Protein 8OJA (pdb70)

InterPro domains:
  IPR006133 DNA-directed DNA polymerase, family B, exonuclease domain [PF03104] (291-543)
  IPR006134 DNA-directed DNA polymerase, family B, multifunctional domain [PF00136] (607-1175)
  IPR006172 DNA-directed DNA polymerase, family B [PR00106] (713-726)
  IPR006172 DNA-directed DNA polymerase, family B [PR00106] (807-819)
  IPR006172 DNA-directed DNA polymerase, family B [PR00106] (882-890)
  IPR006172 DNA-directed DNA polymerase, family B [SM00486] (360-896)
  IPR012337 Ribonuclease H-like superfamily [SSF53098] (170-614)
  IPR017964 DNA-directed DNA polymerase, family B, conserved site [PS00116] (884-892)
  IPR021639 DNA polymerase catalytic subunit Pol, C-terminal [PF11590] (1200-1235)
  IPR023211 DNA polymerase, palm domain superfamily [G3DSA:3.90.1600.10] (701-956)
  IPR036397 Ribonuclease H superfamily [G3DSA:3.30.420.10] (363-593)
  IPR042087 DNA polymerase family B, thumb domain [G3DSA:1.10.132.60] (957-1197)
  IPR043502 DNA/RNA polymerase superfamily [SSF56672] (689-1190)
  IPR050240 DNA polymerase type-B [PTHR10322] (172-990)

Structure (mmCIF, N/CA/C/O backbone):
data_8OJA
#
_entry.id   8OJA
#
_cell.length_a   1.00
_cell.length_b   1.00
_cell.length_c   1.00
_cell.angle_alpha   90.00
_cell.angle_beta   90.00
_cell.angle_gamma   90.00
#
_symmetry.space_group_name_H-M   'P 1'
#
loop_
_entity.id
_entity.type
_entity.pdbx_description
1 polymer 'DNA polymerase catalytic subunit'
2 polymer 'DNA polymerase processivity factor'
3 polymer 'DNA (47-MER)'
4 polymer 'DNA (68-MER)'
5 non-polymer 'CALCIUM ION'
6 water water
#
loop_
_atom_site.group_PDB
_atom_site.id
_atom_site.type_symbol
_atom_site.label_atom_id
_atom_site.label_alt_id
_atom_site.label_comp_id
_atom_site.label_asym_id
_atom_site.label_entity_id
_atom_site.label_seq_id
_atom_site.pdbx_PDB_ins_code
_atom_site.Cartn_x
_atom_site.Cartn_y
_atom_site.Cartn_z
_atom_site.occupancy
_atom_site.B_iso_or_equiv
_atom_site.auth_seq_id
_atom_site.auth_comp_id
_atom_site.auth_asym_id
_atom_site.auth_atom_id
_atom_site.pdbx_PDB_model_num
ATOM 1 N N . THR A 1 59 ? 181.483 157.103 124.288 1 167.09 59 THR A N 1
ATOM 2 C CA . THR A 1 59 ? 181.89 158.479 124.693 1 163.97 59 THR A CA 1
ATOM 3 C C . THR A 1 59 ? 181.905 158.586 126.219 1 142.2 59 THR A C 1
ATOM 4 O O . THR A 1 59 ? 182.972 158.69 126.821 1 142.85 59 THR A O 1
ATOM 8 N N . GLY A 1 60 ? 180.715 158.566 126.834 1 114.52 60 GLY A N 1
ATOM 9 C CA . GLY A 1 60 ? 180.592 158.641 128.281 1 98.26 60 GLY A CA 1
ATOM 10 C C . GLY A 1 60 ? 180.762 160.068 128.799 1 83.55 60 GLY A C 1
ATOM 11 O O . GLY A 1 60 ? 180.989 160.996 128.022 1 76.82 60 GLY A O 1
ATOM 12 N N . PRO A 1 61 ? 180.623 160.29 130.128 1 69.44 61 PRO A N 1
ATOM 13 C CA . PRO A 1 61 ? 180.696 161.641 130.696 1 64.96 61 PRO A CA 1
ATOM 14 C C . PRO A 1 61 ? 181.984 162.408 130.384 1 58.92 61 PRO A C 1
ATOM 15 O O . PRO A 1 61 ? 183.078 161.84 130.392 1 59.6 61 PRO A O 1
ATOM 19 N N . THR A 1 62 ? 181.824 163.709 130.108 1 49.64 62 THR A N 1
ATOM 20 C CA . THR A 1 62 ? 182.927 164.63 129.887 1 48.21 62 THR A CA 1
ATOM 21 C C . THR A 1 62 ? 183.838 164.637 131.115 1 47.04 62 THR A C 1
ATOM 22 O O . THR A 1 62 ? 185.06 164.566 130.977 1 47.38 62 THR A O 1
ATOM 26 N N . GLN A 1 63 ? 183.219 164.748 132.303 1 39.43 63 GLN A N 1
ATOM 27 C CA . GLN A 1 63 ? 183.925 164.683 133.573 1 45.06 63 GLN A CA 1
ATOM 28 C C . GLN A 1 63 ? 183.497 163.407 134.295 1 43.7 63 GLN A C 1
ATOM 29 O O . GLN A 1 63 ? 182.304 163.16 134.436 1 45.04 63 GLN A O 1
ATOM 35 N N . ARG A 1 64 ? 184.474 162.601 134.732 1 38.21 64 ARG A N 1
ATOM 36 C CA . ARG A 1 64 ? 184.207 161.273 135.265 1 35.5 64 ARG A CA 1
ATOM 37 C C . ARG A 1 64 ? 183.404 161.36 136.565 1 24.26 64 ARG A C 1
ATOM 38 O O . ARG A 1 64 ? 183.702 162.162 137.445 1 27.65 64 ARG A O 1
ATOM 46 N N . HIS A 1 65 ? 182.375 160.528 136.657 1 20.64 65 HIS A N 1
ATOM 47 C CA . HIS A 1 65 ? 181.597 160.318 137.87 1 20.51 65 HIS A CA 1
ATOM 48 C C . HIS A 1 65 ? 182.413 159.458 138.846 1 17.81 65 HIS A C 1
ATOM 49 O O . HIS A 1 65 ? 182.781 158.341 138.476 1 19.54 65 HIS A O 1
ATOM 56 N N . THR A 1 66 ? 182.659 159.928 140.075 1 14.2 66 THR A N 1
ATOM 57 C CA . THR A 1 66 ? 183.54 159.242 141.02 1 14.77 66 THR A CA 1
ATOM 58 C C . THR A 1 66 ? 182.782 158.479 142.124 1 15.66 66 THR A C 1
ATOM 59 O O . THR A 1 66 ? 183.386 157.724 142.885 1 18.1 66 THR A O 1
ATOM 63 N N . TYR A 1 67 ? 181.485 158.69 142.271 1 12.74 67 TYR A N 1
ATOM 64 C CA . TYR A 1 67 ? 180.67 157.814 143.107 1 14.13 67 TYR A CA 1
ATOM 65 C C . TYR A 1 67 ? 180.619 156.405 142.502 1 12.13 67 TYR A C 1
ATOM 66 O O . TYR A 1 67 ? 180.855 156.238 141.333 1 12.23 67 TYR A O 1
ATOM 75 N N . TYR A 1 68 ? 180.279 155.384 143.295 1 15.53 68 TYR A N 1
ATOM 76 C CA . TYR A 1 68 ? 180.2 154.022 142.756 1 15.91 68 TYR A CA 1
ATOM 77 C C . TYR A 1 68 ? 178.904 153.805 141.976 1 14.89 68 TYR A C 1
ATOM 78 O O . TYR A 1 68 ? 177.815 153.964 142.495 1 17.66 68 TYR A O 1
ATOM 87 N N . SER A 1 69 ? 179.025 153.42 140.704 1 19.01 69 SER A N 1
ATOM 88 C CA . SER A 1 69 ? 177.898 152.973 139.889 1 21.4 69 SER A CA 1
ATOM 89 C C . SER A 1 69 ? 177.995 151.463 139.613 1 23.06 69 SER A C 1
ATOM 90 O O . SER A 1 69 ? 177.019 150.863 139.164 1 24 69 SER A O 1
ATOM 93 N N . GLU A 1 70 ? 179.175 150.884 139.839 1 25.2 70 GLU A N 1
ATOM 94 C CA . GLU A 1 70 ? 179.372 149.439 139.852 1 30.76 70 GLU A CA 1
ATOM 95 C C . GLU A 1 70 ? 180.422 149.07 140.899 1 26.79 70 GLU A C 1
ATOM 96 O O . GLU A 1 70 ? 181.233 149.89 141.306 1 27.52 70 GLU A O 1
ATOM 102 N N . CYS A 1 71 ? 180.347 147.829 141.381 1 28.18 71 CYS A N 1
ATOM 103 C CA . CYS A 1 71 ? 181.166 147.32 142.467 1 29.04 71 CYS A CA 1
ATOM 104 C C . CYS A 1 71 ? 180.998 145.798 142.482 1 30.29 71 CYS A C 1
ATOM 105 O O . CYS A 1 71 ? 179.88 145.307 142.388 1 26.96 71 CYS A O 1
ATOM 108 N N . ASP A 1 72 ? 182.11 145.051 142.518 1 37.73 72 ASP A N 1
ATOM 109 C CA . ASP A 1 72 ? 182.027 143.599 142.401 1 39.98 72 ASP A CA 1
ATOM 110 C C . ASP A 1 72 ? 182.907 142.886 143.428 1 38.78 72 ASP A C 1
ATOM 111 O O . ASP A 1 72 ? 182.966 141.656 143.424 1 40.51 72 ASP A O 1
ATOM 116 N N . GLU A 1 73 ? 183.563 143.652 144.307 1 34.33 73 GLU A N 1
ATOM 117 C CA . GLU A 1 73 ? 184.243 143.11 145.469 1 35.78 73 GLU A CA 1
ATOM 118 C C . GLU A 1 73 ? 184.271 144.17 146.562 1 27.88 73 GLU A C 1
ATOM 119 O O . GLU A 1 73 ? 184.325 145.365 146.275 1 31.59 73 GLU A O 1
ATOM 125 N N . PHE A 1 74 ? 184.274 143.715 147.812 1 24.05 74 PHE A N 1
ATOM 126 C CA . PHE A 1 74 ? 184.257 144.614 148.947 1 24.54 74 PHE A CA 1
ATOM 127 C C . PHE A 1 74 ? 184.605 143.888 150.245 1 21.37 74 PHE A C 1
ATOM 128 O O . PHE A 1 74 ? 184.508 142.667 150.35 1 24.06 74 PHE A O 1
ATOM 136 N N . ARG A 1 75 ? 185.008 144.681 151.226 1 19.47 75 ARG A N 1
ATOM 137 C CA . ARG A 1 75 ? 185.277 144.196 152.559 1 20.93 75 ARG A CA 1
ATOM 138 C C . ARG A 1 75 ? 183.947 143.862 153.242 1 24.65 75 ARG A C 1
ATOM 139 O O . ARG A 1 75 ? 183.171 144.759 153.592 1 27.47 75 ARG A O 1
ATOM 147 N N . PHE A 1 76 ? 183.716 142.564 153.451 1 22.6 76 PHE A N 1
ATOM 148 C CA . PHE A 1 76 ? 182.536 142.05 154.107 1 24.22 76 PHE A CA 1
ATOM 149 C C . PHE A 1 76 ? 182.771 142.002 155.615 1 24.97 76 PHE A C 1
ATOM 150 O O . PHE A 1 76 ? 183.581 141.206 156.073 1 30.14 76 PHE A O 1
ATOM 158 N N . ILE A 1 77 ? 182.067 142.856 156.378 1 21.81 77 ILE A N 1
ATOM 159 C CA . ILE A 1 77 ? 182.082 142.837 157.822 1 18.68 77 ILE A CA 1
ATOM 160 C C . ILE A 1 77 ? 180.65 142.686 158.359 1 20.66 77 ILE A C 1
ATOM 161 O O . ILE A 1 77 ? 179.786 143.53 158.119 1 20.25 77 ILE A O 1
ATOM 166 N N . ALA A 1 78 ? 180.401 141.617 159.125 1 18.31 78 ALA A N 1
ATOM 167 C CA . ALA A 1 78 ? 179.106 141.37 159.736 1 21.53 78 ALA A CA 1
ATOM 168 C C . ALA A 1 78 ? 179.247 140.677 161.098 1 25.42 78 ALA A C 1
ATOM 169 O O . ALA A 1 78 ? 180.143 139.852 161.273 1 22.52 78 ALA A O 1
ATOM 171 N N . PRO A 1 79 ? 178.344 140.931 162.079 1 25.15 79 PRO A N 1
ATOM 172 C CA . PRO A 1 79 ? 178.335 140.161 163.325 1 27.55 79 PRO A CA 1
ATOM 173 C C . PRO A 1 79 ? 178.019 138.69 163.053 1 28.7 79 PRO A C 1
ATOM 174 O O . PRO A 1 79 ? 177.106 138.357 162.305 1 25.58 79 PRO A O 1
ATOM 178 N N . ARG A 1 80 ? 178.82 137.809 163.662 1 32.7 80 ARG A N 1
ATOM 179 C CA . ARG A 1 80 ? 178.658 136.372 163.501 1 33.08 80 ARG A CA 1
ATOM 180 C C . ARG A 1 80 ? 177.315 135.9 164.057 1 29.21 80 ARG A C 1
ATOM 181 O O . ARG A 1 80 ? 176.829 134.858 163.642 1 31.8 80 ARG A O 1
ATOM 189 N N . VAL A 1 81 ? 176.73 136.63 165.011 1 31.17 81 VAL A N 1
ATOM 190 C CA . VAL A 1 81 ? 175.45 136.246 165.598 1 34.23 81 VAL A CA 1
ATOM 191 C C . VAL A 1 81 ? 174.33 136.143 164.547 1 36.72 81 VAL A C 1
ATOM 192 O O . VAL A 1 81 ? 173.342 135.445 164.781 1 36.61 81 VAL A O 1
ATOM 196 N N . LEU A 1 82 ? 174.487 136.798 163.384 1 33.6 82 LEU A N 1
ATOM 197 C CA . LEU A 1 82 ? 173.502 136.746 162.313 1 35.1 82 LEU A CA 1
ATOM 198 C C . LEU A 1 82 ? 173.468 135.365 161.664 1 41.45 82 LEU A C 1
ATOM 199 O O . LEU A 1 82 ? 172.515 135.051 160.958 1 46.29 82 LEU A O 1
ATOM 204 N N . ASP A 1 83 ? 174.544 134.585 161.832 1 54.57 83 ASP A N 1
ATOM 205 C CA . ASP A 1 83 ? 174.573 133.188 161.422 1 64.73 83 ASP A CA 1
ATOM 206 C C . ASP A 1 83 ? 173.819 132.39 162.485 1 71.24 83 ASP A C 1
ATOM 207 O O . ASP A 1 83 ? 174.42 131.633 163.243 1 72.35 83 ASP A O 1
ATOM 212 N N . GLU A 1 84 ? 172.492 132.579 162.529 1 90.73 84 GLU A N 1
ATOM 213 C CA . GLU A 1 84 ? 171.652 132.094 163.616 1 111.53 84 GLU A CA 1
ATOM 214 C C . GLU A 1 84 ? 171.483 130.574 163.522 1 119.61 84 GLU A C 1
ATOM 215 O O . GLU A 1 84 ? 170.829 129.976 164.376 1 124.8 84 GLU A O 1
ATOM 221 N N . ASP A 1 85 ? 172.088 129.968 162.486 1 125.64 85 ASP A N 1
ATOM 222 C CA . ASP A 1 85 ? 172.14 128.522 162.298 1 135.98 85 ASP A CA 1
ATOM 223 C C . ASP A 1 85 ? 173.444 127.924 162.842 1 138.12 85 ASP A C 1
ATOM 224 O O . ASP A 1 85 ? 173.526 126.711 163.034 1 145.36 85 ASP A O 1
ATOM 229 N N . ALA A 1 86 ? 174.455 128.771 163.091 1 132.39 86 ALA A N 1
ATOM 230 C CA . ALA A 1 86 ? 175.792 128.329 163.469 1 128.59 86 ALA A CA 1
ATOM 231 C C . ALA A 1 86 ? 175.839 127.929 164.945 1 127.33 86 ALA A C 1
ATOM 232 O O . ALA A 1 86 ? 175.023 128.388 165.744 1 125.48 86 ALA A O 1
ATOM 234 N N . PRO A 1 87 ? 176.799 127.064 165.363 1 127.27 87 PRO A N 1
ATOM 235 C CA . PRO A 1 87 ? 176.916 126.659 166.767 1 125.77 87 PRO A CA 1
ATOM 236 C C . PRO A 1 87 ? 177.389 127.799 167.668 1 124.29 87 PRO A C 1
ATOM 237 O O . PRO A 1 87 ? 178.089 128.697 167.203 1 122.44 87 PRO A O 1
ATOM 241 N N . PRO A 1 88 ? 177.02 127.796 168.974 1 127.37 88 PRO A N 1
ATOM 242 C CA . PRO A 1 88 ? 177.312 128.913 169.882 1 129.37 88 PRO A CA 1
ATOM 243 C C . PRO A 1 88 ? 178.77 129.361 169.983 1 134.73 88 PRO A C 1
ATOM 244 O O . PRO A 1 88 ? 179.031 130.53 170.255 1 135.78 88 PRO A O 1
ATOM 248 N N . GLU A 1 89 ? 179.707 128.433 169.748 1 138.81 89 GLU A N 1
ATOM 249 C CA . GLU A 1 89 ? 181.136 128.713 169.797 1 141.22 89 GLU A CA 1
ATOM 250 C C . GLU A 1 89 ? 181.559 129.744 168.744 1 125.69 89 GLU A C 1
ATOM 251 O O . GLU A 1 89 ? 182.625 130.348 168.881 1 124.9 89 GLU A O 1
ATOM 257 N N . LYS A 1 90 ? 180.74 129.938 167.696 1 111.4 90 LYS A N 1
ATOM 258 C CA . LYS A 1 90 ? 181.087 130.822 166.589 1 107.56 90 LYS A CA 1
ATOM 259 C C . LYS A 1 90 ? 180.037 131.921 166.388 1 92.33 90 LYS A C 1
ATOM 260 O O . LYS A 1 90 ? 179.819 132.358 165.257 1 85.1 90 LYS A O 1
ATOM 266 N N . ARG A 1 91 ? 179.436 132.406 167.489 1 79.08 91 ARG A N 1
ATOM 267 C CA . ARG A 1 91 ? 178.408 133.438 167.426 1 74.84 91 ARG A CA 1
ATOM 268 C C . ARG A 1 91 ? 178.922 134.801 167.896 1 58.75 91 ARG A C 1
ATOM 269 O O . ARG A 1 91 ? 178.248 135.803 167.672 1 65.12 91 ARG A O 1
ATOM 277 N N . ALA A 1 92 ? 180.111 134.859 168.504 1 51.37 92 ALA A N 1
ATOM 278 C CA . ALA A 1 92 ? 180.686 136.126 168.943 1 51.53 92 ALA A CA 1
ATOM 279 C C . ALA A 1 92 ? 181.55 136.749 167.837 1 42.26 92 ALA A C 1
ATOM 280 O O . ALA A 1 92 ? 181.947 136.078 166.895 1 36.89 92 ALA A O 1
ATOM 282 N N . GLY A 1 93 ? 181.833 138.05 167.964 1 37.29 93 GLY A N 1
ATOM 283 C CA . GLY A 1 93 ? 182.765 138.735 167.081 1 40.93 93 GLY A CA 1
ATOM 284 C C . GLY A 1 93 ? 182.169 139.053 165.707 1 34.48 93 GLY A C 1
ATOM 285 O O . GLY A 1 93 ? 181.004 138.767 165.454 1 36.37 93 GLY A O 1
ATOM 286 N N . VAL A 1 94 ? 182.984 139.661 164.83 1 34.3 94 VAL A N 1
ATOM 287 C CA . VAL A 1 94 ? 182.569 139.963 163.466 1 31.51 94 VAL A CA 1
ATOM 288 C C . VAL A 1 94 ? 183.36 139.127 162.479 1 28.7 94 VAL A C 1
ATOM 289 O O . VAL A 1 94 ? 184.542 138.887 162.698 1 36.23 94 VAL A O 1
ATOM 293 N N . HIS A 1 95 ? 182.723 138.693 161.387 1 28.96 95 HIS A N 1
ATOM 294 C CA . HIS A 1 95 ? 183.471 138.287 160.203 1 29.24 95 HIS A CA 1
ATOM 295 C C . HIS A 1 95 ? 184.103 139.547 159.634 1 30.62 95 HIS A C 1
ATOM 296 O O . HIS A 1 95 ? 183.45 140.591 159.64 1 30.02 95 HIS A O 1
ATOM 303 N N . ASP A 1 96 ? 185.346 139.447 159.142 1 31.19 96 ASP A N 1
ATOM 304 C CA . ASP A 1 96 ? 186.001 140.54 158.44 1 28.86 96 ASP A CA 1
ATOM 305 C C . ASP A 1 96 ? 186.933 139.996 157.362 1 32.66 96 ASP A C 1
ATOM 306 O O . ASP A 1 96 ? 188.057 139.6 157.656 1 39.93 96 ASP A O 1
ATOM 311 N N . GLY A 1 97 ? 186.466 139.998 156.113 1 32.74 97 GLY A N 1
ATOM 312 C CA . GLY A 1 97 ? 187.249 139.536 154.976 1 33.92 97 GLY A CA 1
ATOM 313 C C . GLY A 1 97 ? 186.723 140.113 153.666 1 34.57 97 GLY A C 1
ATOM 314 O O . GLY A 1 97 ? 185.616 140.617 153.616 1 33.76 97 GLY A O 1
ATOM 315 N N . HIS A 1 98 ? 187.512 140.037 152.59 1 42.21 98 HIS A N 1
ATOM 316 C CA . HIS A 1 98 ? 187.034 140.493 151.295 1 42.09 98 HIS A CA 1
ATOM 317 C C . HIS A 1 98 ? 186.078 139.466 150.7 1 38.85 98 HIS A C 1
ATOM 318 O O . HIS A 1 98 ? 186.217 138.266 150.932 1 41.43 98 HIS A O 1
ATOM 325 N N . LEU A 1 99 ? 185.114 139.967 149.916 1 38.2 99 LEU A N 1
ATOM 326 C CA . LEU A 1 99 ? 184.113 139.135 149.267 1 38.49 99 LEU A CA 1
ATOM 327 C C . LEU A 1 99 ? 183.938 139.555 147.815 1 38.7 99 LEU A C 1
ATOM 328 O O . LEU A 1 99 ? 183.841 140.736 147.516 1 42 99 LEU A O 1
ATOM 333 N N . LYS A 1 100 ? 183.878 138.562 146.917 1 46.09 100 LYS A N 1
ATOM 334 C CA . LYS A 1 100 ? 183.811 138.782 145.483 1 47.97 100 LYS A CA 1
ATOM 335 C C . LYS A 1 100 ? 182.377 138.595 144.993 1 45.16 100 LYS A C 1
ATOM 336 O O . LYS A 1 100 ? 182.047 137.56 144.407 1 47.47 100 LYS A O 1
ATOM 342 N N . ARG A 1 101 ? 181.532 139.612 145.228 1 38.36 101 ARG A N 1
ATOM 343 C CA . ARG A 1 101 ? 180.245 139.717 144.558 1 32.73 101 ARG A CA 1
ATOM 344 C C . ARG A 1 101 ? 179.741 141.158 144.606 1 28.89 101 ARG A C 1
ATOM 345 O O . ARG A 1 101 ? 180.253 141.979 145.357 1 32.1 101 ARG A O 1
ATOM 353 N N . ALA A 1 102 ? 178.722 141.444 143.803 1 24.62 102 ALA A N 1
ATOM 354 C CA . ALA A 1 102 ? 178.105 142.76 143.783 1 25.72 102 ALA A CA 1
ATOM 355 C C . ALA A 1 102 ? 177.394 143.01 145.113 1 20.91 102 ALA A C 1
ATOM 356 O O . ALA A 1 102 ? 176.749 142.12 145.649 1 19.51 102 ALA A O 1
ATOM 358 N N . PRO A 1 103 ? 177.512 144.213 145.725 1 23.28 103 PRO A N 1
ATOM 359 C CA . PRO A 1 103 ? 176.731 144.529 146.924 1 18.43 103 PRO A CA 1
ATOM 360 C C . PRO A 1 103 ? 175.237 144.326 146.69 1 16.57 103 PRO A C 1
ATOM 361 O O . PRO A 1 103 ? 174.69 144.76 145.692 1 16.44 103 PRO A O 1
ATOM 365 N N . LYS A 1 104 ? 174.581 143.714 147.671 1 19.48 104 LYS A N 1
ATOM 366 C CA . LYS A 1 104 ? 173.197 143.299 147.58 1 22.76 104 LYS A CA 1
ATOM 367 C C . LYS A 1 104 ? 172.329 143.958 148.657 1 14.77 104 LYS A C 1
ATOM 368 O O . LYS A 1 104 ? 172.801 144.24 149.75 1 16.86 104 LYS A O 1
ATOM 374 N N . VAL A 1 105 ? 171.052 144.141 148.339 1 14.6 105 VAL A N 1
ATOM 375 C CA . VAL A 1 105 ? 170.047 144.597 149.28 1 14.37 105 VAL A CA 1
ATOM 376 C C . VAL A 1 105 ? 168.827 143.684 149.175 1 13.94 105 VAL A C 1
ATOM 377 O O . VAL A 1 105 ? 168.461 143.259 148.091 1 19.1 105 VAL A O 1
ATOM 381 N N . TYR A 1 106 ? 168.237 143.354 150.309 1 15.92 106 TYR A N 1
ATOM 382 C CA . TYR A 1 106 ? 167.04 142.536 150.351 1 18.5 106 TYR A CA 1
ATOM 383 C C . TYR A 1 106 ? 165.889 143.38 150.91 1 18.99 106 TYR A C 1
ATOM 384 O O . TYR A 1 106 ? 166.057 144.117 151.881 1 15.48 106 TYR A O 1
ATOM 393 N N . CYS A 1 107 ? 164.716 143.211 150.326 1 17.47 107 CYS A N 1
ATOM 394 C CA . CYS A 1 107 ? 163.566 143.942 150.782 1 21.62 107 CYS A CA 1
ATOM 395 C C . CYS A 1 107 ? 162.277 143.167 150.49 1 22.85 107 CYS A C 1
ATOM 396 O O . CYS A 1 107 ? 161.99 142.863 149.34 1 22.46 107 CYS A O 1
ATOM 399 N N . GLY A 1 108 ? 161.563 142.817 151.555 1 29.96 108 GLY A N 1
ATOM 400 C CA . GLY A 1 108 ? 160.277 142.13 151.473 1 37.99 108 GLY A CA 1
ATOM 401 C C . GLY A 1 108 ? 160.334 140.775 150.77 1 34.27 108 GLY A C 1
ATOM 402 O O . GLY A 1 108 ? 159.372 140.38 150.115 1 41.34 108 GLY A O 1
ATOM 403 N N . GLY A 1 109 ? 161.446 140.06 150.914 1 35.51 109 GLY A N 1
ATOM 404 C CA . GLY A 1 109 ? 161.607 138.789 150.225 1 41.22 109 GLY A CA 1
ATOM 405 C C . GLY A 1 109 ? 162.239 138.899 148.831 1 39.44 109 GLY A C 1
ATOM 406 O O . GLY A 1 109 ? 162.643 137.881 148.275 1 45.31 109 GLY A O 1
ATOM 407 N N . ASP A 1 110 ? 162.331 140.116 148.268 1 37.54 110 ASP A N 1
ATOM 408 C CA . ASP A 1 110 ? 163.024 140.328 147.009 1 33.99 110 ASP A CA 1
ATOM 409 C C . ASP A 1 110 ? 164.473 140.745 147.264 1 33.43 110 ASP A C 1
ATOM 410 O O . ASP A 1 110 ? 164.806 141.207 148.341 1 31.95 110 ASP A O 1
ATOM 415 N N . GLU A 1 111 ? 165.31 140.593 146.23 1 31.17 111 GLU A N 1
ATOM 416 C CA . GLU A 1 111 ? 166.738 140.86 146.276 1 34.76 111 GLU A CA 1
ATOM 417 C C . GLU A 1 111 ? 167.151 141.652 145.033 1 27.86 111 GLU A C 1
ATOM 418 O O . GLU A 1 111 ? 166.664 141.389 143.944 1 34.16 111 GLU A O 1
ATOM 424 N N . ARG A 1 112 ? 168.081 142.601 145.207 1 25.98 112 ARG A N 1
ATOM 425 C CA . ARG A 1 112 ? 168.571 143.47 144.149 1 21.24 112 ARG A CA 1
ATOM 426 C C . ARG A 1 112 ? 170.023 143.862 144.418 1 20.46 112 ARG A C 1
ATOM 427 O O . ARG A 1 112 ? 170.44 143.933 145.564 1 23.59 112 ARG A O 1
ATOM 435 N N . ASP A 1 113 ? 170.787 144.145 143.36 1 20.9 113 ASP A N 1
ATOM 436 C CA . ASP A 1 113 ? 172.075 144.796 143.514 1 24.04 113 ASP A CA 1
ATOM 437 C C . ASP A 1 113 ? 171.849 146.229 144.014 1 19.29 113 ASP A C 1
ATOM 438 O O . ASP A 1 113 ? 171.032 146.949 143.454 1 18.01 113 ASP A O 1
ATOM 443 N N . VAL A 1 114 ? 172.592 146.635 145.04 1 18.49 114 VAL A N 1
ATOM 444 C CA . VAL A 1 114 ? 172.509 147.994 145.576 1 16.58 114 VAL A CA 1
ATOM 445 C C . VAL A 1 114 ? 172.632 149.042 144.443 1 14.2 114 VAL A C 1
ATOM 446 O O . VAL A 1 114 ? 171.898 150 144.426 1 15.41 114 VAL A O 1
ATOM 450 N N . LEU A 1 115 ? 173.575 148.842 143.518 1 14.84 115 LEU A N 1
ATOM 451 C CA . LEU A 1 115 ? 173.99 149.836 142.537 1 14.51 115 LEU A CA 1
ATOM 452 C C . LEU A 1 115 ? 173.233 149.728 141.209 1 17.53 115 LEU A C 1
ATOM 453 O O . LEU A 1 115 ? 173.534 150.476 140.274 1 19.41 115 LEU A O 1
ATOM 458 N N . ARG A 1 116 ? 172.232 148.848 141.13 1 17.79 116 ARG A N 1
ATOM 459 C CA . ARG A 1 116 ? 171.432 148.719 139.921 1 26.19 116 ARG A CA 1
ATOM 460 C C . ARG A 1 116 ? 170.352 149.801 139.902 1 23.45 116 ARG A C 1
ATOM 461 O O . ARG A 1 116 ? 169.641 149.97 140.895 1 23.33 116 ARG A O 1
ATOM 469 N N . VAL A 1 117 ? 170.232 150.507 138.769 1 23.49 117 VAL A N 1
ATOM 470 C CA . VAL A 1 117 ? 169.179 151.482 138.562 1 29.96 117 VAL A CA 1
ATOM 471 C C . VAL A 1 117 ? 168.242 151.002 137.449 1 35.5 117 VAL A C 1
ATOM 472 O O . VAL A 1 117 ? 168.676 150.649 136.359 1 36.49 117 VAL A O 1
ATOM 476 N N . GLY A 1 118 ? 166.945 151.041 137.77 1 45.55 118 GLY A N 1
ATOM 477 C CA . GLY A 1 118 ? 165.868 150.554 136.926 1 52.21 118 GLY A CA 1
ATOM 478 C C . GLY A 1 118 ? 164.551 150.537 137.702 1 57.1 118 GLY A C 1
ATOM 479 O O . GLY A 1 118 ? 164.471 151.067 138.814 1 59.23 118 GLY A O 1
ATOM 480 N N . SER A 1 119 ? 163.543 149.857 137.139 1 60.85 119 SER A N 1
ATOM 481 C CA . SER A 1 119 ? 162.153 150.066 137.518 1 63.45 119 SER A CA 1
ATOM 482 C C . SER A 1 119 ? 161.86 149.614 138.951 1 60.05 119 SER A C 1
ATOM 483 O O . SER A 1 119 ? 161.053 150.242 139.643 1 68.38 119 SER A O 1
ATOM 486 N N . GLY A 1 120 ? 162.479 148.523 139.404 1 49.27 120 GLY A N 1
ATOM 487 C CA . GLY A 1 120 ? 162.005 147.889 140.63 1 49.81 120 GLY A CA 1
ATOM 488 C C . GLY A 1 120 ? 162.782 148.264 141.9 1 42.91 120 GLY A C 1
ATOM 489 O O . GLY A 1 120 ? 162.841 147.453 142.83 1 41.99 120 GLY A O 1
ATOM 490 N N . GLY A 1 121 ? 163.335 149.488 141.967 1 31.38 121 GLY A N 1
ATOM 491 C CA . GLY A 1 121 ? 164.152 149.916 143.103 1 22.75 121 GLY A CA 1
ATOM 492 C C . GLY A 1 121 ? 163.419 149.902 144.449 1 21.45 121 GLY A C 1
ATOM 493 O O . GLY A 1 121 ? 162.198 150.072 144.51 1 22.4 121 GLY A O 1
ATOM 494 N N . PHE A 1 122 ? 164.169 149.72 145.549 1 16.04 122 PHE A N 1
ATOM 495 C CA . PHE A 1 122 ? 163.557 149.647 146.871 1 16.87 122 PHE A CA 1
ATOM 496 C C . PHE A 1 122 ? 163.447 151.013 147.533 1 14.94 122 PHE A C 1
ATOM 497 O O . PHE A 1 122 ? 162.795 151.113 148.562 1 18.2 122 PHE A O 1
ATOM 505 N N . TRP A 1 123 ? 164.113 152.038 146.99 1 13.47 123 TRP A N 1
ATOM 506 C CA . TRP A 1 123 ? 164.091 153.382 147.556 1 14.48 123 TRP A CA 1
ATOM 507 C C . TRP A 1 123 ? 163.831 154.404 146.442 1 12.31 123 TRP A C 1
ATOM 508 O O . TRP A 1 123 ? 164.142 154.159 145.31 1 13.19 123 TRP A O 1
ATOM 519 N N . PRO A 1 124 ? 163.291 155.597 146.725 1 15.09 124 PRO A N 1
ATOM 520 C CA . PRO A 1 124 ? 162.995 156.56 145.648 1 15.84 124 PRO A CA 1
ATOM 521 C C . PRO A 1 124 ? 164.29 157.13 145.05 1 13.75 124 PRO A C 1
ATOM 522 O O . PRO A 1 124 ? 165.317 157.165 145.716 1 13.44 124 PRO A O 1
ATOM 526 N N . ARG A 1 125 ? 164.202 157.584 143.806 1 13.82 125 ARG A N 1
ATOM 527 C CA . ARG A 1 125 ? 165.268 158.246 143.093 1 15.11 125 ARG A CA 1
ATOM 528 C C . ARG A 1 125 ? 164.762 159.528 142.418 1 14.97 125 ARG A C 1
ATOM 529 O O . ARG A 1 125 ? 163.613 159.627 142.03 1 15.68 125 ARG A O 1
ATOM 537 N N . ARG A 1 126 ? 165.635 160.534 142.406 1 17.25 126 ARG A N 1
ATOM 538 C CA . ARG A 1 126 ? 165.452 161.809 141.722 1 17.8 126 ARG A CA 1
ATOM 539 C C . ARG A 1 126 ? 166.705 162.029 140.891 1 18.24 126 ARG A C 1
ATOM 540 O O . ARG A 1 126 ? 167.388 163.031 141.01 1 26.35 126 ARG A O 1
ATOM 548 N N . SER A 1 127 ? 167.015 161.028 140.097 1 19.88 127 SER A N 1
ATOM 549 C CA . SER A 1 127 ? 168.289 160.851 139.44 1 23.37 127 SER A CA 1
ATOM 550 C C . SER A 1 127 ? 167.987 160.788 137.95 1 23.65 127 SER A C 1
ATOM 551 O O . SER A 1 127 ? 167.047 160.094 137.537 1 28.98 127 SER A O 1
ATOM 554 N N . ARG A 1 128 ? 168.761 161.503 137.149 1 18.85 128 ARG A N 1
ATOM 555 C CA . ARG A 1 128 ? 168.653 161.335 135.725 1 20.26 128 ARG A CA 1
ATOM 556 C C . ARG A 1 128 ? 169.771 160.423 135.234 1 21.79 128 ARG A C 1
ATOM 557 O O . ARG A 1 128 ? 169.508 159.389 134.624 1 24.84 128 ARG A O 1
ATOM 565 N N . LEU A 1 129 ? 171.021 160.847 135.409 1 21.21 129 LEU A N 1
ATOM 566 C CA . LEU A 1 129 ? 172.159 160.011 135.064 1 23.29 129 LEU A CA 1
ATOM 567 C C . LEU A 1 129 ? 172.458 159.058 136.222 1 24.12 129 LEU A C 1
ATOM 568 O O . LEU A 1 129 ? 172.252 159.386 137.397 1 22.46 129 LEU A O 1
ATOM 573 N N . TRP A 1 130 ? 172.914 157.863 135.867 1 26.01 130 TRP A N 1
ATOM 574 C CA . TRP A 1 130 ? 173.552 156.964 136.804 1 23.89 130 TRP A CA 1
ATOM 575 C C . TRP A 1 130 ? 174.738 156.314 136.118 1 26.33 130 TRP A C 1
ATOM 576 O O . TRP A 1 130 ? 174.558 155.605 135.127 1 32.83 130 TRP A O 1
ATOM 587 N N . GLY A 1 131 ? 175.949 156.606 136.613 1 34.32 131 GLY A N 1
ATOM 588 C CA . GLY A 1 131 ? 177.18 156.108 136.018 1 39.1 131 GLY A CA 1
ATOM 589 C C . GLY A 1 131 ? 177.399 156.598 134.58 1 42.81 131 GLY A C 1
ATOM 590 O O . GLY A 1 131 ? 178.171 155.989 133.841 1 48.51 131 GLY A O 1
ATOM 591 N N . GLY A 1 132 ? 176.756 157.708 134.195 1 43.22 132 GLY A N 1
ATOM 592 C CA . GLY A 1 132 ? 176.833 158.201 132.825 1 50.95 132 GLY A CA 1
ATOM 593 C C . GLY A 1 132 ? 175.854 157.522 131.853 1 47.86 132 GLY A C 1
ATOM 594 O O . GLY A 1 132 ? 176.03 157.629 130.639 1 57.68 132 GLY A O 1
ATOM 595 N N . VAL A 1 133 ? 174.819 156.845 132.374 1 41.34 133 VAL A N 1
ATOM 596 C CA . VAL A 1 133 ? 173.691 156.388 131.574 1 37.01 133 VAL A CA 1
ATOM 597 C C . VAL A 1 133 ? 172.501 157.301 131.865 1 32.05 133 VAL A C 1
ATOM 598 O O . VAL A 1 133 ? 172.169 157.52 133.027 1 28.39 133 VAL A O 1
ATOM 602 N N . ASP A 1 134 ? 171.853 157.795 130.802 1 30.62 134 ASP A N 1
ATOM 603 C CA . ASP A 1 134 ? 170.709 158.688 130.914 1 30.1 134 ASP A CA 1
ATOM 604 C C . ASP A 1 134 ? 169.42 157.891 131.059 1 28.86 134 ASP A C 1
ATOM 605 O O . ASP A 1 134 ? 168.941 157.33 130.08 1 37.01 134 ASP A O 1
ATOM 610 N N . HIS A 1 135 ? 168.817 157.914 132.257 1 29.22 135 HIS A N 1
ATOM 611 C CA . HIS A 1 135 ? 167.584 157.194 132.521 1 30.75 135 HIS A CA 1
ATOM 612 C C . HIS A 1 135 ? 166.355 158.097 132.416 1 33.69 135 HIS A C 1
ATOM 613 O O . HIS A 1 135 ? 165.295 157.743 132.929 1 38.03 135 HIS A O 1
ATOM 620 N N . ALA A 1 136 ? 166.468 159.255 131.762 1 32.07 136 ALA A N 1
ATOM 621 C CA . ALA A 1 136 ? 165.321 160.14 131.612 1 33.89 136 ALA A CA 1
ATOM 622 C C . ALA A 1 136 ? 164.308 159.49 130.675 1 42.72 136 ALA A C 1
ATOM 623 O O . ALA A 1 136 ? 164.697 158.737 129.782 1 38.88 136 ALA A O 1
ATOM 625 N N . PRO A 1 137 ? 162.993 159.788 130.819 1 49.66 137 PRO A N 1
ATOM 626 C CA . PRO A 1 137 ? 161.994 159.324 129.853 1 52.87 137 PRO A CA 1
ATOM 627 C C . PRO A 1 137 ? 162.311 159.762 128.422 1 57.76 137 PRO A C 1
ATOM 628 O O . PRO A 1 137 ? 163.044 160.725 128.189 1 62.2 137 PRO A O 1
ATOM 632 N N . ALA A 1 138 ? 161.708 159.058 127.458 1 69.73 138 ALA A N 1
ATOM 633 C CA . ALA A 1 138 ? 161.895 159.342 126.043 1 76.29 138 ALA A CA 1
ATOM 634 C C . ALA A 1 138 ? 161.502 160.787 125.724 1 67.31 138 ALA A C 1
ATOM 635 O O . ALA A 1 138 ? 160.376 161.209 125.991 1 66.47 138 ALA A O 1
ATOM 637 N N . GLY A 1 139 ? 162.453 161.543 125.16 1 60.31 139 GLY A N 1
ATOM 638 C CA . GLY A 1 139 ? 162.196 162.902 124.711 1 63.02 139 GLY A CA 1
ATOM 639 C C . GLY A 1 139 ? 162.064 163.916 125.852 1 60.5 139 GLY A C 1
ATOM 640 O O . GLY A 1 139 ? 161.567 165.021 125.634 1 62.08 139 GLY A O 1
ATOM 641 N N . PHE A 1 140 ? 162.528 163.551 127.057 1 52.85 140 PHE A N 1
ATOM 642 C CA . PHE A 1 140 ? 162.507 164.445 128.207 1 44.74 140 PHE A CA 1
ATOM 643 C C . PHE A 1 140 ? 163.264 165.731 127.865 1 44.88 140 PHE A C 1
ATOM 644 O O . PHE A 1 140 ? 164.468 165.697 127.618 1 44.65 140 PHE A O 1
ATOM 652 N N . ASN A 1 141 ? 162.549 166.866 127.857 1 45.24 141 ASN A N 1
ATOM 653 C CA . ASN A 1 141 ? 163.127 168.128 127.424 1 48.37 141 ASN A CA 1
ATOM 654 C C . ASN A 1 141 ? 162.303 169.281 127.998 1 47.3 141 ASN A C 1
ATOM 655 O O . ASN A 1 141 ? 161.663 170.021 127.252 1 47.15 141 ASN A O 1
ATOM 660 N N . PRO A 1 142 ? 162.288 169.472 129.339 1 34.89 142 PRO A N 1
ATOM 661 C CA . PRO A 1 142 ? 161.47 170.511 129.947 1 35.33 142 PRO A CA 1
ATOM 662 C C . PRO A 1 142 ? 162.037 171.894 129.637 1 34.77 142 PRO A C 1
ATOM 663 O O . PRO A 1 142 ? 163.245 172.101 129.675 1 33.22 142 PRO A O 1
ATOM 667 N N . THR A 1 143 ? 161.142 172.836 129.334 1 34.11 143 THR A N 1
ATOM 668 C CA . THR A 1 143 ? 161.547 174.217 129.136 1 36.28 143 THR A CA 1
ATOM 669 C C . THR A 1 143 ? 161.746 174.861 130.508 1 29.36 143 THR A C 1
ATOM 670 O O . THR A 1 143 ? 160.871 174.771 131.367 1 32.45 143 THR A O 1
ATOM 674 N N . VAL A 1 144 ? 162.899 175.506 130.721 1 24.23 144 VAL A N 1
ATOM 675 C CA . VAL A 1 144 ? 163.15 176.209 131.969 1 21.33 144 VAL A CA 1
ATOM 676 C C . VAL A 1 144 ? 163.105 177.718 131.733 1 20.81 144 VAL A C 1
ATOM 677 O O . VAL A 1 144 ? 163.817 178.237 130.898 1 23.18 144 VAL A O 1
ATOM 681 N N . THR A 1 145 ? 162.282 178.399 132.532 1 18.15 145 THR A N 1
ATOM 682 C CA . THR A 1 145 ? 162.193 179.841 132.523 1 21.52 145 THR A CA 1
ATOM 683 C C . THR A 1 145 ? 162.603 180.341 133.914 1 16.84 145 THR A C 1
ATOM 684 O O . THR A 1 145 ? 163.646 180.965 134.046 1 22 145 THR A O 1
ATOM 688 N N . VAL A 1 146 ? 161.822 179.994 134.921 1 16.8 146 VAL A N 1
ATOM 689 C CA . VAL A 1 146 ? 162.077 180.371 136.297 1 16.2 146 VAL A CA 1
ATOM 690 C C . VAL A 1 146 ? 162.613 179.156 137.07 1 14.64 146 VAL A C 1
ATOM 691 O O . VAL A 1 146 ? 162.282 178.01 136.793 1 13.01 146 VAL A O 1
ATOM 695 N N . PHE A 1 147 ? 163.489 179.449 138.035 1 12.4 147 PHE A N 1
ATOM 696 C CA . PHE A 1 147 ? 164.07 178.417 138.87 1 12.38 147 PHE A CA 1
ATOM 697 C C . PHE A 1 147 ? 164.499 179.048 140.181 1 10.9 147 PHE A C 1
ATOM 698 O O . PHE A 1 147 ? 164.86 180.217 140.222 1 11.14 147 PHE A O 1
ATOM 706 N N . HIS A 1 148 ? 164.421 178.26 141.242 1 11.33 148 HIS A N 1
ATOM 707 C CA . HIS A 1 148 ? 164.812 178.674 142.566 1 11.11 148 HIS A CA 1
ATOM 708 C C . HIS A 1 148 ? 166.25 178.219 142.839 1 11.24 148 HIS A C 1
ATOM 709 O O . HIS A 1 148 ? 166.59 177.1 142.535 1 10.6 148 HIS A O 1
ATOM 716 N N . VAL A 1 149 ? 167.042 179.07 143.493 1 11.29 149 VAL A N 1
ATOM 717 C CA . VAL A 1 149 ? 168.408 178.755 143.872 1 11.14 149 VAL A CA 1
ATOM 718 C C . VAL A 1 149 ? 168.445 178.595 145.371 1 10.74 149 VAL A C 1
ATOM 719 O O . VAL A 1 149 ? 167.988 179.492 146.078 1 11 149 VAL A O 1
ATOM 723 N N . TYR A 1 150 ? 168.984 177.474 145.861 1 9.83 150 TYR A N 1
ATOM 724 C CA . TYR A 1 150 ? 169.185 177.313 147.293 1 10.56 150 TYR A CA 1
ATOM 725 C C . TYR A 1 150 ? 170.659 177.268 147.697 1 11.19 150 TYR A C 1
ATOM 726 O O . TYR A 1 150 ? 170.964 177.413 148.875 1 12.41 150 TYR A O 1
ATOM 735 N N . ASP A 1 151 ? 171.545 176.989 146.742 1 12.5 151 ASP A N 1
ATOM 736 C CA . ASP A 1 151 ? 172.973 176.84 146.995 1 14.98 151 ASP A CA 1
ATOM 737 C C . ASP A 1 151 ? 173.743 177.266 145.757 1 13.09 151 ASP A C 1
ATOM 738 O O . ASP A 1 151 ? 173.216 177.219 144.657 1 13.09 151 ASP A O 1
ATOM 743 N N . ILE A 1 152 ? 175.007 177.651 145.96 1 12.82 152 ILE A N 1
ATOM 744 C CA . ILE A 1 152 ? 175.868 178.083 144.874 1 13.45 152 ILE A CA 1
ATOM 745 C C . ILE A 1 152 ? 177.254 177.477 145.066 1 12.24 152 ILE A C 1
ATOM 746 O O . ILE A 1 152 ? 177.842 177.653 146.114 1 13.44 152 ILE A O 1
ATOM 751 N N . LEU A 1 153 ? 177.739 176.768 144.064 1 13.56 153 LEU A N 1
ATOM 752 C CA . LEU A 1 153 ? 179.074 176.197 144.1 1 15.75 153 LEU A CA 1
ATOM 753 C C . LEU A 1 153 ? 180.005 177.086 143.269 1 14.72 153 LEU A C 1
ATOM 754 O O . LEU A 1 153 ? 179.589 177.767 142.355 1 14.53 153 LEU A O 1
ATOM 759 N N . GLU A 1 154 ? 181.29 176.975 143.554 1 17.14 154 GLU A N 1
ATOM 760 C CA . GLU A 1 154 ? 182.335 177.71 142.861 1 19.73 154 GLU A CA 1
ATOM 761 C C . GLU A 1 154 ? 183.37 176.676 142.416 1 17.8 154 GLU A C 1
ATOM 762 O O . GLU A 1 154 ? 183.948 176.011 143.255 1 21.16 154 GLU A O 1
ATOM 768 N N . ASN A 1 155 ? 183.603 176.543 141.121 1 17.66 155 ASN A N 1
ATOM 769 C CA . ASN A 1 155 ? 184.53 175.548 140.599 1 22.09 155 ASN A CA 1
ATOM 770 C C . ASN A 1 155 ? 185.368 176.142 139.474 1 18.75 155 ASN A C 1
ATOM 771 O O . ASN A 1 155 ? 184.963 177.098 138.851 1 21.14 155 ASN A O 1
ATOM 776 N N . VAL A 1 156 ? 186.51 175.536 139.192 1 19.3 156 VAL A N 1
ATOM 777 C CA . VAL A 1 156 ? 187.299 175.919 138.041 1 21.45 156 VAL A CA 1
ATOM 778 C C . VAL A 1 156 ? 187.041 174.926 136.906 1 20.97 156 VAL A C 1
ATOM 779 O O . VAL A 1 156 ? 187.05 173.718 137.125 1 23.54 156 VAL A O 1
ATOM 783 N N . GLU A 1 157 ? 186.785 175.438 135.705 1 17.5 157 GLU A N 1
ATOM 784 C CA . GLU A 1 157 ? 186.747 174.604 134.523 1 20.08 157 GLU A CA 1
ATOM 785 C C . GLU A 1 157 ? 187.91 175.036 133.609 1 20.55 157 GLU A C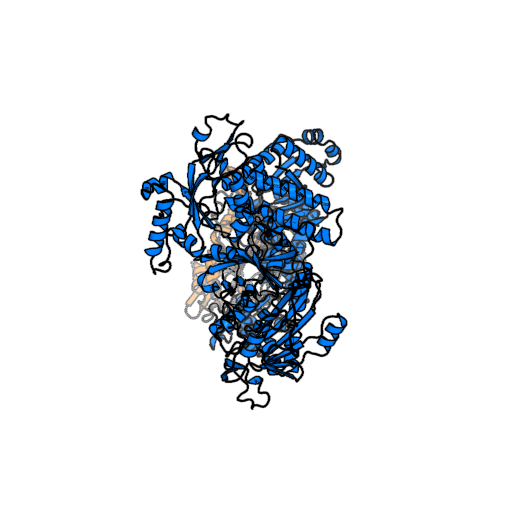 1
ATOM 786 O O . GLU A 1 157 ? 188.359 176.183 133.648 1 21.99 157 GLU A O 1
ATOM 792 N N . HIS A 1 158 ? 188.316 174.128 132.733 1 21.49 158 HIS A N 1
ATOM 793 C CA . HIS A 1 158 ? 189.409 174.367 131.801 1 24.24 158 HIS A CA 1
ATOM 794 C C . HIS A 1 158 ? 188.918 174.077 130.387 1 25.39 158 HIS A C 1
ATOM 795 O O . HIS A 1 158 ? 188.312 173.022 130.148 1 24.63 158 HIS A O 1
ATOM 802 N N . ALA A 1 159 ? 189.15 175.031 129.482 1 26.41 159 ALA A N 1
ATOM 803 C CA . ALA A 1 159 ? 188.711 174.906 128.109 1 28.86 159 ALA A CA 1
ATOM 804 C C . ALA A 1 159 ? 189.143 173.552 127.532 1 31.55 159 ALA A C 1
ATOM 805 O O . ALA A 1 159 ? 188.366 172.919 126.826 1 31.21 159 ALA A O 1
ATOM 807 N N . TYR A 1 160 ? 190.371 173.102 127.839 1 38.13 160 TYR A N 1
ATOM 808 C CA . TYR A 1 160 ? 190.892 171.859 127.286 1 40.58 160 TYR A CA 1
ATOM 809 C C . TYR A 1 160 ? 190.04 170.682 127.756 1 35.01 160 TYR A C 1
ATOM 810 O O . TYR A 1 160 ? 189.626 169.853 126.949 1 39.34 160 TYR A O 1
ATOM 819 N N . GLY A 1 161 ? 189.787 170.618 129.061 1 34.45 161 GLY A N 1
ATOM 820 C CA . GLY A 1 161 ? 188.936 169.598 129.649 1 35 161 GLY A CA 1
ATOM 821 C C . GLY A 1 161 ? 187.538 169.547 129.032 1 33.61 161 GLY A C 1
ATOM 822 O O . GLY A 1 161 ? 186.95 168.475 128.955 1 39.33 161 GLY A O 1
ATOM 823 N N . MET A 1 162 ? 187.018 170.705 128.6 1 33.22 162 MET A N 1
ATOM 824 C CA . MET A 1 162 ? 185.648 170.838 128.119 1 33.05 162 MET A CA 1
ATOM 825 C C . MET A 1 162 ? 185.587 170.836 126.593 1 36.81 162 MET A C 1
ATOM 826 O O . MET A 1 162 ? 184.499 171 126.045 1 37.43 162 MET A O 1
ATOM 831 N N . ARG A 1 163 ? 186.718 170.607 125.9 1 36.27 163 ARG A N 1
ATOM 832 C CA . ARG A 1 163 ? 186.758 170.666 124.44 1 45.24 163 ARG A CA 1
ATOM 833 C C . ARG A 1 163 ? 185.761 169.694 123.794 1 42.25 163 ARG A C 1
ATOM 834 O O . ARG A 1 163 ? 185.253 169.983 122.717 1 44.21 163 ARG A O 1
ATOM 842 N N . ALA A 1 164 ? 185.5 168.542 124.435 1 48.67 164 ALA A N 1
ATOM 843 C CA . ALA A 1 164 ? 184.627 167.522 123.864 1 52.75 164 ALA A CA 1
ATOM 844 C C . ALA A 1 164 ? 183.172 167.726 124.297 1 54.79 164 ALA A C 1
ATOM 845 O O . ALA A 1 164 ? 182.291 167.019 123.812 1 55.37 164 ALA A O 1
ATOM 847 N N . ALA A 1 165 ? 182.917 168.643 125.242 1 49.73 165 ALA A N 1
ATOM 848 C CA . ALA A 1 165 ? 181.571 169.146 125.49 1 46.03 165 ALA A CA 1
ATOM 849 C C . ALA A 1 165 ? 181.251 170.202 124.429 1 48.29 165 ALA A C 1
ATOM 850 O O . ALA A 1 165 ? 182.138 170.898 123.934 1 58.77 165 ALA A O 1
ATOM 852 N N . GLN A 1 166 ? 179.979 170.359 124.087 1 45.33 166 GLN A N 1
ATOM 853 C CA . GLN A 1 166 ? 179.632 171.178 122.939 1 43.36 166 GLN A CA 1
ATOM 854 C C . GLN A 1 166 ? 179.249 172.59 123.387 1 32.74 166 GLN A C 1
ATOM 855 O O . GLN A 1 166 ? 178.279 173.141 122.879 1 36.09 166 GLN A O 1
ATOM 861 N N . PHE A 1 167 ? 180.024 173.204 124.292 1 27.24 167 PHE A N 1
ATOM 862 C CA . PHE A 1 167 ? 179.657 174.505 124.84 1 28.8 167 PHE A CA 1
ATOM 863 C C . PHE A 1 167 ? 179.845 175.604 123.787 1 28.38 167 PHE A C 1
ATOM 864 O O . PHE A 1 167 ? 180.814 175.594 123.048 1 29.38 167 PHE A O 1
ATOM 872 N N . HIS A 1 168 ? 178.932 176.582 123.755 1 28.58 168 HIS A N 1
ATOM 873 C CA . HIS A 1 168 ? 179.083 177.735 122.88 1 28.2 168 HIS A CA 1
ATOM 874 C C . HIS A 1 168 ? 180.397 178.451 123.184 1 27.21 168 HIS A C 1
ATOM 875 O O . HIS A 1 168 ? 180.869 178.472 124.337 1 24.49 168 HIS A O 1
ATOM 882 N N . ALA A 1 169 ? 180.944 179.09 122.142 1 25.02 169 ALA A N 1
ATOM 883 C CA . ALA A 1 169 ? 182.241 179.74 122.184 1 26.09 169 ALA A CA 1
ATOM 884 C C . ALA A 1 169 ? 182.343 180.711 123.353 1 26.53 169 ALA A C 1
ATOM 885 O O . ALA A 1 169 ? 183.424 180.837 123.94 1 32.79 169 ALA A O 1
ATOM 887 N N . ARG A 1 170 ? 181.247 181.42 123.672 1 21.35 170 ARG A N 1
ATOM 888 C CA . ARG A 1 170 ? 181.323 182.474 124.67 1 22.94 170 ARG A CA 1
ATOM 889 C C . ARG A 1 170 ? 181.66 181.895 126.049 1 23.19 170 ARG A C 1
ATOM 890 O O . ARG A 1 170 ? 182.257 182.584 126.876 1 26.33 170 ARG A O 1
ATOM 898 N N . PHE A 1 171 ? 181.263 180.646 126.31 1 21.04 171 PHE A N 1
ATOM 899 C CA . PHE A 1 171 ? 181.547 179.994 127.577 1 21.47 171 PHE A CA 1
ATOM 900 C C . PHE A 1 171 ? 182.989 179.481 127.567 1 19.24 171 PHE A C 1
ATOM 901 O O . PHE A 1 171 ? 183.728 179.713 128.515 1 21.74 171 PHE A O 1
ATOM 909 N N . MET A 1 172 ? 183.398 178.831 126.482 1 20.8 172 MET A N 1
ATOM 910 C CA . MET A 1 172 ? 184.766 178.356 126.301 1 24.18 172 MET A CA 1
ATOM 911 C C . MET A 1 172 ? 185.795 179.481 126.465 1 22.83 172 MET A C 1
ATOM 912 O O . MET A 1 172 ? 186.791 179.297 127.168 1 25.96 172 MET A O 1
ATOM 917 N N . ASP A 1 173 ? 185.55 180.638 125.847 1 24.55 173 ASP A N 1
ATOM 918 C CA . ASP A 1 173 ? 186.419 181.803 125.983 1 28.99 173 ASP A CA 1
ATOM 919 C C . ASP A 1 173 ? 186.625 182.179 127.47 1 26.38 173 ASP A C 1
ATOM 920 O O . ASP A 1 173 ? 187.748 182.414 127.912 1 28.64 173 ASP A O 1
ATOM 925 N N . ALA A 1 174 ? 185.542 182.142 128.262 1 23.94 174 ALA A N 1
ATOM 926 C CA . ALA A 1 174 ? 185.582 182.459 129.682 1 21.64 174 ALA A CA 1
ATOM 927 C C . ALA A 1 174 ? 186.414 181.465 130.492 1 20.88 174 ALA A C 1
ATOM 928 O O . ALA A 1 174 ? 186.829 181.807 131.605 1 24.91 174 ALA A O 1
ATOM 930 N N . ILE A 1 175 ? 186.632 180.247 129.979 1 17.87 175 ILE A N 1
ATOM 931 C CA . ILE A 1 175 ? 187.436 179.269 130.684 1 19.38 175 ILE A CA 1
ATOM 932 C C . ILE A 1 175 ? 188.72 178.961 129.906 1 21.11 175 ILE A C 1
ATOM 933 O O . ILE A 1 175 ? 189.295 177.891 130.081 1 23.24 175 ILE A O 1
ATOM 938 N N . THR A 1 176 ? 189.173 179.896 129.061 1 25.12 176 THR A N 1
ATOM 939 C CA . THR A 1 176 ? 190.373 179.694 128.262 1 29.81 176 THR A CA 1
ATOM 940 C C . THR A 1 176 ? 191.538 180.445 128.889 1 30.32 176 THR A C 1
ATOM 941 O O . THR A 1 176 ? 191.458 181.666 128.997 1 30.87 176 THR A O 1
ATOM 945 N N . PRO A 1 177 ? 192.64 179.79 129.342 1 33.34 177 PRO A N 1
ATOM 946 C CA . PRO A 1 177 ? 192.748 178.335 129.512 1 35.03 177 PRO A CA 1
ATOM 947 C C . PRO A 1 177 ? 192.081 177.781 130.777 1 28 177 PRO A C 1
ATOM 948 O O . PRO A 1 177 ? 191.944 176.567 130.946 1 25.64 177 PRO A O 1
ATOM 952 N N . THR A 1 178 ? 191.684 178.703 131.665 1 27.08 178 THR A N 1
ATOM 953 C CA . THR A 1 178 ? 191.049 178.353 132.92 1 27.05 178 THR A CA 1
ATOM 954 C C . THR A 1 178 ? 190.081 179.473 133.284 1 22.47 178 THR A C 1
ATOM 955 O O . THR A 1 178 ? 190.251 180.619 132.888 1 22.51 178 THR A O 1
ATOM 959 N N . GLY A 1 179 ? 189.046 179.123 134.045 1 19.55 179 GLY A N 1
ATOM 960 C CA . GLY A 1 179 ? 188.135 180.134 134.537 1 17.79 179 GLY A CA 1
ATOM 961 C C . GLY A 1 179 ? 187.271 179.598 135.657 1 15.83 179 GLY A C 1
ATOM 962 O O . GLY A 1 179 ? 187.04 178.403 135.737 1 14.08 179 GLY A O 1
ATOM 963 N N . THR A 1 180 ? 186.785 180.521 136.496 1 14.23 180 THR A N 1
ATOM 964 C CA . THR A 1 180 ? 185.902 180.172 137.574 1 14.18 180 THR A CA 1
ATOM 965 C C . THR A 1 180 ? 184.484 180.091 137.026 1 13.73 180 THR A C 1
ATOM 966 O O . THR A 1 180 ? 183.994 181.031 136.377 1 13.55 180 THR A O 1
ATOM 970 N N . VAL A 1 181 ? 183.795 179.004 137.362 1 12.29 181 VAL A N 1
ATOM 971 C CA . VAL A 1 181 ? 182.4 178.83 136.99 1 12.27 181 VAL A CA 1
ATOM 972 C C . VAL A 1 181 ? 181.538 178.808 138.262 1 10.53 181 VAL A C 1
ATOM 973 O O . VAL A 1 181 ? 181.841 178.076 139.196 1 11.75 181 VAL A O 1
ATOM 977 N N . ILE A 1 182 ? 180.549 179.672 138.333 1 9.64 182 ILE A N 1
ATOM 978 C CA . ILE A 1 182 ? 179.628 179.734 139.445 1 10.88 182 ILE A CA 1
ATOM 979 C C . ILE A 1 182 ? 178.422 178.84 139.113 1 10.4 182 ILE A C 1
ATOM 980 O O . ILE A 1 182 ? 177.713 179.132 138.178 1 10.59 182 ILE A O 1
ATOM 985 N N . THR A 1 183 ? 178.163 177.804 139.903 1 11.43 183 THR A N 1
ATOM 986 C CA . THR A 1 183 ? 177.048 176.895 139.618 1 12.08 183 THR A CA 1
ATOM 987 C C . THR A 1 183 ? 175.895 177.141 140.585 1 9.47 183 THR A C 1
ATOM 988 O O . THR A 1 183 ? 176.018 176.914 141.788 1 9.99 183 THR A O 1
ATOM 992 N N . LEU A 1 184 ? 174.784 177.621 140.061 1 8.81 184 LEU A N 1
ATOM 993 C CA . LEU A 1 184 ? 173.583 177.834 140.846 1 9.37 184 LEU A CA 1
ATOM 994 C C . LEU A 1 184 ? 172.8 176.498 140.88 1 8.94 184 LEU A C 1
ATOM 995 O O . LEU A 1 184 ? 172.465 175.978 139.821 1 9.46 184 LEU A O 1
ATOM 1000 N N . LEU A 1 185 ? 172.459 176.027 142.051 1 9.1 185 LEU A N 1
ATOM 1001 C CA . LEU A 1 185 ? 171.725 174.764 142.212 1 9.16 185 LEU A CA 1
ATOM 1002 C C . LEU A 1 185 ? 170.314 175.059 142.707 1 9.26 185 LEU A C 1
ATOM 1003 O O . LEU A 1 185 ? 170.138 175.783 143.697 1 7.46 185 LEU A O 1
ATOM 1008 N N . GLY A 1 186 ? 169.314 174.439 142.065 1 9.02 186 GLY A N 1
ATOM 1009 C CA . GLY A 1 186 ? 168.003 174.402 142.688 1 10.75 186 GLY A CA 1
ATOM 1010 C C . GLY A 1 186 ? 166.96 173.601 141.904 1 10.9 186 GLY A C 1
ATOM 1011 O O . GLY A 1 186 ? 167.257 172.532 141.401 1 9.26 186 GLY A O 1
ATOM 1012 N N . LEU A 1 187 ? 165.742 174.163 141.847 1 11.64 187 LEU A N 1
ATOM 1013 C CA . LEU A 1 187 ? 164.549 173.46 141.382 1 13.19 187 LEU A CA 1
ATOM 1014 C C . LEU A 1 187 ? 163.676 174.369 140.514 1 11.96 187 LEU A C 1
ATOM 1015 O O . LEU A 1 187 ? 163.523 175.561 140.825 1 10.93 187 LEU A O 1
ATOM 1020 N N . THR A 1 188 ? 163.063 173.778 139.483 1 10.79 188 THR A N 1
ATOM 1021 C CA . THR A 1 188 ? 162.007 174.444 138.749 1 11.83 188 THR A CA 1
ATOM 1022 C C . THR A 1 188 ? 160.701 174.33 139.517 1 13.04 188 THR A C 1
ATOM 1023 O O . THR A 1 188 ? 160.572 173.558 140.472 1 12.92 188 THR A O 1
ATOM 1027 N N . PRO A 1 189 ? 159.673 175.119 139.145 1 17.1 189 PRO A N 1
ATOM 1028 C CA . PRO A 1 189 ? 158.341 174.924 139.705 1 19.3 189 PRO A CA 1
ATOM 1029 C C . PRO A 1 189 ? 157.796 173.505 139.54 1 18.74 189 PRO A C 1
ATOM 1030 O O . PRO A 1 189 ? 157.03 173.059 140.365 1 21.23 189 PRO A O 1
ATOM 1034 N N . GLU A 1 190 ? 158.195 172.795 138.472 1 20.78 190 GLU A N 1
ATOM 1035 C CA . GLU A 1 190 ? 157.744 171.424 138.238 1 22.09 190 GLU A CA 1
ATOM 1036 C C . GLU A 1 190 ? 158.551 170.407 139.062 1 21.36 190 GLU A C 1
ATOM 1037 O O . GLU A 1 190 ? 158.282 169.21 138.989 1 18.56 190 GLU A O 1
ATOM 1043 N N . GLY A 1 191 ? 159.506 170.895 139.864 1 17.02 191 GLY A N 1
ATOM 1044 C CA . GLY A 1 191 ? 160.316 170.05 140.715 1 16.81 191 GLY A CA 1
ATOM 1045 C C . GLY A 1 191 ? 161.476 169.38 139.992 1 14.4 191 GLY A C 1
ATOM 1046 O O . GLY A 1 191 ? 162.037 168.454 140.551 1 16.37 191 GLY A O 1
ATOM 1047 N N . HIS A 1 192 ? 161.85 169.856 138.794 1 13.67 192 HIS A N 1
ATOM 1048 C CA . HIS A 1 192 ? 163.052 169.406 138.122 1 14 192 HIS A CA 1
ATOM 1049 C C . HIS A 1 192 ? 164.264 170.002 138.85 1 13.22 192 HIS A C 1
ATOM 1050 O O . HIS A 1 192 ? 164.311 171.198 139.087 1 11.27 192 HIS A O 1
ATOM 1057 N N . ARG A 1 193 ? 165.247 169.161 139.159 1 11.58 193 ARG A N 1
ATOM 1058 C CA . ARG A 1 193 ? 166.506 169.632 139.706 1 12.43 193 ARG A CA 1
ATOM 1059 C C . ARG A 1 193 ? 167.335 170.287 138.595 1 10.37 193 ARG A C 1
ATOM 1060 O O . ARG A 1 193 ? 167.604 169.669 137.592 1 10.93 193 ARG A O 1
ATOM 1068 N N . VAL A 1 194 ? 167.81 171.496 138.835 1 12.08 194 VAL A N 1
ATOM 1069 C CA . VAL A 1 194 ? 168.55 172.262 137.839 1 13.16 194 VAL A CA 1
ATOM 1070 C C . VAL A 1 194 ? 169.931 172.652 138.387 1 11.31 194 VAL A C 1
ATOM 1071 O O . VAL A 1 194 ? 170.089 172.839 139.589 1 11.14 194 VAL A O 1
ATOM 1075 N N . ALA A 1 195 ? 170.901 172.753 137.481 1 9.45 195 ALA A N 1
ATOM 1076 C CA . ALA A 1 195 ? 172.155 173.438 137.726 1 10.01 195 ALA A CA 1
ATOM 1077 C C . ALA A 1 195 ? 172.411 174.456 136.602 1 9.34 195 ALA A C 1
ATOM 1078 O O . ALA A 1 195 ? 172.385 174.139 135.428 1 10.32 195 ALA A O 1
ATOM 1080 N N . VAL A 1 196 ? 172.619 175.712 136.964 1 9.4 196 VAL A N 1
ATOM 1081 C CA . VAL A 1 196 ? 172.902 176.756 136.007 1 9.68 196 VAL A CA 1
ATOM 1082 C C . VAL A 1 196 ? 174.343 177.238 136.23 1 8.74 196 VAL A C 1
ATOM 1083 O O . VAL A 1 196 ? 174.674 177.748 137.285 1 7.96 196 VAL A O 1
ATOM 1087 N N . HIS A 1 197 ? 175.175 177.008 135.237 1 9.57 197 HIS A N 1
ATOM 1088 C CA . HIS A 1 197 ? 176.598 177.31 135.273 1 11.38 197 HIS A CA 1
ATOM 1089 C C . HIS A 1 197 ? 176.821 178.722 134.695 1 10.67 197 HIS A C 1
ATOM 1090 O O . HIS A 1 197 ? 176.62 178.942 133.51 1 9.67 197 HIS A O 1
ATOM 1097 N N . VAL A 1 198 ? 177.208 179.664 135.565 1 10.58 198 VAL A N 1
ATOM 1098 C CA . VAL A 1 198 ? 177.472 181.049 135.172 1 10.7 198 VAL A CA 1
ATOM 1099 C C . VAL A 1 198 ? 178.981 181.239 134.891 1 9.81 198 VAL A C 1
ATOM 1100 O O . VAL A 1 198 ? 179.822 180.982 135.755 1 10.35 198 VAL A O 1
ATOM 1104 N N . TYR A 1 199 ? 179.287 181.703 133.703 1 10.86 199 TYR A N 1
ATOM 1105 C CA . TYR A 1 199 ? 180.624 181.928 133.157 1 12.24 199 TYR A CA 1
ATOM 1106 C C . TYR A 1 199 ? 180.963 183.428 133.217 1 12.71 199 TYR A C 1
ATOM 1107 O O . TYR A 1 199 ? 180.089 184.26 133.164 1 12.41 199 TYR A O 1
ATOM 1116 N N . GLY A 1 200 ? 182.243 183.778 133.318 1 13.57 200 GLY A N 1
ATOM 1117 C CA . GLY A 1 200 ? 182.658 185.155 133.133 1 14.54 200 GLY A CA 1
ATOM 1118 C C . GLY A 1 200 ? 182.897 185.924 134.439 1 16.02 200 GLY A C 1
ATOM 1119 O O . GLY A 1 200 ? 183.45 187.012 134.381 1 19.2 200 GLY A O 1
ATOM 1120 N N . THR A 1 201 ? 182.521 185.385 135.602 1 16.04 201 THR A N 1
ATOM 1121 C CA . THR A 1 201 ? 182.898 185.976 136.882 1 18.36 201 THR A CA 1
ATOM 1122 C C . THR A 1 201 ? 184.414 185.798 137.101 1 18.98 201 THR A C 1
ATOM 1123 O O . THR A 1 201 ? 184.927 184.676 137.016 1 19.03 201 THR A O 1
ATOM 1127 N N . ARG A 1 202 ? 185.099 186.888 137.468 1 17.73 202 ARG A N 1
ATOM 1128 C CA . ARG A 1 202 ? 186.504 186.847 137.866 1 19.64 202 ARG A CA 1
ATOM 1129 C C . ARG A 1 202 ? 186.703 187.497 139.238 1 15.43 202 ARG A C 1
ATOM 1130 O O . ARG A 1 202 ? 186.164 188.553 139.497 1 17.55 202 ARG A O 1
ATOM 1138 N N . GLN A 1 203 ? 187.455 186.852 140.119 1 16.64 203 GLN A N 1
ATOM 1139 C CA . GLN A 1 203 ? 187.909 187.487 141.34 1 17.01 203 GLN A CA 1
ATOM 1140 C C . GLN A 1 203 ? 188.896 188.606 140.977 1 14.4 203 GLN A C 1
ATOM 1141 O O . GLN A 1 203 ? 189.526 188.561 139.947 1 14.21 203 GLN A O 1
ATOM 1147 N N . TYR A 1 204 ? 189.031 189.574 141.874 1 15.83 204 TYR A N 1
ATOM 1148 C CA . TYR A 1 204 ? 189.989 190.663 141.721 1 16.44 204 TYR A CA 1
ATOM 1149 C C . TYR A 1 204 ? 190.379 191.226 143.098 1 15.1 204 TYR A C 1
ATOM 1150 O O . TYR A 1 204 ? 189.617 191.175 144.078 1 13.43 204 TYR A O 1
ATOM 1159 N N . PHE A 1 205 ? 191.595 191.77 143.11 1 14.53 205 PHE A N 1
ATOM 1160 C CA . PHE A 1 205 ? 192.169 192.442 144.269 1 17.14 205 PHE A CA 1
ATOM 1161 C C . PHE A 1 205 ? 192.864 193.719 143.794 1 13.32 205 PHE A C 1
ATOM 1162 O O . PHE A 1 205 ? 193.05 193.918 142.614 1 15.64 205 PHE A O 1
ATOM 1170 N N . TYR A 1 206 ? 193.242 194.588 144.73 1 16.47 206 TYR A N 1
ATOM 1171 C CA . TYR A 1 206 ? 193.891 195.851 144.397 1 14.36 206 TYR A CA 1
ATOM 1172 C C . TYR A 1 206 ? 195.249 195.956 145.111 1 16.18 206 TYR A C 1
ATOM 1173 O O . TYR A 1 206 ? 195.435 195.382 146.186 1 12.77 206 TYR A O 1
ATOM 1182 N N . MET A 1 207 ? 196.149 196.734 144.504 1 16.17 207 MET A N 1
ATOM 1183 C CA . MET A 1 207 ? 197.439 197.078 145.104 1 20.84 207 MET A CA 1
ATOM 1184 C C . MET A 1 207 ? 197.766 198.527 144.753 1 16.05 207 MET A C 1
ATOM 1185 O O . MET A 1 207 ? 197.373 199.017 143.723 1 17.5 207 MET A O 1
ATOM 1190 N N . ASN A 1 208 ? 198.432 199.239 145.67 1 22.66 208 ASN A N 1
ATOM 1191 C CA . ASN A 1 208 ? 198.7 200.654 145.494 1 21.92 208 ASN A CA 1
ATOM 1192 C C . ASN A 1 208 ? 199.643 200.802 144.3 1 25.05 208 ASN A C 1
ATOM 1193 O O . ASN A 1 208 ? 200.696 200.172 144.276 1 28.7 208 ASN A O 1
ATOM 1198 N N . LYS A 1 209 ? 199.275 201.647 143.338 1 24.71 209 LYS A N 1
ATOM 1199 C CA . LYS A 1 209 ? 200.039 201.787 142.105 1 34.12 209 LYS A CA 1
ATOM 1200 C C . LYS A 1 209 ? 201.457 202.289 142.394 1 35.16 209 LYS A C 1
ATOM 1201 O O . LYS A 1 209 ? 202.414 201.795 141.807 1 39.88 209 LYS A O 1
ATOM 1207 N N . GLU A 1 210 ? 201.576 203.299 143.258 1 41.73 210 GLU A N 1
ATOM 1208 C CA . GLU A 1 210 ? 202.855 203.924 143.577 1 46.74 210 GLU A CA 1
ATOM 1209 C C . GLU A 1 210 ? 203.785 202.894 144.218 1 40.35 210 GLU A C 1
ATOM 1210 O O . GLU A 1 210 ? 204.925 202.755 143.796 1 44.36 210 GLU A O 1
ATOM 1216 N N . GLU A 1 211 ? 203.272 202.13 145.188 1 40.14 211 GLU A N 1
ATOM 1217 C CA . GLU A 1 211 ? 204.044 201.105 145.877 1 44.27 211 GLU A CA 1
ATOM 1218 C C . GLU A 1 211 ? 204.516 200.015 144.909 1 46.93 211 GLU A C 1
ATOM 1219 O O . GLU A 1 211 ? 205.668 199.595 144.988 1 56.43 211 GLU A O 1
ATOM 1225 N N . VAL A 1 212 ? 203.644 199.58 143.986 1 39.09 212 VAL A N 1
ATOM 1226 C CA . VAL A 1 212 ? 203.96 198.537 143.021 1 40.96 212 VAL A CA 1
ATOM 1227 C C . VAL A 1 212 ? 205.001 199.044 142.019 1 45.03 212 VAL A C 1
ATOM 1228 O O . VAL A 1 212 ? 205.987 198.354 141.772 1 49.14 212 VAL A O 1
ATOM 1232 N N . ASP A 1 213 ? 204.77 200.222 141.426 1 43.99 213 ASP A N 1
ATOM 1233 C CA . ASP A 1 213 ? 205.695 200.808 140.462 1 51.12 213 ASP A CA 1
ATOM 1234 C C . ASP A 1 213 ? 207.079 201.023 141.082 1 55.47 213 ASP A C 1
ATOM 1235 O O . ASP A 1 213 ? 208.088 200.726 140.457 1 59.93 213 ASP A O 1
ATOM 1240 N N . ARG A 1 214 ? 207.122 201.53 142.319 1 64.73 214 ARG A N 1
ATOM 1241 C CA . ARG A 1 214 ? 208.368 201.83 143.01 1 69.76 214 ARG A CA 1
ATOM 1242 C C . ARG A 1 214 ? 209.15 200.552 143.322 1 64.59 214 ARG A C 1
ATOM 1243 O O . ARG A 1 214 ? 210.379 200.568 143.311 1 71.04 214 ARG A O 1
ATOM 1251 N N . HIS A 1 215 ? 208.438 199.453 143.596 1 64.06 215 HIS A N 1
ATOM 1252 C CA . HIS A 1 215 ? 209.046 198.171 143.926 1 68.46 215 HIS A CA 1
ATOM 1253 C C . HIS A 1 215 ? 209.509 197.449 142.656 1 71.93 215 HIS A C 1
ATOM 1254 O O . HIS A 1 215 ? 210.702 197.207 142.479 1 79.97 215 HIS A O 1
ATOM 1261 N N . LEU A 1 216 ? 208.56 197.126 141.767 1 68.14 216 LEU A N 1
ATOM 1262 C CA . LEU A 1 216 ? 208.789 196.208 140.661 1 69.08 216 LEU A CA 1
ATOM 1263 C C . LEU A 1 216 ? 209.239 196.925 139.386 1 73.82 216 LEU A C 1
ATOM 1264 O O . LEU A 1 216 ? 209.435 196.254 138.372 1 81.54 216 LEU A O 1
ATOM 1269 N N . GLN A 1 217 ? 209.38 198.262 139.426 1 76.53 217 GLN A N 1
ATOM 1270 C CA . GLN A 1 217 ? 209.83 199.083 138.302 1 86.17 217 GLN A CA 1
ATOM 1271 C C . GLN A 1 217 ? 208.846 199.019 137.126 1 87.43 217 GLN A C 1
ATOM 1272 O O . GLN A 1 217 ? 209.203 199.345 135.993 1 95.29 217 GLN A O 1
ATOM 1278 N N . CYS A 1 218 ? 207.587 198.675 137.428 1 86.02 218 CYS A N 1
ATOM 1279 C CA . CYS A 1 218 ? 206.501 198.564 136.464 1 86.41 218 CYS A CA 1
ATOM 1280 C C . CYS A 1 218 ? 206.176 199.928 135.852 1 80.51 218 CYS A C 1
ATOM 1281 O O . CYS A 1 218 ? 206.106 200.924 136.569 1 79.66 218 CYS A O 1
ATOM 1284 N N . ARG A 1 219 ? 205.978 199.961 134.523 1 88.17 219 ARG A N 1
ATOM 1285 C CA . ARG A 1 219 ? 205.636 201.184 133.805 1 98.24 219 ARG A CA 1
ATOM 1286 C C . ARG A 1 219 ? 204.21 201.126 133.249 1 92.83 219 ARG A C 1
ATOM 1287 O O . ARG A 1 219 ? 203.604 202.175 133.026 1 92.21 219 ARG A O 1
ATOM 1295 N N . ALA A 1 220 ? 203.686 199.91 133.013 1 85.74 220 ALA A N 1
ATOM 1296 C CA . ALA A 1 220 ? 202.353 199.723 132.452 1 77.91 220 ALA A CA 1
ATOM 1297 C C . ALA A 1 220 ? 201.7 198.461 133.025 1 71.25 220 ALA A C 1
ATOM 1298 O O . ALA A 1 220 ? 202.403 197.533 133.417 1 68.1 220 ALA A O 1
ATOM 1300 N N . PRO A 1 221 ? 200.344 198.368 133.055 1 62.78 221 PRO A N 1
ATOM 1301 C CA . PRO A 1 221 ? 199.642 197.173 133.551 1 58.09 221 PRO A CA 1
ATOM 1302 C C . PRO A 1 221 ? 200.104 195.847 132.937 1 55.67 221 PRO A C 1
ATOM 1303 O O . PRO A 1 221 ? 200.083 194.815 133.603 1 45.21 221 PRO A O 1
ATOM 1307 N N . ARG A 1 222 ? 200.552 195.889 131.673 1 68.36 222 ARG A N 1
ATOM 1308 C CA . ARG A 1 222 ? 201.157 194.742 131.011 1 76.29 222 ARG A CA 1
ATOM 1309 C C . ARG A 1 222 ? 202.3 194.182 131.858 1 72.18 222 ARG A C 1
ATOM 1310 O O . ARG A 1 222 ? 202.328 192.984 132.136 1 66.54 222 ARG A O 1
ATOM 1318 N N . ASP A 1 223 ? 203.218 195.061 132.29 1 65.23 223 ASP A N 1
ATOM 1319 C CA . ASP A 1 223 ? 204.406 194.673 133.042 1 67.66 223 ASP A CA 1
ATOM 1320 C C . ASP A 1 223 ? 204.039 193.97 134.351 1 56.65 223 ASP A C 1
ATOM 1321 O O . ASP A 1 223 ? 204.643 192.957 134.701 1 52.08 223 ASP A O 1
ATOM 1326 N N . LEU A 1 224 ? 203.069 194.516 135.095 1 48.01 224 LEU A N 1
ATOM 1327 C CA . LEU A 1 224 ? 202.674 193.921 136.362 1 42.4 224 LEU A CA 1
ATOM 1328 C C . LEU A 1 224 ? 202.172 192.488 136.143 1 37.75 224 LEU A C 1
ATOM 1329 O O . LEU A 1 224 ? 202.495 191.594 136.922 1 33.34 224 LEU A O 1
ATOM 1334 N N . CYS A 1 225 ? 201.385 192.268 135.084 1 35.35 225 CYS A N 1
ATOM 1335 C CA . CYS A 1 225 ? 200.89 190.932 134.767 1 39.63 225 CYS A CA 1
ATOM 1336 C C . CYS A 1 225 ? 202.041 189.957 134.507 1 38.21 225 CYS A C 1
ATOM 1337 O O . CYS A 1 225 ? 201.974 188.804 134.942 1 39.17 225 CYS A O 1
ATOM 1340 N N . GLU A 1 226 ? 203.121 190.432 133.863 1 41.99 226 GLU A N 1
ATOM 1341 C CA . GLU A 1 226 ? 204.323 189.63 133.663 1 45.23 226 GLU A CA 1
ATOM 1342 C C . GLU A 1 226 ? 204.962 189.26 135.003 1 45.39 226 GLU A C 1
ATOM 1343 O O . GLU A 1 226 ? 205.358 188.109 135.18 1 43.42 226 GLU A O 1
ATOM 1349 N N . ARG A 1 227 ? 205.068 190.23 135.931 1 44.42 227 ARG A N 1
ATOM 1350 C CA . ARG A 1 227 ? 205.692 190.005 137.229 1 47.37 227 ARG A CA 1
ATOM 1351 C C . ARG A 1 227 ? 204.956 188.917 138.006 1 45.36 227 ARG A C 1
ATOM 1352 O O . ARG A 1 227 ? 205.592 188.045 138.59 1 43.4 227 ARG A O 1
ATOM 1360 N N . MET A 1 228 ? 203.615 188.994 138.034 1 43.3 228 MET A N 1
ATOM 1361 C CA . MET A 1 228 ? 202.781 188.032 138.745 1 41.19 228 MET A CA 1
ATOM 1362 C C . MET A 1 228 ? 202.885 186.645 138.104 1 37.65 228 MET A C 1
ATOM 1363 O O . MET A 1 228 ? 203.042 185.648 138.803 1 34.54 228 MET A O 1
ATOM 1368 N N . ALA A 1 229 ? 202.805 186.589 136.767 1 40.46 229 ALA A N 1
ATOM 1369 C CA . ALA A 1 229 ? 202.944 185.339 136.03 1 43.79 229 ALA A CA 1
ATOM 1370 C C . ALA A 1 229 ? 204.307 184.694 136.309 1 45.8 229 ALA A C 1
ATOM 1371 O O . ALA A 1 229 ? 204.378 183.496 136.58 1 47.65 229 ALA A O 1
ATOM 1373 N N . ALA A 1 230 ? 205.376 185.504 136.297 1 49.68 230 ALA A N 1
ATOM 1374 C CA . ALA A 1 230 ? 206.72 185.036 136.61 1 52.96 230 ALA A CA 1
ATOM 1375 C C . ALA A 1 230 ? 206.793 184.473 138.03 1 57.02 230 ALA A C 1
ATOM 1376 O O . ALA A 1 230 ? 207.369 183.407 138.237 1 61.12 230 ALA A O 1
ATOM 1378 N N . ALA A 1 231 ? 206.18 185.165 139.002 1 54.97 231 ALA A N 1
ATOM 1379 C CA . ALA A 1 231 ? 206.204 184.746 140.398 1 54.76 231 ALA A CA 1
ATOM 1380 C C . ALA A 1 231 ? 205.463 183.425 140.608 1 56.41 231 ALA A C 1
ATOM 1381 O O . ALA A 1 231 ? 205.714 182.72 141.595 1 62.42 231 ALA A O 1
ATOM 1383 N N . LEU A 1 232 ? 204.516 183.112 139.711 1 52.71 232 LEU A N 1
ATOM 1384 C CA . LEU A 1 232 ? 203.807 181.844 139.754 1 55.26 232 LEU A CA 1
ATOM 1385 C C . LEU A 1 232 ? 204.623 180.755 139.048 1 55.27 232 LEU A C 1
ATOM 1386 O O . LEU A 1 232 ? 204.7 179.643 139.558 1 48.53 232 LEU A O 1
ATOM 1391 N N . ARG A 1 233 ? 205.242 181.068 137.897 1 64.2 233 ARG A N 1
ATOM 1392 C CA . ARG A 1 233 ? 206.145 180.137 137.224 1 74.35 233 ARG A CA 1
ATOM 1393 C C . ARG A 1 233 ? 207.267 179.697 138.167 1 78.58 233 ARG A C 1
ATOM 1394 O O . ARG A 1 233 ? 207.622 178.519 138.219 1 82.78 233 ARG A O 1
ATOM 1402 N N . GLU A 1 234 ? 207.817 180.669 138.904 1 87.49 234 GLU A N 1
ATOM 1403 C CA . GLU A 1 234 ? 208.933 180.462 139.815 1 91.63 234 GLU A CA 1
ATOM 1404 C C . GLU A 1 234 ? 208.474 179.964 141.189 1 92.8 234 GLU A C 1
ATOM 1405 O O . GLU A 1 234 ? 209.302 179.846 142.089 1 95.83 234 GLU A O 1
ATOM 1411 N N . SER A 1 235 ? 207.176 179.666 141.361 1 100.26 235 SER A N 1
ATOM 1412 C CA . SER A 1 235 ? 206.635 179.25 142.652 1 104.17 235 SER A CA 1
ATOM 1413 C C . SER A 1 235 ? 207.225 177.914 143.104 1 112.28 235 SER A C 1
ATOM 1414 O O . SER A 1 235 ? 207.511 177.042 142.283 1 110.93 235 SER A O 1
ATOM 1417 N N . PRO A 1 236 ? 207.382 177.694 144.433 1 128.28 236 PRO A N 1
ATOM 1418 C CA . PRO A 1 236 ? 207.747 176.376 144.956 1 134.36 236 PRO A CA 1
ATOM 1419 C C . PRO A 1 236 ? 206.725 175.307 144.567 1 137.94 236 PRO A C 1
ATOM 1420 O O . PRO A 1 236 ? 205.518 175.544 144.611 1 141.28 236 PRO A O 1
ATOM 1424 N N . GLY A 1 237 ? 207.218 174.134 144.153 1 145.35 237 GLY A N 1
ATOM 1425 C CA . GLY A 1 237 ? 206.35 173.037 143.751 1 151.21 237 GLY A CA 1
ATOM 1426 C C . GLY A 1 237 ? 205.884 173.133 142.295 1 149.6 237 GLY A C 1
ATOM 1427 O O . GLY A 1 237 ? 205.307 172.172 141.786 1 150.54 237 GLY A O 1
ATOM 1428 N N . ALA A 1 238 ? 206.104 174.299 141.66 1 141.77 238 ALA A N 1
ATOM 1429 C CA . ALA A 1 238 ? 205.921 174.514 140.227 1 136.89 238 ALA A CA 1
ATOM 1430 C C . ALA A 1 238 ? 204.468 174.318 139.774 1 125.88 238 ALA A C 1
ATOM 1431 O O . ALA A 1 238 ? 204.213 174.177 138.574 1 126.63 238 ALA A O 1
ATOM 1433 N N . SER A 1 239 ? 203.509 174.422 140.71 1 111.4 239 SER A N 1
ATOM 1434 C CA . SER A 1 239 ? 202.123 174.039 140.458 1 98.41 239 SER A CA 1
ATOM 1435 C C . SER A 1 239 ? 201.35 175.119 139.695 1 82.49 239 SER A C 1
ATOM 1436 O O . SER A 1 239 ? 200.122 175.093 139.675 1 80.12 239 SER A O 1
ATOM 1439 N N . PHE A 1 240 ? 202.065 176.043 139.04 1 81.2 240 PHE A N 1
ATOM 1440 C CA . PHE A 1 240 ? 201.447 177.011 138.147 1 80.12 240 PHE A CA 1
ATOM 1441 C C . PHE A 1 240 ? 202.231 177.168 136.842 1 94.76 240 PHE A C 1
ATOM 1442 O O . PHE A 1 240 ? 201.953 178.089 136.079 1 96.08 240 PHE A O 1
ATOM 1450 N N . ARG A 1 241 ? 203.206 176.292 136.562 1 108.79 241 ARG A N 1
ATOM 1451 C CA . ARG A 1 241 ? 203.955 176.419 135.319 1 118.43 241 ARG A CA 1
ATOM 1452 C C . ARG A 1 241 ? 203 176.149 134.158 1 107.26 241 ARG A C 1
ATOM 1453 O O . ARG A 1 241 ? 202.211 175.208 134.199 1 103.56 241 ARG A O 1
ATOM 1461 N N . GLY A 1 242 ? 203.053 177.027 133.151 1 98.83 242 GLY A N 1
ATOM 1462 C CA . GLY A 1 242 ? 201.998 177.126 132.157 1 93.46 242 GLY A CA 1
ATOM 1463 C C . GLY A 1 242 ? 201.257 178.461 132.231 1 87.18 242 GLY A C 1
ATOM 1464 O O . GLY A 1 242 ? 200.65 178.873 131.241 1 82.71 242 GLY A O 1
ATOM 1465 N N . ILE A 1 243 ? 201.303 179.132 133.397 1 76.1 243 ILE A N 1
ATOM 1466 C CA . ILE A 1 243 ? 200.673 180.438 133.555 1 70.59 243 ILE A CA 1
ATOM 1467 C C . ILE A 1 243 ? 201.516 181.505 132.853 1 60.19 243 ILE A C 1
ATOM 1468 O O . ILE A 1 243 ? 202.746 181.427 132.827 1 68.97 243 ILE A O 1
ATOM 1473 N N . SER A 1 244 ? 200.818 182.488 132.262 1 57 244 SER A N 1
ATOM 1474 C CA . SER A 1 244 ? 201.424 183.594 131.538 1 59.34 244 SER A CA 1
ATOM 1475 C C . SER A 1 244 ? 200.714 184.899 131.896 1 56.45 244 SER A C 1
ATOM 1476 O O . SER A 1 244 ? 199.686 184.88 132.564 1 59.65 244 SER A O 1
ATOM 1479 N N . ALA A 1 245 ? 201.256 186.03 131.425 1 58.89 245 ALA A N 1
ATOM 1480 C CA . ALA A 1 245 ? 200.685 187.342 131.698 1 65.44 245 ALA A CA 1
ATOM 1481 C C . ALA A 1 245 ? 199.278 187.48 131.107 1 69.01 245 ALA A C 1
ATOM 1482 O O . ALA A 1 245 ? 198.545 188.395 131.476 1 74.2 245 ALA A O 1
ATOM 1484 N N . ASP A 1 246 ? 198.893 186.564 130.21 1 71.26 246 ASP A N 1
ATOM 1485 C CA . ASP A 1 246 ? 197.577 186.568 129.583 1 73.86 246 ASP A CA 1
ATOM 1486 C C . ASP A 1 246 ? 196.487 186.13 130.567 1 57.98 246 ASP A C 1
ATOM 1487 O O . ASP A 1 246 ? 195.327 186.493 130.385 1 58.95 246 ASP A O 1
ATOM 1492 N N . HIS A 1 247 ? 196.858 185.339 131.585 1 46.51 247 HIS A N 1
ATOM 1493 C CA . HIS A 1 247 ? 195.939 184.86 132.61 1 47.85 247 HIS A CA 1
ATOM 1494 C C . HIS A 1 247 ? 195.525 185.97 133.593 1 45.09 247 HIS A C 1
ATOM 1495 O O . HIS A 1 247 ? 194.735 185.708 134.502 1 42.69 247 HIS A O 1
ATOM 1502 N N . PHE A 1 248 ? 196.068 187.185 133.416 1 38.25 248 PHE A N 1
ATOM 1503 C CA . PHE A 1 248 ? 195.802 188.337 134.271 1 38.58 248 PHE A CA 1
ATOM 1504 C C . PHE A 1 248 ? 195.285 189.504 133.445 1 37.59 248 PHE A C 1
ATOM 1505 O O . PHE A 1 248 ? 195.542 189.599 132.25 1 46.57 248 PHE A O 1
ATOM 1513 N N . GLU A 1 249 ? 194.526 190.379 134.1 1 36.05 249 GLU A N 1
ATOM 1514 C CA . GLU A 1 249 ? 194.222 191.683 133.551 1 36.04 249 GLU A CA 1
ATOM 1515 C C . GLU A 1 249 ? 194.393 192.691 134.687 1 35.08 249 GLU A C 1
ATOM 1516 O O . GLU A 1 249 ? 193.794 192.532 135.75 1 33.4 249 GLU A O 1
ATOM 1522 N N . ALA A 1 250 ? 195.249 193.693 134.459 1 30.51 250 ALA A N 1
ATOM 1523 C CA . ALA A 1 250 ? 195.448 194.767 135.413 1 32.71 250 ALA A CA 1
ATOM 1524 C C . ALA A 1 250 ? 194.895 196.063 134.829 1 33.71 250 ALA A C 1
ATOM 1525 O O . ALA A 1 250 ? 195.044 196.316 133.639 1 34.52 250 ALA A O 1
ATOM 1527 N N . GLU A 1 251 ? 194.22 196.858 135.668 1 34.6 251 GLU A N 1
ATOM 1528 C CA . GLU A 1 251 ? 193.746 198.17 135.255 1 40.22 251 GLU A CA 1
ATOM 1529 C C . GLU A 1 251 ? 193.974 199.181 136.377 1 37.14 251 GLU A C 1
ATOM 1530 O O . GLU A 1 251 ? 193.988 198.832 137.554 1 40.01 251 GLU A O 1
ATOM 1536 N N . VAL A 1 252 ? 194.156 200.445 136.004 1 34.54 252 VAL A N 1
ATOM 1537 C CA . VAL A 1 252 ? 194.385 201.489 136.985 1 34.44 252 VAL A CA 1
ATOM 1538 C C . VAL A 1 252 ? 193.038 202.113 137.331 1 30.07 252 VAL A C 1
ATOM 1539 O O . VAL A 1 252 ? 192.277 202.495 136.444 1 37.01 252 VAL A O 1
ATOM 1543 N N . VAL A 1 253 ? 192.747 202.191 138.629 1 27.28 253 VAL A N 1
ATOM 1544 C CA . VAL A 1 253 ? 191.525 202.793 139.122 1 25.84 253 VAL A CA 1
ATOM 1545 C C . VAL A 1 253 ? 191.865 203.725 140.282 1 26.4 253 VAL A C 1
ATOM 1546 O O . VAL A 1 253 ? 192.881 203.556 140.938 1 28.24 253 VAL A O 1
ATOM 1550 N N . GLU A 1 254 ? 191.018 204.722 140.518 1 26.45 254 GLU A N 1
ATOM 1551 C CA . GLU A 1 254 ? 191.135 205.547 141.707 1 32.47 254 GLU A CA 1
ATOM 1552 C C . GLU A 1 254 ? 190.188 204.996 142.782 1 25.98 254 GLU A C 1
ATOM 1553 O O . GLU A 1 254 ? 189.008 204.82 142.527 1 26.36 254 GLU A O 1
ATOM 1559 N N . ARG A 1 255 ? 190.736 204.748 143.973 1 23 255 ARG A N 1
ATOM 1560 C CA . ARG A 1 255 ? 189.985 204.27 145.123 1 21.38 255 ARG A CA 1
ATOM 1561 C C . ARG A 1 255 ? 190.555 204.896 146.39 1 22.39 255 ARG A C 1
ATOM 1562 O O . ARG A 1 255 ? 191.63 205.5 146.365 1 22.43 255 ARG A O 1
ATOM 1570 N N . THR A 1 256 ? 189.851 204.715 147.504 1 18.08 256 THR A N 1
ATOM 1571 C CA . THR A 1 256 ? 190.352 205.139 148.791 1 18.99 256 THR A CA 1
ATOM 1572 C C . THR A 1 256 ? 190.368 203.967 149.763 1 16.93 256 THR A C 1
ATOM 1573 O O . THR A 1 256 ? 189.347 203.308 149.917 1 17.44 256 THR A O 1
ATOM 1577 N N . ASP A 1 257 ? 191.488 203.734 150.445 1 17.71 257 ASP A N 1
ATOM 1578 C CA . ASP A 1 257 ? 191.552 202.859 151.615 1 18.64 257 ASP A CA 1
ATOM 1579 C C . ASP A 1 257 ? 190.421 203.211 152.569 1 15.73 257 ASP A C 1
ATOM 1580 O O . ASP A 1 257 ? 190.196 204.393 152.796 1 17.36 257 ASP A O 1
ATOM 1585 N N . VAL A 1 258 ? 189.721 202.208 153.131 1 15.56 258 VAL A N 1
ATOM 1586 C CA . VAL A 1 258 ? 188.554 202.457 153.969 1 13.77 258 VAL A CA 1
ATOM 1587 C C . VAL A 1 258 ? 188.956 203.037 155.333 1 15.13 258 VAL A C 1
ATOM 1588 O O . VAL A 1 258 ? 188.115 203.607 156.026 1 15.37 258 VAL A O 1
ATOM 1592 N N . TYR A 1 259 ? 190.204 202.818 155.76 1 14.94 259 TYR A N 1
ATOM 1593 C CA . TYR A 1 259 ? 190.649 203.275 157.062 1 18.08 259 TYR A CA 1
ATOM 1594 C C . TYR A 1 259 ? 191.008 204.771 157.071 1 15.09 259 TYR A C 1
ATOM 1595 O O . TYR A 1 259 ? 191.877 205.178 156.338 1 15.71 259 TYR A O 1
ATOM 1604 N N . TYR A 1 260 ? 190.359 205.531 157.971 1 16.9 260 TYR A N 1
ATOM 1605 C CA . TYR A 1 260 ? 190.68 206.891 158.431 1 18.4 260 TYR A CA 1
ATOM 1606 C C . TYR A 1 260 ? 190.182 208.003 157.512 1 14.82 260 TYR A C 1
ATOM 1607 O O . TYR A 1 260 ? 190.234 207.941 156.293 1 20.47 260 TYR A O 1
ATOM 1616 N N . TYR A 1 261 ? 189.791 209.089 158.16 1 18.56 261 TYR A N 1
ATOM 1617 C CA . TYR A 1 261 ? 189.177 210.241 157.529 1 19.35 261 TYR A CA 1
ATOM 1618 C C . TYR A 1 261 ? 190.156 210.988 156.63 1 19.91 261 TYR A C 1
ATOM 1619 O O . TYR A 1 261 ? 189.769 211.431 155.556 1 24.6 261 TYR A O 1
ATOM 1628 N N . GLU A 1 262 ? 191.404 211.143 157.08 1 21.51 262 GLU A N 1
ATOM 1629 C CA . GLU A 1 262 ? 192.382 211.947 156.353 1 27.87 262 GLU A CA 1
ATOM 1630 C C . GLU A 1 262 ? 192.862 211.25 155.074 1 24.84 262 GLU A C 1
ATOM 1631 O O . GLU A 1 262 ? 193.432 211.902 154.205 1 31.19 262 GLU A O 1
ATOM 1637 N N . THR A 1 263 ? 192.614 209.934 154.942 1 27.09 263 THR A N 1
ATOM 1638 C CA . THR A 1 263 ? 193.13 209.144 153.83 1 21.99 263 THR A CA 1
ATOM 1639 C C . THR A 1 263 ? 192.67 209.74 152.502 1 22.61 263 THR A C 1
ATOM 1640 O O . THR A 1 263 ? 191.487 209.909 152.264 1 23.69 263 THR A O 1
ATOM 1644 N N . ARG A 1 264 ? 193.618 210.02 151.605 1 27.34 264 ARG A N 1
ATOM 1645 C CA . ARG A 1 264 ? 193.315 210.58 150.291 1 32.74 264 ARG A CA 1
ATOM 1646 C C . ARG A 1 264 ? 193.044 209.481 149.25 1 25 264 ARG A C 1
ATOM 1647 O O . ARG A 1 264 ? 193.645 208.425 149.292 1 24.2 264 ARG A O 1
ATOM 1655 N N . PRO A 1 265 ? 192.197 209.736 148.236 1 26.1 265 PRO A N 1
ATOM 1656 C CA . PRO A 1 265 ? 192.078 208.835 147.094 1 25.56 265 PRO A CA 1
ATOM 1657 C C . PRO A 1 265 ? 193.427 208.655 146.394 1 26.36 265 PRO A C 1
ATOM 1658 O O . PRO A 1 265 ? 194.199 209.605 146.265 1 32.01 265 PRO A O 1
ATOM 1662 N N . ALA A 1 266 ? 193.741 207.415 146.017 1 25.51 266 ALA A N 1
ATOM 1663 C CA . ALA A 1 266 ? 194.987 207.119 145.329 1 25.65 266 ALA A CA 1
ATOM 1664 C C . ALA A 1 266 ? 194.738 206.172 144.162 1 24.42 266 ALA A C 1
ATOM 1665 O O . ALA A 1 266 ? 193.661 205.611 143.993 1 26.91 266 ALA A O 1
ATOM 1667 N N . LEU A 1 267 ? 195.773 206.001 143.351 1 26.51 267 LEU A N 1
ATOM 1668 C CA . LEU A 1 267 ? 195.685 205.155 142.181 1 25.85 267 LEU A CA 1
ATOM 1669 C C . LEU A 1 267 ? 196.066 203.744 142.579 1 21.83 267 LEU A C 1
ATOM 1670 O O . LEU A 1 267 ? 197.082 203.521 143.219 1 23.01 267 LEU A O 1
ATOM 1675 N N . PHE A 1 268 ? 195.219 202.803 142.186 1 21.32 268 PHE A N 1
ATOM 1676 C CA . PHE A 1 268 ? 195.444 201.398 142.458 1 19.85 268 PHE A CA 1
ATOM 1677 C C . PHE A 1 268 ? 195.401 200.614 141.157 1 21.84 268 PHE A C 1
ATOM 1678 O O . PHE A 1 268 ? 194.697 200.978 140.226 1 18.27 268 PHE A O 1
ATOM 1686 N N . TYR A 1 269 ? 196.149 199.522 141.143 1 20.3 269 TYR A N 1
ATOM 1687 C CA . TYR A 1 269 ? 195.95 198.518 140.13 1 20.8 269 TYR A CA 1
ATOM 1688 C C . TYR A 1 269 ? 194.835 197.595 140.623 1 20.85 269 TYR A C 1
ATOM 1689 O O . TYR A 1 269 ? 194.949 197.048 141.717 1 15.43 269 TYR A O 1
ATOM 1698 N N . ARG A 1 270 ? 193.784 197.433 139.843 1 19.06 270 ARG A N 1
ATOM 1699 C CA . ARG A 1 270 ? 192.851 196.346 140.109 1 22.63 270 ARG A CA 1
ATOM 1700 C C . ARG A 1 270 ? 193.268 195.183 139.224 1 19.02 270 ARG A C 1
ATOM 1701 O O . ARG A 1 270 ? 193.361 195.367 138.023 1 20.36 270 ARG A O 1
ATOM 1709 N N . VAL A 1 271 ? 193.542 194.041 139.83 1 20.17 271 VAL A N 1
ATOM 1710 C CA . VAL A 1 271 ? 194.002 192.865 139.126 1 20.88 271 VAL A CA 1
ATOM 1711 C C . VAL A 1 271 ? 192.896 191.803 139.127 1 20.85 271 VAL A C 1
ATOM 1712 O O . VAL A 1 271 ? 192.496 191.356 140.192 1 17.96 271 VAL A O 1
ATOM 1716 N N . TYR A 1 272 ? 192.472 191.382 137.929 1 21.99 272 TYR A N 1
ATOM 1717 C CA . TYR A 1 272 ? 191.571 190.245 137.739 1 23.29 272 TYR A CA 1
ATOM 1718 C C . TYR A 1 272 ? 192.377 188.958 137.621 1 22.31 272 TYR A C 1
ATOM 1719 O O . TYR A 1 272 ? 193.403 188.936 136.956 1 23.14 272 TYR A O 1
ATOM 1728 N N . VAL A 1 273 ? 191.892 187.894 138.265 1 21.04 273 VAL A N 1
ATOM 1729 C CA . VAL A 1 273 ? 192.475 186.566 138.138 1 23.13 273 VAL A CA 1
ATOM 1730 C C . VAL A 1 273 ? 191.368 185.544 137.827 1 25.3 273 VAL A C 1
ATOM 1731 O O . VAL A 1 273 ? 190.219 185.701 138.265 1 26.29 273 VAL A O 1
ATOM 1735 N N . ARG A 1 274 ? 191.737 184.465 137.121 1 25.3 274 ARG A N 1
ATOM 1736 C CA . ARG A 1 274 ? 190.8 183.455 136.64 1 24.58 274 ARG A CA 1
ATOM 1737 C C . ARG A 1 274 ? 190.542 182.351 137.671 1 25.7 274 ARG A C 1
ATOM 1738 O O . ARG A 1 274 ? 189.569 181.601 137.535 1 30.74 274 ARG A O 1
ATOM 1746 N N . SER A 1 275 ? 191.364 182.26 138.722 1 25.25 275 SER A N 1
ATOM 1747 C CA . SER A 1 275 ? 191.293 181.15 139.666 1 27.71 275 SER A CA 1
ATOM 1748 C C . SER A 1 275 ? 191.484 181.601 141.119 1 26.61 275 SER A C 1
ATOM 1749 O O . SER A 1 275 ? 192.344 182.43 141.423 1 26.99 275 SER A O 1
ATOM 1752 N N . GLY A 1 276 ? 190.691 181.018 142.026 1 28.14 276 GLY A N 1
ATOM 1753 C CA . GLY A 1 276 ? 190.837 181.248 143.453 1 31.32 276 GLY A CA 1
ATOM 1754 C C . GLY A 1 276 ? 192.176 180.725 143.991 1 35.55 276 GLY A C 1
ATOM 1755 O O . GLY A 1 276 ? 192.783 181.335 144.873 1 32.64 276 GLY A O 1
ATOM 1756 N N . ARG A 1 277 ? 192.636 179.594 143.435 1 37.84 277 ARG A N 1
ATOM 1757 C CA . ARG A 1 277 ? 193.922 179.002 143.785 1 41.82 277 ARG A CA 1
ATOM 1758 C C . ARG A 1 277 ? 195.043 180.003 143.499 1 33.2 277 ARG A C 1
ATOM 1759 O O . ARG A 1 277 ? 195.86 180.278 144.372 1 39.4 277 ARG A O 1
ATOM 1767 N N . VAL A 1 278 ? 195.059 180.557 142.285 1 29.92 278 VAL A N 1
ATOM 1768 C CA . VAL A 1 278 ? 196.03 181.551 141.864 1 29.1 278 VAL A CA 1
ATOM 1769 C C . VAL A 1 278 ? 195.978 182.772 142.781 1 32.64 278 VAL A C 1
ATOM 1770 O O . VAL A 1 278 ? 197.02 183.27 143.214 1 34.01 278 VAL A O 1
ATOM 1774 N N . LEU A 1 279 ? 194.767 183.263 143.063 1 31 279 LEU A N 1
ATOM 1775 C CA . LEU A 1 279 ? 194.587 184.449 143.887 1 31.9 279 LEU A CA 1
ATOM 1776 C C . LEU A 1 279 ? 195.226 184.219 145.254 1 31.38 279 LEU A C 1
ATOM 1777 O O . LEU A 1 279 ? 196.001 185.047 145.723 1 34.3 279 LEU A O 1
ATOM 1782 N N . SER A 1 280 ? 194.905 183.07 145.858 1 32.31 280 SER A N 1
ATOM 1783 C CA . SER A 1 280 ? 195.33 182.741 147.209 1 38.03 280 SER A CA 1
ATOM 1784 C C . SER A 1 280 ? 196.858 182.689 147.328 1 37.94 280 SER A C 1
ATOM 1785 O O . SER A 1 280 ? 197.405 183.157 148.327 1 44.14 280 SER A O 1
ATOM 1788 N N . TYR A 1 281 ? 197.541 182.186 146.295 1 40.12 281 TYR A N 1
ATOM 1789 C CA . TYR A 1 281 ? 198.996 182.196 146.258 1 45.21 281 TYR A CA 1
ATOM 1790 C C . TYR A 1 281 ? 199.534 183.621 146.154 1 38.11 281 TYR A C 1
ATOM 1791 O O . TYR A 1 281 ? 200.424 183.994 146.92 1 35.78 281 TYR A O 1
ATOM 1800 N N . LEU A 1 282 ? 199.067 184.391 145.16 1 33.43 282 LEU A N 1
ATOM 1801 C CA . LEU A 1 282 ? 199.635 185.717 144.973 1 34.84 282 LEU A CA 1
ATOM 1802 C C . LEU A 1 282 ? 199.479 186.479 146.289 1 37.71 282 LEU A C 1
ATOM 1803 O O . LEU A 1 282 ? 200.453 187.005 146.814 1 44.24 282 LEU A O 1
ATOM 1808 N N . CYS A 1 283 ? 198.269 186.5 146.85 1 38.07 283 CYS A N 1
ATOM 1809 C CA . CYS A 1 283 ? 198.031 187.297 148.042 1 45.02 283 CYS A CA 1
ATOM 1810 C C . CYS A 1 283 ? 198.947 186.857 149.186 1 50.09 283 CYS A C 1
ATOM 1811 O O . CYS A 1 283 ? 199.334 187.686 150.008 1 57.8 283 CYS A O 1
ATOM 1814 N N . ASP A 1 284 ? 199.337 185.578 149.217 1 50.5 284 ASP A N 1
ATOM 1815 C CA . ASP A 1 284 ? 200.12 185.076 150.339 1 55.14 284 ASP A CA 1
ATOM 1816 C C . ASP A 1 284 ? 201.601 184.912 149.974 1 51.46 284 ASP A C 1
ATOM 1817 O O . ASP A 1 284 ? 202.334 184.31 150.753 1 58.84 284 ASP A O 1
ATOM 1822 N N . ASN A 1 285 ? 202.056 185.467 148.837 1 49.08 285 ASN A N 1
ATOM 1823 C CA . ASN A 1 285 ? 203.434 185.264 148.389 1 50.38 285 ASN A CA 1
ATOM 1824 C C . ASN A 1 285 ? 203.953 186.393 147.487 1 50.31 285 ASN A C 1
ATOM 1825 O O . ASN A 1 285 ? 205.157 186.657 147.507 1 53.29 285 ASN A O 1
ATOM 1830 N N . PHE A 1 286 ? 203.1 187.043 146.671 1 43.95 286 PHE A N 1
ATOM 1831 C CA . PHE A 1 286 ? 203.593 188.071 145.756 1 43.9 286 PHE A CA 1
ATOM 1832 C C . PHE A 1 286 ? 203.779 189.406 146.488 1 50.94 286 PHE A C 1
ATOM 1833 O O . PHE A 1 286 ? 202.879 189.832 147.216 1 47.19 286 PHE A O 1
ATOM 1841 N N . CYS A 1 287 ? 204.937 190.063 146.283 1 47.7 287 CYS A N 1
ATOM 1842 C CA . CYS A 1 287 ? 205.265 191.354 146.881 1 51.08 287 CYS A CA 1
ATOM 1843 C C . CYS A 1 287 ? 204.668 191.516 148.287 1 49.41 287 CYS A C 1
ATOM 1844 O O . CYS A 1 287 ? 203.846 192.409 148.516 1 50.33 287 CYS A O 1
ATOM 1847 N N . PRO A 1 288 ? 205.092 190.691 149.277 1 52.76 288 PRO A N 1
ATOM 1848 C CA . PRO A 1 288 ? 204.595 190.761 150.661 1 51.27 288 PRO A CA 1
ATOM 1849 C C . PRO A 1 288 ? 204.64 192.092 151.422 1 55.31 288 PRO A C 1
ATOM 1850 O O . PRO A 1 288 ? 203.911 192.254 152.4 1 44.38 288 PRO A O 1
ATOM 1854 N N . ALA A 1 289 ? 205.505 193.023 150.996 1 50.53 289 ALA A N 1
ATOM 1855 C CA . ALA A 1 289 ? 205.559 194.356 151.587 1 55.52 289 ALA A CA 1
ATOM 1856 C C . ALA A 1 289 ? 204.406 195.24 151.101 1 49.96 289 ALA A C 1
ATOM 1857 O O . ALA A 1 289 ? 204.083 196.236 151.752 1 58.39 289 ALA A O 1
ATOM 1859 N N . ILE A 1 290 ? 203.792 194.888 149.961 1 41.37 290 ILE A N 1
ATOM 1860 C CA . ILE A 1 290 ? 202.725 195.687 149.365 1 36.54 290 ILE A CA 1
ATOM 1861 C C . ILE A 1 290 ? 201.362 195.141 149.803 1 33.01 290 ILE A C 1
ATOM 1862 O O . ILE A 1 290 ? 201.02 193.998 149.52 1 39.49 290 ILE A O 1
ATOM 1867 N N . LYS A 1 291 ? 200.587 195.971 150.497 1 30.53 291 LYS A N 1
ATOM 1868 C CA . LYS A 1 291 ? 199.295 195.6 151.054 1 29.69 291 LYS A CA 1
ATOM 1869 C C . LYS A 1 291 ? 198.282 195.272 149.944 1 22.75 291 LYS A C 1
ATOM 1870 O O . LYS A 1 291 ? 198.116 196.033 149.01 1 24.84 291 LYS A O 1
ATOM 1876 N N . LYS A 1 292 ? 197.598 194.139 150.078 1 24.25 292 LYS A N 1
ATOM 1877 C CA . LYS A 1 292 ? 196.558 193.714 149.156 1 24.98 292 LYS A CA 1
ATOM 1878 C C . LYS A 1 292 ? 195.177 194.118 149.685 1 21.07 292 LYS A C 1
ATOM 1879 O O . LYS A 1 292 ? 194.969 194.217 150.886 1 22.45 292 LYS A O 1
ATOM 1885 N N . TYR A 1 293 ? 194.258 194.389 148.761 1 16.74 293 TYR A N 1
ATOM 1886 C CA . TYR A 1 293 ? 192.901 194.717 149.132 1 17.16 293 TYR A CA 1
ATOM 1887 C C . TYR A 1 293 ? 191.918 193.729 148.48 1 15.07 293 TYR A C 1
ATOM 1888 O O . TYR A 1 293 ? 191.947 193.603 147.261 1 14.5 293 TYR A O 1
ATOM 1897 N N . GLU A 1 294 ? 191.041 193.15 149.297 1 15.88 294 GLU A N 1
ATOM 1898 C CA . GLU A 1 294 ? 189.906 192.339 148.853 1 19.05 294 GLU A CA 1
ATOM 1899 C C . GLU A 1 294 ? 190.348 191.048 148.145 1 19.07 294 GLU A C 1
ATOM 1900 O O . GLU A 1 294 ? 189.539 190.411 147.463 1 18.65 294 GLU A O 1
ATOM 1906 N N . GLY A 1 295 ? 191.592 190.626 148.364 1 18.08 295 GLY A N 1
ATOM 1907 C CA . GLY A 1 295 ? 192.023 189.299 147.961 1 21.49 295 GLY A CA 1
ATOM 1908 C C . GLY A 1 295 ? 191.266 188.184 148.687 1 20.65 295 GLY A C 1
ATOM 1909 O O . GLY A 1 295 ? 191.247 187.048 148.257 1 28.03 295 GLY A O 1
ATOM 1910 N N . GLY A 1 296 ? 190.642 188.467 149.802 1 20.4 296 GLY A N 1
ATOM 1911 C CA . GLY A 1 296 ? 189.897 187.412 150.451 1 21.53 296 GLY A CA 1
ATOM 1912 C C . GLY A 1 296 ? 188.533 187.158 149.793 1 19.55 296 GLY A C 1
ATOM 1913 O O . GLY A 1 296 ? 187.848 186.248 150.225 1 23.19 296 GLY A O 1
ATOM 1914 N N . VAL A 1 297 ? 188.112 187.993 148.833 1 16.08 297 VAL A N 1
ATOM 1915 C CA . VAL A 1 297 ? 186.727 188 148.377 1 17.56 297 VAL A CA 1
ATOM 1916 C C . VAL A 1 297 ? 186.523 186.907 147.314 1 15.5 297 VAL A C 1
ATOM 1917 O O . VAL A 1 297 ? 187.171 186.928 146.278 1 17.8 297 VAL A O 1
ATOM 1921 N N . ASP A 1 298 ? 185.623 185.953 147.572 1 18.03 298 ASP A N 1
ATOM 1922 C CA . ASP A 1 298 ? 185.438 184.8 146.691 1 18.93 298 ASP A CA 1
ATOM 1923 C C . ASP A 1 298 ? 184.627 185.164 145.446 1 15.65 298 ASP A C 1
ATOM 1924 O O . ASP A 1 298 ? 183.975 186.205 145.406 1 15.77 298 ASP A O 1
ATOM 1929 N N . ALA A 1 299 ? 184.668 184.283 144.428 1 14.52 299 ALA A N 1
ATOM 1930 C CA . ALA A 1 299 ? 183.995 184.564 143.171 1 15.69 299 ALA A CA 1
ATOM 1931 C C . ALA A 1 299 ? 182.478 184.671 143.382 1 13.46 299 ALA A C 1
ATOM 1932 O O . ALA A 1 299 ? 181.828 185.465 142.705 1 12.48 299 ALA A O 1
ATOM 1934 N N . THR A 1 300 ? 181.931 183.879 144.303 1 12.34 300 THR A N 1
ATOM 1935 C CA . THR A 1 300 ? 180.495 183.907 144.519 1 14.34 300 THR A CA 1
ATOM 1936 C C . THR A 1 300 ? 180.095 185.302 145.011 1 13.03 300 THR A C 1
ATOM 1937 O O . THR A 1 300 ? 179.122 185.86 144.537 1 11.71 300 THR A O 1
ATOM 1941 N N . THR A 1 301 ? 180.861 185.854 145.967 1 12.19 301 THR A N 1
ATOM 1942 C CA . THR A 1 301 ? 180.633 187.212 146.435 1 13.87 301 THR A CA 1
ATOM 1943 C C . THR A 1 301 ? 180.708 188.203 145.275 1 12.3 301 THR A C 1
ATOM 1944 O O . THR A 1 301 ? 179.831 189.028 145.156 1 16.11 301 THR A O 1
ATOM 1948 N N . ARG A 1 302 ? 181.715 188.119 144.423 1 11.37 302 ARG A N 1
ATOM 1949 C CA . ARG A 1 302 ? 181.814 189.048 143.304 1 12.66 302 ARG A CA 1
ATOM 1950 C C . ARG A 1 302 ? 180.606 188.887 142.343 1 12.73 302 ARG A C 1
ATOM 1951 O O . ARG A 1 302 ? 180.03 189.865 141.908 1 11.67 302 ARG A O 1
ATOM 1959 N N . PHE A 1 303 ? 180.178 187.653 142.1 1 11.65 303 PHE A N 1
ATOM 1960 C CA . PHE A 1 303 ? 178.979 187.423 141.307 1 14.65 303 PHE A CA 1
ATOM 1961 C C . PHE A 1 303 ? 177.743 188.097 141.95 1 11.25 303 PHE A C 1
ATOM 1962 O O . PHE A 1 303 ? 176.989 188.766 141.28 1 12.24 303 PHE A O 1
ATOM 1970 N N . ILE A 1 304 ? 177.538 187.898 143.228 1 11.14 304 ILE A N 1
ATOM 1971 C CA . ILE A 1 304 ? 176.399 188.486 143.91 1 13.45 304 ILE A CA 1
ATOM 1972 C C . ILE A 1 304 ? 176.511 190.023 143.905 1 14.62 304 ILE A C 1
ATOM 1973 O O . ILE A 1 304 ? 175.597 190.709 143.467 1 14.34 304 ILE A O 1
ATOM 1978 N N . LEU A 1 305 ? 177.642 190.576 144.345 1 15.94 305 LEU A N 1
ATOM 1979 C CA . LEU A 1 305 ? 177.71 192.026 144.545 1 18.41 305 LEU A CA 1
ATOM 1980 C C . LEU A 1 305 ? 177.761 192.8 143.229 1 16.31 305 LEU A C 1
ATOM 1981 O O . LEU A 1 305 ? 177.284 193.916 143.188 1 20.25 305 LEU A O 1
ATOM 1986 N N . ASP A 1 306 ? 178.358 192.241 142.178 1 16.12 306 ASP A N 1
ATOM 1987 C CA . ASP A 1 306 ? 178.545 192.952 140.919 1 18.63 306 ASP A CA 1
ATOM 1988 C C . ASP A 1 306 ? 177.29 192.869 140.027 1 19.01 306 ASP A C 1
ATOM 1989 O O . ASP A 1 306 ? 177.242 193.47 138.973 1 18.92 306 ASP A O 1
ATOM 1994 N N . ASN A 1 307 ? 176.246 192.157 140.477 1 19.91 307 ASN A N 1
ATOM 1995 C CA . ASN A 1 307 ? 174.986 192.06 139.751 1 19.72 307 ASN A CA 1
ATOM 1996 C C . ASN A 1 307 ? 173.867 192.541 140.667 1 20.74 307 ASN A C 1
ATOM 1997 O O . ASN A 1 307 ? 173.341 191.769 141.463 1 19.5 307 ASN A O 1
ATOM 2002 N N . PRO A 1 308 ? 173.495 193.838 140.609 1 31.38 308 PRO A N 1
ATOM 2003 C CA . PRO A 1 308 ? 172.55 194.407 141.575 1 30.98 308 PRO A CA 1
ATOM 2004 C C . PRO A 1 308 ? 171.276 193.573 141.756 1 24.21 308 PRO A C 1
ATOM 2005 O O . PRO A 1 308 ? 170.655 193.138 140.783 1 22.6 308 PRO A O 1
ATOM 2009 N N . GLY A 1 309 ? 170.922 193.324 142.998 1 20.59 309 GLY A N 1
ATOM 2010 C CA . GLY A 1 309 ? 169.695 192.606 143.296 1 25.78 309 GLY A CA 1
ATOM 2011 C C . GLY A 1 309 ? 169.882 191.083 143.39 1 21.54 309 GLY A C 1
ATOM 2012 O O . GLY A 1 309 ? 169.066 190.424 144.019 1 22.62 309 GLY A O 1
ATOM 2013 N N . PHE A 1 310 ? 170.979 190.533 142.853 1 17.06 310 PHE A N 1
ATOM 2014 C CA . PHE A 1 310 ? 171.175 189.08 142.924 1 15.83 310 PHE A CA 1
ATOM 2015 C C . PHE A 1 310 ? 171.262 188.621 144.377 1 14.83 310 PHE A C 1
ATOM 2016 O O . PHE A 1 310 ? 171.731 189.358 145.237 1 14.76 310 PHE A O 1
ATOM 2024 N N . VAL A 1 311 ? 170.779 187.399 144.623 1 14.21 311 VAL A N 1
ATOM 2025 C CA . VAL A 1 311 ? 170.711 186.781 145.935 1 15.68 311 VAL A CA 1
ATOM 2026 C C . VAL A 1 311 ? 171.258 185.354 145.87 1 13.42 311 VAL A C 1
ATOM 2027 O O . VAL A 1 311 ? 171.268 184.717 144.821 1 15.04 311 VAL A O 1
ATOM 2031 N N . THR A 1 312 ? 171.687 184.864 147.01 1 13.37 312 THR A N 1
ATOM 2032 C CA . THR A 1 312 ? 172.234 183.522 147.145 1 15.67 312 THR A CA 1
ATOM 2033 C C . THR A 1 312 ? 171.137 182.478 147.399 1 15.54 312 THR A C 1
ATOM 2034 O O . THR A 1 312 ? 171.439 181.287 147.46 1 16.4 312 THR A O 1
ATOM 2038 N N . PHE A 1 313 ? 169.891 182.924 147.607 1 14.39 313 PHE A N 1
ATOM 2039 C CA . PHE A 1 313 ? 168.75 182.043 147.87 1 13.54 313 PHE A CA 1
ATOM 2040 C C . PHE A 1 313 ? 167.477 182.75 147.408 1 13.04 313 PHE A C 1
ATOM 2041 O O . PHE A 1 313 ? 167.084 183.739 148.012 1 15.01 313 PHE A O 1
ATOM 2049 N N . GLY A 1 314 ? 166.836 182.246 146.367 1 11.49 314 GLY A N 1
ATOM 2050 C CA . GLY A 1 314 ? 165.629 182.864 145.846 1 11.34 314 GLY A CA 1
ATOM 2051 C C . GLY A 1 314 ? 165.361 182.513 144.401 1 11.14 314 GLY A C 1
ATOM 2052 O O . GLY A 1 314 ? 166.094 181.739 143.796 1 11.89 314 GLY A O 1
ATOM 2053 N N . TRP A 1 315 ? 164.309 183.125 143.837 1 11 315 TRP A N 1
ATOM 2054 C CA . TRP A 1 315 ? 163.882 182.846 142.483 1 12.18 315 TRP A CA 1
ATOM 2055 C C . TRP A 1 315 ? 164.632 183.702 141.463 1 12.24 315 TRP A C 1
ATOM 2056 O O . TRP A 1 315 ? 164.793 184.899 141.647 1 15.75 315 TRP A O 1
ATOM 2067 N N . TYR A 1 316 ? 164.98 183.066 140.355 1 11.73 316 TYR A N 1
ATOM 2068 C CA . TYR A 1 316 ? 165.571 183.683 139.187 1 13.53 316 TYR A CA 1
ATOM 2069 C C . TYR A 1 316 ? 164.789 183.305 137.931 1 14.29 316 TYR A C 1
ATOM 2070 O O . TYR A 1 316 ? 164.061 182.319 137.918 1 15.91 316 TYR A O 1
ATOM 2079 N N . ARG A 1 317 ? 165.07 184.038 136.865 1 14.79 317 ARG A N 1
ATOM 2080 C CA . ARG A 1 317 ? 164.566 183.791 135.536 1 18.45 317 ARG A CA 1
ATOM 2081 C C . ARG A 1 317 ? 165.738 183.799 134.561 1 16.33 317 ARG A C 1
ATOM 2082 O O . ARG A 1 317 ? 166.602 184.667 134.637 1 18.41 317 ARG A O 1
ATOM 2090 N N . LEU A 1 318 ? 165.78 182.833 133.658 1 16.57 318 LEU A N 1
ATOM 2091 C CA . LEU A 1 318 ? 166.625 182.916 132.496 1 17.79 318 LEU A CA 1
ATOM 2092 C C . LEU A 1 318 ? 166.049 183.982 131.54 1 20.1 318 LEU A C 1
ATOM 2093 O O . LEU A 1 318 ? 164.852 184.006 131.273 1 22.74 318 LEU A O 1
ATOM 2098 N N . LYS A 1 319 ? 166.909 184.844 131.007 1 19.98 319 LYS A N 1
ATOM 2099 C CA . LYS A 1 319 ? 166.476 185.85 130.04 1 22.34 319 LYS A CA 1
ATOM 2100 C C . LYS A 1 319 ? 167.521 186.047 128.953 1 22.41 319 LYS A C 1
ATOM 2101 O O . LYS A 1 319 ? 168.659 185.603 129.071 1 22.4 319 LYS A O 1
ATOM 2107 N N . PRO A 1 320 ? 167.163 186.709 127.826 1 29.43 320 PRO A N 1
ATOM 2108 C CA . PRO A 1 320 ? 168.169 187.162 126.865 1 26.83 320 PRO A CA 1
ATOM 2109 C C . PRO A 1 320 ? 169.228 188.064 127.48 1 24.65 320 PRO A C 1
ATOM 2110 O O . PRO A 1 320 ? 168.925 188.897 128.327 1 26.79 320 PRO A O 1
ATOM 2114 N N . GLY A 1 321 ? 170.477 187.865 127.055 1 23.42 321 GLY A N 1
ATOM 2115 C CA . GLY A 1 321 ? 171.589 188.719 127.444 1 26.11 321 GLY A CA 1
ATOM 2116 C C . GLY A 1 321 ? 171.866 189.79 126.384 1 30.07 321 GLY A C 1
ATOM 2117 O O . GLY A 1 321 ? 171.068 189.964 125.471 1 26.66 321 GLY A O 1
ATOM 2118 N N . ARG A 1 322 ? 173.02 190.46 126.481 1 37.26 322 ARG A N 1
ATOM 2119 C CA . ARG A 1 322 ? 173.291 191.672 125.721 1 50 322 ARG A CA 1
ATOM 2120 C C . ARG A 1 322 ? 173.097 191.486 124.212 1 49.09 322 ARG A C 1
ATOM 2121 O O . ARG A 1 322 ? 172.286 192.194 123.61 1 57.55 322 ARG A O 1
ATOM 2129 N N . ASN A 1 323 ? 173.876 190.605 123.579 1 52.5 323 ASN A N 1
ATOM 2130 C CA . ASN A 1 323 ? 173.82 190.449 122.124 1 53.39 323 ASN A CA 1
ATOM 2131 C C . ASN A 1 323 ? 172.696 189.481 121.743 1 43.38 323 ASN A C 1
ATOM 2132 O O . ASN A 1 323 ? 172.857 188.666 120.834 1 48.5 323 ASN A O 1
ATOM 2137 N N . ASN A 1 324 ? 171.565 189.597 122.443 1 34.55 324 ASN A N 1
ATOM 2138 C CA . ASN A 1 324 ? 170.478 188.624 122.439 1 42.02 324 ASN A CA 1
ATOM 2139 C C . ASN A 1 324 ? 170.976 187.202 122.727 1 31.7 324 ASN A C 1
ATOM 2140 O O . ASN A 1 324 ? 170.446 186.241 122.183 1 34.01 324 ASN A O 1
ATOM 2145 N N . THR A 1 325 ? 171.98 187.059 123.603 1 30.17 325 THR A N 1
ATOM 2146 C CA . THR A 1 325 ? 172.512 185.745 123.947 1 26.97 325 THR A CA 1
ATOM 2147 C C . THR A 1 325 ? 171.475 184.984 124.772 1 22.85 325 THR A C 1
ATOM 2148 O O . THR A 1 325 ? 170.683 185.596 125.483 1 24.36 325 THR A O 1
ATOM 2152 N N . LEU A 1 326 ? 171.489 183.652 124.702 1 23.25 326 LEU A N 1
ATOM 2153 C CA . LEU A 1 326 ? 170.61 182.842 125.547 1 24.14 326 LEU A CA 1
ATOM 2154 C C . LEU A 1 326 ? 171.435 181.839 126.357 1 18 326 LEU A C 1
ATOM 2155 O O . LEU A 1 326 ? 172.504 181.446 125.928 1 17.89 326 LEU A O 1
ATOM 2160 N N . ALA A 1 327 ? 170.898 181.401 127.496 1 17.54 327 ALA A N 1
ATOM 2161 C CA . ALA A 1 327 ? 171.427 180.237 128.199 1 17.03 327 ALA A CA 1
ATOM 2162 C C . ALA A 1 327 ? 171.401 179.018 127.265 1 19.04 327 ALA A C 1
ATOM 2163 O O . ALA A 1 327 ? 170.46 178.84 126.485 1 21.15 327 ALA A O 1
ATOM 2165 N N . GLN A 1 328 ? 172.476 178.238 127.291 1 16.4 328 GLN A N 1
ATOM 2166 C CA . GLN A 1 328 ? 172.615 177.034 126.497 1 16.46 328 GLN A CA 1
ATOM 2167 C C . GLN A 1 328 ? 172.352 175.813 127.371 1 16.73 328 GLN A C 1
ATOM 2168 O O . GLN A 1 328 ? 173.078 175.588 128.332 1 14.59 328 GLN A O 1
ATOM 2174 N N . PRO A 1 329 ? 171.384 174.927 127.03 1 19.14 329 PRO A N 1
ATOM 2175 C CA . PRO A 1 329 ? 171.235 173.671 127.77 1 18.29 329 PRO A CA 1
ATOM 2176 C C . PRO A 1 329 ? 172.471 172.805 127.515 1 16.07 329 PRO A C 1
ATOM 2177 O O . PRO A 1 329 ? 172.85 172.605 126.379 1 19.47 329 PRO A O 1
ATOM 2181 N N . ARG A 1 330 ? 173.072 172.234 128.557 1 14.67 330 ARG A N 1
ATOM 2182 C CA . ARG A 1 330 ? 174.106 171.222 128.368 1 16.25 330 ARG A CA 1
ATOM 2183 C C . ARG A 1 330 ? 173.494 169.898 127.886 1 14.87 330 ARG A C 1
ATOM 2184 O O . ARG A 1 330 ? 172.386 169.569 128.249 1 15.4 330 ARG A O 1
ATOM 2192 N N . ALA A 1 331 ? 174.259 169.111 127.142 1 17.68 331 ALA A N 1
ATOM 2193 C CA . ALA A 1 331 ? 173.928 167.719 126.855 1 19.83 331 ALA A CA 1
ATOM 2194 C C . ALA A 1 331 ? 174.135 166.885 128.122 1 23.14 331 ALA A C 1
ATOM 2195 O O . ALA A 1 331 ? 174.977 167.225 128.954 1 22.4 331 ALA A O 1
ATOM 2197 N N . PRO A 1 332 ? 173.364 165.791 128.344 1 24.86 332 PRO A N 1
ATOM 2198 C CA . PRO A 1 332 ? 173.543 164.945 129.525 1 26.1 332 PRO A CA 1
ATOM 2199 C C . PRO A 1 332 ? 174.965 164.478 129.815 1 24.05 332 PRO A C 1
ATOM 2200 O O . PRO A 1 332 ? 175.37 164.526 130.959 1 24.1 332 PRO A O 1
ATOM 2204 N N . MET A 1 333 ? 175.755 164.132 128.789 1 26.65 333 MET A N 1
ATOM 2205 C CA . MET A 1 333 ? 177.12 163.666 129.017 1 28.33 333 MET A CA 1
ATOM 2206 C C . MET A 1 333 ? 178.055 164.804 129.442 1 26.32 333 MET A C 1
ATOM 2207 O O . MET A 1 333 ? 179.156 164.536 129.936 1 26.99 333 MET A O 1
ATOM 2212 N N . ALA A 1 334 ? 177.622 166.068 129.317 1 22.3 334 ALA A N 1
ATOM 2213 C CA . ALA A 1 334 ? 178.375 167.188 129.897 1 23.23 334 ALA A CA 1
ATOM 2214 C C . ALA A 1 334 ? 177.815 167.683 131.239 1 14.87 334 ALA A C 1
ATOM 2215 O O . ALA A 1 334 ? 178.283 168.696 131.742 1 17.95 334 ALA A O 1
ATOM 2217 N N . PHE A 1 335 ? 176.823 167.015 131.841 1 16.3 335 PHE A N 1
ATOM 2218 C CA . PHE A 1 335 ? 176.299 167.423 133.149 1 13.84 335 PHE A CA 1
ATOM 2219 C C . PHE A 1 335 ? 177.396 167.323 134.211 1 13.38 335 PHE A C 1
ATOM 2220 O O . PHE A 1 335 ? 178.14 166.36 134.255 1 13.05 335 PHE A O 1
ATOM 2228 N N . GLY A 1 336 ? 177.512 168.341 135.071 1 13.58 336 GLY A N 1
ATOM 2229 C CA . GLY A 1 336 ? 178.507 168.332 136.131 1 13.31 336 GLY A CA 1
ATOM 2230 C C . GLY A 1 336 ? 177.953 167.78 137.445 1 12.77 336 GLY A C 1
ATOM 2231 O O . GLY A 1 336 ? 178.722 167.45 138.337 1 13.17 336 GLY A O 1
ATOM 2232 N N . THR A 1 337 ? 176.622 167.681 137.525 1 12.48 337 THR A N 1
ATOM 2233 C CA . THR A 1 337 ? 175.913 167.385 138.753 1 13.96 337 THR A CA 1
ATOM 2234 C C . THR A 1 337 ? 174.823 166.326 138.538 1 11.4 337 THR A C 1
ATOM 2235 O O . THR A 1 337 ? 174.418 166.036 137.422 1 11.16 337 THR A O 1
ATOM 2239 N N . SER A 1 338 ? 174.325 165.793 139.647 1 12.01 338 SER A N 1
ATOM 2240 C CA . SER A 1 338 ? 173.12 164.967 139.666 1 13.08 338 SER A CA 1
ATOM 2241 C C . SER A 1 338 ? 171.872 165.867 139.581 1 13.15 338 SER A C 1
ATOM 2242 O O . SER A 1 338 ? 171.096 165.967 140.538 1 14.28 338 SER A O 1
ATOM 2245 N N . SER A 1 339 ? 171.659 166.498 138.43 1 12.79 339 SER A N 1
ATOM 2246 C CA . SER A 1 339 ? 170.487 167.325 138.172 1 13.64 339 SER A CA 1
ATOM 2247 C C . SER A 1 339 ? 169.683 166.733 137.006 1 12.48 339 SER A C 1
ATOM 2248 O O . SER A 1 339 ? 170.224 165.97 136.227 1 12.68 339 SER A O 1
ATOM 2251 N N . ASP A 1 340 ? 168.447 167.191 136.815 1 13.28 340 ASP A N 1
ATOM 2252 C CA . ASP A 1 340 ? 167.627 166.796 135.673 1 14.1 340 ASP A CA 1
ATOM 2253 C C . ASP A 1 340 ? 168.01 167.587 134.409 1 13.13 340 ASP A C 1
ATOM 2254 O O . ASP A 1 340 ? 168.015 167.03 133.331 1 14.96 340 ASP A O 1
ATOM 2259 N N . VAL A 1 341 ? 168.294 168.886 134.555 1 13.24 341 VAL A N 1
ATOM 2260 C CA . VAL A 1 341 ? 168.717 169.755 133.469 1 14.7 341 VAL A CA 1
ATOM 2261 C C . VAL A 1 341 ? 169.844 170.699 133.913 1 13.97 341 VAL A C 1
ATOM 2262 O O . VAL A 1 341 ? 169.894 171.111 135.06 1 12.49 341 VAL A O 1
ATOM 2266 N N . GLU A 1 342 ? 170.724 171.021 132.969 1 13.94 342 GLU A N 1
ATOM 2267 C CA . GLU A 1 342 ? 171.837 171.932 133.221 1 16.63 342 GLU A CA 1
ATOM 2268 C C . GLU A 1 342 ? 171.93 172.946 132.082 1 12.29 342 GLU A C 1
ATOM 2269 O O . GLU A 1 342 ? 171.588 172.631 130.961 1 12.56 342 GLU A O 1
ATOM 2275 N N . PHE A 1 343 ? 172.447 174.122 132.404 1 12.05 343 PHE A N 1
ATOM 2276 C CA . PHE A 1 343 ? 172.552 175.248 131.493 1 12.76 343 PHE A CA 1
ATOM 2277 C C . PHE A 1 343 ? 173.896 175.942 131.669 1 12.37 343 PHE A C 1
ATOM 2278 O O . PHE A 1 343 ? 174.451 175.957 132.774 1 12.82 343 PHE A O 1
ATOM 2286 N N . ASN A 1 344 ? 174.385 176.534 130.579 1 11.39 344 ASN A N 1
ATOM 2287 C CA . ASN A 1 344 ? 175.481 177.486 130.589 1 11.92 344 ASN A CA 1
ATOM 2288 C C . ASN A 1 344 ? 174.925 178.872 130.323 1 12.19 344 ASN A C 1
ATOM 2289 O O . ASN A 1 344 ? 174.15 179.047 129.399 1 11.7 344 ASN A O 1
ATOM 2294 N N . CYS A 1 345 ? 175.377 179.862 131.089 1 11.9 345 CYS A N 1
ATOM 2295 C CA . CYS A 1 345 ? 174.979 181.237 130.829 1 13.75 345 CYS A CA 1
ATOM 2296 C C . CYS A 1 345 ? 176.026 182.2 131.385 1 12.8 345 CYS A C 1
ATOM 2297 O O . CYS A 1 345 ? 176.988 181.777 132.013 1 13.54 345 CYS A O 1
ATOM 2300 N N . THR A 1 346 ? 175.841 183.479 131.099 1 13.21 346 THR A N 1
ATOM 2301 C CA . THR A 1 346 ? 176.575 184.548 131.768 1 16.28 346 THR A CA 1
ATOM 2302 C C . THR A 1 346 ? 175.575 185.3 132.632 1 13.39 346 THR A C 1
ATOM 2303 O O . THR A 1 346 ? 174.39 185.075 132.499 1 14.46 346 THR A O 1
ATOM 2307 N N . ALA A 1 347 ? 176.056 186.152 133.525 1 14.08 347 ALA A N 1
ATOM 2308 C CA . ALA A 1 347 ? 175.226 186.878 134.476 1 16.1 347 ALA A CA 1
ATOM 2309 C C . ALA A 1 347 ? 174.123 187.717 133.801 1 15.89 347 ALA A C 1
ATOM 2310 O O . ALA A 1 347 ? 173.043 187.864 134.374 1 16.19 347 ALA A O 1
ATOM 2312 N N . ASP A 1 348 ? 174.374 188.233 132.594 1 17.83 348 ASP A N 1
ATOM 2313 C CA . ASP A 1 348 ? 173.369 189.007 131.869 1 25.09 348 ASP A CA 1
ATOM 2314 C C . ASP A 1 348 ? 172.196 188.15 131.358 1 23.19 348 ASP A C 1
ATOM 2315 O O . ASP A 1 348 ? 171.149 188.692 131.015 1 26.53 348 ASP A O 1
ATOM 2320 N N . ASN A 1 349 ? 172.33 186.821 131.367 1 19.15 349 ASN A N 1
ATOM 2321 C CA . ASN A 1 349 ? 171.194 185.932 131.115 1 17.45 349 ASN A CA 1
ATOM 2322 C C . ASN A 1 349 ? 170.315 185.68 132.347 1 14.08 349 ASN A C 1
ATOM 2323 O O . ASN A 1 349 ? 169.407 184.865 132.262 1 15.18 349 ASN A O 1
ATOM 2328 N N . LEU A 1 350 ? 170.544 186.354 133.476 1 13.19 350 LEU A N 1
ATOM 2329 C CA . LEU A 1 350 ? 169.792 186.096 134.692 1 13.73 350 LEU A CA 1
ATOM 2330 C C . LEU A 1 350 ? 169.132 187.368 135.218 1 14.48 350 LEU A C 1
ATOM 2331 O O . LEU A 1 350 ? 169.739 188.44 135.226 1 14.71 350 LEU A O 1
ATOM 2336 N N . ALA A 1 351 ? 167.918 187.216 135.731 1 13.16 351 ALA A N 1
ATOM 2337 C CA . ALA A 1 351 ? 167.253 188.266 136.483 1 17.91 351 ALA A CA 1
ATOM 2338 C C . ALA A 1 351 ? 166.59 187.652 137.702 1 15.59 351 ALA A C 1
ATOM 2339 O O . ALA A 1 351 ? 166.129 186.517 137.643 1 17.67 351 ALA A O 1
ATOM 2341 N N . ILE A 1 352 ? 166.542 188.395 138.787 1 19.2 352 ILE A N 1
ATOM 2342 C CA . ILE A 1 352 ? 165.72 188.032 139.928 1 22.66 352 ILE A CA 1
ATOM 2343 C C . ILE A 1 352 ? 164.254 188.046 139.512 1 22.66 352 ILE A C 1
ATOM 2344 O O . ILE A 1 352 ? 163.795 188.977 138.873 1 27.54 352 ILE A O 1
ATOM 2349 N N . GLU A 1 353 ? 163.524 186.994 139.871 1 26.62 353 GLU A N 1
ATOM 2350 C CA . GLU A 1 353 ? 162.089 186.929 139.621 1 28.68 353 GLU A CA 1
ATOM 2351 C C . GLU A 1 353 ? 161.383 187.528 140.833 1 31.42 353 GLU A C 1
ATOM 2352 O O . GLU A 1 353 ? 161.35 186.941 141.903 1 27.53 353 GLU A O 1
ATOM 2358 N N . GLY A 1 354 ? 160.834 188.735 140.664 1 42.86 354 GLY A N 1
ATOM 2359 C CA . GLY A 1 354 ? 160.021 189.354 141.7 1 47.12 354 GLY A CA 1
ATOM 2360 C C . GLY A 1 354 ? 158.649 188.693 141.794 1 50.47 354 GLY A C 1
ATOM 2361 O O . GLY A 1 354 ? 158.145 188.135 140.818 1 52.32 354 GLY A O 1
ATOM 2362 N N . GLY A 1 355 ? 158.055 188.745 142.984 1 59.36 355 GLY A N 1
ATOM 2363 C CA . GLY A 1 355 ? 156.715 188.217 143.17 1 68.34 355 GLY A CA 1
ATOM 2364 C C . GLY A 1 355 ? 156.723 186.751 143.596 1 70 355 GLY A C 1
ATOM 2365 O O . GLY A 1 355 ? 155.909 186.368 144.438 1 74.28 355 GLY A O 1
ATOM 2366 N N . MET A 1 356 ? 157.627 185.942 143.008 1 58.23 356 MET A N 1
ATOM 2367 C CA . MET A 1 356 ? 157.787 184.556 143.425 1 48.65 356 MET A CA 1
ATOM 2368 C C . MET A 1 356 ? 158.547 184.519 144.749 1 45.43 356 MET A C 1
ATOM 2369 O O . MET A 1 356 ? 159.622 185.101 144.867 1 48.44 356 MET A O 1
ATOM 2374 N N . SER A 1 357 ? 157.988 183.798 145.726 1 47.24 357 SER A N 1
ATOM 2375 C CA . SER A 1 357 ? 158.567 183.728 147.057 1 54.85 357 SER A CA 1
ATOM 2376 C C . SER A 1 357 ? 158.409 182.339 147.687 1 48.99 357 SER A C 1
ATOM 2377 O O . SER A 1 357 ? 159.198 181.995 148.563 1 54.24 357 SER A O 1
ATOM 2380 N N . ASP A 1 358 ? 157.402 181.554 147.27 1 43.38 358 ASP A N 1
ATOM 2381 C CA . ASP A 1 358 ? 157.196 180.222 147.831 1 46.98 358 ASP A CA 1
ATOM 2382 C C . ASP A 1 358 ? 158.38 179.31 147.5 1 31.03 358 ASP A C 1
ATOM 2383 O O . ASP A 1 358 ? 158.834 179.275 146.372 1 32.49 358 ASP A O 1
ATOM 2388 N N . LEU A 1 359 ? 158.819 178.531 148.487 1 29.36 359 LEU A N 1
ATOM 2389 C CA . LEU A 1 359 ? 159.88 177.545 148.306 1 28.72 359 LEU A CA 1
ATOM 2390 C C . LEU A 1 359 ? 159.414 176.456 147.332 1 21.03 359 LEU A C 1
ATOM 2391 O O . LEU A 1 359 ? 158.279 176.023 147.389 1 21.5 359 LEU A O 1
ATOM 2396 N N . PRO A 1 360 ? 160.245 175.964 146.387 1 20.64 360 PRO A N 1
ATOM 2397 C CA . PRO A 1 360 ? 159.845 174.845 145.543 1 18.86 360 PRO A CA 1
ATOM 2398 C C . PRO A 1 360 ? 159.868 173.555 146.37 1 14.8 360 PRO A C 1
ATOM 2399 O O . PRO A 1 360 ? 160.17 173.583 147.548 1 14.49 360 PRO A O 1
ATOM 2403 N N . ALA A 1 361 ? 159.608 172.436 145.699 1 14.87 361 ALA A N 1
ATOM 2404 C CA . ALA A 1 361 ? 159.476 171.136 146.331 1 16.09 361 ALA A CA 1
ATOM 2405 C C . ALA A 1 361 ? 160.851 170.496 146.608 1 11.53 361 ALA A C 1
ATOM 2406 O O . ALA A 1 361 ? 161.101 169.374 146.225 1 10.94 361 ALA A O 1
ATOM 2408 N N . TYR A 1 362 ? 161.675 171.182 147.403 1 11.78 362 TYR A N 1
ATOM 2409 C CA . TYR A 1 362 ? 162.932 170.624 147.88 1 11.63 362 TYR A CA 1
ATOM 2410 C C . TYR A 1 362 ? 162.623 169.425 148.797 1 11.17 362 TYR A C 1
ATOM 2411 O O . TYR A 1 362 ? 161.597 169.407 149.452 1 9.69 362 TYR A O 1
ATOM 2420 N N . LYS A 1 363 ? 163.548 168.472 148.888 1 11.22 363 LYS A N 1
ATOM 2421 C CA . LYS A 1 363 ? 163.375 167.351 149.815 1 11.26 363 LYS A CA 1
ATOM 2422 C C . LYS A 1 363 ? 164.293 167.506 151.023 1 10.78 363 LYS A C 1
ATOM 2423 O O . LYS A 1 363 ? 165.459 167.901 150.917 1 10.98 363 LYS A O 1
ATOM 2429 N N . LEU A 1 364 ? 163.779 167.061 152.158 1 10.64 364 LEU A N 1
ATOM 2430 C CA . LEU A 1 364 ? 164.521 166.951 153.394 1 10.6 364 LEU A CA 1
ATOM 2431 C C . LEU A 1 364 ? 164.728 165.468 153.752 1 10.12 364 LEU A C 1
ATOM 2432 O O . LEU A 1 364 ? 163.762 164.723 153.826 1 10.87 364 LEU A O 1
ATOM 2437 N N . MET A 1 365 ? 165.949 165.075 154.042 1 9.93 365 MET A N 1
ATOM 2438 C CA . MET A 1 365 ? 166.23 163.775 154.625 1 10.99 365 MET A CA 1
ATOM 2439 C C . MET A 1 365 ? 166.533 163.963 156.109 1 10.26 365 MET A C 1
ATOM 2440 O O . MET A 1 365 ? 167.456 164.662 156.489 1 10.77 365 MET A O 1
ATOM 2445 N N . CYS A 1 366 ? 165.774 163.306 156.96 1 11.99 366 CYS A N 1
ATOM 2446 C CA . CYS A 1 366 ? 166.065 163.284 158.378 1 12.84 366 CYS A CA 1
ATOM 2447 C C . CYS A 1 366 ? 166.574 161.885 158.755 1 11.76 366 CYS A C 1
ATOM 2448 O O . CYS A 1 366 ? 165.868 160.907 158.526 1 13.5 366 CYS A O 1
ATOM 2451 N N . PHE A 1 367 ? 167.794 161.773 159.247 1 11.18 367 PHE A N 1
ATOM 2452 C CA . PHE A 1 367 ? 168.395 160.454 159.435 1 13.24 367 PHE A CA 1
ATOM 2453 C C . PHE A 1 367 ? 169.09 160.305 160.785 1 12.89 367 PHE A C 1
ATOM 2454 O O . PHE A 1 367 ? 169.523 161.279 161.377 1 14.9 367 PHE A O 1
ATOM 2462 N N . ASP A 1 368 ? 169.168 159.07 161.256 1 15.15 368 ASP A N 1
ATOM 2463 C CA . ASP A 1 368 ? 169.801 158.743 162.535 1 15.93 368 ASP A CA 1
ATOM 2464 C C . ASP A 1 368 ? 170.441 157.361 162.409 1 14.45 368 ASP A C 1
ATOM 2465 O O . ASP A 1 368 ? 169.818 156.463 161.878 1 14.05 368 ASP A O 1
ATOM 2470 N N . ILE A 1 369 ? 171.641 157.179 162.941 1 14.36 369 ILE A N 1
ATOM 2471 C CA . ILE A 1 369 ? 172.274 155.882 162.872 1 14.67 369 ILE A CA 1
ATOM 2472 C C . ILE A 1 369 ? 172.262 155.246 164.254 1 15.41 369 ILE A C 1
ATOM 2473 O O . ILE A 1 369 ? 172.288 155.943 165.277 1 14.61 369 ILE A O 1
ATOM 2478 N N . GLU A 1 370 ? 172.274 153.915 164.241 1 16.02 370 GLU A N 1
ATOM 2479 C CA . GLU A 1 370 ? 172.559 153.127 165.433 1 19.55 370 GLU A CA 1
ATOM 2480 C C . GLU A 1 370 ? 173.803 152.265 165.194 1 17.57 370 GLU A C 1
ATOM 2481 O O . GLU A 1 370 ? 173.938 151.65 164.142 1 16.36 370 GLU A O 1
ATOM 2487 N N . CYS A 1 371 ? 174.702 152.234 166.169 1 19.08 371 CYS A N 1
ATOM 2488 C CA . CYS A 1 371 ? 175.952 151.493 166.078 1 20.51 371 CYS A CA 1
ATOM 2489 C C . CYS A 1 371 ? 176.016 150.431 167.185 1 22.7 371 CYS A C 1
ATOM 2490 O O . CYS A 1 371 ? 175.33 150.555 168.184 1 25.85 371 CYS A O 1
ATOM 2493 N N . LYS A 1 372 ? 176.833 149.397 166.992 1 25.16 372 LYS A N 1
ATOM 2494 C CA . LYS A 1 372 ? 177.011 148.336 167.97 1 29.93 372 LYS A CA 1
ATOM 2495 C C . LYS A 1 372 ? 178.506 148.164 168.234 1 28.33 372 LYS A C 1
ATOM 2496 O O . LYS A 1 372 ? 179.244 147.821 167.327 1 23.96 372 LYS A O 1
ATOM 2502 N N . ALA A 1 373 ? 178.953 148.404 169.475 1 31.94 373 ALA A N 1
ATOM 2503 C CA . ALA A 1 373 ? 180.347 148.133 169.821 1 35.48 373 ALA A CA 1
ATOM 2504 C C . ALA A 1 373 ? 180.596 146.629 169.787 1 30.48 373 ALA A C 1
ATOM 2505 O O . ALA A 1 373 ? 179.806 145.861 170.327 1 39.96 373 ALA A O 1
ATOM 2507 N N . GLY A 1 374 ? 181.683 146.215 169.12 1 30.91 374 GLY A N 1
ATOM 2508 C CA . GLY A 1 374 ? 181.938 144.816 168.819 1 33.98 374 GLY A CA 1
ATOM 2509 C C . GLY A 1 374 ? 183.217 144.252 169.45 1 36.62 374 GLY A C 1
ATOM 2510 O O . GLY A 1 374 ? 183.566 143.107 169.181 1 36.38 374 GLY A O 1
ATOM 2511 N N . GLY A 1 375 ? 183.904 145.049 170.282 1 45.46 375 GLY A N 1
ATOM 2512 C CA . GLY A 1 375 ? 185.102 144.602 170.979 1 54.86 375 GLY A CA 1
ATOM 2513 C C . GLY A 1 375 ? 184.79 143.662 172.145 1 64.07 375 GLY A C 1
ATOM 2514 O O . GLY A 1 375 ? 183.781 142.955 172.137 1 59.81 375 GLY A O 1
ATOM 2515 N N . GLU A 1 376 ? 185.674 143.661 173.153 1 77.66 376 GLU A N 1
ATOM 2516 C CA . GLU A 1 376 ? 185.535 142.781 174.305 1 93.44 376 GLU A CA 1
ATOM 2517 C C . GLU A 1 376 ? 184.414 143.267 175.227 1 92.14 376 GLU A C 1
ATOM 2518 O O . GLU A 1 376 ? 183.841 142.469 175.967 1 91.54 376 GLU A O 1
ATOM 2524 N N . ASP A 1 377 ? 184.123 144.576 175.186 1 93.8 377 ASP A N 1
ATOM 2525 C CA . ASP A 1 377 ? 183.041 145.177 175.955 1 96.61 377 ASP A CA 1
ATOM 2526 C C . ASP A 1 377 ? 182 145.757 174.996 1 91.98 377 ASP A C 1
ATOM 2527 O O . ASP A 1 377 ? 182.266 146.759 174.334 1 90.87 377 ASP A O 1
ATOM 2532 N N . GLU A 1 378 ? 180.799 145.158 174.973 1 91.12 378 GLU A N 1
ATOM 2533 C CA . GLU A 1 378 ? 179.734 145.585 174.078 1 94.92 378 GLU A CA 1
ATOM 2534 C C . GLU A 1 378 ? 179.085 146.883 174.568 1 89.58 378 GLU A C 1
ATOM 2535 O O . GLU A 1 378 ? 178.274 147.46 173.844 1 93.9 378 GLU A O 1
ATOM 2541 N N . LEU A 1 379 ? 179.429 147.334 175.788 1 82.29 379 LEU A N 1
ATOM 2542 C CA . LEU A 1 379 ? 178.872 148.553 176.364 1 80.54 379 LEU A CA 1
ATOM 2543 C C . LEU A 1 379 ? 179.81 149.749 176.171 1 73.35 379 LEU A C 1
ATOM 2544 O O . LEU A 1 379 ? 179.454 150.859 176.562 1 76.73 379 LEU A O 1
ATOM 2549 N N . ALA A 1 380 ? 180.994 149.538 175.572 1 60.47 380 ALA A N 1
ATOM 2550 C CA . ALA A 1 380 ? 181.919 150.624 175.263 1 58.51 380 ALA A CA 1
ATOM 2551 C C . ALA A 1 380 ? 181.366 151.507 174.141 1 49.24 380 ALA A C 1
ATOM 2552 O O . ALA A 1 380 ? 180.618 151.031 173.295 1 49.09 380 ALA A O 1
ATOM 2554 N N . PHE A 1 381 ? 181.741 152.795 174.133 1 45.44 381 PHE A N 1
ATOM 2555 C CA . PHE A 1 381 ? 181.306 153.712 173.088 1 40.37 381 PHE A CA 1
ATOM 2556 C C . PHE A 1 381 ? 181.967 153.313 171.772 1 36.57 381 PHE A C 1
ATOM 2557 O O . PHE A 1 381 ? 183.173 153.083 171.725 1 32.98 381 PHE A O 1
ATOM 2565 N N . PRO A 1 382 ? 181.2 153.17 170.662 1 36.98 382 PRO A N 1
ATOM 2566 C CA . PRO A 1 382 ? 181.759 152.633 169.421 1 29.82 382 PRO A CA 1
ATOM 2567 C C . PRO A 1 382 ? 182.706 153.617 168.752 1 24.21 382 PRO A C 1
ATOM 2568 O O . PRO A 1 382 ? 182.454 154.809 168.726 1 25.74 382 PRO A O 1
ATOM 2572 N N . VAL A 1 383 ? 183.784 153.077 168.188 1 23.87 383 VAL A N 1
ATOM 2573 C CA . VAL A 1 383 ? 184.82 153.867 167.557 1 26.2 383 VAL A CA 1
ATOM 2574 C C . VAL A 1 383 ? 184.894 153.476 166.091 1 24.52 383 VAL A C 1
ATOM 2575 O O . VAL A 1 383 ? 185.114 152.308 165.778 1 25.56 383 VAL A O 1
ATOM 2579 N N . ALA A 1 384 ? 184.774 154.464 165.198 1 23.01 384 ALA A N 1
ATOM 2580 C CA . ALA A 1 384 ? 184.593 154.172 163.789 1 25.46 384 ALA A CA 1
ATOM 2581 C C . ALA A 1 384 ? 185.83 153.474 163.2 1 24.22 384 ALA A C 1
ATOM 2582 O O . ALA A 1 384 ? 185.71 152.594 162.35 1 24.5 384 ALA A O 1
ATOM 2584 N N . GLY A 1 385 ? 187.015 153.847 163.69 1 28.16 385 GLY A N 1
ATOM 2585 C CA . GLY A 1 385 ? 188.262 153.203 163.293 1 27.87 385 GLY A CA 1
ATOM 2586 C C . GLY A 1 385 ? 188.383 151.741 163.704 1 24.04 385 GLY A C 1
ATOM 2587 O O . GLY A 1 385 ? 189.241 151.054 163.165 1 32.06 385 GLY A O 1
ATOM 2588 N N . HIS A 1 386 ? 187.582 151.272 164.683 1 28.11 386 HIS A N 1
ATOM 2589 C CA . HIS A 1 386 ? 187.538 149.853 165.029 1 28.71 386 HIS A CA 1
ATOM 2590 C C . HIS A 1 386 ? 186.668 149.109 164.02 1 28.32 386 HIS A C 1
ATOM 2591 O O . HIS A 1 386 ? 185.466 149.362 163.971 1 31.66 386 HIS A O 1
ATOM 2598 N N . PRO A 1 387 ? 187.211 148.19 163.187 1 29.56 387 PRO A N 1
ATOM 2599 C CA . PRO A 1 387 ? 186.411 147.476 162.201 1 30.05 387 PRO A CA 1
ATOM 2600 C C . PRO A 1 387 ? 185.24 146.7 162.791 1 27.24 387 PRO A C 1
ATOM 2601 O O . PRO A 1 387 ? 184.215 146.573 162.138 1 29.11 387 PRO A O 1
ATOM 2605 N N . GLU A 1 388 ? 185.381 146.229 164.037 1 29.02 388 GLU A N 1
ATOM 2606 C CA . GLU A 1 388 ? 184.345 145.458 164.711 1 30.47 388 GLU A CA 1
ATOM 2607 C C . GLU A 1 388 ? 183.245 146.349 165.3 1 26.36 388 GLU A C 1
ATOM 2608 O O . GLU A 1 388 ? 182.278 145.822 165.824 1 25.29 388 GLU A O 1
ATOM 2614 N N . ASP A 1 389 ? 183.428 147.67 165.337 1 24.35 389 ASP A N 1
ATOM 2615 C CA . ASP A 1 389 ? 182.365 148.528 165.84 1 27.12 389 ASP A CA 1
ATOM 2616 C C . ASP A 1 389 ? 181.506 148.976 164.656 1 25.34 389 ASP A C 1
ATOM 2617 O O . ASP A 1 389 ? 181.919 149.837 163.9 1 22.35 389 ASP A O 1
ATOM 2622 N N . LEU A 1 390 ? 180.291 148.435 164.566 1 23.83 390 LEU A N 1
ATOM 2623 C CA . LEU A 1 390 ? 179.524 148.486 163.321 1 22.94 390 LEU A CA 1
ATOM 2624 C C . LEU A 1 390 ? 178.413 149.527 163.377 1 16.68 390 LEU A C 1
ATOM 2625 O O . LEU A 1 390 ? 177.772 149.66 164.39 1 19.21 390 LEU A O 1
ATOM 2630 N N . VAL A 1 391 ? 178.114 150.174 162.247 1 16.5 391 VAL A N 1
ATOM 2631 C CA . VAL A 1 391 ? 176.809 150.777 162.061 1 16.31 391 VAL A CA 1
ATOM 2632 C C . VAL A 1 391 ? 175.834 149.626 161.839 1 12.65 391 VAL A C 1
ATOM 2633 O O . VAL A 1 391 ? 176.082 148.838 160.962 1 13.79 391 VAL A O 1
ATOM 2637 N N . ILE A 1 392 ? 174.791 149.488 162.642 1 12.46 392 ILE A N 1
ATOM 2638 C CA . ILE A 1 392 ? 173.891 148.349 162.456 1 12.56 392 ILE A CA 1
ATOM 2639 C C . ILE A 1 392 ? 172.516 148.759 161.913 1 11.54 392 ILE A C 1
ATOM 2640 O O . ILE A 1 392 ? 171.805 147.913 161.383 1 10.19 392 ILE A O 1
ATOM 2645 N N . GLN A 1 393 ? 172.106 150.022 162.082 1 10.91 393 GLN A N 1
ATOM 2646 C CA . GLN A 1 393 ? 170.91 150.501 161.391 1 11.3 393 GLN A CA 1
ATOM 2647 C C . GLN A 1 393 ? 171.008 151.981 161.053 1 10.57 393 GLN A C 1
ATOM 2648 O O . GLN A 1 393 ? 171.77 152.713 161.679 1 11.08 393 GLN A O 1
ATOM 2654 N N . ILE A 1 394 ? 170.208 152.394 160.072 1 9.76 394 ILE A N 1
ATOM 2655 C CA . ILE A 1 394 ? 170.08 153.778 159.669 1 10.4 394 ILE A CA 1
ATOM 2656 C C . ILE A 1 394 ? 168.598 154.03 159.392 1 9.95 394 ILE A C 1
ATOM 2657 O O . ILE A 1 394 ? 168.056 153.397 158.508 1 9.9 394 ILE A O 1
ATOM 2662 N N . SER A 1 395 ? 167.984 154.934 160.137 1 10.8 395 SER A N 1
ATOM 2663 C CA . SER A 1 395 ? 166.635 155.37 159.794 1 13.13 395 SER A CA 1
ATOM 2664 C C . SER A 1 395 ? 166.8 156.567 158.862 1 13.36 395 SER A C 1
ATOM 2665 O O . SER A 1 395 ? 167.647 157.43 159.096 1 14.01 395 SER A O 1
ATOM 2668 N N . CYS A 1 396 ? 165.955 156.647 157.847 1 13.87 396 CYS A N 1
ATOM 2669 C CA . CYS A 1 396 ? 166.04 157.702 156.851 1 13.12 396 CYS A CA 1
ATOM 2670 C C . CYS A 1 396 ? 164.601 158.093 156.482 1 12.49 396 CYS A C 1
ATOM 2671 O O . CYS A 1 396 ? 163.947 157.328 155.79 1 11.94 396 CYS A O 1
ATOM 2674 N N . LEU A 1 397 ? 164.152 159.255 156.968 1 10.71 397 LEU A N 1
ATOM 2675 C CA . LEU A 1 397 ? 162.832 159.772 156.655 1 11.89 397 LEU A CA 1
ATOM 2676 C C . LEU A 1 397 ? 162.959 160.877 155.594 1 10.64 397 LEU A C 1
ATOM 2677 O O . LEU A 1 397 ? 163.718 161.809 155.802 1 11.2 397 LEU A O 1
ATOM 2682 N N . LEU A 1 398 ? 162.191 160.809 154.521 1 10.87 398 LEU A N 1
ATOM 2683 C CA . LEU A 1 398 ? 162.262 161.806 153.456 1 10.32 398 LEU A CA 1
ATOM 2684 C C . LEU A 1 398 ? 160.949 162.589 153.426 1 10.64 398 LEU A C 1
ATOM 2685 O O . LEU A 1 398 ? 159.886 161.99 153.24 1 9.26 398 LEU A O 1
ATOM 2690 N N . TYR A 1 399 ? 161.068 163.905 153.56 1 10.46 399 TYR A N 1
ATOM 2691 C CA . TYR A 1 399 ? 159.952 164.842 153.595 1 11.27 399 TYR A CA 1
ATOM 2692 C C . TYR A 1 399 ? 160.007 165.791 152.389 1 12.51 399 TYR A C 1
ATOM 2693 O O . TYR A 1 399 ? 161.075 166.141 151.907 1 10.38 399 TYR A O 1
ATOM 2702 N N . ASP A 1 400 ? 158.841 166.239 151.947 1 14.49 400 ASP A N 1
ATOM 2703 C CA . ASP A 1 400 ? 158.763 167.393 151.069 1 17.1 400 ASP A CA 1
ATOM 2704 C C . ASP A 1 400 ? 158.847 168.652 151.932 1 17.9 400 ASP A C 1
ATOM 2705 O O . ASP A 1 400 ? 158.018 168.873 152.813 1 15.72 400 ASP A O 1
ATOM 2710 N N . LEU A 1 401 ? 159.837 169.486 151.665 1 19.43 401 LEU A N 1
ATOM 2711 C CA . LEU A 1 401 ? 160.102 170.642 152.513 1 22.77 401 LEU A CA 1
ATOM 2712 C C . LEU A 1 401 ? 159.058 171.743 152.283 1 22.26 401 LEU A C 1
ATOM 2713 O O . LEU A 1 401 ? 158.857 172.562 153.163 1 28.06 401 LEU A O 1
ATOM 2718 N N . SER A 1 402 ? 158.393 171.764 151.116 1 24.32 402 SER A N 1
ATOM 2719 C CA . SER A 1 402 ? 157.375 172.78 150.827 1 26.5 402 SER A CA 1
ATOM 2720 C C . SER A 1 402 ? 156.04 172.473 151.527 1 29.41 402 SER A C 1
ATOM 2721 O O . SER A 1 402 ? 155.432 173.383 152.091 1 35.68 402 SER A O 1
ATOM 2724 N N . THR A 1 403 ? 155.589 171.211 151.503 1 28.16 403 THR A N 1
ATOM 2725 C CA . THR A 1 403 ? 154.311 170.809 152.099 1 26 403 THR A CA 1
ATOM 2726 C C . THR A 1 403 ? 154.459 170.257 153.51 1 24.38 403 THR A C 1
ATOM 2727 O O . THR A 1 403 ? 153.454 170.071 154.187 1 30.02 403 THR A O 1
ATOM 2731 N N . THR A 1 404 ? 155.702 169.974 153.921 1 21.86 404 THR A N 1
ATOM 2732 C CA . THR A 1 404 ? 156.086 169.299 155.158 1 20.83 404 THR A CA 1
ATOM 2733 C C . THR A 1 404 ? 155.688 167.817 155.176 1 17.67 404 THR A C 1
ATOM 2734 O O . THR A 1 404 ? 155.946 167.162 156.167 1 22.87 404 THR A O 1
ATOM 2738 N N . ALA A 1 405 ? 155.112 167.266 154.113 1 16.77 405 ALA A N 1
ATOM 2739 C CA . ALA A 1 405 ? 154.643 165.889 154.143 1 18.52 405 ALA A CA 1
ATOM 2740 C C . ALA A 1 405 ? 155.822 164.913 154.263 1 18.04 405 ALA A C 1
ATOM 2741 O O . ALA A 1 405 ? 156.767 164.999 153.484 1 15.02 405 ALA A O 1
ATOM 2743 N N . LEU A 1 406 ? 155.692 163.936 155.165 1 17.18 406 LEU A N 1
ATOM 2744 C CA . LEU A 1 406 ? 156.545 162.767 155.156 1 15.57 406 LEU A CA 1
ATOM 2745 C C . LEU A 1 406 ? 156.171 161.856 153.99 1 15.62 406 LEU A C 1
ATOM 2746 O O . LEU A 1 406 ? 155.02 161.423 153.862 1 18.15 406 LEU A O 1
ATOM 2751 N N . GLU A 1 407 ? 157.138 161.54 153.141 1 13.64 407 GLU A N 1
ATOM 2752 C CA . GLU A 1 407 ? 156.872 160.814 151.92 1 15.97 407 GLU A CA 1
ATOM 2753 C C . GLU A 1 407 ? 157.417 159.388 151.97 1 13.41 407 GLU A C 1
ATOM 2754 O O . GLU A 1 407 ? 156.846 158.496 151.383 1 14.22 407 GLU A O 1
ATOM 2760 N N . HIS A 1 408 ? 158.551 159.177 152.637 1 12.8 408 HIS A N 1
ATOM 2761 C CA . HIS A 1 408 ? 159.145 157.853 152.729 1 12.01 408 HIS A CA 1
ATOM 2762 C C . HIS A 1 408 ? 159.736 157.627 154.127 1 10.65 408 HIS A C 1
ATOM 2763 O O . HIS A 1 408 ? 160.284 158.548 154.717 1 9.78 408 HIS A O 1
ATOM 2770 N N . VAL A 1 409 ? 159.569 156.409 154.635 1 10.41 409 VAL A N 1
ATOM 2771 C CA . VAL A 1 409 ? 160.184 155.981 155.88 1 11.26 409 VAL A CA 1
ATOM 2772 C C . VAL A 1 409 ? 161.02 154.749 155.523 1 11.82 409 VAL A C 1
ATOM 2773 O O . VAL A 1 409 ? 160.484 153.706 155.196 1 11.53 409 VAL A O 1
ATOM 2777 N N . LEU A 1 410 ? 162.337 154.902 155.522 1 11.81 410 LEU A N 1
ATOM 2778 C CA . LEU A 1 410 ? 163.247 153.83 155.176 1 13.44 410 LEU A CA 1
ATOM 2779 C C . LEU A 1 410 ? 164.032 153.415 156.431 1 12.35 410 LEU A C 1
ATOM 2780 O O . LEU A 1 410 ? 164.432 154.289 157.217 1 12.58 410 LEU A O 1
ATOM 2785 N N . LEU A 1 411 ? 164.215 152.114 156.603 1 11.31 411 LEU A N 1
ATOM 2786 C CA . LEU A 1 411 ? 165.099 151.569 157.618 1 12.15 411 LEU A CA 1
ATOM 2787 C C . LEU A 1 411 ? 166.132 150.662 156.968 1 11.52 411 LEU A C 1
ATOM 2788 O O . LEU A 1 411 ? 165.796 149.626 156.411 1 11.22 411 LEU A O 1
ATOM 2793 N N . PHE A 1 412 ? 167.399 151.058 157.069 1 10.68 412 PHE A N 1
ATOM 2794 C CA . PHE A 1 412 ? 168.518 150.246 156.622 1 10.19 412 PHE A CA 1
ATOM 2795 C C . PHE A 1 412 ? 168.944 149.392 157.824 1 10.9 412 PHE A C 1
ATOM 2796 O O . PHE A 1 412 ? 169.098 149.945 158.929 1 10.12 412 PHE A O 1
ATOM 2804 N N . SER A 1 413 ? 169.045 148.092 157.619 1 10.06 413 SER A N 1
ATOM 2805 C CA . SER A 1 413 ? 169.291 147.153 158.692 1 12.68 413 SER A CA 1
ATOM 2806 C C . SER A 1 413 ? 170.409 146.189 158.339 1 12.16 413 SER A C 1
ATOM 2807 O O . SER A 1 413 ? 170.342 145.478 157.339 1 14.06 413 SER A O 1
ATOM 2810 N N . LEU A 1 414 ? 171.434 146.146 159.186 1 15.4 414 LEU A N 1
ATOM 2811 C CA . LEU A 1 414 ? 172.444 145.099 159.075 1 16.89 414 LEU A CA 1
ATOM 2812 C C . LEU A 1 414 ? 171.865 143.859 159.751 1 16.66 414 LEU A C 1
ATOM 2813 O O . LEU A 1 414 ? 171.745 143.818 160.972 1 18.33 414 LEU A O 1
ATOM 2818 N N . GLY A 1 415 ? 171.489 142.883 158.941 1 18.14 415 GLY A N 1
ATOM 2819 C CA . GLY A 1 415 ? 170.799 141.7 159.429 1 20.77 415 GLY A CA 1
ATOM 2820 C C . GLY A 1 415 ? 169.297 141.804 159.211 1 20.98 415 GLY A C 1
ATOM 2821 O O . GLY A 1 415 ? 168.752 142.902 159.068 1 23.42 415 GLY A O 1
ATOM 2822 N N . SER A 1 416 ? 168.621 140.664 159.225 1 23.28 416 SER A N 1
ATOM 2823 C CA . SER A 1 416 ? 167.174 140.629 159.066 1 26.54 416 SER A CA 1
ATOM 2824 C C . SER A 1 416 ? 166.477 141.398 160.194 1 21.09 416 SER A C 1
ATOM 2825 O O . SER A 1 416 ? 166.908 141.398 161.338 1 23.13 416 SER A O 1
ATOM 2828 N N . CYS A 1 417 ? 165.356 142.027 159.872 1 22.52 417 CYS A N 1
ATOM 2829 C CA . CYS A 1 417 ? 164.716 142.977 160.762 1 20.86 417 CYS A CA 1
ATOM 2830 C C . CYS A 1 417 ? 163.216 142.982 160.49 1 22.64 417 CYS A C 1
ATOM 2831 O O . CYS A 1 417 ? 162.804 143.314 159.382 1 26.18 417 CYS A O 1
ATOM 2834 N N . ASP A 1 418 ? 162.408 142.592 161.478 1 24.13 418 ASP A N 1
ATOM 2835 C CA . ASP A 1 418 ? 160.956 142.598 161.344 1 29.02 418 ASP A CA 1
ATOM 2836 C C . ASP A 1 418 ? 160.346 143.632 162.295 1 22.23 418 ASP A C 1
ATOM 2837 O O . ASP A 1 418 ? 160.22 143.365 163.482 1 23.97 418 ASP A O 1
ATOM 2842 N N . LEU A 1 419 ? 159.907 144.776 161.763 1 20.71 419 LEU A N 1
ATOM 2843 C CA . LEU A 1 419 ? 159.353 145.844 162.58 1 21.66 419 LEU A CA 1
ATOM 2844 C C . LEU A 1 419 ? 158.127 145.337 163.368 1 23.02 419 LEU A C 1
ATOM 2845 O O . LEU A 1 419 ? 157.346 144.553 162.862 1 21.55 419 LEU A O 1
ATOM 2850 N N . PRO A 1 420 ? 157.922 145.754 164.636 1 25.81 420 PRO A N 1
ATOM 2851 C CA . PRO A 1 420 ? 156.769 145.282 165.41 1 33.62 420 PRO A CA 1
ATOM 2852 C C . PRO A 1 420 ? 155.441 145.73 164.79 1 36.11 420 PRO A C 1
ATOM 2853 O O . PRO A 1 420 ? 155.298 146.871 164.341 1 37.55 420 PRO A O 1
ATOM 2857 N N . GLU A 1 421 ? 154.476 144.806 164.766 1 39.19 421 GLU A N 1
ATOM 2858 C CA . GLU A 1 421 ? 153.141 145.052 164.238 1 45.23 421 GLU A CA 1
ATOM 2859 C C . GLU A 1 421 ? 152.499 146.284 164.889 1 39.01 421 GLU A C 1
ATOM 2860 O O . GLU A 1 421 ? 151.794 147.043 164.22 1 41.59 421 GLU A O 1
ATOM 2866 N N . SER A 1 422 ? 152.744 146.489 166.186 1 32.87 422 SER A N 1
ATOM 2867 C CA . SER A 1 422 ? 152.241 147.652 166.891 1 32.99 422 SER A CA 1
ATOM 2868 C C . SER A 1 422 ? 152.763 148.945 166.269 1 33.09 422 SER A C 1
ATOM 2869 O O . SER A 1 422 ? 152.016 149.915 166.134 1 33.71 422 SER A O 1
ATOM 2872 N N . HIS A 1 423 ? 154.062 148.961 165.913 1 35.79 423 HIS A N 1
ATOM 2873 C CA . HIS A 1 423 ? 154.68 150.126 165.291 1 30.82 423 HIS A CA 1
ATOM 2874 C C . HIS A 1 423 ? 154.001 150.4 163.963 1 25.99 423 HIS A C 1
ATOM 2875 O O . HIS A 1 423 ? 153.662 151.542 163.673 1 32.1 423 HIS A O 1
ATOM 2882 N N . LEU A 1 424 ? 153.829 149.351 163.154 1 28.97 424 LEU A N 1
ATOM 2883 C CA . LEU A 1 424 ? 153.261 149.466 161.822 1 30.84 424 LEU A CA 1
ATOM 2884 C C . LEU A 1 424 ? 151.823 149.995 161.9 1 34.15 424 LEU A C 1
ATOM 2885 O O . LEU A 1 424 ? 151.454 150.915 161.179 1 29.83 424 LEU A O 1
ATOM 2890 N N . ASN A 1 425 ? 151.032 149.451 162.836 1 37.45 425 ASN A N 1
ATOM 2891 C CA . ASN A 1 425 ? 149.67 149.92 163.106 1 34.14 425 ASN A CA 1
ATOM 2892 C C . ASN A 1 425 ? 149.651 151.387 163.531 1 28.52 425 ASN A C 1
ATOM 2893 O O . ASN A 1 425 ? 148.827 152.159 163.053 1 29.67 425 ASN A O 1
ATOM 2898 N N . GLU A 1 426 ? 150.546 151.776 164.443 1 32.72 426 GLU A N 1
ATOM 2899 C CA . GLU A 1 426 ? 150.601 153.149 164.915 1 37.47 426 GLU A CA 1
ATOM 2900 C C . GLU A 1 426 ? 150.891 154.108 163.747 1 36.45 426 GLU A C 1
ATOM 2901 O O . GLU A 1 426 ? 150.241 155.155 163.613 1 34.61 426 GLU A O 1
ATOM 2907 N N . LEU A 1 427 ? 151.865 153.758 162.892 1 31.47 427 LEU A N 1
ATOM 2908 C CA . LEU A 1 427 ? 152.235 154.642 161.792 1 31.4 427 LEU A CA 1
ATOM 2909 C C . LEU A 1 427 ? 151.067 154.77 160.814 1 29.92 427 LEU A C 1
ATOM 2910 O O . LEU A 1 427 ? 150.81 155.861 160.303 1 28.83 427 LEU A O 1
ATOM 2915 N N . ALA A 1 428 ? 150.369 153.652 160.566 1 29.43 428 ALA A N 1
ATOM 2916 C CA . ALA A 1 428 ? 149.211 153.635 159.683 1 33.36 428 ALA A CA 1
ATOM 2917 C C . ALA A 1 428 ? 148.115 154.545 160.243 1 33.98 428 ALA A C 1
ATOM 2918 O O . ALA A 1 428 ? 147.519 155.313 159.493 1 40.26 428 ALA A O 1
ATOM 2920 N N . ALA A 1 429 ? 147.891 154.49 161.562 1 37.22 429 ALA A N 1
ATOM 2921 C CA . ALA A 1 429 ? 146.864 155.28 162.223 1 39.77 429 ALA A CA 1
ATOM 2922 C C . ALA A 1 429 ? 147.187 156.774 162.156 1 40.65 429 ALA A C 1
ATOM 2923 O O . ALA A 1 429 ? 146.285 157.601 162.029 1 45.14 429 ALA A O 1
ATOM 2925 N N . ARG A 1 430 ? 148.476 157.115 162.247 1 39.53 430 ARG A N 1
ATOM 2926 C CA . ARG A 1 430 ? 148.95 158.486 162.087 1 38.09 430 ARG A CA 1
ATOM 2927 C C . ARG A 1 430 ? 148.914 158.95 160.622 1 30.36 430 ARG A C 1
ATOM 2928 O O . ARG A 1 430 ? 149.172 160.114 160.352 1 39.44 430 ARG A O 1
ATOM 2936 N N . GLY A 1 431 ? 148.612 158.07 159.674 1 30.58 431 GLY A N 1
ATOM 2937 C CA . GLY A 1 431 ? 148.563 158.432 158.262 1 32.12 431 GLY A CA 1
ATOM 2938 C C . GLY A 1 431 ? 149.948 158.558 157.603 1 34.47 431 GLY A C 1
ATOM 2939 O O . GLY A 1 431 ? 150.076 159.153 156.529 1 30.26 431 GLY A O 1
ATOM 2940 N N . LEU A 1 432 ? 150.986 157.983 158.237 1 28.61 432 LEU A N 1
ATOM 2941 C CA . LEU A 1 432 ? 152.355 158.128 157.756 1 24.93 432 LEU A CA 1
ATOM 2942 C C . LEU A 1 432 ? 152.681 156.983 156.805 1 25.46 432 LEU A C 1
ATOM 2943 O O . LEU A 1 432 ? 152.013 155.952 156.829 1 26.13 432 LEU A O 1
ATOM 2948 N N . PRO A 1 433 ? 153.718 157.107 155.936 1 23.35 433 PRO A N 1
ATOM 2949 C CA . PRO A 1 433 ? 154.035 156.044 154.989 1 23.4 433 PRO A CA 1
ATOM 2950 C C . PRO A 1 433 ? 154.404 154.746 155.727 1 21.93 433 PRO A C 1
ATOM 2951 O O . PRO A 1 433 ? 154.964 154.763 156.819 1 20.47 433 PRO A O 1
ATOM 2955 N N . THR A 1 434 ? 154.084 153.623 155.11 1 20.3 434 THR A N 1
ATOM 2956 C CA . THR A 1 434 ? 154.512 152.345 155.645 1 23.1 434 THR A CA 1
ATOM 2957 C C . THR A 1 434 ? 156.041 152.227 155.518 1 18.39 434 THR A C 1
ATOM 2958 O O . THR A 1 434 ? 156.571 152.41 154.431 1 15.21 434 THR A O 1
ATOM 2962 N N . PRO A 1 435 ? 156.78 151.916 156.607 1 18.32 435 PRO A N 1
ATOM 2963 C CA . PRO A 1 435 ? 158.233 151.726 156.534 1 16.61 435 PRO A CA 1
ATOM 2964 C C . PRO A 1 435 ? 158.646 150.685 155.505 1 17.79 435 PRO A C 1
ATOM 2965 O O . PRO A 1 435 ? 158.019 149.63 155.391 1 17.6 435 PRO A O 1
ATOM 2969 N N . VAL A 1 436 ? 159.676 151.03 154.733 1 15.56 436 VAL A N 1
ATOM 2970 C CA . VAL A 1 436 ? 160.385 150.081 153.912 1 16.11 436 VAL A CA 1
ATOM 2971 C C . VAL A 1 436 ? 161.639 149.616 154.657 1 16.06 436 VAL A C 1
ATOM 2972 O O . VAL A 1 436 ? 162.478 150.445 155.023 1 16.96 436 VAL A O 1
ATOM 2976 N N . VAL A 1 437 ? 161.773 148.308 154.866 1 13.13 437 VAL A N 1
ATOM 2977 C CA . VAL A 1 437 ? 162.917 147.782 155.574 1 13.82 437 VAL A CA 1
ATOM 2978 C C . VAL A 1 437 ? 163.899 147.197 154.564 1 11.72 437 VAL A C 1
ATOM 2979 O O . VAL A 1 437 ? 163.574 146.253 153.861 1 12.74 437 VAL A O 1
ATOM 2983 N N . LEU A 1 438 ? 165.074 147.812 154.468 1 11.62 438 LEU A N 1
ATOM 2984 C CA . LEU A 1 438 ? 166.149 147.372 153.595 1 11.97 438 LEU A CA 1
ATOM 2985 C C . LEU A 1 438 ? 167.126 146.566 154.457 1 12.33 438 LEU A C 1
ATOM 2986 O O . LEU A 1 438 ? 167.711 147.113 155.401 1 12.25 438 LEU A O 1
ATOM 2991 N N . GLU A 1 439 ? 167.264 145.286 154.147 1 12.35 439 GLU A N 1
ATOM 2992 C CA . GLU A 1 439 ? 168.151 144.388 154.875 1 14.04 439 GLU A CA 1
ATOM 2993 C C . GLU A 1 439 ? 169.444 144.168 154.103 1 12.56 439 GLU A C 1
ATOM 2994 O O . GLU A 1 439 ? 169.422 144.053 152.882 1 15.3 439 GLU A O 1
ATOM 3000 N N . PHE A 1 440 ? 170.539 144.016 154.843 1 12.25 440 PHE A N 1
ATOM 3001 C CA . PHE A 1 440 ? 171.866 143.815 154.314 1 12.15 440 PHE A CA 1
ATOM 3002 C C . PHE A 1 440 ? 172.614 142.725 155.103 1 12.07 440 PHE A C 1
ATOM 3003 O O . PHE A 1 440 ? 172.452 142.593 156.275 1 12.4 440 PHE A O 1
ATOM 3011 N N . ASP A 1 441 ? 173.533 142.013 154.44 1 17.25 441 ASP A N 1
ATOM 3012 C CA . ASP A 1 441 ? 174.37 140.989 155.063 1 16.57 441 ASP A CA 1
ATOM 3013 C C . ASP A 1 441 ? 175.619 141.586 155.701 1 17.72 441 ASP A C 1
ATOM 3014 O O . ASP A 1 441 ? 176.217 140.937 156.547 1 19.79 441 ASP A O 1
ATOM 3019 N N . SER A 1 442 ? 176.019 142.822 155.343 1 16.44 442 SER A N 1
ATOM 3020 C CA . SER A 1 442 ? 177.246 143.41 155.846 1 15.53 442 SER A CA 1
ATOM 3021 C C . SER A 1 442 ? 177.131 144.923 156.009 1 15.41 442 SER A C 1
ATOM 3022 O O . SER A 1 442 ? 176.312 145.584 155.357 1 12.99 442 SER A O 1
ATOM 3025 N N . GLU A 1 443 ? 178.033 145.458 156.815 1 12.98 443 GLU A N 1
ATOM 3026 C CA . GLU A 1 443 ? 178.079 146.887 157.045 1 15.65 443 GLU A CA 1
ATOM 3027 C C . GLU A 1 443 ? 178.313 147.644 155.717 1 12.45 443 GLU A C 1
ATOM 3028 O O . GLU A 1 443 ? 177.602 148.579 155.434 1 11.09 443 GLU A O 1
ATOM 3034 N N . PHE A 1 444 ? 179.302 147.232 154.926 1 12.64 444 PHE A N 1
ATOM 3035 C CA . PHE A 1 444 ? 179.632 147.919 153.68 1 13.27 444 PHE A CA 1
ATOM 3036 C C . PHE A 1 444 ? 178.399 148.013 152.759 1 13.32 444 PHE A C 1
ATOM 3037 O O . PHE A 1 444 ? 178.11 149.085 152.234 1 13.59 444 PHE A O 1
ATOM 3045 N N . GLU A 1 445 ? 177.687 146.901 152.562 1 12.01 445 GLU A N 1
ATOM 3046 C CA . GLU A 1 445 ? 176.542 146.89 151.659 1 13.64 445 GLU A CA 1
ATOM 3047 C C . GLU A 1 445 ? 175.495 147.924 152.133 1 11.29 445 GLU A C 1
ATOM 3048 O O . GLU A 1 445 ? 174.926 148.64 151.346 1 11.92 445 GLU A O 1
ATOM 3054 N N . MET A 1 446 ? 175.255 147.963 153.429 1 10.94 446 MET A N 1
ATOM 3055 C CA . MET A 1 446 ? 174.304 148.887 153.992 1 11.95 446 MET A CA 1
ATOM 3056 C C . MET A 1 446 ? 174.806 150.333 153.779 1 11.2 446 MET A C 1
ATOM 3057 O O . MET A 1 446 ? 174.059 151.164 153.288 1 10.27 446 MET A O 1
ATOM 3062 N N . LEU A 1 447 ? 176.046 150.637 154.179 1 10.92 447 LEU A N 1
ATOM 3063 C CA . LEU A 1 447 ? 176.573 151.997 154.024 1 13.27 447 LEU A CA 1
ATOM 3064 C C . LEU A 1 447 ? 176.583 152.456 152.565 1 11.38 447 LEU A C 1
ATOM 3065 O O . LEU A 1 447 ? 176.21 153.578 152.292 1 13.25 447 LEU A O 1
ATOM 3070 N N . LEU A 1 448 ? 177.011 151.599 151.642 1 11.07 448 LEU A N 1
ATOM 3071 C CA . LEU A 1 448 ? 176.963 151.873 150.215 1 12.13 448 LEU A CA 1
ATOM 3072 C C . LEU A 1 448 ? 175.53 152.176 149.726 1 9.62 448 LEU A C 1
ATOM 3073 O O . LEU A 1 448 ? 175.365 153.123 149.011 1 9.39 448 LEU A O 1
ATOM 3078 N N . ALA A 1 449 ? 174.543 151.383 150.139 1 9.38 449 ALA A N 1
ATOM 3079 C CA . ALA A 1 449 ? 173.137 151.643 149.828 1 9.91 449 ALA A CA 1
ATOM 3080 C C . ALA A 1 449 ? 172.701 153.033 150.351 1 9.66 449 ALA A C 1
ATOM 3081 O O . ALA A 1 449 ? 172.089 153.817 149.614 1 9.38 449 ALA A O 1
ATOM 3083 N N . PHE A 1 450 ? 173.02 153.338 151.597 1 8.4 450 PHE A N 1
ATOM 3084 C CA . PHE A 1 450 ? 172.676 154.624 152.155 1 8.7 450 PHE A CA 1
ATOM 3085 C C . PHE A 1 450 ? 173.288 155.768 151.307 1 8.07 450 PHE A C 1
ATOM 3086 O O . PHE A 1 450 ? 172.599 156.691 150.926 1 8.41 450 PHE A O 1
ATOM 3094 N N . MET A 1 451 ? 174.578 155.704 151.015 1 8.62 451 MET A N 1
ATOM 3095 C CA . MET A 1 451 ? 175.216 156.756 150.201 1 9.66 451 MET A CA 1
ATOM 3096 C C . MET A 1 451 ? 174.659 156.765 148.769 1 8.84 451 MET A C 1
ATOM 3097 O O . MET A 1 451 ? 174.606 157.818 148.117 1 7.97 451 MET A O 1
ATOM 3102 N N . THR A 1 452 ? 174.241 155.593 148.294 1 8.3 452 THR A N 1
ATOM 3103 C CA . THR A 1 452 ? 173.586 155.498 146.994 1 9.61 452 THR A CA 1
ATOM 3104 C C . THR A 1 452 ? 172.286 156.299 147.03 1 8.46 452 THR A C 1
ATOM 3105 O O . THR A 1 452 ? 172.027 157.053 146.124 1 8.33 452 THR A O 1
ATOM 3109 N N . LEU A 1 453 ? 171.477 156.113 148.082 1 9.34 453 LEU A N 1
ATOM 3110 C CA . LEU A 1 453 ? 170.26 156.867 148.291 1 10.08 453 LEU A CA 1
ATOM 3111 C C . LEU A 1 453 ? 170.587 158.37 148.32 1 9.05 453 LEU A C 1
ATOM 3112 O O . LEU A 1 453 ? 170.008 159.133 147.584 1 8.19 453 LEU A O 1
ATOM 3117 N N . VAL A 1 454 ? 171.537 158.768 149.167 1 8.7 454 VAL A N 1
ATOM 3118 C CA . VAL A 1 454 ? 171.972 160.164 149.219 1 9.97 454 VAL A CA 1
ATOM 3119 C C . VAL A 1 454 ? 172.294 160.736 147.825 1 8.79 454 VAL A C 1
ATOM 3120 O O . VAL A 1 454 ? 171.854 161.818 147.521 1 10.04 454 VAL A O 1
ATOM 3124 N N . LYS A 1 455 ? 173.009 160.02 146.982 1 8.45 455 LYS A N 1
ATOM 3125 C CA . LYS A 1 455 ? 173.37 160.506 145.661 1 9.28 455 LYS A CA 1
ATOM 3126 C C . LYS A 1 455 ? 172.152 160.509 144.707 1 9.01 455 LYS A C 1
ATOM 3127 O O . LYS A 1 455 ? 171.911 161.502 144.042 1 9.39 455 LYS A O 1
ATOM 3133 N N . GLN A 1 456 ? 171.388 159.416 144.687 1 7.84 456 GLN A N 1
ATOM 3134 C CA . GLN A 1 456 ? 170.267 159.273 143.762 1 9.6 456 GLN A CA 1
ATOM 3135 C C . GLN A 1 456 ? 169.045 160.137 144.133 1 8.49 456 GLN A C 1
ATOM 3136 O O . GLN A 1 456 ? 168.315 160.557 143.236 1 11.61 456 GLN A O 1
ATOM 3142 N N . TYR A 1 457 ? 168.742 160.276 145.394 1 8.67 457 TYR A N 1
ATOM 3143 C CA . TYR A 1 457 ? 167.603 161.052 145.846 1 9.51 457 TYR A CA 1
ATOM 3144 C C . TYR A 1 457 ? 168.033 162.505 146.038 1 10.1 457 TYR A C 1
ATOM 3145 O O . TYR A 1 457 ? 167.218 163.408 145.947 1 10.89 457 TYR A O 1
ATOM 3154 N N . GLY A 1 458 ? 169.318 162.71 146.377 1 10.37 458 GLY A N 1
ATOM 3155 C CA . GLY A 1 458 ? 169.901 164.041 146.432 1 11.66 458 GLY A CA 1
ATOM 3156 C C . GLY A 1 458 ? 169.086 164.991 147.311 1 10.62 458 GLY A C 1
ATOM 3157 O O . GLY A 1 458 ? 168.673 166.033 146.831 1 12.6 458 GLY A O 1
ATOM 3158 N N . PRO A 1 459 ? 168.832 164.686 148.598 1 11.08 459 PRO A N 1
ATOM 3159 C CA . PRO A 1 459 ? 168.049 165.582 149.447 1 11.41 459 PRO A CA 1
ATOM 3160 C C . PRO A 1 459 ? 168.806 166.9 149.544 1 11.67 459 PRO A C 1
ATOM 3161 O O . PRO A 1 459 ? 169.932 166.905 150.043 1 10.65 459 PRO A O 1
ATOM 3165 N N . GLU A 1 460 ? 168.162 167.989 149.116 1 9.61 460 GLU A N 1
ATOM 3166 C CA . GLU A 1 460 ? 168.791 169.293 149.207 1 11.45 460 GLU A CA 1
ATOM 3167 C C . GLU A 1 460 ? 169.066 169.711 150.659 1 10.13 460 GLU A C 1
ATOM 3168 O O . GLU A 1 460 ? 169.982 170.48 150.888 1 12.23 460 GLU A O 1
ATOM 3174 N N . PHE A 1 461 ? 168.227 169.284 151.594 1 9.37 461 PHE A N 1
ATOM 3175 C CA . PHE A 1 461 ? 168.397 169.598 152.998 1 10.75 461 PHE A CA 1
ATOM 3176 C C . PHE A 1 461 ? 168.454 168.283 153.802 1 9.29 461 PHE A C 1
ATOM 3177 O O . PHE A 1 461 ? 167.745 167.348 153.486 1 9.09 461 PHE A O 1
ATOM 3185 N N . VAL A 1 462 ? 169.312 168.243 154.797 1 9.38 462 VAL A N 1
ATOM 3186 C CA . VAL A 1 462 ? 169.495 167.067 155.626 1 10.12 462 VAL A CA 1
ATOM 3187 C C . VAL A 1 462 ? 169.453 167.522 157.073 1 10.39 462 VAL A C 1
ATOM 3188 O O . VAL A 1 462 ? 170.02 168.558 157.433 1 12.96 462 VAL A O 1
ATOM 3192 N N . THR A 1 463 ? 168.754 166.753 157.884 1 10.3 463 THR A N 1
ATOM 3193 C CA . THR A 1 463 ? 168.69 167.034 159.3 1 12.1 463 THR A CA 1
ATOM 3194 C C . THR A 1 463 ? 168.815 165.716 160.072 1 11.73 463 THR A C 1
ATOM 3195 O O . THR A 1 463 ? 168.858 164.605 159.532 1 13.81 463 THR A O 1
ATOM 3199 N N . GLY A 1 464 ? 168.895 165.9 161.355 1 11.93 464 GLY A N 1
ATOM 3200 C CA . GLY A 1 464 ? 169 164.849 162.332 1 14.68 464 GLY A CA 1
ATOM 3201 C C . GLY A 1 464 ? 169.375 165.499 163.656 1 13.82 464 GLY A C 1
ATOM 3202 O O . GLY A 1 464 ? 169.373 166.707 163.75 1 16.83 464 GLY A O 1
ATOM 3203 N N . TYR A 1 465 ? 169.722 164.684 164.633 1 16.37 465 TYR A N 1
ATOM 3204 C CA . TYR A 1 465 ? 170.087 165.144 165.961 1 17.97 465 TYR A CA 1
ATOM 3205 C C . TYR A 1 465 ? 171.499 164.661 166.259 1 18.18 465 TYR A C 1
ATOM 3206 O O . TYR A 1 465 ? 171.78 163.453 166.263 1 22.18 465 TYR A O 1
ATOM 3215 N N . ASN A 1 466 ? 172.379 165.653 166.413 1 18.33 466 ASN A N 1
ATOM 3216 C CA . ASN A 1 466 ? 173.818 165.466 166.58 1 19.82 466 ASN A CA 1
ATOM 3217 C C . ASN A 1 466 ? 174.443 164.781 165.36 1 17.08 466 ASN A C 1
ATOM 3218 O O . ASN A 1 466 ? 175.444 164.067 165.477 1 16.77 466 ASN A O 1
ATOM 3223 N N . ILE A 1 467 ? 173.866 164.987 164.178 1 15.02 467 ILE A N 1
ATOM 3224 C CA . ILE A 1 467 ? 174.436 164.375 162.98 1 16.12 467 ILE A CA 1
ATOM 3225 C C . ILE A 1 467 ? 175.8 164.986 162.626 1 16.39 467 ILE A C 1
ATOM 3226 O O . ILE A 1 467 ? 176.6 164.298 162.007 1 15.53 467 ILE A O 1
ATOM 3231 N N . ILE A 1 468 ? 176.08 166.253 162.966 1 17.22 468 ILE A N 1
ATOM 3232 C CA . ILE A 1 468 ? 177.375 166.831 162.579 1 22.23 468 ILE A CA 1
ATOM 3233 C C . ILE A 1 468 ? 178.458 166.246 163.478 1 21.38 468 ILE A C 1
ATOM 3234 O O . ILE A 1 468 ? 179.521 165.908 162.983 1 27.22 468 ILE A O 1
ATOM 3239 N N . ASN A 1 469 ? 178.191 166.138 164.78 1 22.91 469 ASN A N 1
ATOM 3240 C CA . ASN A 1 469 ? 179.2 165.718 165.74 1 25.71 469 ASN A CA 1
ATOM 3241 C C . ASN A 1 469 ? 179.3 164.195 165.861 1 23.83 469 ASN A C 1
ATOM 3242 O O . ASN A 1 469 ? 180.337 163.713 166.301 1 26.96 469 ASN A O 1
ATOM 3247 N N . PHE A 1 470 ? 178.258 163.422 165.492 1 19.76 470 PHE A N 1
ATOM 3248 C CA . PHE A 1 470 ? 178.352 161.977 165.592 1 18.95 470 PHE A CA 1
ATOM 3249 C C . PHE A 1 470 ? 178.08 161.24 164.267 1 17.59 470 PHE A C 1
ATOM 3250 O O . PHE A 1 470 ? 178.996 160.636 163.722 1 17.62 470 PHE A O 1
ATOM 3258 N N . ASP A 1 471 ? 176.822 161.256 163.787 1 14.65 471 ASP A N 1
ATOM 3259 C CA . ASP A 1 471 ? 176.37 160.359 162.725 1 14.05 471 ASP A CA 1
ATOM 3260 C C . ASP A 1 471 ? 177.218 160.521 161.451 1 12.39 471 ASP A C 1
ATOM 3261 O O . ASP A 1 471 ? 177.782 159.549 160.952 1 12.1 471 ASP A O 1
ATOM 3266 N N . TRP A 1 472 ? 177.294 161.742 160.897 1 11.3 472 TRP A N 1
ATOM 3267 C CA . TRP A 1 472 ? 178.084 161.954 159.7 1 11.66 472 TRP A CA 1
ATOM 3268 C C . TRP A 1 472 ? 179.545 161.525 159.919 1 12.29 472 TRP A C 1
ATOM 3269 O O . TRP A 1 472 ? 180.071 160.718 159.171 1 11.88 472 TRP A O 1
ATOM 3280 N N . PRO A 1 473 ? 180.273 162.065 160.911 1 14.28 473 PRO A N 1
ATOM 3281 C CA . PRO A 1 473 ? 181.682 161.684 161.095 1 15.56 473 PRO A CA 1
ATOM 3282 C C . PRO A 1 473 ? 181.863 160.177 161.247 1 13.97 473 PRO A C 1
ATOM 3283 O O . PRO A 1 473 ? 182.789 159.637 160.68 1 18.13 473 PRO A O 1
ATOM 3287 N N . PHE A 1 474 ? 180.975 159.49 161.969 1 13.79 474 PHE A N 1
ATOM 3288 C CA . PHE A 1 474 ? 181.066 158.051 162.121 1 14.96 474 PHE A CA 1
ATOM 3289 C C . PHE A 1 474 ? 180.898 157.329 160.78 1 15.22 474 PHE A C 1
ATOM 3290 O O . PHE A 1 474 ? 181.745 156.512 160.414 1 15.79 474 PHE A O 1
ATOM 3298 N N . LEU A 1 475 ? 179.845 157.681 160.017 1 14.76 475 LEU A N 1
ATOM 3299 C CA . LEU A 1 475 ? 179.618 157.123 158.686 1 16.17 475 LEU A CA 1
ATOM 3300 C C . LEU A 1 475 ? 180.821 157.374 157.785 1 13.02 475 LEU A C 1
ATOM 3301 O O . LEU A 1 475 ? 181.27 156.478 157.088 1 15.28 475 LEU A O 1
ATOM 3306 N N . LEU A 1 476 ? 181.278 158.617 157.731 1 14.96 476 LEU A N 1
ATOM 3307 C CA . LEU A 1 476 ? 182.307 158.987 156.77 1 17.47 476 LEU A CA 1
ATOM 3308 C C . LEU A 1 476 ? 183.67 158.415 157.182 1 16.26 476 LEU A C 1
ATOM 3309 O O . LEU A 1 476 ? 184.462 158.089 156.299 1 21.26 476 LEU A O 1
ATOM 3314 N N . ALA A 1 477 ? 183.917 158.235 158.482 1 16.35 477 ALA A N 1
ATOM 3315 C CA . ALA A 1 477 ? 185.112 157.521 158.957 1 18.54 477 ALA A CA 1
ATOM 3316 C C . ALA A 1 477 ? 185.082 156.073 158.493 1 16.97 477 ALA A C 1
ATOM 3317 O O . ALA A 1 477 ? 186.071 155.58 157.94 1 19.77 477 ALA A O 1
ATOM 3319 N N . LYS A 1 478 ? 183.947 155.381 158.678 1 16.19 478 LYS A N 1
ATOM 3320 C CA . LYS A 1 478 ? 183.79 154.042 158.14 1 14.94 478 LYS A CA 1
ATOM 3321 C C . LYS A 1 478 ? 184.063 154.019 156.64 1 15.09 478 LYS A C 1
ATOM 3322 O O . LYS A 1 478 ? 184.814 153.184 156.143 1 16.95 478 LYS A O 1
ATOM 3328 N N . LEU A 1 479 ? 183.4 154.908 155.889 1 15.25 479 LEU A N 1
ATOM 3329 C CA . LEU A 1 479 ? 183.501 154.869 154.438 1 17.31 479 LEU A CA 1
ATOM 3330 C C . LEU A 1 479 ? 184.906 155.187 153.936 1 16.29 479 LEU A C 1
ATOM 3331 O O . LEU A 1 479 ? 185.311 154.639 152.906 1 19.45 479 LEU A O 1
ATOM 3336 N N . THR A 1 480 ? 185.573 156.141 154.579 1 19.89 480 THR A N 1
ATOM 3337 C CA . THR A 1 480 ? 186.883 156.617 154.131 1 23.95 480 THR A CA 1
ATOM 3338 C C . THR A 1 480 ? 188.002 155.679 154.614 1 23.98 480 THR A C 1
ATOM 3339 O O . THR A 1 480 ? 188.914 155.394 153.85 1 28.86 480 THR A O 1
ATOM 3343 N N . ASP A 1 481 ? 187.957 155.245 155.876 1 23.63 481 ASP A N 1
ATOM 3344 C CA . ASP A 1 481 ? 189.067 154.548 156.518 1 27.18 481 ASP A CA 1
ATOM 3345 C C . ASP A 1 481 ? 188.938 153.024 156.461 1 23.53 481 ASP A C 1
ATOM 3346 O O . ASP A 1 481 ? 189.94 152.345 156.273 1 29.2 481 ASP A O 1
ATOM 3351 N N . ILE A 1 482 ? 187.747 152.467 156.705 1 23.51 482 ILE A N 1
ATOM 3352 C CA . ILE A 1 482 ? 187.578 151.024 156.694 1 21.31 482 ILE A CA 1
ATOM 3353 C C . ILE A 1 482 ? 187.43 150.561 155.256 1 20.45 482 ILE A C 1
ATOM 3354 O O . ILE A 1 482 ? 188.1 149.636 154.816 1 23.05 482 ILE A O 1
ATOM 3359 N N . TYR A 1 483 ? 186.438 151.142 154.592 1 18.59 483 TYR A N 1
ATOM 3360 C CA . TYR A 1 483 ? 186.178 150.913 153.188 1 19.83 483 TYR A CA 1
ATOM 3361 C C . TYR A 1 483 ? 186.991 151.995 152.503 1 22.03 483 TYR A C 1
ATOM 3362 O O . TYR A 1 483 ? 187.425 152.956 153.16 1 24.3 483 TYR A O 1
ATOM 3371 N N . LYS A 1 484 ? 187.262 151.873 151.229 1 26.01 484 LYS A N 1
ATOM 3372 C CA . LYS A 1 484 ? 188.169 152.896 150.682 1 31.27 484 LYS A CA 1
ATOM 3373 C C . LYS A 1 484 ? 187.384 153.765 149.694 1 26.81 484 LYS A C 1
ATOM 3374 O O . LYS A 1 484 ? 187.82 153.975 148.563 1 27.2 484 LYS A O 1
ATOM 3380 N N . VAL A 1 485 ? 186.188 154.199 150.121 1 20.48 485 VAL A N 1
ATOM 3381 C CA . VAL A 1 485 ? 185.243 154.823 149.214 1 20.37 485 VAL A CA 1
ATOM 3382 C C . VAL A 1 485 ? 185.569 156.316 149.117 1 18.63 485 VAL A C 1
ATOM 3383 O O . VAL A 1 485 ? 185.496 157.019 150.123 1 19.62 485 VAL A O 1
ATOM 3387 N N . PRO A 1 486 ? 185.818 156.873 147.918 1 19.58 486 PRO A N 1
ATOM 3388 C CA . PRO A 1 486 ? 185.916 158.328 147.762 1 20.24 486 PRO A CA 1
ATOM 3389 C C . PRO A 1 486 ? 184.533 158.987 147.87 1 18.18 486 PRO A C 1
ATOM 3390 O O . PRO A 1 486 ? 183.539 158.444 147.396 1 19.18 486 PRO A O 1
ATOM 3394 N N . LEU A 1 487 ? 184.479 160.119 148.563 1 15.49 487 LEU A N 1
ATOM 3395 C CA . LEU A 1 487 ? 183.218 160.792 148.867 1 17.13 487 LEU A CA 1
ATOM 3396 C C . LEU A 1 487 ? 182.904 161.95 147.901 1 15.64 487 LEU A C 1
ATOM 3397 O O . LEU A 1 487 ? 181.814 162.539 147.958 1 13.84 487 LEU A O 1
ATOM 3402 N N . ASP A 1 488 ? 183.847 162.276 147.024 1 15.93 488 ASP A N 1
ATOM 3403 C CA . ASP A 1 488 ? 183.852 163.559 146.335 1 16.06 488 ASP A CA 1
ATOM 3404 C C . ASP A 1 488 ? 182.785 163.613 145.222 1 14.34 488 ASP A C 1
ATOM 3405 O O . ASP A 1 488 ? 182.571 164.695 144.671 1 16.04 488 ASP A O 1
ATOM 3410 N N . GLY A 1 489 ? 182.17 162.475 144.874 1 11.57 489 GLY A N 1
ATOM 3411 C CA . GLY A 1 489 ? 181.079 162.405 143.909 1 11.39 489 GLY A CA 1
ATOM 3412 C C . GLY A 1 489 ? 179.688 162.188 144.548 1 11.01 489 GLY A C 1
ATOM 3413 O O . GLY A 1 489 ? 178.701 162.033 143.807 1 9.92 489 GLY A O 1
ATOM 3414 N N . TYR A 1 490 ? 179.617 162.153 145.882 1 8.57 490 TYR A N 1
ATOM 3415 C CA . TYR A 1 490 ? 178.395 161.794 146.568 1 11.2 490 TYR A CA 1
ATOM 3416 C C . TYR A 1 490 ? 177.554 163.027 146.904 1 9.84 490 TYR A C 1
ATOM 3417 O O . TYR A 1 490 ? 176.408 162.882 147.268 1 10.64 490 TYR A O 1
ATOM 3426 N N . GLY A 1 491 ? 178.121 164.224 146.826 1 9.18 491 GLY A N 1
ATOM 3427 C CA . GLY A 1 491 ? 177.297 165.424 146.855 1 9.57 491 GLY A CA 1
ATOM 3428 C C . GLY A 1 491 ? 176.609 165.647 145.51 1 9.45 491 GLY A C 1
ATOM 3429 O O . GLY A 1 491 ? 176.473 164.744 144.689 1 8.83 491 GLY A O 1
ATOM 3430 N N . ARG A 1 492 ? 176.21 166.889 145.266 1 11.15 492 ARG A N 1
ATOM 3431 C CA . ARG A 1 492 ? 175.542 167.242 144.028 1 10.89 492 ARG A CA 1
ATOM 3432 C C . ARG A 1 492 ? 176.47 167.046 142.835 1 10.48 492 ARG A C 1
ATOM 3433 O O . ARG A 1 492 ? 176.049 166.466 141.832 1 10.02 492 ARG A O 1
ATOM 3441 N N . MET A 1 493 ? 177.738 167.481 142.965 1 10.54 493 MET A N 1
ATOM 3442 C CA . MET A 1 493 ? 178.718 167.333 141.883 1 14.15 493 MET A CA 1
ATOM 3443 C C . MET A 1 493 ? 178.986 165.837 141.658 1 10.47 493 MET A C 1
ATOM 3444 O O . MET A 1 493 ? 178.978 165.078 142.602 1 10.04 493 MET A O 1
ATOM 3449 N N . ASN A 1 494 ? 179.198 165.412 140.417 1 12.24 494 ASN A N 1
ATOM 3450 C CA . ASN A 1 494 ? 179.425 164.006 140.103 1 12.22 494 ASN A CA 1
ATOM 3451 C C . ASN A 1 494 ? 180.869 163.55 140.401 1 13.67 494 ASN A C 1
ATOM 3452 O O . ASN A 1 494 ? 181.144 162.358 140.47 1 12.2 494 ASN A O 1
ATOM 3457 N N . GLY A 1 495 ? 181.803 164.481 140.582 1 15.06 495 GLY A N 1
ATOM 3458 C CA . GLY A 1 495 ? 183.113 164.19 141.147 1 16.79 495 GLY A CA 1
ATOM 3459 C C . GLY A 1 495 ? 183.809 165.481 141.566 1 17.61 495 GLY A C 1
ATOM 3460 O O . GLY A 1 495 ? 183.362 166.569 141.183 1 18.83 495 GLY A O 1
ATOM 3461 N N . ARG A 1 496 ? 184.858 165.359 142.374 1 18.82 496 ARG A N 1
ATOM 3462 C CA . ARG A 1 496 ? 185.74 166.467 142.729 1 23.33 496 ARG A CA 1
ATOM 3463 C C . ARG A 1 496 ? 185.031 167.544 143.552 1 19.44 496 ARG A C 1
ATOM 3464 O O . ARG A 1 496 ? 185.557 168.63 143.706 1 25.87 496 ARG A O 1
ATOM 3472 N N . GLY A 1 497 ? 183.89 167.219 144.159 1 17.76 497 GLY A N 1
ATOM 3473 C CA . GLY A 1 497 ? 183.146 168.13 145.007 1 16.72 497 GLY A CA 1
ATOM 3474 C C . GLY A 1 497 ? 183.537 167.982 146.471 1 15.87 497 GLY A C 1
ATOM 3475 O O . GLY A 1 497 ? 184.147 166.992 146.854 1 16.3 497 GLY A O 1
ATOM 3476 N N . VAL A 1 498 ? 183.199 168.985 147.282 1 15.73 498 VAL A N 1
ATOM 3477 C CA . VAL A 1 498 ? 183.513 168.989 148.699 1 17.33 498 VAL A CA 1
ATOM 3478 C C . VAL A 1 498 ? 182.541 168.059 149.425 1 17.9 498 VAL A C 1
ATOM 3479 O O . VAL A 1 498 ? 181.324 168.119 149.208 1 14.62 498 VAL A O 1
ATOM 3483 N N . PHE A 1 499 ? 183.105 167.174 150.251 1 17.4 499 PHE A N 1
ATOM 3484 C CA . PHE A 1 499 ? 182.337 166.246 151.071 1 18.16 499 PHE A CA 1
ATOM 3485 C C . PHE A 1 499 ? 183.196 165.919 152.294 1 19.44 499 PHE A C 1
ATOM 3486 O O . PHE A 1 499 ? 183.921 164.932 152.281 1 19.32 499 PHE A O 1
ATOM 3494 N N . ARG A 1 500 ? 183.101 166.748 153.337 1 20.29 500 ARG A N 1
ATOM 3495 C CA . ARG A 1 500 ? 184.1 166.72 154.398 1 25.28 500 ARG A CA 1
ATOM 3496 C C . ARG A 1 500 ? 183.493 167.187 155.711 1 23.19 500 ARG A C 1
ATOM 3497 O O . ARG A 1 500 ? 182.621 168.057 155.738 1 21.54 500 ARG A O 1
ATOM 3505 N N . VAL A 1 501 ? 183.926 166.521 156.78 1 25.08 501 VAL A N 1
ATOM 3506 C CA . VAL A 1 501 ? 183.645 166.89 158.154 1 28 501 VAL A CA 1
ATOM 3507 C C . VAL A 1 501 ? 184.978 167.291 158.789 1 28.09 501 VAL A C 1
ATOM 3508 O O . VAL A 1 501 ? 186.011 166.684 158.512 1 24.41 501 VAL A O 1
ATOM 3512 N N . TRP A 1 502 ? 184.953 168.316 159.643 1 33.39 502 TRP A N 1
ATOM 3513 C CA . TRP A 1 502 ? 186.128 168.651 160.436 1 40.28 502 TRP A CA 1
ATOM 3514 C C . TRP A 1 502 ? 185.716 169.18 161.809 1 44.5 502 TRP A C 1
ATOM 3515 O O . TRP A 1 502 ? 184.739 169.911 161.94 1 39.12 502 TRP A O 1
ATOM 3526 N N . ASP A 1 503 ? 186.498 168.825 162.834 1 61.09 503 ASP A N 1
ATOM 3527 C CA . ASP A 1 503 ? 186.192 169.208 164.204 1 69.92 503 ASP A CA 1
ATOM 3528 C C . ASP A 1 503 ? 186.632 170.647 164.458 1 72.21 503 ASP A C 1
ATOM 3529 O O . ASP A 1 503 ? 187.602 171.132 163.878 1 71.23 503 ASP A O 1
ATOM 3534 N N . ILE A 1 504 ? 185.895 171.318 165.353 1 90.27 504 ILE A N 1
ATOM 3535 C CA . ILE A 1 504 ? 186.17 172.697 165.729 1 104.47 504 ILE A CA 1
ATOM 3536 C C . ILE A 1 504 ? 187.231 172.7 166.841 1 102.79 504 ILE A C 1
ATOM 3537 O O . ILE A 1 504 ? 186.842 172.794 168.03 1 106.21 504 ILE A O 1
ATOM 3542 N N . ARG A 1 512 ? 182.784 170.091 169.378 1 132.82 512 ARG A N 1
ATOM 3543 C CA . ARG A 1 512 ? 181.854 170.33 168.238 1 126.86 512 ARG A CA 1
ATOM 3544 C C . ARG A 1 512 ? 182.589 170.167 166.902 1 109 512 ARG A C 1
ATOM 3545 O O . ARG A 1 512 ? 183.809 169.983 166.861 1 108.36 512 ARG A O 1
ATOM 3553 N N . SER A 1 513 ? 181.814 170.238 165.806 1 84.44 513 SER A N 1
ATOM 3554 C CA . SER A 1 513 ? 182.26 169.805 164.49 1 65.3 513 SER A CA 1
ATOM 3555 C C . SER A 1 513 ? 181.491 170.557 163.395 1 50.64 513 SER A C 1
ATOM 3556 O O . SER A 1 513 ? 180.442 171.134 163.664 1 53.5 513 SER A O 1
ATOM 3559 N N . LYS A 1 514 ? 182.036 170.58 162.167 1 43.16 514 LYS A N 1
ATOM 3560 C CA . LYS A 1 514 ? 181.401 171.207 161.007 1 38.12 514 LYS A CA 1
ATOM 3561 C C . LYS A 1 514 ? 181.365 170.22 159.833 1 28.24 514 LYS A C 1
ATOM 3562 O O . LYS A 1 514 ? 182.219 169.353 159.729 1 25.36 514 LYS A O 1
ATOM 3568 N N . ILE A 1 515 ? 180.38 170.373 158.937 1 25.35 515 ILE A N 1
ATOM 3569 C CA . ILE A 1 515 ? 180.296 169.546 157.737 1 24.49 515 ILE A CA 1
ATOM 3570 C C . ILE A 1 515 ? 180.069 170.444 156.526 1 20.09 515 ILE A C 1
ATOM 3571 O O . ILE A 1 515 ? 179.366 171.452 156.609 1 22.15 515 ILE A O 1
ATOM 3576 N N . LYS A 1 516 ? 180.703 170.104 155.405 1 19.21 516 LYS A N 1
ATOM 3577 C CA . LYS A 1 516 ? 180.356 170.726 154.137 1 19.73 516 LYS A CA 1
ATOM 3578 C C . LYS A 1 516 ? 180.263 169.632 153.072 1 16.31 516 LYS A C 1
ATOM 3579 O O . LYS A 1 516 ? 181.181 168.85 152.884 1 15.09 516 LYS A O 1
ATOM 3585 N N . VAL A 1 517 ? 179.078 169.546 152.475 1 14.31 517 VAL A N 1
ATOM 3586 C CA . VAL A 1 517 ? 178.739 168.61 151.435 1 12.73 517 VAL A CA 1
ATOM 3587 C C . VAL A 1 517 ? 178.11 169.451 150.332 1 12.31 517 VAL A C 1
ATOM 3588 O O . VAL A 1 517 ? 177.031 170.022 150.527 1 12.02 517 VAL A O 1
ATOM 3592 N N . ASN A 1 518 ? 178.777 169.505 149.193 1 10.52 518 ASN A N 1
ATOM 3593 C CA . ASN A 1 518 ? 178.339 170.357 148.117 1 11.24 518 ASN A CA 1
ATOM 3594 C C . ASN A 1 518 ? 176.884 170.02 147.714 1 10.49 518 ASN A C 1
ATOM 3595 O O . ASN A 1 518 ? 176.553 168.875 147.433 1 9.3 518 ASN A O 1
ATOM 3600 N N . GLY A 1 519 ? 176.045 171.056 147.658 1 11.74 519 GLY A N 1
ATOM 3601 C CA . GLY A 1 519 ? 174.671 170.929 147.206 1 11.94 519 GLY A CA 1
ATOM 3602 C C . GLY A 1 519 ? 173.734 170.423 148.31 1 13.31 519 GLY A C 1
ATOM 3603 O O . GLY A 1 519 ? 172.554 170.216 148.053 1 12.64 519 GLY A O 1
ATOM 3604 N N . MET A 1 520 ? 174.258 170.198 149.524 1 12.17 520 MET A N 1
ATOM 3605 C CA . MET A 1 520 ? 173.463 169.608 150.585 1 13.89 520 MET A CA 1
ATOM 3606 C C . MET A 1 520 ? 173.552 170.506 151.815 1 12.43 520 MET A C 1
ATOM 3607 O O . MET A 1 520 ? 174.631 170.78 152.316 1 16 520 MET A O 1
ATOM 3612 N N . VAL A 1 521 ? 172.42 170.964 152.287 1 11.15 521 VAL A N 1
ATOM 3613 C CA . VAL A 1 521 ? 172.375 171.873 153.406 1 11.95 521 VAL A CA 1
ATOM 3614 C C . VAL A 1 521 ? 172.124 171.059 154.675 1 11.28 521 VAL A C 1
ATOM 3615 O O . VAL A 1 521 ? 171.008 170.629 154.934 1 11.14 521 VAL A O 1
ATOM 3619 N N . ASN A 1 522 ? 173.189 170.822 155.437 1 11.69 522 ASN A N 1
ATOM 3620 C CA . ASN A 1 522 ? 173.081 170.093 156.693 1 12.58 522 ASN A CA 1
ATOM 3621 C C . ASN A 1 522 ? 172.67 171.038 157.819 1 13.57 522 ASN A C 1
ATOM 3622 O O . ASN A 1 522 ? 173.384 171.992 158.127 1 16 522 ASN A O 1
ATOM 3627 N N . ILE A 1 523 ? 171.519 170.769 158.415 1 14.51 523 ILE A N 1
ATOM 3628 C CA . ILE A 1 523 ? 171.018 171.512 159.553 1 17.78 523 ILE A CA 1
ATOM 3629 C C . ILE A 1 523 ? 170.825 170.544 160.711 1 16.9 523 ILE A C 1
ATOM 3630 O O . ILE A 1 523 ? 169.893 169.762 160.698 1 17.81 523 ILE A O 1
ATOM 3635 N N . ASP A 1 524 ? 171.696 170.611 161.715 1 18.32 524 ASP A N 1
ATOM 3636 C CA . ASP A 1 524 ? 171.605 169.723 162.856 1 19.66 524 ASP A CA 1
ATOM 3637 C C . ASP A 1 524 ? 170.664 170.325 163.9 1 21.06 524 ASP A C 1
ATOM 3638 O O . ASP A 1 524 ? 170.933 171.406 164.445 1 22.61 524 ASP A O 1
ATOM 3643 N N . MET A 1 525 ? 169.58 169.61 164.216 1 19.13 525 MET A N 1
ATOM 3644 C CA . MET A 1 525 ? 168.578 170.146 165.131 1 20.43 525 MET A CA 1
ATOM 3645 C C . MET A 1 525 ? 169.126 170.338 166.554 1 19.78 525 MET A C 1
ATOM 3646 O O . MET A 1 525 ? 168.577 171.147 167.293 1 20.4 525 MET A O 1
ATOM 3651 N N . TYR A 1 526 ? 170.193 169.638 166.927 1 21.77 526 TYR A N 1
ATOM 3652 C CA . TYR A 1 526 ? 170.831 169.817 168.223 1 26.64 526 TYR A CA 1
ATOM 3653 C C . TYR A 1 526 ? 171.335 171.258 168.357 1 27.28 526 TYR A C 1
ATOM 3654 O O . TYR A 1 526 ? 171.055 171.919 169.349 1 26.06 526 TYR A O 1
ATOM 3663 N N . GLY A 1 527 ? 172.041 171.745 167.33 1 26.35 527 GLY A N 1
ATOM 3664 C CA . GLY A 1 527 ? 172.484 173.12 167.266 1 26.86 527 GLY A CA 1
ATOM 3665 C C . GLY A 1 527 ? 171.324 174.1 167.331 1 27.77 527 GLY A C 1
ATOM 3666 O O . GLY A 1 527 ? 171.378 175.048 168.108 1 32.85 527 GLY A O 1
ATOM 3667 N N . ILE A 1 528 ? 170.272 173.846 166.537 1 27 528 ILE A N 1
ATOM 3668 C CA . ILE A 1 528 ? 169.117 174.727 166.456 1 26.83 528 ILE A CA 1
ATOM 3669 C C . ILE A 1 528 ? 168.47 174.852 167.841 1 30.71 528 ILE A C 1
ATOM 3670 O O . ILE A 1 528 ? 168.119 175.949 168.263 1 36.85 528 ILE A O 1
ATOM 3675 N N . ILE A 1 529 ? 168.328 173.734 168.552 1 30.23 529 ILE A N 1
ATOM 3676 C CA . ILE A 1 529 ? 167.56 173.709 169.784 1 34.01 529 ILE A CA 1
ATOM 3677 C C . ILE A 1 529 ? 168.368 174.289 170.948 1 34.59 529 ILE A C 1
ATOM 3678 O O . ILE A 1 529 ? 167.812 175.041 171.744 1 34.66 529 ILE A O 1
ATOM 3683 N N . THR A 1 530 ? 169.664 173.975 171.023 1 34.47 530 THR A N 1
ATOM 3684 C CA . THR A 1 530 ? 170.534 174.524 172.053 1 41.32 530 THR A CA 1
ATOM 3685 C C . THR A 1 530 ? 170.677 176.035 171.889 1 49.87 530 THR A C 1
ATOM 3686 O O . THR A 1 530 ? 170.834 176.742 172.881 1 56.71 530 THR A O 1
ATOM 3690 N N . ASP A 1 531 ? 170.619 176.532 170.646 1 57.84 531 ASP A N 1
ATOM 3691 C CA . ASP A 1 531 ? 170.721 177.958 170.378 1 62.71 531 ASP A CA 1
ATOM 3692 C C . ASP A 1 531 ? 169.398 178.686 170.63 1 62.35 531 ASP A C 1
ATOM 3693 O O . ASP A 1 531 ? 169.369 179.911 170.522 1 70.82 531 ASP A O 1
ATOM 3698 N N . LYS A 1 532 ? 168.315 177.971 170.972 1 61.65 532 LYS A N 1
ATOM 3699 C CA . LYS A 1 532 ? 166.978 178.555 170.91 1 62.84 532 LYS A CA 1
ATOM 3700 C C . LYS A 1 532 ? 166.157 178.334 172.186 1 66.02 532 LYS A C 1
ATOM 3701 O O . LYS A 1 532 ? 165.354 179.202 172.529 1 74.88 532 LYS A O 1
ATOM 3707 N N . ILE A 1 533 ? 166.343 177.196 172.879 1 66.44 533 ILE A N 1
ATOM 3708 C CA . ILE A 1 533 ? 165.574 176.841 174.068 1 65.09 533 ILE A CA 1
ATOM 3709 C C . ILE A 1 533 ? 166.537 176.509 175.214 1 68.98 533 ILE A C 1
ATOM 3710 O O . ILE A 1 533 ? 167.533 175.824 174.998 1 64.84 533 ILE A O 1
ATOM 3715 N N . LYS A 1 534 ? 166.217 176.956 176.441 1 74.74 534 LYS A N 1
ATOM 3716 C CA . LYS A 1 534 ? 167.001 176.628 177.628 1 79.08 534 LYS A CA 1
ATOM 3717 C C . LYS A 1 534 ? 166.422 175.393 178.324 1 68.92 534 LYS A C 1
ATOM 3718 O O . LYS A 1 534 ? 165.241 175.381 178.667 1 66.66 534 LYS A O 1
ATOM 3724 N N . LEU A 1 535 ? 167.274 174.377 178.558 1 64.76 535 LEU A N 1
ATOM 3725 C CA . LEU A 1 535 ? 166.857 173.09 179.104 1 66.35 535 LEU A CA 1
ATOM 3726 C C . LEU A 1 535 ? 167.916 172.531 180.06 1 66.39 535 LEU A C 1
ATOM 3727 O O . LEU A 1 535 ? 169.101 172.833 179.948 1 69.63 535 LEU A O 1
ATOM 3732 N N . SER A 1 536 ? 167.47 171.675 180.989 1 70.93 536 SER A N 1
ATOM 3733 C CA . SER A 1 536 ? 168.347 170.99 181.931 1 78.29 536 SER A CA 1
ATOM 3734 C C . SER A 1 536 ? 169.18 169.918 181.219 1 74.8 536 SER A C 1
ATOM 3735 O O . SER A 1 536 ? 170.317 169.644 181.612 1 74.17 536 SER A O 1
ATOM 3738 N N . SER A 1 537 ? 168.574 169.295 180.198 1 68.41 537 SER A N 1
ATOM 3739 C CA . SER A 1 537 ? 169.218 168.3 179.352 1 63.68 537 SER A CA 1
ATOM 3740 C C . SER A 1 537 ? 168.745 168.478 177.91 1 55.26 537 SER A C 1
ATOM 3741 O O . SER A 1 537 ? 167.566 168.729 177.665 1 49.89 537 SER A O 1
ATOM 3744 N N . TYR A 1 538 ? 169.68 168.31 176.972 1 46.02 538 TYR A N 1
ATOM 3745 C CA . TYR A 1 538 ? 169.37 168.345 175.553 1 43.91 538 TYR A CA 1
ATOM 3746 C C . TYR A 1 538 ? 169.417 166.952 174.924 1 41.55 538 TYR A C 1
ATOM 3747 O O . TYR A 1 538 ? 169.548 166.843 173.702 1 40.34 538 TYR A O 1
ATOM 3756 N N . LYS A 1 539 ? 169.291 165.892 175.733 1 34.97 539 LYS A N 1
ATOM 3757 C CA . LYS A 1 539 ? 169.035 164.568 175.192 1 35.21 539 LYS A CA 1
ATOM 3758 C C . LYS A 1 539 ? 167.728 164.63 174.417 1 32.45 539 LYS A C 1
ATOM 3759 O O . LYS A 1 539 ? 166.796 165.283 174.866 1 32.2 539 LYS A O 1
ATOM 3765 N N . LEU A 1 540 ? 167.636 163.917 173.288 1 29.51 540 LEU A N 1
ATOM 3766 C CA . LEU A 1 540 ? 166.492 164.042 172.399 1 27.8 540 LEU A CA 1
ATOM 3767 C C . LEU A 1 540 ? 165.179 163.741 173.129 1 30.58 540 LEU A C 1
ATOM 3768 O O . LEU A 1 540 ? 164.189 164.421 172.868 1 29.47 540 LEU A O 1
ATOM 3773 N N . ASN A 1 541 ? 165.169 162.751 174.035 1 32.27 541 ASN A N 1
ATOM 3774 C CA . ASN A 1 541 ? 163.951 162.4 174.756 1 42.76 541 ASN A CA 1
ATOM 3775 C C . ASN A 1 541 ? 163.521 163.553 175.672 1 42.24 541 ASN A C 1
ATOM 3776 O O . ASN A 1 541 ? 162.34 163.903 175.71 1 47.68 541 ASN A O 1
ATOM 3781 N N . ALA A 1 542 ? 164.475 164.166 176.392 1 38.74 542 ALA A N 1
ATOM 3782 C CA . ALA A 1 542 ? 164.182 165.3 177.258 1 38.14 542 ALA A CA 1
ATOM 3783 C C . ALA A 1 542 ? 163.64 166.473 176.442 1 42.3 542 ALA A C 1
ATOM 3784 O O . ALA A 1 542 ? 162.718 167.164 176.879 1 41.37 542 ALA A O 1
ATOM 3786 N N . VAL A 1 543 ? 164.219 166.687 175.25 1 34.65 543 VAL A N 1
ATOM 3787 C CA . VAL A 1 543 ? 163.786 167.732 174.339 1 32.79 543 VAL A CA 1
ATOM 3788 C C . VAL A 1 543 ? 162.371 167.442 173.852 1 31.76 543 VAL A C 1
ATOM 3789 O O . VAL A 1 543 ? 161.563 168.358 173.77 1 36.11 543 VAL A O 1
ATOM 3793 N N . ALA A 1 544 ? 162.083 166.187 173.511 1 37.58 544 ALA A N 1
ATOM 3794 C CA . ALA A 1 544 ? 160.777 165.81 172.989 1 41.66 544 ALA A CA 1
ATOM 3795 C C . ALA A 1 544 ? 159.701 165.993 174.058 1 45.29 544 ALA A C 1
ATOM 3796 O O . ALA A 1 544 ? 158.599 166.416 173.739 1 51.12 544 ALA A O 1
ATOM 3798 N N . GLU A 1 545 ? 160.016 165.685 175.322 1 49.42 545 GLU A N 1
ATOM 3799 C CA . GLU A 1 545 ? 159.139 165.976 176.455 1 58.31 545 GLU A CA 1
ATOM 3800 C C . GLU A 1 545 ? 158.907 167.486 176.605 1 53.07 545 GLU A C 1
ATOM 3801 O O . GLU A 1 545 ? 157.77 167.923 176.749 1 57.89 545 GLU A O 1
ATOM 3807 N N . ALA A 1 546 ? 159.985 168.279 176.56 1 52.04 546 ALA A N 1
ATOM 3808 C CA . ALA A 1 546 ? 159.93 169.715 176.807 1 53.46 546 ALA A CA 1
ATOM 3809 C C . ALA A 1 546 ? 159.245 170.488 175.675 1 55.29 546 ALA A C 1
ATOM 3810 O O . ALA A 1 546 ? 158.575 171.483 175.949 1 61.18 546 ALA A O 1
ATOM 3812 N N . VAL A 1 547 ? 159.4 170.038 174.416 1 51.48 547 VAL A N 1
ATOM 3813 C CA . VAL A 1 547 ? 159.048 170.836 173.246 1 48.08 547 VAL A CA 1
ATOM 3814 C C . VAL A 1 547 ? 157.77 170.312 172.58 1 43.93 547 VAL A C 1
ATOM 3815 O O . VAL A 1 547 ? 156.871 171.099 172.306 1 50.35 547 VAL A O 1
ATOM 3819 N N . LEU A 1 548 ? 157.69 169.004 172.303 1 47.03 548 LEU A N 1
ATOM 3820 C CA . LEU A 1 548 ? 156.561 168.414 171.59 1 59.49 548 LEU A CA 1
ATOM 3821 C C . LEU A 1 548 ? 155.479 167.958 172.577 1 70.14 548 LEU A C 1
ATOM 3822 O O . LEU A 1 548 ? 154.386 167.589 172.148 1 75.52 548 LEU A O 1
ATOM 3827 N N . LYS A 1 549 ? 155.8 167.994 173.883 1 80.83 549 LYS A N 1
ATOM 3828 C CA . LYS A 1 549 ? 155.036 167.374 174.964 1 96.2 549 LYS A CA 1
ATOM 3829 C C . LYS A 1 549 ? 154.865 165.871 174.713 1 98.93 549 LYS A C 1
ATOM 3830 O O . LYS A 1 549 ? 153.918 165.264 175.214 1 104.33 549 LYS A O 1
ATOM 3836 N N . ASP A 1 550 ? 155.822 165.262 173.996 1 103.97 550 ASP A N 1
ATOM 3837 C CA . ASP A 1 550 ? 155.71 163.878 173.55 1 111.85 550 ASP A CA 1
ATOM 3838 C C . ASP A 1 550 ? 156.605 162.979 174.403 1 117.1 550 ASP A C 1
ATOM 3839 O O . ASP A 1 550 ? 157.703 162.611 173.99 1 116.61 550 ASP A O 1
ATOM 3844 N N . LYS A 1 551 ? 156.107 162.608 175.59 1 126.7 551 LYS A N 1
ATOM 3845 C CA . LYS A 1 551 ? 156.786 161.669 176.475 1 133.04 551 LYS A CA 1
ATOM 3846 C C . LYS A 1 551 ? 156.784 160.274 175.845 1 126.61 551 LYS A C 1
ATOM 3847 O O . LYS A 1 551 ? 155.727 159.778 175.457 1 124.44 551 LYS A O 1
ATOM 3853 N N . LYS A 1 552 ? 157.969 159.641 175.754 1 122.44 552 LYS A N 1
ATOM 3854 C CA . LYS A 1 552 ? 158.086 158.303 175.184 1 124.26 552 LYS A CA 1
ATOM 3855 C C . LYS A 1 552 ? 159.265 157.526 175.784 1 129.44 552 LYS A C 1
ATOM 3856 O O . LYS A 1 552 ? 160.09 158.074 176.517 1 129.42 552 LYS A O 1
ATOM 3862 N N . LYS A 1 553 ? 159.321 156.226 175.454 1 133.15 553 LYS A N 1
ATOM 3863 C CA . LYS A 1 553 ? 160.321 155.312 175.987 1 139.15 553 LYS A CA 1
ATOM 3864 C C . LYS A 1 553 ? 161.586 155.329 175.131 1 125.86 553 LYS A C 1
ATOM 3865 O O . LYS A 1 553 ? 161.524 155.56 173.925 1 112.27 553 LYS A O 1
ATOM 3871 N N . ASP A 1 554 ? 162.725 155.056 175.784 1 120.39 554 ASP A N 1
ATOM 3872 C CA . ASP A 1 554 ? 164.02 154.94 175.134 1 117.11 554 ASP A CA 1
ATOM 3873 C C . ASP A 1 554 ? 164.503 153.502 175.264 1 109.54 554 ASP A C 1
ATOM 3874 O O . ASP A 1 554 ? 164.275 152.885 176.299 1 106.08 554 ASP A O 1
ATOM 3879 N N . LEU A 1 555 ? 165.177 152.99 174.222 1 96.51 555 LEU A N 1
ATOM 3880 C CA . LEU A 1 555 ? 165.887 151.723 174.311 1 91.59 555 LEU A CA 1
ATOM 3881 C C . LEU A 1 555 ? 167.336 152.054 174.629 1 88.42 555 LEU A C 1
ATOM 3882 O O . LEU A 1 555 ? 168.001 152.721 173.843 1 89.36 555 LEU A O 1
ATOM 3887 N N . SER A 1 556 ? 167.817 151.585 175.78 1 84.48 556 SER A N 1
ATOM 3888 C CA . SER A 1 556 ? 169.18 151.87 176.189 1 83.74 556 SER A CA 1
ATOM 3889 C C . SER A 1 556 ? 170.161 151.268 175.19 1 79.6 556 SER A C 1
ATOM 3890 O O . SER A 1 556 ? 169.942 150.166 174.687 1 75.36 556 SER A O 1
ATOM 3893 N N . TYR A 1 557 ? 171.284 151.957 174.98 1 78.31 557 TYR A N 1
ATOM 3894 C CA . TYR A 1 557 ? 172.41 151.357 174.286 1 81.07 557 TYR A CA 1
ATOM 3895 C C . TYR A 1 557 ? 172.808 150.061 174.992 1 76.4 557 TYR A C 1
ATOM 3896 O O . TYR A 1 557 ? 173.307 149.143 174.349 1 77.69 557 TYR A O 1
ATOM 3905 N N . ARG A 1 558 ? 172.572 149.972 176.308 1 77.42 558 ARG A N 1
ATOM 3906 C CA . ARG A 1 558 ? 172.89 148.755 177.042 1 85.23 558 ARG A CA 1
ATOM 3907 C C . ARG A 1 558 ? 172.02 147.601 176.543 1 71.24 558 ARG A C 1
ATOM 3908 O O . ARG A 1 558 ? 172.44 146.449 176.618 1 68.53 558 ARG A O 1
ATOM 3916 N N . ASP A 1 559 ? 170.83 147.917 176.013 1 61.52 559 ASP A N 1
ATOM 3917 C CA . ASP A 1 559 ? 169.913 146.899 175.522 1 57.59 559 ASP A CA 1
ATOM 3918 C C . ASP A 1 559 ? 170.307 146.412 174.126 1 47.24 559 ASP A C 1
ATOM 3919 O O . ASP A 1 559 ? 170.177 145.219 173.845 1 40.33 559 ASP A O 1
ATOM 3924 N N . ILE A 1 560 ? 170.822 147.311 173.269 1 41.39 560 ILE A N 1
ATOM 3925 C CA . ILE A 1 560 ? 171.048 146.986 171.869 1 39.74 560 ILE A CA 1
ATOM 3926 C C . ILE A 1 560 ? 171.735 145.629 171.713 1 36.07 560 ILE A C 1
ATOM 3927 O O . ILE A 1 560 ? 171.193 144.761 171.035 1 32.4 560 ILE A O 1
ATOM 3932 N N . PRO A 1 561 ? 172.927 145.365 172.301 1 38.18 561 PRO A N 1
ATOM 3933 C CA . PRO A 1 561 ? 173.633 144.123 172.007 1 36.03 561 PRO A CA 1
ATOM 3934 C C . PRO A 1 561 ? 172.731 142.926 172.276 1 31.34 561 PRO A C 1
ATOM 3935 O O . PRO A 1 561 ? 172.722 141.984 171.494 1 32.42 561 PRO A O 1
ATOM 3939 N N . ALA A 1 562 ? 171.918 142.988 173.334 1 31.85 562 ALA A N 1
ATOM 3940 C CA . ALA A 1 562 ? 171.046 141.871 173.685 1 30.21 562 ALA A CA 1
ATOM 3941 C C . ALA A 1 562 ? 169.912 141.712 172.672 1 27.83 562 ALA A C 1
ATOM 3942 O O . ALA A 1 562 ? 169.659 140.615 172.176 1 29.79 562 ALA A O 1
ATOM 3944 N N . TYR A 1 563 ? 169.229 142.81 172.346 1 28.45 563 TYR A N 1
ATOM 3945 C CA . TYR A 1 563 ? 168.205 142.785 171.313 1 28.43 563 TYR A CA 1
ATOM 3946 C C . TYR A 1 563 ? 168.805 142.338 169.973 1 23.85 563 TYR A C 1
ATOM 3947 O O . TYR A 1 563 ? 168.178 141.587 169.243 1 21.19 563 TYR A O 1
ATOM 3956 N N . TYR A 1 564 ? 169.991 142.854 169.631 1 23.7 564 TYR A N 1
ATOM 3957 C CA . TYR A 1 564 ? 170.579 142.613 168.33 1 21.6 564 TYR A CA 1
ATOM 3958 C C . TYR A 1 564 ? 170.812 141.118 168.118 1 22.31 564 TYR A C 1
ATOM 3959 O O . TYR A 1 564 ? 170.448 140.571 167.076 1 20.33 564 TYR A O 1
ATOM 3968 N N . ALA A 1 565 ? 171.414 140.472 169.124 1 26.38 565 ALA A N 1
ATOM 3969 C CA . ALA A 1 565 ? 171.743 139.05 169.118 1 30.22 565 ALA A CA 1
ATOM 3970 C C . ALA A 1 565 ? 170.504 138.155 169.064 1 27.55 565 ALA A C 1
ATOM 3971 O O . ALA A 1 565 ? 170.576 137.057 168.541 1 27.74 565 ALA A O 1
ATOM 3973 N N . ALA A 1 566 ? 169.376 138.613 169.615 1 29.99 566 ALA A N 1
ATOM 3974 C CA . ALA A 1 566 ? 168.221 137.757 169.866 1 31.3 566 ALA A CA 1
ATOM 3975 C C . ALA A 1 566 ? 167.542 137.268 168.585 1 35.23 566 ALA A C 1
ATOM 3976 O O . ALA A 1 566 ? 167.071 136.13 168.539 1 44.63 566 ALA A O 1
ATOM 3978 N N . GLY A 1 567 ? 167.489 138.098 167.533 1 29.91 567 GLY A N 1
ATOM 3979 C CA . GLY A 1 567 ? 166.842 137.687 166.301 1 29.27 567 GLY A CA 1
ATOM 3980 C C . GLY A 1 567 ? 166.115 138.825 165.591 1 28.17 567 GLY A C 1
ATOM 3981 O O . GLY A 1 567 ? 166.137 139.969 166.043 1 23.74 567 GLY A O 1
ATOM 3982 N N . PRO A 1 568 ? 165.449 138.531 164.452 1 29.2 568 PRO A N 1
ATOM 3983 C CA . PRO A 1 568 ? 164.892 139.573 163.588 1 30.8 568 PRO A CA 1
ATOM 3984 C C . PRO A 1 568 ? 163.764 140.368 164.243 1 28.65 568 PRO A C 1
ATOM 3985 O O . PRO A 1 568 ? 163.615 141.547 163.929 1 33.27 568 PRO A O 1
ATOM 3989 N N . ALA A 1 569 ? 162.996 139.74 165.146 1 24.61 569 ALA A N 1
ATOM 3990 C CA . ALA A 1 569 ? 161.923 140.409 165.878 1 25.69 569 ALA A CA 1
ATOM 3991 C C . ALA A 1 569 ? 162.464 141.472 166.842 1 22.86 569 ALA A C 1
ATOM 3992 O O . ALA A 1 569 ? 161.941 142.582 166.912 1 24.81 569 ALA A O 1
ATOM 3994 N N . GLN A 1 570 ? 163.55 141.141 167.549 1 21.9 570 GLN A N 1
ATOM 3995 C CA . GLN A 1 570 ? 164.178 142.048 168.496 1 24.42 570 GLN A CA 1
ATOM 3996 C C . GLN A 1 570 ? 165.007 143.115 167.757 1 23.26 570 GLN A C 1
ATOM 3997 O O . GLN A 1 570 ? 165.034 144.261 168.192 1 23.41 570 GLN A O 1
ATOM 4003 N N . ARG A 1 571 ? 165.656 142.755 166.653 1 19.78 571 ARG A N 1
ATOM 4004 C CA . ARG A 1 571 ? 166.259 143.762 165.778 1 23.67 571 ARG A CA 1
ATOM 4005 C C . ARG A 1 571 ? 165.19 144.718 165.239 1 19.51 571 ARG A C 1
ATOM 4006 O O . ARG A 1 571 ? 165.45 145.907 165.063 1 21.06 571 ARG A O 1
ATOM 4014 N N . GLY A 1 572 ? 163.987 144.193 164.996 1 19.72 572 GLY A N 1
ATOM 4015 C CA . GLY A 1 572 ? 162.833 145.008 164.649 1 19.8 572 GLY A CA 1
ATOM 4016 C C . GLY A 1 572 ? 162.47 146.028 165.728 1 17.39 572 GLY A C 1
ATOM 4017 O O . GLY A 1 572 ? 162.148 147.157 165.406 1 20.16 572 GLY A O 1
ATOM 4018 N N . VAL A 1 573 ? 162.605 145.667 167.009 1 19.14 573 VAL A N 1
ATOM 4019 C CA . VAL A 1 573 ? 162.376 146.605 168.095 1 18.59 573 VAL A CA 1
ATOM 4020 C C . VAL A 1 573 ? 163.43 147.71 168.061 1 18.11 573 VAL A C 1
ATOM 4021 O O . VAL A 1 573 ? 163.076 148.861 168.233 1 18.58 573 VAL A O 1
ATOM 4025 N N . ILE A 1 574 ? 164.705 147.38 167.762 1 18.06 574 ILE A N 1
ATOM 4026 C CA . ILE A 1 574 ? 165.717 148.414 167.592 1 18.29 574 ILE A CA 1
ATOM 4027 C C . ILE A 1 574 ? 165.216 149.386 166.508 1 17.19 574 ILE A C 1
ATOM 4028 O O . ILE A 1 574 ? 165.231 150.6 166.71 1 18.56 574 ILE A O 1
ATOM 4033 N N . GLY A 1 575 ? 164.759 148.825 165.384 1 16.27 575 GLY A N 1
ATOM 4034 C CA . GLY A 1 575 ? 164.298 149.57 164.22 1 16.88 575 GLY A CA 1
ATOM 4035 C C . GLY A 1 575 ? 163.17 150.546 164.517 1 17.73 575 GLY A C 1
ATOM 4036 O O . GLY A 1 575 ? 163.245 151.696 164.101 1 18.71 575 GLY A O 1
ATOM 4037 N N . GLU A 1 576 ? 162.117 150.079 165.193 1 18.34 576 GLU A N 1
ATOM 4038 C CA . GLU A 1 576 ? 161.061 150.944 165.708 1 23.78 576 GLU A CA 1
ATOM 4039 C C . GLU A 1 576 ? 161.633 152.163 166.442 1 20.86 576 GLU A C 1
ATOM 4040 O O . GLU A 1 576 ? 161.265 153.29 166.129 1 21.9 576 GLU A O 1
ATOM 4046 N N A TYR A 1 577 ? 162.531 151.954 167.401 0.5 19.41 577 TYR A N 1
ATOM 4047 N N B TYR A 1 577 ? 162.546 151.921 167.395 0.5 20.61 577 TYR A N 1
ATOM 4048 C CA A TYR A 1 577 ? 163.028 153.066 168.183 0.5 21.62 577 TYR A CA 1
ATOM 4049 C CA B TYR A 1 577 ? 163.076 152.992 168.216 0.5 23.98 577 TYR A CA 1
ATOM 4050 C C A TYR A 1 577 ? 163.905 153.998 167.345 0.5 19.82 577 TYR A C 1
ATOM 4051 C C B TYR A 1 577 ? 163.862 153.976 167.344 0.5 21.35 577 TYR A C 1
ATOM 4052 O O A TYR A 1 577 ? 163.934 155.188 167.602 0.5 19.66 577 TYR A O 1
ATOM 4053 O O B TYR A 1 577 ? 163.782 155.17 167.569 0.5 21.06 577 TYR A O 1
ATOM 4070 N N A CYS A 1 578 ? 164.592 153.465 166.337 0.5 20.69 578 CYS A N 1
ATOM 4071 N N B CYS A 1 578 ? 164.595 153.468 166.348 0.5 21.38 578 CYS A N 1
ATOM 4072 C CA . CYS A 1 578 ? 165.364 154.298 165.431 1 22.3 578 CYS A CA 1
ATOM 4073 C C . CYS A 1 578 ? 164.432 155.187 164.592 1 20.02 578 CYS A C 1
ATOM 4074 O O . CYS A 1 578 ? 164.667 156.383 164.431 1 25.06 578 CYS A O 1
ATOM 4077 N N . ILE A 1 579 ? 163.372 154.594 164.037 1 17.28 579 ILE A N 1
ATOM 4078 C CA . ILE A 1 579 ? 162.377 155.328 163.279 1 17.45 579 ILE A CA 1
ATOM 4079 C C . ILE A 1 579 ? 161.706 156.407 164.146 1 17.7 579 ILE A C 1
ATOM 4080 O O . ILE A 1 579 ? 161.55 157.546 163.723 1 18.07 579 ILE A O 1
ATOM 4085 N N A GLN A 1 580 ? 161.301 156.039 165.358 0.5 19.66 580 GLN A N 1
ATOM 4086 N N B GLN A 1 580 ? 161.294 156.031 165.357 0.5 19.61 580 GLN A N 1
ATOM 4087 C CA A GLN A 1 580 ? 160.634 156.976 166.249 0.5 22.05 580 GLN A CA 1
ATOM 4088 C CA B GLN A 1 580 ? 160.669 156.951 166.299 0.5 21.96 580 GLN A CA 1
ATOM 4089 C C A GLN A 1 580 ? 161.542 158.186 166.492 0.5 23.2 580 GLN A C 1
ATOM 4090 C C B GLN A 1 580 ? 161.551 158.186 166.48 0.5 23.17 580 GLN A C 1
ATOM 4091 O O A GLN A 1 580 ? 161.052 159.314 166.469 0.5 25.06 580 GLN A O 1
ATOM 4092 O O B GLN A 1 580 ? 161.05 159.311 166.443 0.5 25.04 580 GLN A O 1
ATOM 4103 N N A ASP A 1 581 ? 162.864 157.972 166.644 0.5 24.49 581 ASP A N 1
ATOM 4104 N N B ASP A 1 581 ? 162.869 157.974 166.639 0.5 24.47 581 ASP A N 1
ATOM 4105 C CA . ASP A 1 581 ? 163.786 159.073 166.904 1 26.29 581 ASP A CA 1
ATOM 4106 C C . ASP A 1 581 ? 163.796 160.03 165.704 1 25.34 581 ASP A C 1
ATOM 4107 O O . ASP A 1 581 ? 163.656 161.23 165.906 1 26.04 581 ASP A O 1
ATOM 4112 N N . SER A 1 582 ? 163.905 159.514 164.475 1 18.56 582 SER A N 1
ATOM 4113 C CA . SER A 1 582 ? 163.884 160.359 163.301 1 18.02 582 SER A CA 1
ATOM 4114 C C . SER A 1 582 ? 162.541 161.088 163.151 1 16.84 582 SER A C 1
ATOM 4115 O O . SER A 1 582 ? 162.555 162.253 162.769 1 18.86 582 SER A O 1
ATOM 4118 N N . LEU A 1 583 ? 161.412 160.442 163.472 1 14.48 583 LEU A N 1
ATOM 4119 C CA . LEU A 1 583 ? 160.111 161.101 163.444 1 18.4 583 LEU A CA 1
ATOM 4120 C C . LEU A 1 583 ? 160.075 162.316 164.396 1 16.5 583 LEU A C 1
ATOM 4121 O O . LEU A 1 583 ? 159.609 163.384 164.017 1 16.53 583 LEU A O 1
ATOM 4126 N N . LEU A 1 584 ? 160.597 162.161 165.606 1 16.8 584 LEU A N 1
ATOM 4127 C CA . LEU A 1 584 ? 160.643 163.261 166.554 1 19.86 584 LEU A CA 1
ATOM 4128 C C . LEU A 1 584 ? 161.503 164.402 166.011 1 18.07 584 LEU A C 1
ATOM 4129 O O . LEU A 1 584 ? 161.156 165.568 166.172 1 19.3 584 LEU A O 1
ATOM 4134 N N . VAL A 1 585 ? 162.65 164.075 165.418 1 15.8 585 VAL A N 1
ATOM 4135 C CA . VAL A 1 585 ? 163.516 165.113 164.912 1 17.99 585 VAL A CA 1
ATOM 4136 C C . VAL A 1 585 ? 162.777 165.876 163.817 1 15.75 585 VAL A C 1
ATOM 4137 O O . VAL A 1 585 ? 162.884 167.094 163.75 1 16.6 585 VAL A O 1
ATOM 4141 N N . GLY A 1 586 ? 162.071 165.156 162.95 1 14.99 586 GLY A N 1
ATOM 4142 C CA . GLY A 1 586 ? 161.283 165.787 161.912 1 15.7 586 GLY A CA 1
ATOM 4143 C C . GLY A 1 586 ? 160.259 166.771 162.47 1 16.39 586 GLY A C 1
ATOM 4144 O O . GLY A 1 586 ? 160.099 167.859 161.952 1 17.41 586 GLY A O 1
ATOM 4145 N N . GLN A 1 587 ? 159.564 166.387 163.537 1 18.93 587 GLN A N 1
ATOM 4146 C CA . GLN A 1 587 ? 158.652 167.288 164.234 1 19.84 587 GLN A CA 1
ATOM 4147 C C . GLN A 1 587 ? 159.373 168.536 164.751 1 16.98 587 GLN A C 1
ATOM 4148 O O . GLN A 1 587 ? 158.879 169.634 164.587 1 19.96 587 GLN A O 1
ATOM 4154 N N . LEU A 1 588 ? 160.549 168.373 165.337 1 16.89 588 LEU A N 1
ATOM 4155 C CA . LEU A 1 588 ? 161.329 169.499 165.816 1 19.31 588 LEU A CA 1
ATOM 4156 C C . LEU A 1 588 ? 161.681 170.417 164.642 1 19.42 588 LEU A C 1
ATOM 4157 O O . LEU A 1 588 ? 161.543 171.63 164.741 1 21.04 588 LEU A O 1
ATOM 4162 N N . PHE A 1 589 ? 162.105 169.817 163.527 1 18.11 589 PHE A N 1
ATOM 4163 C CA . PHE A 1 589 ? 162.492 170.562 162.341 1 18.77 589 PHE A CA 1
ATOM 4164 C C . PHE A 1 589 ? 161.314 171.414 161.849 1 17.54 589 PHE A C 1
ATOM 4165 O O . PHE A 1 589 ? 161.476 172.602 161.621 1 17.65 589 PHE A O 1
ATOM 4173 N N . PHE A 1 590 ? 160.13 170.811 161.703 1 18.44 590 PHE A N 1
ATOM 4174 C CA . PHE A 1 590 ? 158.983 171.539 161.177 1 20.22 590 PHE A CA 1
ATOM 4175 C C . PHE A 1 590 ? 158.336 172.472 162.215 1 21.83 590 PHE A C 1
ATOM 4176 O O . PHE A 1 590 ? 157.537 173.319 161.836 1 26.64 590 PHE A O 1
ATOM 4184 N N . LYS A 1 591 ? 158.69 172.353 163.491 1 25.85 591 LYS A N 1
ATOM 4185 C CA . LYS A 1 591 ? 158.301 173.341 164.491 1 27.64 591 LYS A CA 1
ATOM 4186 C C . LYS A 1 591 ? 159.163 174.6 164.334 1 27.9 591 LYS A C 1
ATOM 4187 O O . LYS A 1 591 ? 158.635 175.704 164.253 1 29.25 591 LYS A O 1
ATOM 4193 N N . PHE A 1 592 ? 160.487 174.441 164.271 1 25.82 592 PHE A N 1
ATOM 4194 C CA . PHE A 1 592 ? 161.391 175.584 164.31 1 28.74 592 PHE A CA 1
ATOM 4195 C C . PHE A 1 592 ? 161.679 176.162 162.922 1 25.43 592 PHE A C 1
ATOM 4196 O O . PHE A 1 592 ? 162.118 177.306 162.836 1 29.4 592 PHE A O 1
ATOM 4204 N N . LEU A 1 593 ? 161.46 175.378 161.855 1 22.77 593 LEU A N 1
ATOM 4205 C CA . LEU A 1 593 ? 161.644 175.792 160.472 1 23.74 593 LEU A CA 1
ATOM 4206 C C . LEU A 1 593 ? 162.988 176.499 160.3 1 23.3 593 LEU A C 1
ATOM 4207 O O . LEU A 1 593 ? 163.054 177.605 159.751 1 22.59 593 LEU A O 1
ATOM 4212 N N . PRO A 1 594 ? 164.101 175.842 160.702 1 19.83 594 PRO A N 1
ATOM 4213 C CA . PRO A 1 594 ? 165.41 176.483 160.702 1 21.24 594 PRO A CA 1
ATOM 4214 C C . PRO A 1 594 ? 165.863 176.931 159.323 1 19.59 594 PRO A C 1
ATOM 4215 O O . PRO A 1 594 ? 166.589 177.915 159.217 1 25.26 594 PRO A O 1
ATOM 4219 N N . HIS A 1 595 ? 165.443 176.217 158.276 1 19.12 595 HIS A N 1
ATOM 4220 C CA . HIS A 1 595 ? 165.78 176.558 156.908 1 19.38 595 HIS A CA 1
ATOM 4221 C C . HIS A 1 595 ? 165.292 177.961 156.524 1 20.19 595 HIS A C 1
ATOM 4222 O O . HIS A 1 595 ? 165.95 178.653 155.749 1 23.83 595 HIS A O 1
ATOM 4229 N N . LEU A 1 596 ? 164.153 178.391 157.084 1 20.07 596 LEU A N 1
ATOM 4230 C CA . LEU A 1 596 ? 163.589 179.7 156.791 1 23.06 596 LEU A CA 1
ATOM 4231 C C . LEU A 1 596 ? 164.405 180.828 157.435 1 21.77 596 LEU A C 1
ATOM 4232 O O . LEU A 1 596 ? 164.627 181.848 156.799 1 21.29 596 LEU A O 1
ATOM 4237 N N . GLU A 1 597 ? 164.859 180.669 158.68 1 25.35 597 GLU A N 1
ATOM 4238 C CA . GLU A 1 597 ? 165.678 181.719 159.269 1 31.3 597 GLU A CA 1
ATOM 4239 C C . GLU A 1 597 ? 167.052 181.761 158.593 1 23.82 597 GLU A C 1
ATOM 4240 O O . GLU A 1 597 ? 167.562 182.84 158.291 1 23.5 597 GLU A O 1
ATOM 4246 N N . LEU A 1 598 ? 167.634 180.595 158.3 1 22.8 598 LEU A N 1
ATOM 4247 C CA . LEU A 1 598 ? 168.958 180.55 157.7 1 22.33 598 LEU A CA 1
ATOM 4248 C C . LEU A 1 598 ? 168.943 181.159 156.294 1 18.04 598 LEU A C 1
ATOM 4249 O O . LEU A 1 598 ? 169.83 181.936 155.959 1 18.63 598 LEU A O 1
ATOM 4254 N N . SER A 1 599 ? 167.909 180.861 155.503 1 18.01 599 SER A N 1
ATOM 4255 C CA . SER A 1 599 ? 167.745 181.439 154.18 1 16.67 599 SER A CA 1
ATOM 4256 C C . SER A 1 599 ? 167.512 182.955 154.248 1 13.99 599 SER A C 1
ATOM 4257 O O . SER A 1 599 ? 168.01 183.697 153.41 1 14.01 599 SER A O 1
ATOM 4260 N N . ALA A 1 600 ? 166.78 183.416 155.257 1 14.44 600 ALA A N 1
ATOM 4261 C CA . ALA A 1 600 ? 166.594 184.854 155.463 1 16.41 600 ALA A CA 1
ATOM 4262 C C . ALA A 1 600 ? 167.961 185.543 155.622 1 14.24 600 ALA A C 1
ATOM 4263 O O . ALA A 1 600 ? 168.235 186.55 154.992 1 15.32 600 ALA A O 1
ATOM 4265 N N . VAL A 1 601 ? 168.818 184.997 156.48 1 15.52 601 VAL A N 1
ATOM 4266 C CA . VAL A 1 601 ? 170.144 185.556 156.718 1 16.78 601 VAL A CA 1
ATOM 4267 C C . VAL A 1 601 ? 170.988 185.477 155.447 1 16.96 601 VAL A C 1
ATOM 4268 O O . VAL A 1 601 ? 171.632 186.457 155.071 1 17.58 601 VAL A O 1
ATOM 4272 N N . ALA A 1 602 ? 170.955 184.338 154.745 1 15.66 602 ALA A N 1
ATOM 4273 C CA . ALA A 1 602 ? 171.691 184.177 153.509 1 16.05 602 ALA A CA 1
ATOM 4274 C C . ALA A 1 602 ? 171.335 185.296 152.51 1 15.18 602 ALA A C 1
ATOM 4275 O O . ALA A 1 602 ? 172.213 185.933 151.95 1 16.57 602 ALA A O 1
ATOM 4277 N N . ARG A 1 603 ? 170.04 185.533 152.304 1 17.04 603 ARG A N 1
ATOM 4278 C CA . ARG A 1 603 ? 169.544 186.569 151.414 1 18.66 603 ARG A CA 1
ATOM 4279 C C . ARG A 1 603 ? 170.006 187.972 151.827 1 17.91 603 ARG A C 1
ATOM 4280 O O . ARG A 1 603 ? 170.413 188.755 150.984 1 19.14 603 ARG A O 1
ATOM 4288 N N . LEU A 1 604 ? 169.893 188.295 153.108 1 16.6 604 LEU A N 1
ATOM 4289 C CA . LEU A 1 604 ? 170.294 189.6 153.62 1 19.58 604 LEU A CA 1
ATOM 4290 C C . LEU A 1 604 ? 171.809 189.814 153.476 1 18.87 604 LEU A C 1
ATOM 4291 O O . LEU A 1 604 ? 172.258 190.872 153.029 1 19.41 604 LEU A O 1
ATOM 4296 N N . ALA A 1 605 ? 172.583 188.814 153.883 1 16.06 605 ALA A N 1
ATOM 4297 C CA . ALA A 1 605 ? 174.022 188.957 154.004 1 18.07 605 ALA A CA 1
ATOM 4298 C C . ALA A 1 605 ? 174.731 188.793 152.665 1 18.11 605 ALA A C 1
ATOM 4299 O O . ALA A 1 605 ? 175.922 189.081 152.576 1 24.38 605 ALA A O 1
ATOM 4301 N N . GLY A 1 606 ? 174.034 188.275 151.644 1 15.46 606 GLY A N 1
ATOM 4302 C CA . GLY A 1 606 ? 174.634 188.003 150.359 1 16.07 606 GLY A CA 1
ATOM 4303 C C . GLY A 1 606 ? 175.683 186.894 150.389 1 14.97 606 GLY A C 1
ATOM 4304 O O . GLY A 1 606 ? 176.642 186.94 149.634 1 16.17 606 GLY A O 1
ATOM 4305 N N . ILE A 1 607 ? 175.487 185.899 151.253 1 16.2 607 ILE A N 1
ATOM 4306 C CA . ILE A 1 607 ? 176.313 184.703 151.284 1 17.63 607 ILE A CA 1
ATOM 4307 C C . ILE A 1 607 ? 175.41 183.461 151.165 1 15.91 607 ILE A C 1
ATOM 4308 O O . ILE A 1 607 ? 174.232 183.507 151.495 1 14.14 607 ILE A O 1
ATOM 4313 N N . ASN A 1 608 ? 175.975 182.343 150.711 1 16.49 608 ASN A N 1
ATOM 4314 C CA . ASN A 1 608 ? 175.161 181.141 150.544 1 18.09 608 ASN A CA 1
ATOM 4315 C C . ASN A 1 608 ? 174.757 180.57 151.913 1 14.28 608 ASN A C 1
ATOM 4316 O O . ASN A 1 608 ? 175.357 180.86 152.932 1 14.11 608 ASN A O 1
ATOM 4321 N N . ILE A 1 609 ? 173.704 179.76 151.915 1 17.47 609 ILE A N 1
ATOM 4322 C CA . ILE A 1 609 ? 173.128 179.215 153.135 1 18.94 609 ILE A CA 1
ATOM 4323 C C . ILE A 1 609 ? 174.138 178.328 153.876 1 17.06 609 ILE A C 1
ATOM 4324 O O . ILE A 1 609 ? 174.176 178.337 155.102 1 18.57 609 ILE A O 1
ATOM 4329 N N . THR A 1 610 ? 174.998 177.607 153.157 1 18.39 610 THR A N 1
ATOM 4330 C CA . THR A 1 610 ? 176.014 176.781 153.8 1 21.52 610 THR A CA 1
ATOM 4331 C C . THR A 1 610 ? 176.996 177.631 154.61 1 21.12 610 THR A C 1
ATOM 4332 O O . THR A 1 610 ? 177.255 177.336 155.782 1 19.44 610 THR A O 1
ATOM 4336 N N . ARG A 1 611 ? 177.505 178.714 154.016 1 20.1 611 ARG A N 1
ATOM 4337 C CA . ARG A 1 611 ? 178.404 179.595 154.734 1 23.14 611 ARG A CA 1
ATOM 4338 C C . ARG A 1 611 ? 177.642 180.267 155.867 1 18.76 611 ARG A C 1
ATOM 4339 O O . ARG A 1 611 ? 178.223 180.524 156.905 1 21.46 611 ARG A O 1
ATOM 4347 N N . THR A 1 612 ? 176.349 180.52 155.67 1 18.61 612 THR A N 1
ATOM 4348 C CA . THR A 1 612 ? 175.524 181.118 156.702 1 18.65 612 THR A CA 1
ATOM 4349 C C . THR A 1 612 ? 175.525 180.255 157.959 1 19.98 612 THR A C 1
ATOM 4350 O O . THR A 1 612 ? 175.638 180.763 159.065 1 22.22 612 THR A O 1
ATOM 4354 N N . ILE A 1 613 ? 175.383 178.941 157.781 1 22.82 613 ILE A N 1
ATOM 4355 C CA . ILE A 1 613 ? 175.325 177.998 158.887 1 25.24 613 ILE A CA 1
ATOM 4356 C C . ILE A 1 613 ? 176.684 177.878 159.583 1 24.42 613 ILE A C 1
ATOM 4357 O O . ILE A 1 613 ? 176.736 177.878 160.802 1 28.44 613 ILE A O 1
ATOM 4362 N N . TYR A 1 614 ? 177.758 177.753 158.815 1 24.39 614 TYR A N 1
ATOM 4363 C CA . TYR A 1 614 ? 179.022 177.261 159.343 1 32.62 614 TYR A CA 1
ATOM 4364 C C . TYR A 1 614 ? 180.106 178.331 159.515 1 32.86 614 TYR A C 1
ATOM 4365 O O . TYR A 1 614 ? 180.958 178.164 160.381 1 32.31 614 TYR A O 1
ATOM 4374 N N . ASP A 1 615 ? 180.124 179.378 158.686 1 26.87 615 ASP A N 1
ATOM 4375 C CA . ASP A 1 615 ? 181.147 180.404 158.845 1 33.14 615 ASP A CA 1
ATOM 4376 C C . ASP A 1 615 ? 180.676 181.281 160.014 1 30.87 615 ASP A C 1
ATOM 4377 O O . ASP A 1 615 ? 179.564 181.114 160.511 1 42.74 615 ASP A O 1
ATOM 4382 N N . GLY A 1 616 ? 181.476 182.194 160.518 1 31.38 616 GLY A N 1
ATOM 4383 C CA . GLY A 1 616 ? 181.007 182.909 161.702 1 31.88 616 GLY A CA 1
ATOM 4384 C C . GLY A 1 616 ? 180.103 184.094 161.359 1 29.95 616 GLY A C 1
ATOM 4385 O O . GLY A 1 616 ? 179.651 184.227 160.227 1 28.25 616 GLY A O 1
ATOM 4386 N N . GLN A 1 617 ? 179.897 184.963 162.349 1 28.47 617 GLN A N 1
ATOM 4387 C CA . GLN A 1 617 ? 179.143 186.192 162.191 1 29 617 GLN A CA 1
ATOM 4388 C C . GLN A 1 617 ? 179.863 187.197 161.294 1 24.61 617 GLN A C 1
ATOM 4389 O O . GLN A 1 617 ? 179.217 187.963 160.589 1 23.7 617 GLN A O 1
ATOM 4395 N N . GLN A 1 618 ? 181.195 187.207 161.332 1 22.3 618 GLN A N 1
ATOM 4396 C CA . GLN A 1 618 ? 181.939 188.287 160.713 1 24.23 618 GLN A CA 1
ATOM 4397 C C . GLN A 1 618 ? 181.646 188.407 159.219 1 20.33 618 GLN A C 1
ATOM 4398 O O . GLN A 1 618 ? 181.47 189.513 158.733 1 18.09 618 GLN A O 1
ATOM 4404 N N . ILE A 1 619 ? 181.621 187.268 158.511 1 19.29 619 ILE A N 1
ATOM 4405 C CA . ILE A 1 619 ? 181.481 187.277 157.066 1 20.68 619 ILE A CA 1
ATOM 4406 C C . ILE A 1 619 ? 180.174 187.953 156.62 1 18.2 619 ILE A C 1
ATOM 4407 O O . ILE A 1 619 ? 180.136 188.565 155.547 1 22.58 619 ILE A O 1
ATOM 4412 N N . ARG A 1 620 ? 179.137 187.851 157.436 1 14.88 620 ARG A N 1
ATOM 4413 C CA . ARG A 1 620 ? 177.853 188.478 157.152 1 18.75 620 ARG A CA 1
ATOM 4414 C C . ARG A 1 620 ? 178.011 190.005 157.06 1 16.65 620 ARG A C 1
ATOM 4415 O O . ARG A 1 620 ? 177.654 190.61 156.065 1 18.02 620 ARG A O 1
ATOM 4423 N N . VAL A 1 621 ? 178.567 190.631 158.106 1 16.6 621 VAL A N 1
ATOM 4424 C CA . VAL A 1 621 ? 178.748 192.086 158.076 1 16.74 621 VAL A CA 1
ATOM 4425 C C . VAL A 1 621 ? 179.763 192.459 156.996 1 15.08 621 VAL A C 1
ATOM 4426 O O . VAL A 1 621 ? 179.582 193.437 156.269 1 15.08 621 VAL A O 1
ATOM 4430 N N . PHE A 1 622 ? 180.825 191.668 156.873 1 14.01 622 PHE A N 1
ATOM 4431 C CA . PHE A 1 622 ? 181.857 191.955 155.898 1 16.29 622 PHE A CA 1
ATOM 4432 C C . PHE A 1 622 ? 181.28 192.104 154.49 1 12.86 622 PHE A C 1
ATOM 4433 O O . PHE A 1 622 ? 181.562 193.073 153.805 1 11.49 622 PHE A O 1
ATOM 4441 N N . THR A 1 623 ? 180.469 191.127 154.076 1 12.96 623 THR A N 1
ATOM 4442 C CA . THR A 1 623 ? 179.921 191.115 152.725 1 13.72 623 THR A CA 1
ATOM 4443 C C . THR A 1 623 ? 179 192.324 152.495 1 12.66 623 THR A C 1
ATOM 4444 O O . THR A 1 623 ? 179.072 192.951 151.448 1 13.78 623 THR A O 1
ATOM 4448 N N . CYS A 1 624 ? 178.145 192.666 153.455 1 11.96 624 CYS A N 1
ATOM 4449 C CA . CYS A 1 624 ? 177.303 193.866 153.337 1 14.86 624 CYS A CA 1
ATOM 4450 C C . CYS A 1 624 ? 178.157 195.158 153.265 1 12.67 624 CYS A C 1
ATOM 4451 O O . CYS A 1 624 ? 177.892 196.064 152.503 1 10.41 624 CYS A O 1
ATOM 4454 N N . LEU A 1 625 ? 179.197 195.221 154.087 1 14.7 625 LEU A N 1
ATOM 4455 C CA . LEU A 1 625 ? 180.09 196.379 154.133 1 14.41 625 LEU A CA 1
ATOM 4456 C C . LEU A 1 625 ? 180.805 196.531 152.801 1 15.11 625 LEU A C 1
ATOM 4457 O O . LEU A 1 625 ? 180.964 197.644 152.3 1 14.91 625 LEU A O 1
ATOM 4462 N N . LEU A 1 626 ? 181.266 195.397 152.247 1 13.25 626 LEU A N 1
ATOM 4463 C CA . LEU A 1 626 ? 181.945 195.388 150.974 1 15.67 626 LEU A CA 1
ATOM 4464 C C . LEU A 1 626 ? 181.039 195.994 149.892 1 15.3 626 LEU A C 1
ATOM 4465 O O . LEU A 1 626 ? 181.505 196.77 149.058 1 16.01 626 LEU A O 1
ATOM 4470 N N . ARG A 1 627 ? 179.755 195.65 149.912 1 14.12 627 ARG A N 1
ATOM 4471 C CA . ARG A 1 627 ? 178.85 196.193 148.917 1 16.43 627 ARG A CA 1
ATOM 4472 C C . ARG A 1 627 ? 178.771 197.721 149.014 1 14.73 627 ARG A C 1
ATOM 4473 O O . ARG A 1 627 ? 178.864 198.428 148.02 1 15.76 627 ARG A O 1
ATOM 4481 N N . LEU A 1 628 ? 178.518 198.219 150.224 1 14.77 628 LEU A N 1
ATOM 4482 C CA . LEU A 1 628 ? 178.403 199.648 150.445 1 16.77 628 LEU A CA 1
ATOM 4483 C C . LEU A 1 628 ? 179.724 200.371 150.145 1 16.27 628 LEU A C 1
ATOM 4484 O O . LEU A 1 628 ? 179.745 201.396 149.462 1 15.06 628 LEU A O 1
ATOM 4489 N N . ALA A 1 629 ? 180.825 199.848 150.696 1 16.21 629 ALA A N 1
ATOM 4490 C CA . ALA A 1 629 ? 182.137 200.449 150.547 1 16.69 629 ALA A CA 1
ATOM 4491 C C . ALA A 1 629 ? 182.482 200.638 149.064 1 18.11 629 ALA A C 1
ATOM 4492 O O . ALA A 1 629 ? 182.968 201.697 148.678 1 15.94 629 ALA A O 1
ATOM 4494 N N . ASP A 1 630 ? 182.255 199.606 148.242 1 18.82 630 ASP A N 1
ATOM 4495 C CA . ASP A 1 630 ? 182.472 199.72 146.807 1 26.27 630 ASP A CA 1
ATOM 4496 C C . ASP A 1 630 ? 181.613 200.844 146.208 1 25.21 630 ASP A C 1
ATOM 4497 O O . ASP A 1 630 ? 182.115 201.652 145.433 1 23.16 630 ASP A O 1
ATOM 4502 N N . GLN A 1 631 ? 180.334 200.912 146.586 1 26.29 631 GLN A N 1
ATOM 4503 C CA . GLN A 1 631 ? 179.435 201.953 146.092 1 28.8 631 GLN A CA 1
ATOM 4504 C C . GLN A 1 631 ? 179.984 203.346 146.411 1 26.5 631 GLN A C 1
ATOM 4505 O O . GLN A 1 631 ? 179.858 204.254 145.602 1 31.67 631 GLN A O 1
ATOM 4511 N N . LYS A 1 632 ? 180.622 203.488 147.58 1 27.2 632 LYS A N 1
ATOM 4512 C CA . LYS A 1 632 ? 181.146 204.749 148.078 1 25.83 632 LYS A CA 1
ATOM 4513 C C . LYS A 1 632 ? 182.608 204.959 147.669 1 23.34 632 LYS A C 1
ATOM 4514 O O . LYS A 1 632 ? 183.217 205.924 148.11 1 24.79 632 LYS A O 1
ATOM 4520 N N . GLY A 1 633 ? 183.186 204.076 146.842 1 20.4 633 GLY A N 1
ATOM 4521 C CA . GLY A 1 633 ? 184.521 204.313 146.319 1 20.36 633 GLY A CA 1
ATOM 4522 C C . GLY A 1 633 ? 185.666 203.892 147.237 1 17.92 633 GLY A C 1
ATOM 4523 O O . GLY A 1 633 ? 186.823 204.194 146.947 1 21.55 633 GLY A O 1
ATOM 4524 N N . PHE A 1 634 ? 185.368 203.117 148.275 1 15.85 634 PHE A N 1
ATOM 4525 C CA . PHE A 1 634 ? 186.377 202.579 149.169 1 15.44 634 PHE A CA 1
ATOM 4526 C C . PHE A 1 634 ? 186.815 201.168 148.729 1 14.48 634 PHE A C 1
ATOM 4527 O O . PHE A 1 634 ? 186.057 200.478 148.055 1 15.04 634 PHE A O 1
ATOM 4535 N N . ILE A 1 635 ? 188.006 200.74 149.166 1 12.83 635 ILE A N 1
ATOM 4536 C CA . ILE A 1 635 ? 188.434 199.344 149.051 1 14.08 635 ILE A CA 1
ATOM 4537 C C . ILE A 1 635 ? 188.927 198.856 150.404 1 13.57 635 ILE A C 1
ATOM 4538 O O . ILE A 1 635 ? 189.495 199.616 151.183 1 19.23 635 ILE A O 1
ATOM 4543 N N . LEU A 1 636 ? 188.667 197.588 150.717 1 16.96 636 LEU A N 1
ATOM 4544 C CA . LEU A 1 636 ? 188.911 197.032 152.037 1 15.26 636 LEU A CA 1
ATOM 4545 C C . LEU A 1 636 ? 190.249 196.286 152.07 1 17.32 636 LEU A C 1
ATOM 4546 O O . LEU A 1 636 ? 190.438 195.307 151.333 1 18.21 636 LEU A O 1
ATOM 4551 N N . PRO A 1 637 ? 191.228 196.704 152.912 1 20.61 637 PRO A N 1
ATOM 4552 C CA . PRO A 1 637 ? 192.531 196.032 152.967 1 20.96 637 PRO A CA 1
ATOM 4553 C C . PRO A 1 637 ? 192.446 194.641 153.581 1 21.3 637 PRO A C 1
ATOM 4554 O O . PRO A 1 637 ? 191.713 194.425 154.54 1 18.33 637 PRO A O 1
ATOM 4558 N N . ASP A 1 638 ? 193.19 193.695 152.998 1 24.73 638 ASP A N 1
ATOM 4559 C CA . ASP A 1 638 ? 193.304 192.368 153.574 1 28.83 638 ASP A CA 1
ATOM 4560 C C . ASP A 1 638 ? 194.166 192.477 154.836 1 33.98 638 ASP A C 1
ATOM 4561 O O . ASP A 1 638 ? 195.173 193.189 154.851 1 34.95 638 ASP A O 1
ATOM 4566 N N . THR A 1 639 ? 193.775 191.753 155.887 1 39.89 639 THR A N 1
ATOM 4567 C CA . THR A 1 639 ? 194.543 191.72 157.125 1 55.86 639 THR A CA 1
ATOM 4568 C C . THR A 1 639 ? 195.85 190.941 156.933 1 56.49 639 THR A C 1
ATOM 4569 O O . THR A 1 639 ? 196.814 191.292 157.653 1 65.89 639 THR A O 1
ATOM 4573 N N . ARG A 1 700 ? 182.594 202.962 187.945 1 131.28 700 ARG A N 1
ATOM 4574 C CA . ARG A 1 700 ? 182.42 201.821 188.891 1 130.76 700 ARG A CA 1
ATOM 4575 C C . ARG A 1 700 ? 181.274 202.076 189.877 1 111.21 700 ARG A C 1
ATOM 4576 O O . ARG A 1 700 ? 180.893 201.163 190.609 1 107.2 700 ARG A O 1
ATOM 4584 N N . VAL A 1 701 ? 180.704 203.293 189.875 1 96.12 701 VAL A N 1
ATOM 4585 C CA . VAL A 1 701 ? 179.642 203.688 190.796 1 82.68 701 VAL A CA 1
ATOM 4586 C C . VAL A 1 701 ? 178.345 202.923 190.495 1 74.7 701 VAL A C 1
ATOM 4587 O O . VAL A 1 701 ? 177.435 202.895 191.324 1 76.16 701 VAL A O 1
ATOM 4591 N N . LEU A 1 702 ? 178.28 202.271 189.323 1 69.55 702 LEU A N 1
ATOM 4592 C CA . LEU A 1 702 ? 177.133 201.476 188.909 1 64.45 702 LEU A CA 1
ATOM 4593 C C . LEU A 1 702 ? 177.169 200.076 189.525 1 65.18 702 LEU A C 1
ATOM 4594 O O . LEU A 1 702 ? 176.228 199.303 189.335 1 59.56 702 LEU A O 1
ATOM 4599 N N . ASP A 1 703 ? 178.24 199.75 190.262 1 67.36 703 ASP A N 1
ATOM 4600 C CA . ASP A 1 703 ? 178.398 198.417 190.823 1 71.45 703 ASP A CA 1
ATOM 4601 C C . ASP A 1 703 ? 177.471 198.271 192.025 1 62.63 703 ASP A C 1
ATOM 4602 O O . ASP A 1 703 ? 177.384 199.17 192.859 1 62.33 703 ASP A O 1
ATOM 4607 N N . PRO A 1 704 ? 176.753 197.126 192.13 1 55.24 704 PRO A N 1
ATOM 4608 C CA . PRO A 1 704 ? 175.725 196.934 193.153 1 48.52 704 PRO A CA 1
ATOM 4609 C C . PRO A 1 704 ? 176.205 196.602 194.565 1 48.48 704 PRO A C 1
ATOM 4610 O O . PRO A 1 704 ? 177.022 195.71 194.765 1 52.6 704 PRO A O 1
ATOM 4614 N N . THR A 1 705 ? 175.671 197.325 195.549 1 53.62 705 THR A N 1
ATOM 4615 C CA . THR A 1 705 ? 175.702 196.87 196.924 1 59.95 705 THR A CA 1
ATOM 4616 C C . THR A 1 705 ? 174.705 195.718 197.015 1 58.13 705 THR A C 1
ATOM 4617 O O . THR A 1 705 ? 173.503 195.931 196.876 1 57.14 705 THR A O 1
ATOM 4621 N N . SER A 1 706 ? 175.221 194.496 197.175 1 54.77 706 SER A N 1
ATOM 4622 C CA . SER A 1 706 ? 174.364 193.335 197.295 1 51.43 706 SER A CA 1
ATOM 4623 C C . SER A 1 706 ? 173.379 193.607 198.427 1 44.08 706 SER A C 1
ATOM 4624 O O . SER A 1 706 ? 173.724 194.264 199.402 1 53.51 706 SER A O 1
ATOM 4627 N N . GLY A 1 707 ? 172.142 193.144 198.27 1 37.03 707 GLY A N 1
ATOM 4628 C CA . GLY A 1 707 ? 171.107 193.442 199.239 1 34.69 707 GLY A CA 1
ATOM 4629 C C . GLY A 1 707 ? 169.709 193.177 198.695 1 31.38 707 GLY A C 1
ATOM 4630 O O . GLY A 1 707 ? 169.535 192.824 197.538 1 31.6 707 GLY A O 1
ATOM 4631 N N . PHE A 1 708 ? 168.731 193.354 199.576 1 33.57 708 PHE A N 1
ATOM 4632 C CA . PHE A 1 708 ? 167.345 193.033 199.316 1 34.59 708 PHE A CA 1
ATOM 4633 C C . PHE A 1 708 ? 166.51 194.314 199.347 1 29.66 708 PHE A C 1
ATOM 4634 O O . PHE A 1 708 ? 166.501 195.03 200.34 1 35.86 708 PHE A O 1
ATOM 4642 N N . HIS A 1 709 ? 165.775 194.543 198.258 1 32.49 709 HIS A N 1
ATOM 4643 C CA . HIS A 1 709 ? 164.936 195.719 198.069 1 29.99 709 HIS A CA 1
ATOM 4644 C C . HIS A 1 709 ? 163.468 195.312 198.046 1 27.74 709 HIS A C 1
ATOM 4645 O O . HIS A 1 709 ? 163.077 194.448 197.267 1 32.74 709 HIS A O 1
ATOM 4652 N N . VAL A 1 710 ? 162.67 195.959 198.899 1 30.4 710 VAL A N 1
ATOM 4653 C CA . VAL A 1 710 ? 161.223 195.806 198.916 1 35.97 710 VAL A CA 1
ATOM 4654 C C . VAL A 1 710 ? 160.532 197.053 198.346 1 33.84 710 VAL A C 1
ATOM 4655 O O . VAL A 1 710 ? 159.324 197.048 198.158 1 39.14 710 VAL A O 1
ATOM 4659 N N . ASN A 1 711 ? 161.301 198.102 198.037 1 36.2 711 ASN A N 1
ATOM 4660 C CA . ASN A 1 711 ? 160.824 199.216 197.234 1 34.98 711 ASN A CA 1
ATOM 4661 C C . ASN A 1 711 ? 160.946 198.832 195.764 1 31.8 711 ASN A C 1
ATOM 4662 O O . ASN A 1 711 ? 161.811 198.049 195.403 1 31.26 711 ASN A O 1
ATOM 4667 N N . PRO A 1 712 ? 160.076 199.365 194.876 1 29.98 712 PRO A N 1
ATOM 4668 C CA . PRO A 1 712 ? 160.117 199.002 193.477 1 30.15 712 PRO A CA 1
ATOM 4669 C C . PRO A 1 712 ? 161.395 199.452 192.777 1 31.11 712 PRO A C 1
ATOM 4670 O O . PRO A 1 712 ? 161.931 200.532 193.053 1 33.55 712 PRO A O 1
ATOM 4674 N N . VAL A 1 713 ? 161.862 198.575 191.888 1 24.67 713 VAL A N 1
ATOM 4675 C CA . VAL A 1 713 ? 163.041 198.827 191.107 1 26.12 713 VAL A CA 1
ATOM 4676 C C . VAL A 1 713 ? 162.606 198.862 189.653 1 24.36 713 VAL A C 1
ATOM 4677 O O . VAL A 1 713 ? 162.118 197.882 189.13 1 29 713 VAL A O 1
ATOM 4681 N N . VAL A 1 714 ? 162.775 200.013 189.007 1 26.43 714 VAL A N 1
ATOM 4682 C CA . VAL A 1 714 ? 162.468 200.168 187.599 1 27.85 714 VAL A CA 1
ATOM 4683 C C . VAL A 1 714 ? 163.721 199.857 186.787 1 23.12 714 VAL A C 1
ATOM 4684 O O . VAL A 1 714 ? 164.785 200.383 187.056 1 22.06 714 VAL A O 1
ATOM 4688 N N . VAL A 1 715 ? 163.554 199.039 185.757 1 22.8 715 VAL A N 1
ATOM 4689 C CA . VAL A 1 715 ? 164.635 198.693 184.872 1 25.5 715 VAL A CA 1
ATOM 4690 C C . VAL A 1 715 ? 164.494 199.546 183.624 1 28.48 715 VAL A C 1
ATOM 4691 O O . VAL A 1 715 ? 163.501 199.453 182.903 1 31.87 715 VAL A O 1
ATOM 4695 N N . PHE A 1 716 ? 165.504 200.386 183.394 1 29.84 716 PHE A N 1
ATOM 4696 C CA . PHE A 1 716 ? 165.626 201.128 182.156 1 30.88 716 PHE A CA 1
ATOM 4697 C C . PHE A 1 716 ? 166.636 200.424 181.272 1 29.02 716 PHE A C 1
ATOM 4698 O O . PHE A 1 716 ? 167.695 200.041 181.737 1 35.19 716 PHE A O 1
ATOM 4706 N N . ASP A 1 717 ? 166.278 200.249 180.01 1 28.97 717 ASP A N 1
ATOM 4707 C CA . ASP A 1 717 ? 167.045 199.453 179.081 1 33.86 717 ASP A CA 1
ATOM 4708 C C . ASP A 1 717 ? 167.224 200.274 177.806 1 30.73 717 ASP A C 1
ATOM 4709 O O . ASP A 1 717 ? 166.262 200.795 177.268 1 30.82 717 ASP A O 1
ATOM 4714 N N . PHE A 1 718 ? 168.461 200.397 177.322 1 32.68 718 PHE A N 1
ATOM 4715 C CA . PHE A 1 718 ? 168.707 201.035 176.037 1 29.42 718 PHE A CA 1
ATOM 4716 C C . PHE A 1 718 ? 168.357 200.077 174.907 1 30.99 718 PHE A C 1
ATOM 4717 O O . PHE A 1 718 ? 168.824 198.94 174.885 1 37.24 718 PHE A O 1
ATOM 4725 N N . ALA A 1 719 ? 167.584 200.554 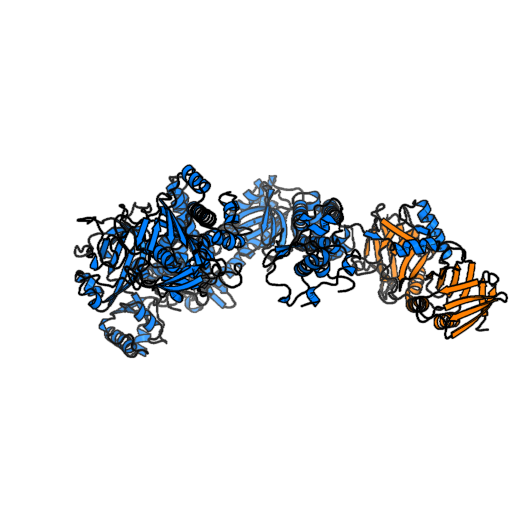173.927 1 31.48 719 ALA A N 1
ATOM 4726 C CA . ALA A 1 719 ? 167.22 199.733 172.781 1 33.7 719 ALA A CA 1
ATOM 4727 C C . ALA A 1 719 ? 168.376 199.68 171.773 1 30.15 719 ALA A C 1
ATOM 4728 O O . ALA A 1 719 ? 168.788 200.716 171.263 1 32.1 719 ALA A O 1
ATOM 4730 N N . SER A 1 720 ? 168.858 198.472 171.458 1 30.35 720 SER A N 1
ATOM 4731 C CA . SER A 1 720 ? 169.985 198.272 170.573 1 30.37 720 SER A CA 1
ATOM 4732 C C . SER A 1 720 ? 171.039 199.361 170.824 1 24.77 720 SER A C 1
ATOM 4733 O O . SER A 1 720 ? 171.306 200.198 169.965 1 23.63 720 SER A O 1
ATOM 4736 N N . LEU A 1 721 ? 171.622 199.329 172.029 1 22.72 721 LEU A N 1
ATOM 4737 C CA . LEU A 1 721 ? 172.532 200.372 172.477 1 22.9 721 LEU A CA 1
ATOM 4738 C C . LEU A 1 721 ? 173.731 200.542 171.531 1 19.67 721 LEU A C 1
ATOM 4739 O O . LEU A 1 721 ? 173.998 201.643 171.056 1 18.63 721 LEU A O 1
ATOM 4744 N N . TYR A 1 722 ? 174.478 199.473 171.302 1 17.81 722 TYR A N 1
ATOM 4745 C CA . TYR A 1 722 ? 175.712 199.565 170.541 1 21.51 722 TYR A CA 1
ATOM 4746 C C . TYR A 1 722 ? 175.419 200.025 169.116 1 19.78 722 TYR A C 1
ATOM 4747 O O . TYR A 1 722 ? 176.025 200.995 168.659 1 21.17 722 TYR A O 1
ATOM 4756 N N . PRO A 1 723 ? 174.485 199.392 168.374 1 21.71 723 PRO A N 1
ATOM 4757 C CA . PRO A 1 723 ? 174.078 199.922 167.063 1 20.33 723 PRO A CA 1
ATOM 4758 C C . PRO A 1 723 ? 173.667 201.387 167.109 1 17.44 723 PRO A C 1
ATOM 4759 O O . PRO A 1 723 ? 174.142 202.172 166.301 1 18.9 723 PRO A O 1
ATOM 4763 N N . SER A 1 724 ? 172.859 201.774 168.108 1 16.23 724 SER A N 1
ATOM 4764 C CA . SER A 1 724 ? 172.436 203.159 168.224 1 19.84 724 SER A CA 1
ATOM 4765 C C . SER A 1 724 ? 173.621 204.136 168.426 1 15.35 724 SER A C 1
ATOM 4766 O O . SER A 1 724 ? 173.633 205.216 167.86 1 13.33 724 SER A O 1
ATOM 4769 N N . ILE A 1 725 ? 174.621 203.758 169.217 1 16.3 725 ILE A N 1
ATOM 4770 C CA . ILE A 1 725 ? 175.798 204.598 169.424 1 16.67 725 ILE A CA 1
ATOM 4771 C C . ILE A 1 725 ? 176.554 204.773 168.096 1 14.8 725 ILE A C 1
ATOM 4772 O O . ILE A 1 725 ? 176.932 205.893 167.74 1 11.33 725 ILE A O 1
ATOM 4777 N N . ILE A 1 726 ? 176.758 203.649 167.387 1 11.75 726 ILE A N 1
ATOM 4778 C CA . ILE A 1 726 ? 177.446 203.693 166.114 1 14.84 726 ILE A CA 1
ATOM 4779 C C . ILE A 1 726 ? 176.763 204.706 165.181 1 14.63 726 ILE A C 1
ATOM 4780 O O . ILE A 1 726 ? 177.425 205.551 164.609 1 13.74 726 ILE A O 1
ATOM 4785 N N . GLN A 1 727 ? 175.419 204.666 165.115 1 14.22 727 GLN A N 1
ATOM 4786 C CA . GLN A 1 727 ? 174.675 205.575 164.261 1 14.62 727 GLN A CA 1
ATOM 4787 C C . GLN A 1 727 ? 174.71 207.005 164.783 1 14.82 727 GLN A C 1
ATOM 4788 O O . GLN A 1 727 ? 175.032 207.906 164.031 1 18.2 727 GLN A O 1
ATOM 4794 N N . ALA A 1 728 ? 174.434 207.2 166.069 1 14.39 728 ALA A N 1
ATOM 4795 C CA . ALA A 1 728 ? 174.345 208.519 166.664 1 18.63 728 ALA A CA 1
ATOM 4796 C C . ALA A 1 728 ? 175.668 209.287 166.548 1 17.91 728 ALA A C 1
ATOM 4797 O O . ALA A 1 728 ? 175.674 210.474 166.283 1 19.3 728 ALA A O 1
ATOM 4799 N N . HIS A 1 729 ? 176.784 208.588 166.754 1 18.33 729 HIS A N 1
ATOM 4800 C CA . HIS A 1 729 ? 178.107 209.189 166.795 1 18.77 729 HIS A CA 1
ATOM 4801 C C . HIS A 1 729 ? 178.855 208.985 165.488 1 17.84 729 HIS A C 1
ATOM 4802 O O . HIS A 1 729 ? 180.039 209.331 165.385 1 18.65 729 HIS A O 1
ATOM 4809 N N . ASN A 1 730 ? 178.164 208.433 164.486 1 15.61 730 ASN A N 1
ATOM 4810 C CA . ASN A 1 730 ? 178.733 208.349 163.163 1 15.18 730 ASN A CA 1
ATOM 4811 C C . ASN A 1 730 ? 180.107 207.655 163.237 1 12.19 730 ASN A C 1
ATOM 4812 O O . ASN A 1 730 ? 181.029 208.077 162.572 1 13.44 730 ASN A O 1
ATOM 4817 N N . LEU A 1 731 ? 180.229 206.596 164.012 1 11.92 731 LEU A N 1
ATOM 4818 C CA . LEU A 1 731 ? 181.492 205.864 164.137 1 13.55 731 LEU A CA 1
ATOM 4819 C C . LEU A 1 731 ? 181.708 204.998 162.899 1 12.71 731 LEU A C 1
ATOM 4820 O O . LEU A 1 731 ? 180.764 204.469 162.369 1 14.83 731 LEU A O 1
ATOM 4825 N N . CYS A 1 732 ? 182.951 204.882 162.439 1 13.77 732 CYS A N 1
ATOM 4826 C CA . CYS A 1 732 ? 183.287 204.057 161.299 1 13.03 732 CYS A CA 1
ATOM 4827 C C . CYS A 1 732 ? 184.813 204.043 161.152 1 14.09 732 CYS A C 1
ATOM 4828 O O . CYS A 1 732 ? 185.526 204.936 161.62 1 12.43 732 CYS A O 1
ATOM 4831 N N . PHE A 1 733 ? 185.276 203.055 160.406 1 12.73 733 PHE A N 1
ATOM 4832 C CA . PHE A 1 733 ? 186.633 203.05 159.886 1 15.6 733 PHE A CA 1
ATOM 4833 C C . PHE A 1 733 ? 186.968 204.403 159.232 1 12.28 733 PHE A C 1
ATOM 4834 O O . PHE A 1 733 ? 188.041 204.919 159.401 1 11.95 733 PHE A O 1
ATOM 4842 N N . SER A 1 734 ? 186.015 204.918 158.467 1 11.14 734 SER A N 1
ATOM 4843 C CA . SER A 1 734 ? 186.236 205.986 157.531 1 13.49 734 SER A CA 1
ATOM 4844 C C . SER A 1 734 ? 186.039 207.374 158.148 1 11.28 734 SER A C 1
ATOM 4845 O O . SER A 1 734 ? 186.453 208.351 157.552 1 15.64 734 SER A O 1
ATOM 4848 N N . THR A 1 735 ? 185.473 207.458 159.336 1 12.3 735 THR A N 1
ATOM 4849 C CA . THR A 1 735 ? 185.226 208.754 159.968 1 13.06 735 THR A CA 1
ATOM 4850 C C . THR A 1 735 ? 186.285 209.006 161.032 1 12.02 735 THR A C 1
ATOM 4851 O O . THR A 1 735 ? 186.363 210.086 161.584 1 15.41 735 THR A O 1
ATOM 4855 N N . LEU A 1 736 ? 187.026 207.97 161.368 1 14.13 736 LEU A N 1
ATOM 4856 C CA . LEU A 1 736 ? 187.931 207.997 162.511 1 15.55 736 LEU A CA 1
ATOM 4857 C C . LEU A 1 736 ? 189.209 208.691 162.084 1 15.27 736 LEU A C 1
ATOM 4858 O O . LEU A 1 736 ? 189.661 208.505 160.96 1 18.32 736 LEU A O 1
ATOM 4863 N N . SER A 1 737 ? 189.841 209.392 163.001 1 19.53 737 SER A N 1
ATOM 4864 C CA . SER A 1 737 ? 191.213 209.847 162.817 1 22.29 737 SER A CA 1
ATOM 4865 C C . SER A 1 737 ? 191.95 209.779 164.148 1 24.5 737 SER A C 1
ATOM 4866 O O . SER A 1 737 ? 191.358 210.113 165.174 1 25.1 737 SER A O 1
ATOM 4869 N N . LEU A 1 738 ? 193.204 209.317 164.124 1 27.26 738 LEU A N 1
ATOM 4870 C CA . LEU A 1 738 ? 194.082 209.384 165.284 1 33.86 738 LEU A CA 1
ATOM 4871 C C . LEU A 1 738 ? 194.937 210.658 165.268 1 33.39 738 LEU A C 1
ATOM 4872 O O . LEU A 1 738 ? 195.844 210.767 166.083 1 43.45 738 LEU A O 1
ATOM 4877 N N . ARG A 1 739 ? 194.65 211.628 164.39 1 32.5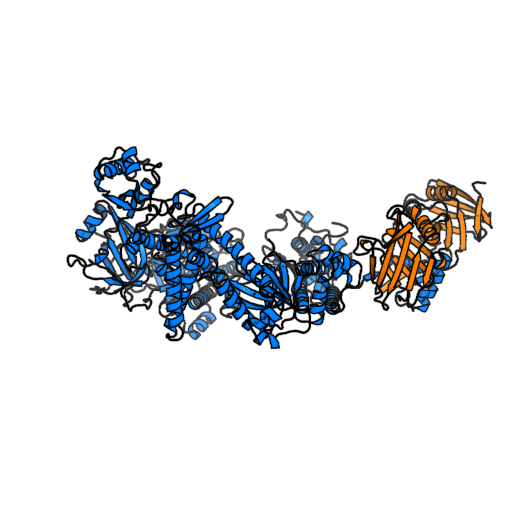7 739 ARG A N 1
ATOM 4878 C CA . ARG A 1 739 ? 195.516 212.782 164.179 1 35.65 739 ARG A CA 1
ATOM 4879 C C . ARG A 1 739 ? 194.744 214.092 164.269 1 35.81 739 ARG A C 1
ATOM 4880 O O . ARG A 1 739 ? 193.719 214.25 163.624 1 35.45 739 ARG A O 1
ATOM 4888 N N . ALA A 1 740 ? 195.263 215.059 165.043 1 43.19 740 ALA A N 1
ATOM 4889 C CA . ALA A 1 740 ? 194.604 216.348 165.207 1 39.11 740 ALA A CA 1
ATOM 4890 C C . ALA A 1 740 ? 194.624 217.135 163.898 1 41.18 740 ALA A C 1
ATOM 4891 O O . ALA A 1 740 ? 193.652 217.808 163.566 1 42.79 740 ALA A O 1
ATOM 4893 N N . ASP A 1 741 ? 195.719 217.037 163.135 1 44.85 741 ASP A N 1
ATOM 4894 C CA . ASP A 1 741 ? 195.863 217.765 161.878 1 48.4 741 ASP A CA 1
ATOM 4895 C C . ASP A 1 741 ? 194.876 217.265 160.816 1 45.26 741 ASP A C 1
ATOM 4896 O O . ASP A 1 741 ? 194.625 217.959 159.83 1 41 741 ASP A O 1
ATOM 4901 N N . ALA A 1 742 ? 194.312 216.063 161.016 1 39.49 742 ALA A N 1
ATOM 4902 C CA . ALA A 1 742 ? 193.284 215.527 160.134 1 37.22 742 ALA A CA 1
ATOM 4903 C C . ALA A 1 742 ? 192.008 216.363 160.187 1 34.43 742 ALA A C 1
ATOM 4904 O O . ALA A 1 742 ? 191.3 216.449 159.185 1 35.76 742 ALA A O 1
ATOM 4906 N N . VAL A 1 743 ? 191.709 216.961 161.357 1 33.68 743 VAL A N 1
ATOM 4907 C CA . VAL A 1 743 ? 190.453 217.666 161.574 1 35.58 743 VAL A CA 1
ATOM 4908 C C . VAL A 1 743 ? 190.664 219.128 162 1 39.27 743 VAL A C 1
ATOM 4909 O O . VAL A 1 743 ? 189.703 219.805 162.365 1 36.62 743 VAL A O 1
ATOM 4913 N N . ALA A 1 744 ? 191.898 219.635 161.918 1 42.65 744 ALA A N 1
ATOM 4914 C CA . ALA A 1 744 ? 192.202 221.02 162.26 1 46.29 744 ALA A CA 1
ATOM 4915 C C . ALA A 1 744 ? 191.475 222.01 161.339 1 42.93 744 ALA A C 1
ATOM 4916 O O . ALA A 1 744 ? 191.321 223.173 161.701 1 50.84 744 ALA A O 1
ATOM 4918 N N . HIS A 1 745 ? 191.009 221.546 160.169 1 44.16 745 HIS A N 1
ATOM 4919 C CA . HIS A 1 745 ? 190.218 222.344 159.241 1 44.03 745 HIS A CA 1
ATOM 4920 C C . HIS A 1 745 ? 188.718 222.31 159.566 1 48.49 745 HIS A C 1
ATOM 4921 O O . HIS A 1 745 ? 187.927 222.887 158.813 1 53.11 745 HIS A O 1
ATOM 4928 N N . LEU A 1 746 ? 188.329 221.65 160.677 1 40.23 746 LEU A N 1
ATOM 4929 C CA . LEU A 1 746 ? 186.935 221.451 161.061 1 39.89 746 LEU A CA 1
ATOM 4930 C C . LEU A 1 746 ? 186.682 222.09 162.43 1 40.75 746 LEU A C 1
ATOM 4931 O O . LEU A 1 746 ? 187.606 222.252 163.221 1 44.84 746 LEU A O 1
ATOM 4936 N N . GLU A 1 747 ? 185.424 222.451 162.714 1 44.53 747 GLU A N 1
ATOM 4937 C CA . GLU A 1 747 ? 185.067 223.083 163.98 1 51.9 747 GLU A CA 1
ATOM 4938 C C . GLU A 1 747 ? 184.841 222.026 165.066 1 47.31 747 GLU A C 1
ATOM 4939 O O . GLU A 1 747 ? 183.984 221.159 164.914 1 55.33 747 GLU A O 1
ATOM 4945 N N . ALA A 1 748 ? 185.558 222.121 166.192 1 46.03 748 ALA A N 1
ATOM 4946 C CA . ALA A 1 748 ? 185.424 221.147 167.279 1 42.1 748 ALA A CA 1
ATOM 4947 C C . ALA A 1 748 ? 184.008 221.148 167.846 1 41.84 748 ALA A C 1
ATOM 4948 O O . ALA A 1 748 ? 183.39 222.199 168.004 1 51.1 748 ALA A O 1
ATOM 4950 N N . GLY A 1 749 ? 183.511 219.96 168.203 1 42.19 749 GLY A N 1
ATOM 4951 C CA . GLY A 1 749 ? 182.128 219.799 168.614 1 37.97 749 GLY A CA 1
ATOM 4952 C C . GLY A 1 749 ? 181.198 219.76 167.404 1 41.52 749 GLY A C 1
ATOM 4953 O O . GLY A 1 749 ? 180.563 218.742 167.143 1 50.54 749 GLY A O 1
ATOM 4954 N N . LYS A 1 750 ? 181.163 220.848 166.635 1 38.23 750 LYS A N 1
ATOM 4955 C CA . LYS A 1 750 ? 180.208 220.995 165.551 1 44.17 750 LYS A CA 1
ATOM 4956 C C . LYS A 1 750 ? 180.446 219.973 164.429 1 37.84 750 LYS A C 1
ATOM 4957 O O . LYS A 1 750 ? 179.471 219.436 163.92 1 38.78 750 LYS A O 1
ATOM 4963 N N . ASP A 1 751 ? 181.708 219.704 164.064 1 32.64 751 ASP A N 1
ATOM 4964 C CA . ASP A 1 751 ? 182.068 218.918 162.884 1 32.25 751 ASP A CA 1
ATOM 4965 C C . ASP A 1 751 ? 182.664 217.551 163.229 1 30.34 751 ASP A C 1
ATOM 4966 O O . ASP A 1 751 ? 182.724 216.677 162.36 1 28.99 751 ASP A O 1
ATOM 4971 N N . TYR A 1 752 ? 183.119 217.367 164.474 1 25.55 752 TYR A N 1
ATOM 4972 C CA . TYR A 1 752 ? 183.668 216.091 164.9 1 28.67 752 TYR A CA 1
ATOM 4973 C C . TYR A 1 752 ? 183.558 215.919 166.41 1 20.85 752 TYR A C 1
ATOM 4974 O O . TYR A 1 752 ? 183.524 216.878 167.163 1 29.65 752 TYR A O 1
ATOM 4983 N N . LEU A 1 753 ? 183.528 214.656 166.822 1 24.41 753 LEU A N 1
ATOM 4984 C CA . LEU A 1 753 ? 183.646 214.256 168.204 1 23.07 753 LEU A CA 1
ATOM 4985 C C . LEU A 1 753 ? 185.11 214.032 168.536 1 24.45 753 LEU A C 1
ATOM 4986 O O . LEU A 1 753 ? 185.793 213.258 167.86 1 20.01 753 LEU A O 1
ATOM 4991 N N . GLU A 1 754 ? 185.585 214.691 169.597 1 26.03 754 GLU A N 1
ATOM 4992 C CA . GLU A 1 754 ? 186.83 214.296 170.245 1 29.15 754 GLU A CA 1
ATOM 4993 C C . GLU A 1 754 ? 186.515 213.417 171.444 1 24.52 754 GLU A C 1
ATOM 4994 O O . GLU A 1 754 ? 185.666 213.782 172.251 1 34.27 754 GLU A O 1
ATOM 5000 N N . ILE A 1 755 ? 187.211 212.294 171.592 1 25.05 755 ILE A N 1
ATOM 5001 C CA . ILE A 1 755 ? 186.962 211.411 172.717 1 23.46 755 ILE A CA 1
ATOM 5002 C C . ILE A 1 755 ? 188.228 210.635 173.083 1 27.4 755 ILE A C 1
ATOM 5003 O O . ILE A 1 755 ? 188.917 210.065 172.228 1 23.8 755 ILE A O 1
ATOM 5008 N N . GLU A 1 756 ? 188.511 210.581 174.388 1 30.71 756 GLU A N 1
ATOM 5009 C CA . GLU A 1 756 ? 189.632 209.819 174.909 1 34.01 756 GLU A CA 1
ATOM 5010 C C . GLU A 1 756 ? 189.198 208.363 175.047 1 31.58 756 GLU A C 1
ATOM 5011 O O . GLU A 1 756 ? 188.206 208.071 175.711 1 29.82 756 GLU A O 1
ATOM 5017 N N . VAL A 1 757 ? 189.956 207.471 174.406 1 27.42 757 VAL A N 1
ATOM 5018 C CA . VAL A 1 757 ? 189.642 206.057 174.365 1 32.4 757 VAL A CA 1
ATOM 5019 C C . VAL A 1 757 ? 190.926 205.276 174.599 1 33.45 757 VAL A C 1
ATOM 5020 O O . VAL A 1 757 ? 191.859 205.382 173.803 1 38.87 757 VAL A O 1
ATOM 5024 N N . GLY A 1 758 ? 190.954 204.499 175.687 1 37.85 758 GLY A N 1
ATOM 5025 C CA . GLY A 1 758 ? 192.12 203.706 176.053 1 47.47 758 GLY A CA 1
ATOM 5026 C C . GLY A 1 758 ? 193.391 204.536 176.242 1 47.01 758 GLY A C 1
ATOM 5027 O O . GLY A 1 758 ? 194.492 204.019 176.056 1 61.39 758 GLY A O 1
ATOM 5028 N N . GLY A 1 759 ? 193.236 205.82 176.59 1 46.43 759 GLY A N 1
ATOM 5029 C CA . GLY A 1 759 ? 194.373 206.704 176.791 1 49.01 759 GLY A CA 1
ATOM 5030 C C . GLY A 1 759 ? 194.743 207.543 175.564 1 53.72 759 GLY A C 1
ATOM 5031 O O . GLY A 1 759 ? 195.506 208.499 175.697 1 57.13 759 GLY A O 1
ATOM 5032 N N . ARG A 1 760 ? 194.217 207.194 174.378 1 48.62 760 ARG A N 1
ATOM 5033 C CA . ARG A 1 760 ? 194.441 207.984 173.172 1 47.06 760 ARG A CA 1
ATOM 5034 C C . ARG A 1 760 ? 193.298 208.968 172.939 1 40.42 760 ARG A C 1
ATOM 5035 O O . ARG A 1 760 ? 192.144 208.654 173.191 1 38.11 760 ARG A O 1
ATOM 5043 N N . ARG A 1 761 ? 193.61 210.115 172.344 1 36.2 761 ARG A N 1
ATOM 5044 C CA . ARG A 1 761 ? 192.587 210.96 171.756 1 38.96 761 ARG A CA 1
ATOM 5045 C C . ARG A 1 761 ? 192.188 210.422 170.373 1 33.2 761 ARG A C 1
ATOM 5046 O O . ARG A 1 761 ? 193.045 210.239 169.517 1 32.8 761 ARG A O 1
ATOM 5054 N N . LEU A 1 762 ? 190.888 210.171 170.175 1 29.37 762 LEU A N 1
ATOM 5055 C CA . LEU A 1 762 ? 190.322 209.767 168.888 1 24.99 762 LEU A CA 1
ATOM 5056 C C . LEU A 1 762 ? 189.392 210.863 168.378 1 21.8 762 LEU A C 1
ATOM 5057 O O . LEU A 1 762 ? 188.691 211.488 169.159 1 28.68 762 LEU A O 1
ATOM 5062 N N . PHE A 1 763 ? 189.349 211.057 167.065 1 20.2 763 PHE A N 1
ATOM 5063 C CA . PHE A 1 763 ? 188.425 211.976 166.419 1 18.55 763 PHE A CA 1
ATOM 5064 C C . PHE A 1 763 ? 187.481 211.169 165.516 1 18.57 763 PHE A C 1
ATOM 5065 O O . PHE A 1 763 ? 187.92 210.288 164.767 1 15.62 763 PHE A O 1
ATOM 5073 N N . PHE A 1 764 ? 186.19 211.49 165.578 1 14.31 764 PHE A N 1
ATOM 5074 C CA . PHE A 1 764 ? 185.231 210.956 164.622 1 16.2 764 PHE A CA 1
ATOM 5075 C C . PHE A 1 764 ? 184.453 212.103 163.993 1 13.34 764 PHE A C 1
ATOM 5076 O O . PHE A 1 764 ? 183.738 212.809 164.686 1 19.67 764 PHE A O 1
ATOM 5084 N N . VAL A 1 765 ? 184.626 212.334 162.714 1 16.19 765 VAL A N 1
ATOM 5085 C CA . VAL A 1 765 ? 183.938 213.419 162.028 1 16.91 765 VAL A CA 1
ATOM 5086 C C . VAL A 1 765 ? 182.449 213.068 161.965 1 17.99 765 VAL A C 1
ATOM 5087 O O . VAL A 1 765 ? 182.081 211.892 161.914 1 17.38 765 VAL A O 1
ATOM 5091 N N . LYS A 1 766 ? 181.589 214.088 161.974 1 19.01 766 LYS A N 1
ATOM 5092 C CA . LYS A 1 766 ? 180.146 213.903 162.001 1 19.43 766 LYS A CA 1
ATOM 5093 C C . LYS A 1 766 ? 179.595 213.637 160.615 1 18.5 766 LYS A C 1
ATOM 5094 O O . LYS A 1 766 ? 180.301 213.721 159.624 1 18.45 766 LYS A O 1
ATOM 5100 N N . ALA A 1 767 ? 178.299 213.296 160.55 1 22.74 767 ALA A N 1
ATOM 5101 C CA . ALA A 1 767 ? 177.69 212.759 159.342 1 23.5 767 ALA A CA 1
ATOM 5102 C C . ALA A 1 767 ? 177.722 213.771 158.184 1 25.97 767 ALA A C 1
ATOM 5103 O O . ALA A 1 767 ? 177.894 213.359 157.035 1 23.21 767 ALA A O 1
ATOM 5105 N N . HIS A 1 768 ? 177.631 215.078 158.497 1 25.64 768 HIS A N 1
ATOM 5106 C CA . HIS A 1 768 ? 177.627 216.112 157.47 1 27.67 768 HIS A CA 1
ATOM 5107 C C . HIS A 1 768 ? 179.015 216.323 156.872 1 29.03 768 HIS A C 1
ATOM 5108 O O . HIS A 1 768 ? 179.116 216.788 155.739 1 35.98 768 HIS A O 1
ATOM 5115 N N . VAL A 1 769 ? 180.074 215.971 157.613 1 26.13 769 VAL A N 1
ATOM 5116 C CA . VAL A 1 769 ? 181.423 215.917 157.059 1 26.12 769 VAL A CA 1
ATOM 5117 C C . VAL A 1 769 ? 181.573 214.65 156.201 1 21.88 769 VAL A C 1
ATOM 5118 O O . VAL A 1 769 ? 181.939 214.717 155.042 1 24.01 769 VAL A O 1
ATOM 5122 N N . ARG A 1 770 ? 181.283 213.482 156.771 1 23.14 770 ARG A N 1
ATOM 5123 C CA . ARG A 1 770 ? 181.327 212.214 156.041 1 19.44 770 ARG A CA 1
ATOM 5124 C C . ARG A 1 770 ? 180.443 211.199 156.778 1 19.17 770 ARG A C 1
ATOM 5125 O O . ARG A 1 770 ? 180.587 211.024 157.975 1 18.86 770 ARG A O 1
ATOM 5133 N N . GLU A 1 771 ? 179.61 210.469 156.048 1 17.95 771 GLU A N 1
ATOM 5134 C CA . GLU A 1 771 ? 178.673 209.55 156.659 1 20.36 771 GLU A CA 1
ATOM 5135 C C . GLU A 1 771 ? 179.317 208.176 156.907 1 15.23 771 GLU A C 1
ATOM 5136 O O . GLU A 1 771 ? 179.875 207.562 156.018 1 16.83 771 GLU A O 1
ATOM 5142 N N . SER A 1 772 ? 179.208 207.69 158.137 1 14.47 772 SER A N 1
ATOM 5143 C CA . SER A 1 772 ? 179.727 206.397 158.53 1 14.18 772 SER A CA 1
ATOM 5144 C C . SER A 1 772 ? 179.1 205.269 157.67 1 13.94 772 SER A C 1
ATOM 5145 O O . SER A 1 772 ? 177.864 205.144 157.618 1 12.84 772 SER A O 1
ATOM 5148 N N . LEU A 1 773 ? 179.936 204.439 157.042 1 12.15 773 LEU A N 1
ATOM 5149 C CA . LEU A 1 773 ? 179.444 203.243 156.369 1 13.67 773 LEU A CA 1
ATOM 5150 C C . LEU A 1 773 ? 178.65 202.359 157.348 1 14.12 773 LEU A C 1
ATOM 5151 O O . LEU A 1 773 ? 177.581 201.876 157.005 1 15.87 773 LEU A O 1
ATOM 5156 N N . LEU A 1 774 ? 179.173 202.142 158.564 1 13.81 774 LEU A N 1
ATOM 5157 C CA . LEU A 1 774 ? 178.489 201.298 159.533 1 14.3 774 LEU A CA 1
ATOM 5158 C C . LEU A 1 774 ? 177.111 201.889 159.866 1 14.31 774 LEU A C 1
ATOM 5159 O O . LEU A 1 774 ? 176.139 201.141 160.006 1 13.76 774 LEU A O 1
ATOM 5164 N N . SER A 1 775 ? 177.071 203.215 159.97 1 13.4 775 SER A N 1
ATOM 5165 C CA . SER A 1 775 ? 175.846 203.951 160.217 1 17.7 775 SER A CA 1
ATOM 5166 C C . SER A 1 775 ? 174.804 203.673 159.129 1 14.11 775 SER A C 1
ATOM 5167 O O . SER A 1 775 ? 173.668 203.371 159.43 1 16.91 775 SER A O 1
ATOM 5170 N N . ILE A 1 776 ? 175.218 203.78 157.888 1 17.37 776 ILE A N 1
ATOM 5171 C CA . ILE A 1 776 ? 174.35 203.532 156.739 1 17.48 776 ILE A CA 1
ATOM 5172 C C . ILE A 1 776 ? 173.8 202.109 156.787 1 16.45 776 ILE A C 1
ATOM 5173 O O . ILE A 1 776 ? 172.587 201.955 156.682 1 17.21 776 ILE A O 1
ATOM 5178 N N . LEU A 1 777 ? 174.663 201.107 156.994 1 14.96 777 LEU A N 1
ATOM 5179 C CA . LEU A 1 777 ? 174.21 199.718 157.068 1 17.25 777 LEU A CA 1
ATOM 5180 C C . LEU A 1 777 ? 173.123 199.555 158.13 1 14.21 777 LEU A C 1
ATOM 5181 O O . LEU A 1 777 ? 172.086 198.981 157.848 1 17.89 777 LEU A O 1
ATOM 5186 N N . LEU A 1 778 ? 173.385 200.056 159.343 1 14.08 778 LEU A N 1
ATOM 5187 C CA . LEU A 1 778 ? 172.478 199.925 160.459 1 14.54 778 LEU A CA 1
ATOM 5188 C C . LEU A 1 778 ? 171.175 200.69 160.177 1 14.58 778 LEU A C 1
ATOM 5189 O O . LEU A 1 778 ? 170.104 200.165 160.419 1 15.13 778 LEU A O 1
ATOM 5194 N N . ARG A 1 779 ? 171.282 201.937 159.748 1 14.2 779 ARG A N 1
ATOM 5195 C CA . ARG A 1 779 ? 170.116 202.747 159.462 1 18.45 779 ARG A CA 1
ATOM 5196 C C . ARG A 1 779 ? 169.188 201.973 158.505 1 16.21 779 ARG A C 1
ATOM 5197 O O . ARG A 1 779 ? 168.005 201.817 158.788 1 17.55 779 ARG A O 1
ATOM 5205 N N . ASP A 1 780 ? 169.752 201.487 157.402 1 16.4 780 ASP A N 1
ATOM 5206 C CA . ASP A 1 780 ? 168.997 200.862 156.332 1 20.31 780 ASP A CA 1
ATOM 5207 C C . ASP A 1 780 ? 168.352 199.557 156.795 1 20.23 780 ASP A C 1
ATOM 5208 O O . ASP A 1 780 ? 167.189 199.318 156.492 1 21.48 780 ASP A O 1
ATOM 5213 N N . TRP A 1 781 ? 169.092 198.728 157.545 1 18.01 781 TRP A N 1
ATOM 5214 C CA . TRP A 1 781 ? 168.557 197.515 158.14 1 18.7 781 TRP A CA 1
ATOM 5215 C C . TRP A 1 781 ? 167.412 197.811 159.102 1 18.6 781 TRP A C 1
ATOM 5216 O O . TRP A 1 781 ? 166.381 197.147 159.056 1 21.68 781 TRP A O 1
ATOM 5227 N N . LEU A 1 782 ? 167.591 198.793 159.98 1 19.09 782 LEU A N 1
ATOM 5228 C CA . LEU A 1 782 ? 166.553 199.155 160.932 1 23.09 782 LEU A CA 1
ATOM 5229 C C . LEU A 1 782 ? 165.285 199.664 160.225 1 21.01 782 LEU A C 1
ATOM 5230 O O . LEU A 1 782 ? 164.19 199.268 160.607 1 26.13 782 LEU A O 1
ATOM 5235 N N . ALA A 1 783 ? 165.425 200.489 159.192 1 22.06 783 ALA A N 1
ATOM 5236 C CA . ALA A 1 783 ? 164.314 200.97 158.376 1 24.78 783 ALA A CA 1
ATOM 5237 C C . ALA A 1 783 ? 163.58 199.794 157.701 1 28.8 783 ALA A C 1
ATOM 5238 O O . ALA A 1 783 ? 162.346 199.71 157.729 1 33.9 783 ALA A O 1
ATOM 5240 N N . MET A 1 784 ? 164.34 198.853 157.152 1 25.53 784 MET A N 1
ATOM 5241 C CA . MET A 1 784 ? 163.788 197.645 156.562 1 28.96 784 MET A CA 1
ATOM 5242 C C . MET A 1 784 ? 163.029 196.828 157.617 1 24.36 784 MET A C 1
ATOM 5243 O O . MET A 1 784 ? 161.922 196.358 157.356 1 29.19 784 MET A O 1
ATOM 5248 N N . ARG A 1 785 ? 163.6 196.671 158.811 1 23.31 785 ARG A N 1
ATOM 5249 C CA . ARG A 1 785 ? 162.99 195.88 159.865 1 25.63 785 ARG A CA 1
ATOM 5250 C C . ARG A 1 785 ? 161.665 196.504 160.31 1 30.81 785 ARG A C 1
ATOM 5251 O O . ARG A 1 785 ? 160.73 195.783 160.657 1 30.84 785 ARG A O 1
ATOM 5259 N N . LYS A 1 786 ? 161.586 197.842 160.275 1 34.89 786 LYS A N 1
ATOM 5260 C CA . LYS A 1 786 ? 160.371 198.554 160.644 1 44.14 786 LYS A CA 1
ATOM 5261 C C . LYS A 1 786 ? 159.289 198.324 159.59 1 34.31 786 LYS A C 1
ATOM 5262 O O . LYS A 1 786 ? 158.138 198.089 159.935 1 40.72 786 LYS A O 1
ATOM 5268 N N . GLN A 1 787 ? 159.667 198.371 158.308 1 37.92 787 GLN A N 1
ATOM 5269 C CA . GLN A 1 787 ? 158.747 198.131 157.206 1 38.41 787 GLN A CA 1
ATOM 5270 C C . GLN A 1 787 ? 158.146 196.718 157.296 1 37.96 787 GLN A C 1
ATOM 5271 O O . GLN A 1 787 ? 156.938 196.55 157.133 1 37.57 787 GLN A O 1
ATOM 5277 N N . ILE A 1 788 ? 158.974 195.712 157.604 1 33.59 788 ILE A N 1
ATOM 5278 C CA . ILE A 1 788 ? 158.536 194.323 157.698 1 34.83 788 ILE A CA 1
ATOM 5279 C C . ILE A 1 788 ? 157.575 194.145 158.874 1 36.01 788 ILE A C 1
ATOM 5280 O O . ILE A 1 788 ? 156.497 193.584 158.695 1 42.38 788 ILE A O 1
ATOM 5285 N N . ARG A 1 789 ? 157.946 194.627 160.064 1 40.17 789 ARG A N 1
ATOM 5286 C CA . ARG A 1 789 ? 157.111 194.457 161.243 1 47.75 789 ARG A CA 1
ATOM 5287 C C . ARG A 1 789 ? 155.797 195.239 161.104 1 47.65 789 ARG A C 1
ATOM 5288 O O . ARG A 1 789 ? 154.81 194.872 161.736 1 51.76 789 ARG A O 1
ATOM 5296 N N . SER A 1 790 ? 155.753 196.267 160.245 1 46.05 790 SER A N 1
ATOM 5297 C CA . SER A 1 790 ? 154.513 196.995 159.99 1 48.29 790 SER A CA 1
ATOM 5298 C C . SER A 1 790 ? 153.543 196.16 159.149 1 53.06 790 SER A C 1
ATOM 5299 O O . SER A 1 790 ? 152.33 196.256 159.341 1 54.64 790 SER A O 1
ATOM 5302 N N . ARG A 1 791 ? 154.08 195.363 158.209 1 51.17 791 ARG A N 1
ATOM 5303 C CA . ARG A 1 791 ? 153.296 194.568 157.275 1 46.4 791 ARG A CA 1
ATOM 5304 C C . ARG A 1 791 ? 152.666 193.337 157.941 1 44.5 791 ARG A C 1
ATOM 5305 O O . ARG A 1 791 ? 151.711 192.791 157.398 1 48.8 791 ARG A O 1
ATOM 5313 N N . ILE A 1 792 ? 153.161 192.902 159.107 1 46.54 792 ILE A N 1
ATOM 5314 C CA . ILE A 1 792 ? 152.76 191.618 159.669 1 55.12 792 ILE A CA 1
ATOM 5315 C C . ILE A 1 792 ? 151.301 191.645 160.14 1 59.15 792 ILE A C 1
ATOM 5316 O O . ILE A 1 792 ? 150.545 190.733 159.814 1 62.22 792 ILE A O 1
ATOM 5321 N N . PRO A 1 793 ? 150.812 192.649 160.903 1 68.25 793 PRO A N 1
ATOM 5322 C CA . PRO A 1 793 ? 149.424 192.605 161.364 1 74.44 793 PRO A CA 1
ATOM 5323 C C . PRO A 1 793 ? 148.425 192.384 160.224 1 72.37 793 PRO A C 1
ATOM 5324 O O . PRO A 1 793 ? 147.358 191.833 160.466 1 79.42 793 PRO A O 1
ATOM 5328 N N . GLN A 1 794 ? 148.809 192.705 158.977 1 70.74 794 GLN A N 1
ATOM 5329 C CA . GLN A 1 794 ? 147.898 192.643 157.84 1 74.05 794 GLN A CA 1
ATOM 5330 C C . GLN A 1 794 ? 148.237 191.499 156.882 1 72.28 794 GLN A C 1
ATOM 5331 O O . GLN A 1 794 ? 147.712 191.472 155.768 1 76.56 794 GLN A O 1
ATOM 5337 N N . SER A 1 795 ? 149.098 190.56 157.298 1 67.84 795 SER A N 1
ATOM 5338 C CA . SER A 1 795 ? 149.604 189.527 156.401 1 69.92 795 SER A CA 1
ATOM 5339 C C . SER A 1 795 ? 148.866 188.204 156.631 1 69.39 795 SER A C 1
ATOM 5340 O O . SER A 1 795 ? 148.343 187.958 157.719 1 66.08 795 SER A O 1
ATOM 5343 N N . SER A 1 796 ? 148.821 187.357 155.59 1 75.79 796 SER A N 1
ATOM 5344 C CA . SER A 1 796 ? 148.217 186.034 155.687 1 83.85 796 SER A CA 1
ATOM 5345 C C . SER A 1 796 ? 149.089 185.123 156.554 1 89.97 796 SER A C 1
ATOM 5346 O O . SER A 1 796 ? 150.273 185.395 156.742 1 94.11 796 SER A O 1
ATOM 5349 N N . PRO A 1 797 ? 148.541 184.034 157.15 1 97.67 797 PRO A N 1
ATOM 5350 C CA . PRO A 1 797 ? 149.281 183.232 158.134 1 98.2 797 PRO A CA 1
ATOM 5351 C C . PRO A 1 797 ? 150.658 182.708 157.712 1 91.27 797 PRO A C 1
ATOM 5352 O O . PRO A 1 797 ? 151.534 182.575 158.564 1 83.9 797 PRO A O 1
ATOM 5356 N N . GLU A 1 798 ? 150.846 182.422 156.411 1 88.37 798 GLU A N 1
ATOM 5357 C CA . GLU A 1 798 ? 152.121 181.944 155.885 1 95.09 798 GLU A CA 1
ATOM 5358 C C . GLU A 1 798 ? 153.063 183.122 155.599 1 90.1 798 GLU A C 1
ATOM 5359 O O . GLU A 1 798 ? 154.28 183.004 155.784 1 90.51 798 GLU A O 1
ATOM 5365 N N . GLU A 1 799 ? 152.506 184.262 155.161 1 79.59 799 GLU A N 1
ATOM 5366 C CA . GLU A 1 799 ? 153.277 185.49 155.021 1 74.07 799 GLU A CA 1
ATOM 5367 C C . GLU A 1 799 ? 153.842 185.905 156.381 1 63.01 799 GLU A C 1
ATOM 5368 O O . GLU A 1 799 ? 154.994 186.315 156.47 1 63.8 799 GLU A O 1
ATOM 5374 N N . ALA A 1 800 ? 153.026 185.787 157.433 1 51.32 800 ALA A N 1
ATOM 5375 C CA . ALA A 1 800 ? 153.436 186.124 158.785 1 51.75 800 ALA A CA 1
ATOM 5376 C C . ALA A 1 800 ? 154.672 185.323 159.199 1 48.06 800 ALA A C 1
ATOM 5377 O O . ALA A 1 800 ? 155.576 185.889 159.805 1 47.75 800 ALA A O 1
ATOM 5379 N N . VAL A 1 801 ? 154.725 184.023 158.858 1 46.24 801 VAL A N 1
ATOM 5380 C CA . VAL A 1 801 ? 155.89 183.191 159.14 1 44.24 801 VAL A CA 1
ATOM 5381 C C . VAL A 1 801 ? 157.122 183.745 158.416 1 38.67 801 VAL A C 1
ATOM 5382 O O . VAL A 1 801 ? 158.171 183.908 159.035 1 39.47 801 VAL A O 1
ATOM 5386 N N . LEU A 1 802 ? 156.996 184.068 157.127 1 34.68 802 LEU A N 1
ATOM 5387 C CA . LEU A 1 802 ? 158.138 184.523 156.347 1 39.42 802 LEU A CA 1
ATOM 5388 C C . LEU A 1 802 ? 158.631 185.901 156.811 1 36.8 802 LEU A C 1
ATOM 5389 O O . LEU A 1 802 ? 159.829 186.078 157.031 1 35.68 802 LEU A O 1
ATOM 5394 N N . LEU A 1 803 ? 157.708 186.855 157.005 1 35.03 803 LEU A N 1
ATOM 5395 C CA . LEU A 1 803 ? 158.036 188.192 157.486 1 36.71 803 LEU A CA 1
ATOM 5396 C C . LEU A 1 803 ? 158.719 188.137 158.855 1 31.58 803 LEU A C 1
ATOM 5397 O O . LEU A 1 803 ? 159.651 188.9 159.11 1 32.08 803 LEU A O 1
ATOM 5402 N N . ASP A 1 804 ? 158.272 187.232 159.721 1 27.83 804 ASP A N 1
ATOM 5403 C CA . ASP A 1 804 ? 158.847 187.095 161.047 1 32.42 804 ASP A CA 1
ATOM 5404 C C . ASP A 1 804 ? 160.3 186.608 160.959 1 32.8 804 ASP A C 1
ATOM 5405 O O . ASP A 1 804 ? 161.174 187.076 161.693 1 31.51 804 ASP A O 1
ATOM 5410 N N . LYS A 1 805 ? 160.57 185.665 160.05 1 29.24 805 LYS A N 1
ATOM 5411 C CA . LYS A 1 805 ? 161.918 185.153 159.88 1 30.39 805 LYS A CA 1
ATOM 5412 C C . LYS A 1 805 ? 162.826 186.266 159.34 1 27.69 805 LYS A C 1
ATOM 5413 O O . LYS A 1 805 ? 163.948 186.417 159.815 1 25.99 805 LYS A O 1
ATOM 5419 N N . GLN A 1 806 ? 162.312 187.071 158.404 1 24.34 806 GLN A N 1
ATOM 5420 C CA . GLN A 1 806 ? 163.044 188.181 157.821 1 26.13 806 GLN A CA 1
ATOM 5421 C C . GLN A 1 806 ? 163.44 189.196 158.895 1 26.27 806 GLN A C 1
ATOM 5422 O O . GLN A 1 806 ? 164.609 189.566 158.983 1 25.43 806 GLN A O 1
ATOM 5428 N N . GLN A 1 807 ? 162.475 189.657 159.709 1 25.5 807 GLN A N 1
ATOM 5429 C CA . GLN A 1 807 ? 162.761 190.688 160.702 1 26.29 807 GLN A CA 1
ATOM 5430 C C . GLN A 1 807 ? 163.768 190.148 161.72 1 21.34 807 GLN A C 1
ATOM 5431 O O . GLN A 1 807 ? 164.673 190.882 162.129 1 25.58 807 GLN A O 1
ATOM 5437 N N . ALA A 1 808 ? 163.677 188.864 162.053 1 19.62 808 ALA A N 1
ATOM 5438 C CA . ALA A 1 808 ? 164.618 188.216 162.964 1 22.29 808 ALA A CA 1
ATOM 5439 C C . ALA A 1 808 ? 166.036 188.136 162.381 1 21.91 808 ALA A C 1
ATOM 5440 O O . ALA A 1 808 ? 167.012 188.366 163.084 1 24.09 808 ALA A O 1
ATOM 5442 N N . ALA A 1 809 ? 166.154 187.836 161.088 1 21.43 809 ALA A N 1
ATOM 5443 C CA . ALA A 1 809 ? 167.441 187.827 160.406 1 22.25 809 ALA A CA 1
ATOM 5444 C C . ALA A 1 809 ? 168.1 189.218 160.489 1 20.64 809 ALA A C 1
ATOM 5445 O O . ALA A 1 809 ? 169.289 189.337 160.746 1 20.12 809 ALA A O 1
ATOM 5447 N N . ILE A 1 810 ? 167.32 190.279 160.284 1 19.96 810 ILE A N 1
ATOM 5448 C CA . ILE A 1 810 ? 167.858 191.628 160.308 1 21.32 810 ILE A CA 1
ATOM 5449 C C . ILE A 1 810 ? 168.391 191.96 161.708 1 19.79 810 ILE A C 1
ATOM 5450 O O . ILE A 1 810 ? 169.468 192.543 161.835 1 21.31 810 ILE A O 1
ATOM 5455 N N . LYS A 1 811 ? 167.676 191.547 162.748 1 21.8 811 LYS A N 1
ATOM 5456 C CA . LYS A 1 811 ? 168.079 191.81 164.118 1 24.85 811 LYS A CA 1
ATOM 5457 C C . LYS A 1 811 ? 169.437 191.171 164.423 1 23.89 811 LYS A C 1
ATOM 5458 O O . LYS A 1 811 ? 170.308 191.837 164.985 1 24.29 811 LYS A O 1
ATOM 5464 N N . VAL A 1 812 ? 169.636 189.909 164.034 1 23.56 812 VAL A N 1
ATOM 5465 C CA . VAL A 1 812 ? 170.89 189.225 164.325 1 27.87 812 VAL A CA 1
ATOM 5466 C C . VAL A 1 812 ? 172.055 189.884 163.569 1 25.04 812 VAL A C 1
ATOM 5467 O O . VAL A 1 812 ? 173.145 190.002 164.131 1 28.78 812 VAL A O 1
ATOM 5471 N N . VAL A 1 813 ? 171.836 190.366 162.342 1 20.46 813 VAL A N 1
ATOM 5472 C CA . VAL A 1 813 ? 172.906 191.013 161.598 1 22.93 813 VAL A CA 1
ATOM 5473 C C . VAL A 1 813 ? 173.238 192.368 162.238 1 20.11 813 VAL A C 1
ATOM 5474 O O . VAL A 1 813 ? 174.397 192.612 162.527 1 22.49 813 VAL A O 1
ATOM 5478 N N . CYS A 1 814 ? 172.248 193.224 162.533 1 19.61 814 CYS A N 1
ATOM 5479 C CA . CYS A 1 814 ? 172.486 194.483 163.235 1 21.33 814 CYS A CA 1
ATOM 5480 C C . CYS A 1 814 ? 173.304 194.308 164.521 1 22.8 814 CYS A C 1
ATOM 5481 O O . CYS A 1 814 ? 174.258 195.047 164.751 1 20.56 814 CYS A O 1
ATOM 5484 N N . ASN A 1 815 ? 172.914 193.332 165.348 1 21.44 815 ASN A N 1
ATOM 5485 C CA . ASN A 1 815 ? 173.542 193.114 166.639 1 27.47 815 ASN A CA 1
ATOM 5486 C C . ASN A 1 815 ? 174.969 192.564 166.501 1 22.69 815 ASN A C 1
ATOM 5487 O O . ASN A 1 815 ? 175.695 192.573 167.481 1 27.78 815 ASN A O 1
ATOM 5492 N N . SER A 1 816 ? 175.374 192.11 165.319 1 20.07 816 SER A N 1
ATOM 5493 C CA . SER A 1 816 ? 176.727 191.626 165.099 1 21.22 816 SER A CA 1
ATOM 5494 C C . SER A 1 816 ? 177.716 192.734 164.702 1 19.3 816 SER A C 1
ATOM 5495 O O . SER A 1 816 ? 178.918 192.472 164.654 1 19.1 816 SER A O 1
ATOM 5498 N N . VAL A 1 817 ? 177.242 193.951 164.369 1 17.84 817 VAL A N 1
ATOM 5499 C CA . VAL A 1 817 ? 178.144 194.954 163.827 1 19.09 817 VAL A CA 1
ATOM 5500 C C . VAL A 1 817 ? 179.206 195.313 164.873 1 18.21 817 VAL A C 1
ATOM 5501 O O . VAL A 1 817 ? 180.385 195.453 164.543 1 21.18 817 VAL A O 1
ATOM 5505 N N . TYR A 1 818 ? 178.803 195.5 166.121 1 21.34 818 TYR A N 1
ATOM 5506 C CA . TYR A 1 818 ? 179.747 195.885 167.16 1 23.92 818 TYR A CA 1
ATOM 5507 C C . TYR A 1 818 ? 180.862 194.837 167.251 1 19.96 818 TYR A C 1
ATOM 5508 O O . TYR A 1 818 ? 182.034 195.164 167.2 1 22.15 818 TYR A O 1
ATOM 5517 N N . GLY A 1 819 ? 180.468 193.571 167.38 1 22.69 819 GLY A N 1
ATOM 5518 C CA . GLY A 1 819 ? 181.389 192.446 167.491 1 22.2 819 GLY A CA 1
ATOM 5519 C C . GLY A 1 819 ? 182.362 192.389 166.324 1 22.34 819 GLY A C 1
ATOM 5520 O O . GLY A 1 819 ? 183.558 192.217 166.528 1 25.11 819 GLY A O 1
ATOM 5521 N N . PHE A 1 820 ? 181.848 192.598 165.108 1 20.03 820 PHE A N 1
ATOM 5522 C CA . PHE A 1 820 ? 182.668 192.677 163.916 1 18.83 820 PHE A CA 1
ATOM 5523 C C . PHE A 1 820 ? 183.862 193.642 164.05 1 18.76 820 PHE A C 1
ATOM 5524 O O . PHE A 1 820 ? 184.961 193.294 163.642 1 21.3 820 PHE A O 1
ATOM 5532 N N . THR A 1 821 ? 183.677 194.823 164.64 1 18.52 821 THR A N 1
ATOM 5533 C CA . THR A 1 821 ? 184.758 195.798 164.759 1 19.62 821 THR A CA 1
ATOM 5534 C C . THR A 1 821 ? 185.782 195.385 165.823 1 21.53 821 THR A C 1
ATOM 5535 O O . THR A 1 821 ? 186.937 195.806 165.739 1 23.12 821 THR A O 1
ATOM 5539 N N . GLY A 1 822 ? 185.368 194.573 166.812 1 21.58 822 GLY A N 1
ATOM 5540 C CA . GLY A 1 822 ? 186.216 194.281 167.954 1 25.07 822 GLY A CA 1
ATOM 5541 C C . GLY A 1 822 ? 187.137 193.07 167.779 1 27.9 822 GLY A C 1
ATOM 5542 O O . GLY A 1 822 ? 188.037 192.886 168.595 1 37.34 822 GLY A O 1
ATOM 5543 N N . VAL A 1 823 ? 186.915 192.231 166.769 1 28.25 823 VAL A N 1
ATOM 5544 C CA . VAL A 1 823 ? 187.696 191.01 166.617 1 34.26 823 VAL A CA 1
ATOM 5545 C C . VAL A 1 823 ? 189.098 191.352 166.126 1 37.13 823 VAL A C 1
ATOM 5546 O O . VAL A 1 823 ? 189.308 191.623 164.944 1 40.59 823 VAL A O 1
ATOM 5550 N N . GLN A 1 824 ? 190.07 191.301 167.038 1 42.85 824 GLN A N 1
ATOM 5551 C CA . GLN A 1 824 ? 191.472 191.425 166.676 1 49.35 824 GLN A CA 1
ATOM 5552 C C . GLN A 1 824 ? 191.821 190.247 165.767 1 41.5 824 GLN A C 1
ATOM 5553 O O . GLN A 1 824 ? 191.468 189.109 166.071 1 50.59 824 GLN A O 1
ATOM 5559 N N . HIS A 1 825 ? 192.477 190.524 164.642 1 40.71 825 HIS A N 1
ATOM 5560 C CA . HIS A 1 825 ? 192.808 189.502 163.653 1 50.65 825 HIS A CA 1
ATOM 5561 C C . HIS A 1 825 ? 191.566 188.982 162.915 1 42.98 825 HIS A C 1
ATOM 5562 O O . HIS A 1 825 ? 191.652 188.019 162.159 1 41.96 825 HIS A O 1
ATOM 5569 N N . GLY A 1 826 ? 190.418 189.646 163.09 1 38.98 826 GLY A N 1
ATOM 5570 C CA . GLY A 1 826 ? 189.213 189.298 162.351 1 33.14 826 GLY A CA 1
ATOM 5571 C C . GLY A 1 826 ? 189.238 189.881 160.951 1 28.8 826 GLY A C 1
ATOM 5572 O O . GLY A 1 826 ? 190.228 190.478 160.571 1 25.6 826 GLY A O 1
ATOM 5573 N N . LEU A 1 827 ? 188.155 189.679 160.184 1 27.66 827 LEU A N 1
ATOM 5574 C CA . LEU A 1 827 ? 187.961 190.425 158.954 1 31.32 827 LEU A CA 1
ATOM 5575 C C . LEU A 1 827 ? 187.815 191.9 159.366 1 35.16 827 LEU A C 1
ATOM 5576 O O . LEU A 1 827 ? 187 192.24 160.242 1 48.61 827 LEU A O 1
ATOM 5581 N N . LEU A 1 828 ? 188.626 192.761 158.783 1 29.86 828 LEU A N 1
ATOM 5582 C CA . LEU A 1 828 ? 188.52 194.208 158.966 1 25.17 828 LEU A CA 1
ATOM 5583 C C . LEU A 1 828 ? 188.301 194.67 160.41 1 20.32 828 LEU A C 1
ATOM 5584 O O . LEU A 1 828 ? 187.328 195.336 160.698 1 17.85 828 LEU A O 1
ATOM 5589 N N . PRO A 1 829 ? 189.266 194.475 161.331 1 24.19 829 PRO A N 1
ATOM 5590 C CA . PRO A 1 829 ? 189.122 194.967 162.702 1 25.77 829 PRO A CA 1
ATOM 5591 C C . PRO A 1 829 ? 189.223 196.491 162.785 1 19.53 829 PRO A C 1
ATOM 5592 O O . PRO A 1 829 ? 189.954 197.111 162.024 1 23.35 829 PRO A O 1
ATOM 5596 N N . CYS A 1 830 ? 188.524 197.09 163.726 1 22.35 830 CYS A N 1
ATOM 5597 C CA . CYS A 1 830 ? 188.83 198.447 164.147 1 21.63 830 CYS A CA 1
ATOM 5598 C C . CYS A 1 830 ? 188.549 198.574 165.639 1 22.8 830 CYS A C 1
ATOM 5599 O O . CYS A 1 830 ? 187.481 199.052 166.065 1 20.72 830 CYS A O 1
ATOM 5602 N N . LEU A 1 831 ? 189.522 198.104 166.419 1 21.16 831 LEU A N 1
ATOM 5603 C CA . LEU A 1 831 ? 189.428 198.108 167.865 1 28.83 831 LEU A CA 1
ATOM 5604 C C . LEU A 1 831 ? 189.146 199.515 168.403 1 23.56 831 LEU A C 1
ATOM 5605 O O . LEU A 1 831 ? 188.543 199.634 169.457 1 27.27 831 LEU A O 1
ATOM 5610 N N . HIS A 1 832 ? 189.551 200.558 167.665 1 21.7 832 HIS A N 1
ATOM 5611 C CA . HIS A 1 832 ? 189.279 201.927 168.046 1 21.64 832 HIS A CA 1
ATOM 5612 C C . HIS A 1 832 ? 187.774 202.205 168.022 1 19.78 832 HIS A C 1
ATOM 5613 O O . HIS A 1 832 ? 187.274 202.842 168.936 1 19.83 832 HIS A O 1
ATOM 5620 N N . VAL A 1 833 ? 187.074 201.72 166.997 1 17.18 833 VAL A N 1
ATOM 5621 C CA . VAL A 1 833 ? 185.627 201.853 166.955 1 18.52 833 VAL A CA 1
ATOM 5622 C C . VAL A 1 833 ? 184.992 201.066 168.093 1 14.97 833 VAL A C 1
ATOM 5623 O O . VAL A 1 833 ? 184.178 201.611 168.822 1 15.92 833 VAL A O 1
ATOM 5627 N N . ALA A 1 834 ? 185.387 199.813 168.268 1 17.73 834 ALA A N 1
ATOM 5628 C CA . ALA A 1 834 ? 184.826 198.943 169.296 1 18.49 834 ALA A CA 1
ATOM 5629 C C . ALA A 1 834 ? 184.979 199.574 170.687 1 19.95 834 ALA A C 1
ATOM 5630 O O . ALA A 1 834 ? 183.994 199.728 171.415 1 17.61 834 ALA A O 1
ATOM 5632 N N . ALA A 1 835 ? 186.2 200.061 170.984 1 21.13 835 ALA A N 1
ATOM 5633 C CA . ALA A 1 835 ? 186.527 200.686 172.249 1 20.39 835 ALA A CA 1
ATOM 5634 C C . ALA A 1 835 ? 185.759 201.987 172.447 1 20.88 835 ALA A C 1
ATOM 5635 O O . ALA A 1 835 ? 185.333 202.285 173.564 1 17.63 835 ALA A O 1
ATOM 5637 N N . THR A 1 836 ? 185.63 202.782 171.375 1 19.1 836 THR A N 1
ATOM 5638 C CA . THR A 1 836 ? 184.834 203.988 171.436 1 18.33 836 THR A CA 1
ATOM 5639 C C . THR A 1 836 ? 183.386 203.643 171.797 1 16.28 836 THR A C 1
ATOM 5640 O O . THR A 1 836 ? 182.789 204.331 172.599 1 19.44 836 THR A O 1
ATOM 5644 N N . VAL A 1 837 ? 182.821 202.602 171.2 1 18.69 837 VAL A N 1
ATOM 5645 C CA . VAL A 1 837 ? 181.445 202.212 171.486 1 20.28 837 VAL A CA 1
ATOM 5646 C C . VAL A 1 837 ? 181.261 201.938 172.979 1 20.89 837 VAL A C 1
ATOM 5647 O O . VAL A 1 837 ? 180.37 202.509 173.59 1 18.96 837 VAL A O 1
ATOM 5651 N N . THR A 1 838 ? 182.114 201.097 173.563 1 23.51 838 THR A N 1
ATOM 5652 C CA . THR A 1 838 ? 182.008 200.752 174.968 1 25.32 838 THR A CA 1
ATOM 5653 C C . THR A 1 838 ? 182.238 201.969 175.851 1 23.87 838 THR A C 1
ATOM 5654 O O . THR A 1 838 ? 181.544 202.131 176.836 1 26.94 838 THR A O 1
ATOM 5658 N N . THR A 1 839 ? 183.201 202.821 175.499 1 23.24 839 THR A N 1
ATOM 5659 C CA . THR A 1 839 ? 183.496 204.025 176.247 1 21.33 839 THR A CA 1
ATOM 5660 C C . THR A 1 839 ? 182.301 204.975 176.247 1 20.08 839 THR A C 1
ATOM 5661 O O . THR A 1 839 ? 181.948 205.502 177.299 1 21.97 839 THR A O 1
ATOM 5665 N N . ILE A 1 840 ? 181.688 205.213 175.076 1 18.94 840 ILE A N 1
ATOM 5666 C CA . ILE A 1 840 ? 180.48 206.028 174.985 1 20.38 840 ILE A CA 1
ATOM 5667 C C . ILE A 1 840 ? 179.353 205.35 175.785 1 16.6 840 ILE A C 1
ATOM 5668 O O . ILE A 1 840 ? 178.676 206.008 176.541 1 17.9 840 ILE A O 1
ATOM 5673 N N . GLY A 1 841 ? 179.185 204.035 175.638 1 18.81 841 GLY A N 1
ATOM 5674 C CA . GLY A 1 841 ? 178.242 203.233 176.414 1 20.26 841 GLY A CA 1
ATOM 5675 C C . GLY A 1 841 ? 178.325 203.548 177.906 1 21.98 841 GLY A C 1
ATOM 5676 O O . GLY A 1 841 ? 177.319 203.897 178.55 1 19.11 841 GLY A O 1
ATOM 5677 N N . ARG A 1 842 ? 179.544 203.413 178.448 1 23.88 842 ARG A N 1
ATOM 5678 C CA . ARG A 1 842 ? 179.815 203.654 179.86 1 26.14 842 ARG A CA 1
ATOM 5679 C C . ARG A 1 842 ? 179.446 205.075 180.244 1 24.56 842 ARG A C 1
ATOM 5680 O O . ARG A 1 842 ? 178.765 205.281 181.243 1 23.85 842 ARG A O 1
ATOM 5688 N N . GLU A 1 843 ? 179.874 206.063 179.448 1 27.78 843 GLU A N 1
ATOM 5689 C CA . GLU A 1 843 ? 179.572 207.449 179.751 1 29.28 843 GLU A CA 1
ATOM 5690 C C . GLU A 1 843 ? 178.071 207.738 179.701 1 25.97 843 GLU A C 1
ATOM 5691 O O . GLU A 1 843 ? 177.567 208.497 180.518 1 28.8 843 GLU A O 1
ATOM 5697 N N . MET A 1 844 ? 177.341 207.141 178.769 1 27.4 844 MET A N 1
ATOM 5698 C CA . MET A 1 844 ? 175.893 207.311 178.704 1 27.58 844 MET A CA 1
ATOM 5699 C C . MET A 1 844 ? 175.188 206.789 179.964 1 25.64 844 MET A C 1
ATOM 5700 O O . MET A 1 844 ? 174.238 207.406 180.446 1 24.71 844 MET A O 1
ATOM 5705 N N . LEU A 1 845 ? 175.654 205.662 180.498 1 25.86 845 LEU A N 1
ATOM 5706 C CA . LEU A 1 845 ? 175.075 205.107 181.702 1 26.4 845 LEU A CA 1
ATOM 5707 C C . LEU A 1 845 ? 175.302 206.016 182.885 1 25.68 845 LEU A C 1
ATOM 5708 O O . LEU A 1 845 ? 174.385 206.206 183.682 1 25.99 845 LEU A O 1
ATOM 5713 N N . LEU A 1 846 ? 176.5 206.616 182.96 1 30.73 846 LEU A N 1
ATOM 5714 C CA . LEU A 1 846 ? 176.81 207.542 184.034 1 29.7 846 LEU A CA 1
ATOM 5715 C C . LEU A 1 846 ? 176.019 208.826 183.852 1 26.92 846 LEU A C 1
ATOM 5716 O O . LEU A 1 846 ? 175.515 209.371 184.826 1 28.72 846 LEU A O 1
ATOM 5721 N N . ALA A 1 847 ? 175.867 209.289 182.615 1 27.29 847 ALA A N 1
ATOM 5722 C CA . ALA A 1 847 ? 175.056 210.463 182.325 1 27.46 847 ALA A CA 1
ATOM 5723 C C . ALA A 1 847 ? 173.594 210.225 182.7 1 24.71 847 ALA A C 1
ATOM 5724 O O . ALA A 1 847 ? 172.939 211.1 183.229 1 24 847 ALA A O 1
ATOM 5726 N N . THR A 1 848 ? 173.091 209.008 182.441 1 32.07 848 THR A N 1
ATOM 5727 C CA . THR A 1 848 ? 171.735 208.63 182.798 1 27.04 848 THR A CA 1
ATOM 5728 C C . THR A 1 848 ? 171.578 208.682 184.309 1 25.46 848 THR A C 1
ATOM 5729 O O . THR A 1 848 ? 170.621 209.259 184.799 1 23.48 848 THR A O 1
ATOM 5733 N N . ARG A 1 849 ? 172.55 208.128 185.04 1 28.79 849 ARG A N 1
ATOM 5734 C CA . ARG A 1 849 ? 172.53 208.151 186.499 1 31.86 849 ARG A CA 1
ATOM 5735 C C . ARG A 1 849 ? 172.531 209.579 187.037 1 32.35 849 ARG A C 1
ATOM 5736 O O . ARG A 1 849 ? 171.673 209.919 187.846 1 29.44 849 ARG A O 1
ATOM 5744 N N . GLU A 1 850 ? 173.454 210.437 186.567 1 38.99 850 GLU A N 1
ATOM 5745 C CA . GLU A 1 850 ? 173.55 211.796 187.091 1 37.78 850 GLU A CA 1
ATOM 5746 C C . GLU A 1 850 ? 172.312 212.605 186.715 1 33.37 850 GLU A C 1
ATOM 5747 O O . GLU A 1 850 ? 171.831 213.373 187.55 1 40.66 850 GLU A O 1
ATOM 5753 N N . TYR A 1 851 ? 171.739 212.392 185.527 1 30.33 851 TYR A N 1
ATOM 5754 C CA . TYR A 1 851 ? 170.522 213.094 185.154 1 32.73 851 TYR A CA 1
ATOM 5755 C C . TYR A 1 851 ? 169.356 212.721 186.062 1 34.58 851 TYR A C 1
ATOM 5756 O O . TYR A 1 851 ? 168.671 213.612 186.564 1 37.29 851 TYR A O 1
ATOM 5765 N N . VAL A 1 852 ? 169.157 211.41 186.296 1 34.19 852 VAL A N 1
ATOM 5766 C CA . VAL A 1 852 ? 168.116 210.924 187.179 1 32.41 852 VAL A CA 1
ATOM 5767 C C . VAL A 1 852 ? 168.294 211.539 188.56 1 36.02 852 VAL A C 1
ATOM 5768 O O . VAL A 1 852 ? 167.33 212.039 189.147 1 40.43 852 VAL A O 1
ATOM 5772 N N . HIS A 1 853 ? 169.532 211.5 189.074 1 41.87 853 HIS A N 1
ATOM 5773 C CA . HIS A 1 853 ? 169.855 211.972 190.415 1 39.89 853 HIS A CA 1
ATOM 5774 C C . HIS A 1 853 ? 169.62 213.476 190.549 1 44.25 853 HIS A C 1
ATOM 5775 O O . HIS A 1 853 ? 169.139 213.926 191.584 1 49.29 853 HIS A O 1
ATOM 5782 N N . ALA A 1 854 ? 169.96 214.243 189.507 1 46.66 854 ALA A N 1
ATOM 5783 C CA . ALA A 1 854 ? 169.865 215.693 189.548 1 48.55 854 ALA A CA 1
ATOM 5784 C C . ALA A 1 854 ? 168.422 216.153 189.353 1 50.19 854 ALA A C 1
ATOM 5785 O O . ALA A 1 854 ? 167.942 217.006 190.096 1 58.05 854 ALA A O 1
ATOM 5787 N N . ARG A 1 855 ? 167.737 215.594 188.347 1 49.67 855 ARG A N 1
ATOM 5788 C CA . ARG A 1 855 ? 166.445 216.09 187.897 1 46.16 855 ARG A CA 1
ATOM 5789 C C . ARG A 1 855 ? 165.322 215.639 188.828 1 46.05 855 ARG A C 1
ATOM 5790 O O . ARG A 1 855 ? 164.327 216.351 188.94 1 47.62 855 ARG A O 1
ATOM 5798 N N . TRP A 1 856 ? 165.468 214.483 189.505 1 46.88 856 TRP A N 1
ATOM 5799 C CA . TRP A 1 856 ? 164.365 213.913 190.268 1 41.49 856 TRP A CA 1
ATOM 5800 C C . TRP A 1 856 ? 164.767 213.546 191.697 1 45.16 856 TRP A C 1
ATOM 5801 O O . TRP A 1 856 ? 164.295 212.545 192.234 1 53.21 856 TRP A O 1
ATOM 5812 N N . ALA A 1 857 ? 165.591 214.385 192.335 1 46.62 857 ALA A N 1
ATOM 5813 C CA . ALA A 1 857 ? 166.007 214.19 193.714 1 47.31 857 ALA A CA 1
ATOM 5814 C C . ALA A 1 857 ? 164.826 214.316 194.673 1 51.21 857 ALA A C 1
ATOM 5815 O O . ALA A 1 857 ? 164.821 213.697 195.738 1 55.81 857 ALA A O 1
ATOM 5817 N N . ALA A 1 858 ? 163.837 215.137 194.297 1 54.1 858 ALA A N 1
ATOM 5818 C CA . ALA A 1 858 ? 162.659 215.371 195.117 1 57.58 858 ALA A CA 1
ATOM 5819 C C . ALA A 1 858 ? 161.398 215.023 194.336 1 55.09 858 ALA A C 1
ATOM 5820 O O . ALA A 1 858 ? 161.347 215.191 193.119 1 58.06 858 ALA A O 1
ATOM 5822 N N . PHE A 1 859 ? 160.372 214.574 195.068 1 56.86 859 PHE A N 1
ATOM 5823 C CA . PHE A 1 859 ? 159.118 214.144 194.477 1 63.71 859 PHE A CA 1
ATOM 5824 C C . PHE A 1 859 ? 158.455 215.274 193.68 1 66.58 859 PHE A C 1
ATOM 5825 O O . PHE A 1 859 ? 157.827 215.024 192.651 1 69.58 859 PHE A O 1
ATOM 5833 N N . GLU A 1 860 ? 158.604 216.52 194.145 1 70.27 860 GLU A N 1
ATOM 5834 C CA . GLU A 1 860 ? 157.982 217.677 193.513 1 73.59 860 GLU A CA 1
ATOM 5835 C C . GLU A 1 860 ? 158.511 217.896 192.094 1 66.9 860 GLU A C 1
ATOM 5836 O O . GLU A 1 860 ? 157.77 218.342 191.214 1 68.92 860 GLU A O 1
ATOM 5842 N N . GLN A 1 861 ? 159.794 217.578 191.872 1 69.84 861 GLN A N 1
ATOM 5843 C CA . GLN A 1 861 ? 160.413 217.689 190.557 1 62.45 861 GLN A CA 1
ATOM 5844 C C . GLN A 1 861 ? 159.832 216.634 189.617 1 57.3 861 GLN A C 1
ATOM 5845 O O . GLN A 1 861 ? 159.578 216.918 188.452 1 52.86 861 GLN A O 1
ATOM 5851 N N . LEU A 1 862 ? 159.639 215.412 190.137 1 58.51 862 LEU A N 1
ATOM 5852 C CA . LEU A 1 862 ? 159.083 214.308 189.37 1 55.42 862 LEU A CA 1
ATOM 5853 C C . LEU A 1 862 ? 157.638 214.627 188.986 1 52.02 862 LEU A C 1
ATOM 5854 O O . LEU A 1 862 ? 157.271 214.483 187.827 1 47.91 862 LEU A O 1
ATOM 5859 N N . LEU A 1 863 ? 156.838 215.086 189.959 1 59.05 863 LEU A N 1
ATOM 5860 C CA . LEU A 1 863 ? 155.433 215.433 189.762 1 65.04 863 LEU A CA 1
ATOM 5861 C C . LEU A 1 863 ? 155.275 216.568 188.745 1 63.38 863 LEU A C 1
ATOM 5862 O O . LEU A 1 863 ? 154.335 216.554 187.945 1 65.71 863 LEU A O 1
ATOM 5867 N N . ALA A 1 864 ? 156.214 217.526 188.75 1 61.8 864 ALA A N 1
ATOM 5868 C CA . ALA A 1 864 ? 156.206 218.626 187.793 1 64.63 864 ALA A CA 1
ATOM 5869 C C . ALA A 1 864 ? 156.385 218.131 186.352 1 65.87 864 ALA A C 1
ATOM 5870 O O . ALA A 1 864 ? 155.896 218.776 185.423 1 67.41 864 ALA A O 1
ATOM 5872 N N . ASP A 1 865 ? 157.075 216.993 186.161 1 59.79 865 ASP A N 1
ATOM 5873 C CA . ASP A 1 865 ? 157.275 216.403 184.844 1 54.75 865 ASP A CA 1
ATOM 5874 C C . ASP A 1 865 ? 156.164 215.4 184.524 1 56.5 865 ASP A C 1
ATOM 5875 O O . ASP A 1 865 ? 155.745 215.299 183.37 1 59.85 865 ASP A O 1
ATOM 5880 N N . PHE A 1 866 ? 155.703 214.657 185.542 1 55.71 866 PHE A N 1
ATOM 5881 C CA . PHE A 1 866 ? 154.746 213.567 185.379 1 56.86 866 PHE A CA 1
ATOM 5882 C C . PHE A 1 866 ? 153.679 213.686 186.467 1 62.38 866 PHE A C 1
ATOM 5883 O O . PHE A 1 866 ? 153.773 213.035 187.505 1 66.38 866 PHE A O 1
ATOM 5891 N N . PRO A 1 867 ? 152.641 214.537 186.272 1 73.8 867 PRO A N 1
ATOM 5892 C CA . PRO A 1 867 ? 151.68 214.845 187.336 1 77.58 867 PRO A CA 1
ATOM 5893 C C . PRO A 1 867 ? 150.869 213.654 187.853 1 75.7 867 PRO A C 1
ATOM 5894 O O . PRO A 1 867 ? 150.364 213.71 188.972 1 75.01 867 PRO A O 1
ATOM 5898 N N . GLU A 1 868 ? 150.775 212.568 187.069 1 74.3 868 GLU A N 1
ATOM 5899 C CA . GLU A 1 868 ? 150.124 211.344 187.526 1 79.22 868 GLU A CA 1
ATOM 5900 C C . GLU A 1 868 ? 150.865 210.725 188.72 1 75.3 868 GLU A C 1
ATOM 5901 O O . GLU A 1 868 ? 150.294 209.913 189.45 1 76.47 868 GLU A O 1
ATOM 5907 N N . ALA A 1 869 ? 152.129 211.112 188.931 1 69.2 869 ALA A N 1
ATOM 5908 C CA . ALA A 1 869 ? 152.898 210.646 190.073 1 70.67 869 ALA A CA 1
ATOM 5909 C C . ALA A 1 869 ? 152.227 211.028 191.397 1 78.34 869 ALA A C 1
ATOM 5910 O O . ALA A 1 869 ? 152.501 210.399 192.418 1 82.04 869 ALA A O 1
ATOM 5912 N N . ALA A 1 870 ? 151.332 212.028 191.378 1 85.12 870 ALA A N 1
ATOM 5913 C CA . ALA A 1 870 ? 150.586 212.473 192.551 1 89 870 ALA A CA 1
ATOM 5914 C C . ALA A 1 870 ? 149.863 211.323 193.257 1 89.13 870 ALA A C 1
ATOM 5915 O O . ALA A 1 870 ? 149.812 211.299 194.489 1 86.34 870 ALA A O 1
ATOM 5917 N N . ASP A 1 871 ? 149.291 210.387 192.486 1 90.79 871 ASP A N 1
ATOM 5918 C CA . ASP A 1 871 ? 148.54 209.275 193.061 1 96.48 871 ASP A CA 1
ATOM 5919 C C . ASP A 1 871 ? 149.454 208.072 193.331 1 86.8 871 ASP A C 1
ATOM 5920 O O . ASP A 1 871 ? 149.048 207.143 194.03 1 86.64 871 ASP A O 1
ATOM 5925 N N . MET A 1 872 ? 150.697 208.112 192.819 1 77.4 872 MET A N 1
ATOM 5926 C CA . MET A 1 872 ? 151.662 207.028 192.956 1 67.9 872 MET A CA 1
ATOM 5927 C C . MET A 1 872 ? 152.45 207.102 194.262 1 62 872 MET A C 1
ATOM 5928 O O . MET A 1 872 ? 153.137 206.145 194.599 1 66.37 872 MET A O 1
ATOM 5933 N N . ARG A 1 873 ? 152.363 208.225 194.986 1 61.62 873 ARG A N 1
ATOM 5934 C CA . ARG A 1 873 ? 153.159 208.455 196.186 1 63.43 873 ARG A CA 1
ATOM 5935 C C . ARG A 1 873 ? 152.812 207.437 197.28 1 66.81 873 ARG A C 1
ATOM 5936 O O . ARG A 1 873 ? 151.677 207.385 197.749 1 70.12 873 ARG A O 1
ATOM 5944 N N . ALA A 1 874 ? 153.812 206.633 197.678 1 72.63 874 ALA A N 1
ATOM 5945 C CA . ALA A 1 874 ? 153.728 205.721 198.814 1 77.94 874 ALA A CA 1
ATOM 5946 C C . ALA A 1 874 ? 154.07 206.465 200.11 1 82.95 874 ALA A C 1
ATOM 5947 O O . ALA A 1 874 ? 154.619 207.564 200.057 1 83.37 874 ALA A O 1
ATOM 5949 N N . PRO A 1 875 ? 153.755 205.915 201.312 1 92.03 875 PRO A N 1
ATOM 5950 C CA . PRO A 1 875 ? 153.818 206.681 202.565 1 100.28 875 PRO A CA 1
ATOM 5951 C C . PRO A 1 875 ? 155.161 207.237 203.051 1 96.64 875 PRO A C 1
ATOM 5952 O O . PRO A 1 875 ? 155.191 208.28 203.705 1 103.39 875 PRO A O 1
ATOM 5956 N N . GLY A 1 876 ? 156.266 206.543 202.759 1 88.07 876 GLY A N 1
ATOM 5957 C CA . GLY A 1 876 ? 157.536 206.832 203.412 1 81.74 876 GLY A CA 1
ATOM 5958 C C . GLY A 1 876 ? 158.351 207.909 202.694 1 75.56 876 GLY A C 1
ATOM 5959 O O . GLY A 1 876 ? 157.819 208.685 201.904 1 75.75 876 GLY A O 1
ATOM 5960 N N . PRO A 1 877 ? 159.678 207.99 202.944 1 68.11 877 PRO A N 1
ATOM 5961 C CA . PRO A 1 877 ? 160.527 208.972 202.271 1 64.11 877 PRO A CA 1
ATOM 5962 C C . PRO A 1 877 ? 160.715 208.674 200.783 1 59.01 877 PRO A C 1
ATOM 5963 O O . PRO A 1 877 ? 160.91 207.532 200.377 1 61.92 877 PRO A O 1
ATOM 5967 N N . TYR A 1 878 ? 160.641 209.733 199.977 1 55.81 878 TYR A N 1
ATOM 5968 C CA . TYR A 1 878 ? 160.904 209.643 198.555 1 51.02 878 TYR A CA 1
ATOM 5969 C C . TYR A 1 878 ? 162.405 209.59 198.301 1 56.59 878 TYR A C 1
ATOM 5970 O O . TYR A 1 878 ? 163.173 210.339 198.905 1 66.09 878 TYR A O 1
ATOM 5979 N N . SER A 1 879 ? 162.805 208.7 197.386 1 49.9 879 SER A N 1
ATOM 5980 C CA . SER A 1 879 ? 164.137 208.742 196.806 1 47.22 879 SER A CA 1
ATOM 5981 C C . SER A 1 879 ? 164.126 208.044 195.45 1 40.86 879 SER A C 1
ATOM 5982 O O . SER A 1 879 ? 163.319 207.152 195.212 1 45.65 879 SER A O 1
ATOM 5985 N N . MET A 1 880 ? 165.033 208.452 194.568 1 39.2 880 MET A N 1
ATOM 5986 C CA . MET A 1 880 ? 165.175 207.826 193.265 1 37.32 880 MET A CA 1
ATOM 5987 C C . MET A 1 880 ? 166.659 207.714 192.947 1 33.93 880 MET A C 1
ATOM 5988 O O . MET A 1 880 ? 167.291 208.701 192.597 1 43.33 880 MET A O 1
ATOM 5993 N N . ARG A 1 881 ? 167.209 206.5 193.084 1 38.82 881 ARG A N 1
ATOM 5994 C CA . ARG A 1 881 ? 168.644 206.265 192.984 1 36.28 881 ARG A CA 1
ATOM 5995 C C . ARG A 1 881 ? 168.939 205.058 192.101 1 30.8 881 ARG A C 1
ATOM 5996 O O . ARG A 1 881 ? 168.251 204.042 192.138 1 33.49 881 ARG A O 1
ATOM 6004 N N . ILE A 1 882 ? 170.011 205.158 191.329 1 30.47 882 ILE A N 1
ATOM 6005 C CA . ILE A 1 882 ? 170.507 204.019 190.586 1 30.05 882 ILE A CA 1
ATOM 6006 C C . ILE A 1 882 ? 171.214 203.087 191.573 1 31.87 882 ILE A C 1
ATOM 6007 O O . ILE A 1 882 ? 172.075 203.53 192.334 1 37.47 882 ILE A O 1
ATOM 6012 N N . ILE A 1 883 ? 170.802 201.808 191.606 1 34.03 883 ILE A N 1
ATOM 6013 C CA . ILE A 1 883 ? 171.376 200.81 192.506 1 31.03 883 ILE A CA 1
ATOM 6014 C C . ILE A 1 883 ? 172.204 199.789 191.727 1 29.42 883 ILE A C 1
ATOM 6015 O O . ILE A 1 883 ? 172.985 199.056 192.321 1 34.85 883 ILE A O 1
ATOM 6020 N N . TYR A 1 884 ? 172.03 199.728 190.41 1 28.74 884 TYR A N 1
ATOM 6021 C CA . TYR A 1 884 ? 172.766 198.796 189.584 1 30.85 884 TYR A CA 1
ATOM 6022 C C . TYR A 1 884 ? 172.742 199.281 188.145 1 31.2 884 TYR A C 1
ATOM 6023 O O . TYR A 1 884 ? 171.815 199.971 187.746 1 33.74 884 TYR A O 1
ATOM 6032 N N . GLY A 1 885 ? 173.772 198.912 187.386 1 34.51 885 GLY A N 1
ATOM 6033 C CA . GLY A 1 885 ? 173.77 199.077 185.945 1 39.87 885 GLY A CA 1
ATOM 6034 C C . GLY A 1 885 ? 174.763 198.134 185.279 1 40.73 885 GLY A C 1
ATOM 6035 O O . GLY A 1 885 ? 175.894 198.017 185.733 1 51.38 885 GLY A O 1
ATOM 6036 N N . ASP A 1 886 ? 174.32 197.45 184.223 1 46.49 886 ASP A N 1
ATOM 6037 C CA . ASP A 1 886 ? 175.186 196.588 183.438 1 52.68 886 ASP A CA 1
ATOM 6038 C C . ASP A 1 886 ? 175.647 197.383 182.217 1 51.77 886 ASP A C 1
ATOM 6039 O O . ASP A 1 886 ? 175.982 198.555 182.342 1 60.51 886 ASP A O 1
ATOM 6044 N N . THR A 1 887 ? 175.75 196.74 181.049 1 49.25 887 THR A N 1
ATOM 6045 C CA . THR A 1 887 ? 176.292 197.395 179.874 1 51.72 887 THR A CA 1
ATOM 6046 C C . THR A 1 887 ? 175.256 198.309 179.219 1 47.72 887 THR A C 1
ATOM 6047 O O . THR A 1 887 ? 175.629 199.2 178.461 1 52.18 887 THR A O 1
ATOM 6051 N N . ASP A 1 888 ? 173.964 198.064 179.462 1 41.46 888 ASP A N 1
ATOM 6052 C CA . ASP A 1 888 ? 172.927 198.729 178.688 1 40.74 888 ASP A CA 1
ATOM 6053 C C . ASP A 1 888 ? 171.62 198.886 179.458 1 37.58 888 ASP A C 1
ATOM 6054 O O . ASP A 1 888 ? 170.646 199.349 178.872 1 38.28 888 ASP A O 1
ATOM 6059 N N . SER A 1 889 ? 171.613 198.529 180.743 1 30.45 889 SER A N 1
ATOM 6060 C CA . SER A 1 889 ? 170.447 198.7 181.574 1 31.74 889 SER A CA 1
ATOM 6061 C C . SER A 1 889 ? 170.844 199.345 182.89 1 28.27 889 SER A C 1
ATOM 6062 O O . SER A 1 889 ? 171.98 199.25 183.323 1 30.97 889 SER A O 1
ATOM 6065 N N . ILE A 1 890 ? 169.882 200.043 183.477 1 29.2 890 ILE A N 1
ATOM 6066 C CA . ILE A 1 890 ? 170.043 200.666 184.778 1 33.14 890 ILE A CA 1
ATOM 6067 C C . ILE A 1 890 ? 168.843 200.26 185.623 1 22.77 890 ILE A C 1
ATOM 6068 O O . ILE A 1 890 ? 167.725 200.221 185.138 1 24.52 890 ILE A O 1
ATOM 6073 N N . PHE A 1 891 ? 169.107 199.993 186.885 1 22.7 891 PHE A N 1
ATOM 6074 C CA . PHE A 1 891 ? 168.093 199.694 187.857 1 22.92 891 PHE A CA 1
ATOM 6075 C C . PHE A 1 891 ? 167.919 200.901 188.764 1 21.94 891 PHE A C 1
ATOM 6076 O O . PHE A 1 891 ? 168.869 201.326 189.409 1 25.52 891 PHE A O 1
ATOM 6084 N N . VAL A 1 892 ? 166.69 201.419 188.846 1 23.65 892 VAL A N 1
ATOM 6085 C CA . VAL A 1 892 ? 166.42 202.621 189.617 1 24.82 892 VAL A CA 1
ATOM 6086 C C . VAL A 1 892 ? 165.48 202.248 190.751 1 23.25 892 VAL A C 1
ATOM 6087 O O . VAL A 1 892 ? 164.334 201.906 190.529 1 27.19 892 VAL A O 1
ATOM 6091 N N . LEU A 1 893 ? 166.001 202.353 191.967 1 26.99 893 LEU A N 1
ATOM 6092 C CA . LEU A 1 893 ? 165.236 202.14 193.167 1 31.03 893 LEU A CA 1
ATOM 6093 C C . LEU A 1 893 ? 164.409 203.387 193.466 1 31.58 893 LEU A C 1
ATOM 6094 O O . LEU A 1 893 ? 164.947 204.484 193.574 1 36.65 893 LEU A O 1
ATOM 6099 N N . CYS A 1 894 ? 163.109 203.176 193.66 1 32.04 894 CYS A N 1
ATOM 6100 C CA . CYS A 1 894 ? 162.15 204.25 193.75 1 35.33 894 CYS A CA 1
ATOM 6101 C C . CYS A 1 894 ? 161.455 204.201 195.103 1 36.76 894 CYS A C 1
ATOM 6102 O O . CYS A 1 894 ? 160.299 203.797 195.189 1 42.33 894 CYS A O 1
ATOM 6105 N N . ARG A 1 895 ? 162.173 204.617 196.151 1 41.57 895 ARG A N 1
ATOM 6106 C CA . ARG A 1 895 ? 161.613 204.674 197.49 1 46.74 895 ARG A CA 1
ATOM 6107 C C . ARG A 1 895 ? 160.505 205.726 197.507 1 48.06 895 ARG A C 1
ATOM 6108 O O . ARG A 1 895 ? 160.628 206.775 196.886 1 52.02 895 ARG A O 1
ATOM 6116 N N . GLY A 1 896 ? 159.395 205.418 198.177 1 48.47 896 GLY A N 1
ATOM 6117 C CA . GLY A 1 896 ? 158.315 206.376 198.315 1 52.33 896 GLY A CA 1
ATOM 6118 C C . GLY A 1 896 ? 157.384 206.439 197.108 1 50.35 896 GLY A C 1
ATOM 6119 O O . GLY A 1 896 ? 156.483 207.274 197.095 1 53.13 896 GLY A O 1
ATOM 6120 N N . LEU A 1 897 ? 157.576 205.561 196.114 1 50.18 897 LEU A N 1
ATOM 6121 C CA . LEU A 1 897 ? 156.607 205.399 195.036 1 52.49 897 LEU A CA 1
ATOM 6122 C C . LEU A 1 897 ? 156.015 203.986 195.083 1 54.08 897 LEU A C 1
ATOM 6123 O O . LEU A 1 897 ? 156.686 203.036 195.496 1 61.05 897 LEU A O 1
ATOM 6128 N N . THR A 1 898 ? 154.749 203.869 194.65 1 53.11 898 THR A N 1
ATOM 6129 C CA . THR A 1 898 ? 154.077 202.585 194.478 1 54.84 898 THR A CA 1
ATOM 6130 C C . THR A 1 898 ? 154.447 201.968 193.127 1 47.6 898 THR A C 1
ATOM 6131 O O . THR A 1 898 ? 154.741 202.689 192.189 1 48.41 898 THR A O 1
ATOM 6135 N N . ALA A 1 899 ? 154.376 200.632 193.028 1 49.7 899 ALA A N 1
ATOM 6136 C CA . ALA A 1 899 ? 154.802 199.886 191.849 1 50.07 899 ALA A CA 1
ATOM 6137 C C . ALA A 1 899 ? 153.792 199.977 190.703 1 50.97 899 ALA A C 1
ATOM 6138 O O . ALA A 1 899 ? 154.16 199.767 189.547 1 51.04 899 ALA A O 1
ATOM 6140 N N . ALA A 1 900 ? 152.529 200.303 191.018 1 57.37 900 ALA A N 1
ATOM 6141 C CA . ALA A 1 900 ? 151.415 200.198 190.082 1 60.54 900 ALA A CA 1
ATOM 6142 C C . ALA A 1 900 ? 151.547 201.134 188.88 1 59.47 900 ALA A C 1
ATOM 6143 O O . ALA A 1 900 ? 151.545 200.666 187.74 1 70.09 900 ALA A O 1
ATOM 6145 N N . GLY A 1 901 ? 151.615 202.448 189.112 1 56.47 901 GLY A N 1
ATOM 6146 C CA . GLY A 1 901 ? 151.69 203.398 188.009 1 63.35 901 GLY A CA 1
ATOM 6147 C C . GLY A 1 901 ? 153.109 203.584 187.461 1 61.36 901 GLY A C 1
ATOM 6148 O O . GLY A 1 901 ? 153.313 204.256 186.452 1 64.57 901 GLY A O 1
ATOM 6149 N N . LEU A 1 902 ? 154.085 202.946 188.111 1 58.79 902 LEU A N 1
ATOM 6150 C CA . LEU A 1 902 ? 155.487 203.297 187.975 1 52.47 902 LEU A CA 1
ATOM 6151 C C . LEU A 1 902 ? 156.081 202.776 186.668 1 47.52 902 LEU A C 1
ATOM 6152 O O . LEU A 1 902 ? 157.024 203.371 186.164 1 52 902 LEU A O 1
ATOM 6157 N N . THR A 1 903 ? 155.542 201.7 186.095 1 51.99 903 THR A N 1
ATOM 6158 C CA . THR A 1 903 ? 156.048 201.228 184.812 1 61.23 903 THR A CA 1
ATOM 6159 C C . THR A 1 903 ? 155.672 202.216 183.702 1 65.1 903 THR A C 1
ATOM 6160 O O . THR A 1 903 ? 156.486 202.469 182.807 1 63.84 903 THR A O 1
ATOM 6164 N N . ALA A 1 904 ? 154.447 202.767 183.768 1 63.74 904 ALA A N 1
ATOM 6165 C CA . ALA A 1 904 ? 153.969 203.766 182.817 1 61.39 904 ALA A CA 1
ATOM 6166 C C . ALA A 1 904 ? 154.725 205.089 182.969 1 55.9 904 ALA A C 1
ATOM 6167 O O . ALA A 1 904 ? 155.185 205.646 181.973 1 55.9 904 ALA A O 1
ATOM 6169 N N . VAL A 1 905 ? 154.861 205.595 184.203 1 48.77 905 VAL A N 1
ATOM 6170 C CA . VAL A 1 905 ? 155.649 206.796 184.439 1 46.66 905 VAL A CA 1
ATOM 6171 C C . VAL A 1 905 ? 157.107 206.537 184.045 1 43.56 905 VAL A C 1
ATOM 6172 O O . VAL A 1 905 ? 157.734 207.388 183.424 1 44.64 905 VAL A O 1
ATOM 6176 N N . GLY A 1 906 ? 157.622 205.347 184.36 1 39.39 906 GLY A N 1
ATOM 6177 C CA . GLY A 1 906 ? 158.911 204.88 183.885 1 34.53 906 GLY A CA 1
ATOM 6178 C C . GLY A 1 906 ? 159.132 205.062 182.388 1 35.51 906 GLY A C 1
ATOM 6179 O O . GLY A 1 906 ? 160.199 205.504 181.983 1 38.82 906 GLY A O 1
ATOM 6180 N N . ASP A 1 907 ? 158.155 204.743 181.541 1 39.28 907 ASP A N 1
ATOM 6181 C CA . ASP A 1 907 ? 158.387 204.875 180.109 1 46.7 907 ASP A CA 1
ATOM 6182 C C . ASP A 1 907 ? 158.379 206.346 179.654 1 44.26 907 ASP A C 1
ATOM 6183 O O . ASP A 1 907 ? 159.038 206.704 178.669 1 40.11 907 ASP A O 1
ATOM 6188 N N . LYS A 1 908 ? 157.692 207.217 180.4 1 42.56 908 LYS A N 1
ATOM 6189 C CA . LYS A 1 908 ? 157.725 208.648 180.127 1 44.29 908 LYS A CA 1
ATOM 6190 C C . LYS A 1 908 ? 158.99 209.292 180.693 1 38.17 908 LYS A C 1
ATOM 6191 O O . LYS A 1 908 ? 159.537 210.193 180.058 1 45.86 908 LYS A O 1
ATOM 6197 N N . MET A 1 909 ? 159.481 208.812 181.847 1 36.22 909 MET A N 1
ATOM 6198 C CA . MET A 1 909 ? 160.83 209.108 182.305 1 33.21 909 MET A CA 1
ATOM 6199 C C . MET A 1 909 ? 161.854 208.715 181.232 1 27.34 909 MET A C 1
ATOM 6200 O O . MET A 1 909 ? 162.693 209.528 180.883 1 25.14 909 MET A O 1
ATOM 6205 N N . ALA A 1 910 ? 161.748 207.487 180.702 1 26.21 910 ALA A N 1
ATOM 6206 C CA . ALA A 1 910 ? 162.68 206.953 179.725 1 27.47 910 ALA A CA 1
ATOM 6207 C C . ALA A 1 910 ? 162.696 207.808 178.463 1 30.35 910 ALA A C 1
ATOM 6208 O O . ALA A 1 910 ? 163.773 208.099 177.941 1 32.1 910 ALA A O 1
ATOM 6210 N N . SER A 1 911 ? 161.501 208.228 178.005 1 33.16 911 SER A N 1
ATOM 6211 C CA . SER A 1 911 ? 161.339 209.108 176.852 1 34.15 911 SER A CA 1
ATOM 6212 C C . SER A 1 911 ? 161.996 210.46 177.107 1 31.21 911 SER A C 1
ATOM 6213 O O . SER A 1 911 ? 162.774 210.935 176.281 1 30.71 911 SER A O 1
ATOM 6216 N N . HIS A 1 912 ? 161.714 211.029 178.283 1 29.09 912 HIS A N 1
ATOM 6217 C CA . HIS A 1 912 ? 162.243 212.313 178.691 1 30.84 912 HIS A CA 1
ATOM 6218 C C . HIS A 1 912 ? 163.763 212.298 178.804 1 32.56 912 HIS A C 1
ATOM 6219 O O . HIS A 1 912 ? 164.417 213.234 178.346 1 37.25 912 HIS A O 1
ATOM 6226 N N . ILE A 1 913 ? 164.323 211.248 179.422 1 33.45 913 ILE A N 1
ATOM 6227 C CA . ILE A 1 913 ? 165.763 211.08 179.517 1 33.5 913 ILE A CA 1
ATOM 6228 C C . ILE A 1 913 ? 166.357 211.025 178.117 1 29.59 913 ILE A C 1
ATOM 6229 O O . ILE A 1 913 ? 167.331 211.715 177.848 1 30.1 913 ILE A O 1
ATOM 6234 N N . SER A 1 914 ? 165.774 210.19 177.25 1 32.6 914 SER A N 1
ATOM 6235 C CA . SER A 1 914 ? 166.263 210.018 175.897 1 32.15 914 SER A CA 1
ATOM 6236 C C . SER A 1 914 ? 166.374 211.386 175.227 1 34.78 914 SER A C 1
ATOM 6237 O O . SER A 1 914 ? 167.424 211.75 174.702 1 29.57 914 SER A O 1
ATOM 6240 N N . ARG A 1 915 ? 165.276 212.15 175.29 1 39.83 915 ARG A N 1
ATOM 6241 C CA . ARG A 1 915 ? 165.16 213.457 174.667 1 42.9 915 ARG A CA 1
ATOM 6242 C C . ARG A 1 915 ? 166.255 214.405 175.142 1 38.88 915 ARG A C 1
ATOM 6243 O O . ARG A 1 915 ? 166.837 215.117 174.326 1 46.05 915 ARG A O 1
ATOM 6251 N N . ALA A 1 916 ? 166.484 214.437 176.458 1 36.11 916 ALA A N 1
ATOM 6252 C CA . ALA A 1 916 ? 167.331 215.429 177.097 1 36 916 ALA A CA 1
ATOM 6253 C C . ALA A 1 916 ? 168.818 215.13 176.929 1 37.07 916 ALA A C 1
ATOM 6254 O O . ALA A 1 916 ? 169.64 216.045 177.001 1 40.89 916 ALA A O 1
ATOM 6256 N N . LEU A 1 917 ? 169.191 213.862 176.754 1 37.65 917 LEU A N 1
ATOM 6257 C CA . LEU A 1 917 ? 170.589 213.506 176.901 1 37.66 917 LEU A CA 1
ATOM 6258 C C . LEU A 1 917 ? 171.204 212.979 175.608 1 35.4 917 LEU A C 1
ATOM 6259 O O . LEU A 1 917 ? 172.396 213.161 175.395 1 38.05 917 LEU A O 1
ATOM 6264 N N . PHE A 1 918 ? 170.441 212.29 174.766 1 34.4 918 PHE A N 1
ATOM 6265 C CA . PHE A 1 918 ? 171.074 211.481 173.741 1 31.36 918 PHE A CA 1
ATOM 6266 C C . PHE A 1 918 ? 170.503 211.773 172.365 1 35.51 918 PHE A C 1
ATOM 6267 O O . PHE A 1 918 ? 169.367 212.216 172.225 1 38.55 918 PHE A O 1
ATOM 6275 N N . LEU A 1 919 ? 171.316 211.465 171.348 1 38.83 919 LEU A N 1
ATOM 6276 C CA . LEU A 1 919 ? 170.955 211.69 169.966 1 36.47 919 LEU A CA 1
ATOM 6277 C C . LEU A 1 919 ? 170.161 210.507 169.447 1 36.97 919 LEU A C 1
ATOM 6278 O O . LEU A 1 919 ? 170.522 209.366 169.716 1 38.72 919 LEU A O 1
ATOM 6283 N N . PRO A 1 920 ? 169.078 210.726 168.662 1 41.88 920 PRO A N 1
ATOM 6284 C CA . PRO A 1 920 ? 168.443 209.617 167.954 1 39.38 920 PRO A CA 1
ATOM 6285 C C . PRO A 1 920 ? 169.516 208.946 167.112 1 28.9 920 PRO A C 1
ATOM 6286 O O . PRO A 1 920 ? 170.478 209.575 166.723 1 30.09 920 PRO A O 1
ATOM 6290 N N . PRO A 1 921 ? 169.41 207.654 166.803 1 29.13 921 PRO A N 1
ATOM 6291 C CA . PRO A 1 921 ? 168.312 206.816 167.271 1 29.89 921 PRO A CA 1
ATOM 6292 C C . PRO A 1 921 ? 168.482 206.196 168.66 1 26.6 921 PRO A C 1
ATOM 6293 O O . PRO A 1 921 ? 167.809 205.22 168.966 1 29.35 921 PRO A O 1
ATOM 6297 N N . ILE A 1 922 ? 169.368 206.748 169.497 1 25.42 922 ILE A N 1
ATOM 6298 C CA . ILE A 1 922 ? 169.531 206.225 170.849 1 26.19 922 ILE A CA 1
ATOM 6299 C C . ILE A 1 922 ? 168.196 206.38 171.565 1 24.88 922 ILE A C 1
ATOM 6300 O O . ILE A 1 922 ? 167.611 207.455 171.521 1 27.13 922 ILE A O 1
ATOM 6305 N N . LYS A 1 923 ? 167.75 205.314 172.238 1 27.35 923 LYS A N 1
ATOM 6306 C CA . LYS A 1 923 ? 166.478 205.284 172.949 1 30.43 923 LYS A CA 1
ATOM 6307 C C . LYS A 1 923 ? 166.639 204.491 174.235 1 25.71 923 LYS A C 1
ATOM 6308 O O . LYS A 1 923 ? 167.104 203.349 174.224 1 25.43 923 LYS A O 1
ATOM 6314 N N . LEU A 1 924 ? 166.287 205.143 175.342 1 29.69 924 LEU A N 1
ATOM 6315 C CA . LEU A 1 924 ? 166.12 204.487 176.624 1 28.22 924 LEU A CA 1
ATOM 6316 C C . LEU A 1 924 ? 164.646 204.133 176.785 1 27.7 924 LEU A C 1
ATOM 6317 O O . LEU A 1 924 ? 163.781 204.941 176.47 1 30.02 924 LEU A O 1
ATOM 6322 N N . GLU A 1 925 ? 164.376 202.921 177.278 1 32.26 925 GLU A N 1
ATOM 6323 C CA . GLU A 1 925 ? 163.023 202.394 177.382 1 34.89 925 GLU A CA 1
ATOM 6324 C C . GLU A 1 925 ? 162.817 201.793 178.763 1 31.73 925 GLU A C 1
ATOM 6325 O O . GLU A 1 925 ? 163.743 201.257 179.349 1 32.02 925 GLU A O 1
ATOM 6331 N N . CYS A 1 926 ? 161.589 201.881 179.273 1 36.66 926 CYS A N 1
ATOM 6332 C CA . CYS A 1 926 ? 161.266 201.269 180.546 1 37.31 926 CYS A CA 1
ATOM 6333 C C . CYS A 1 926 ? 160.882 199.815 180.295 1 42.51 926 CYS A C 1
ATOM 6334 O O . CYS A 1 926 ? 159.904 199.539 179.606 1 46.71 926 CYS A O 1
ATOM 6337 N N . GLU A 1 927 ? 161.674 198.889 180.852 1 51.18 927 GLU A N 1
ATOM 6338 C CA . GLU A 1 927 ? 161.628 197.49 180.454 1 60.29 927 GLU A CA 1
ATOM 6339 C C . GLU A 1 927 ? 160.656 196.734 181.361 1 57.12 927 GLU A C 1
ATOM 6340 O O . GLU A 1 927 ? 159.734 196.077 180.878 1 60.73 927 GLU A O 1
ATOM 6346 N N . LYS A 1 928 ? 160.873 196.842 182.68 1 51.14 928 LYS A N 1
ATOM 6347 C CA . LYS A 1 928 ? 160.035 196.186 183.674 1 42.53 928 LYS A CA 1
ATOM 6348 C C . LYS A 1 928 ? 160.209 196.851 185.031 1 36.2 928 LYS A C 1
ATOM 6349 O O . LYS A 1 928 ? 161.092 197.671 185.206 1 38.81 928 LYS A O 1
ATOM 6355 N N . THR A 1 929 ? 159.338 196.5 185.975 1 36.36 929 THR A N 1
ATOM 6356 C CA . THR A 1 929 ? 159.424 196.953 187.35 1 34.72 929 THR A CA 1
ATOM 6357 C C . THR A 1 929 ? 159.422 195.74 188.281 1 31.32 929 THR A C 1
ATOM 6358 O O . THR A 1 929 ? 158.503 194.934 188.257 1 37.02 929 THR A O 1
ATOM 6362 N N . PHE A 1 930 ? 160.454 195.631 189.118 1 30.01 930 PHE A N 1
ATOM 6363 C CA . PHE A 1 930 ? 160.487 194.675 190.195 1 26.92 930 PHE A CA 1
ATOM 6364 C C . PHE A 1 930 ? 159.753 195.241 191.383 1 28.65 930 PHE A C 1
ATOM 6365 O O . PHE A 1 930 ? 159.957 196.401 191.711 1 34.3 930 PHE A O 1
ATOM 6373 N N . THR A 1 931 ? 158.94 194.409 192.05 1 30.89 931 THR A N 1
ATOM 6374 C CA . THR A 1 931 ? 158.417 194.776 193.359 1 35.12 931 THR A CA 1
ATOM 6375 C C . THR A 1 931 ? 159.41 194.381 194.446 1 27.99 931 THR A C 1
ATOM 6376 O O . THR A 1 931 ? 159.52 195.072 195.452 1 35.67 931 THR A O 1
ATOM 6380 N N . LYS A 1 932 ? 160.102 193.261 194.245 1 29.04 932 LYS A N 1
ATOM 6381 C CA . LYS A 1 932 ? 161.12 192.785 195.178 1 29.15 932 LYS A CA 1
ATOM 6382 C C . LYS A 1 932 ? 162.337 192.35 194.377 1 25.49 932 LYS A C 1
ATOM 6383 O O . LYS A 1 932 ? 162.186 191.827 193.284 1 26.13 932 LYS A O 1
ATOM 6389 N N . LEU A 1 933 ? 163.524 192.598 194.931 1 26 933 LEU A N 1
ATOM 6390 C CA . LEU A 1 933 ? 164.759 192.311 194.232 1 26.46 933 LEU A CA 1
ATOM 6391 C C . LEU A 1 933 ? 165.877 192.007 195.221 1 25.33 933 LEU A C 1
ATOM 6392 O O . LEU A 1 933 ? 166.174 192.795 196.115 1 26.66 933 LEU A O 1
ATOM 6397 N N . LEU A 1 934 ? 166.476 190.831 195.038 1 26.55 934 LEU A N 1
ATOM 6398 C CA . LEU A 1 934 ? 167.715 190.477 195.686 1 27.64 934 LEU A CA 1
ATOM 6399 C C . LEU A 1 934 ? 168.859 190.674 194.695 1 27.84 934 LEU A C 1
ATOM 6400 O O . LEU A 1 934 ? 169.039 189.871 193.792 1 32.32 934 LEU A O 1
ATOM 6405 N N . LEU A 1 935 ? 169.62 191.757 194.858 1 30.35 935 LEU A N 1
ATOM 6406 C CA . LEU A 1 935 ? 170.875 191.924 194.139 1 35.78 935 LEU A CA 1
ATOM 6407 C C . LEU A 1 935 ? 171.945 191.101 194.846 1 32.48 935 LEU A C 1
ATOM 6408 O O . LEU A 1 935 ? 172.247 191.344 196.009 1 33.2 935 LEU A O 1
ATOM 6413 N N . ILE A 1 936 ? 172.518 190.141 194.128 1 37.72 936 ILE A N 1
ATOM 6414 C CA . ILE A 1 936 ? 173.503 189.233 194.694 1 42.82 936 ILE A CA 1
ATOM 6415 C C . ILE A 1 936 ? 174.898 189.736 194.33 1 44.33 936 ILE A C 1
ATOM 6416 O O . ILE A 1 936 ? 175.747 189.905 195.212 1 51.6 936 ILE A O 1
ATOM 6421 N N . ALA A 1 937 ? 175.1 190.003 193.032 1 45.46 937 ALA A N 1
ATOM 6422 C CA . ALA A 1 937 ? 176.362 190.488 192.498 1 45.5 937 ALA A CA 1
ATOM 6423 C C . ALA A 1 937 ? 176.148 191.005 191.078 1 47 937 ALA A C 1
ATOM 6424 O O . ALA A 1 937 ? 175.021 191.019 190.592 1 54.19 937 ALA A O 1
ATOM 6426 N N . LYS A 1 938 ? 177.229 191.412 190.404 1 51.33 938 LYS A N 1
ATOM 6427 C CA . LYS A 1 938 ? 177.168 191.733 188.986 1 60.09 938 LYS A CA 1
ATOM 6428 C C . LYS A 1 938 ? 176.546 190.552 188.235 1 59.25 938 LYS A C 1
ATOM 6429 O O . LYS A 1 938 ? 177.038 189.429 188.349 1 64 938 LYS A O 1
ATOM 6435 N N . LYS A 1 939 ? 175.449 190.831 187.51 1 57.59 939 LYS A N 1
ATOM 6436 C CA . LYS A 1 939 ? 174.736 189.893 186.649 1 55.66 939 LYS A CA 1
ATOM 6437 C C . LYS A 1 939 ? 174.077 188.753 187.437 1 51.68 939 LYS A C 1
ATOM 6438 O O . LYS A 1 939 ? 173.629 187.781 186.829 1 54.32 939 LYS A O 1
ATOM 6444 N N . LYS A 1 940 ? 173.957 188.885 188.765 1 41.97 940 LYS A N 1
ATOM 6445 C CA . LYS A 1 940 ? 173.288 187.88 189.577 1 43.08 940 LYS A CA 1
ATOM 6446 C C . LYS A 1 940 ? 172.197 188.527 190.425 1 35.97 940 LYS A C 1
ATOM 6447 O O . LYS A 1 940 ? 172.493 189.333 191.303 1 39.39 940 LYS A O 1
ATOM 6453 N N . TYR A 1 941 ? 170.938 188.148 190.181 1 32.17 941 TYR A N 1
ATOM 6454 C CA . TYR A 1 941 ? 169.836 188.632 191 1 32.47 941 TYR A CA 1
ATOM 6455 C C . TYR A 1 941 ? 168.608 187.741 190.855 1 28.6 941 TYR A C 1
ATOM 6456 O O . TYR A 1 941 ? 168.464 186.989 189.898 1 30 941 TYR A O 1
ATOM 6465 N N . ILE A 1 942 ? 167.736 187.858 191.852 1 28.96 942 ILE A N 1
ATOM 6466 C CA . ILE A 1 942 ? 166.424 187.254 191.859 1 28.91 942 ILE A CA 1
ATOM 6467 C C . ILE A 1 942 ? 165.443 188.389 192.105 1 26.89 942 ILE A C 1
ATOM 6468 O O . ILE A 1 942 ? 165.618 189.168 193.019 1 27.5 942 ILE A O 1
ATOM 6473 N N . GLY A 1 943 ? 164.407 188.481 191.276 1 30.4 943 GLY A N 1
ATOM 6474 C CA . GLY A 1 943 ? 163.423 189.523 191.463 1 30.28 943 GLY A CA 1
ATOM 6475 C C . GLY A 1 943 ? 162.016 189.062 191.126 1 30.62 943 GLY A C 1
ATOM 6476 O O . GLY A 1 943 ? 161.814 188.175 190.307 1 34.91 943 GLY A O 1
ATOM 6477 N N . VAL A 1 944 ? 161.042 189.695 191.762 1 33.19 944 VAL A N 1
ATOM 6478 C CA . VAL A 1 944 ? 159.662 189.492 191.376 1 36.11 944 VAL A CA 1
ATOM 6479 C C . VAL A 1 944 ? 159.168 190.731 190.627 1 32.02 944 VAL A C 1
ATOM 6480 O O . VAL A 1 944 ? 159.26 191.845 191.117 1 34.01 944 VAL A O 1
ATOM 6484 N N . ILE A 1 945 ? 158.68 190.494 189.402 1 39.69 945 ILE A N 1
ATOM 6485 C CA . ILE A 1 945 ? 158.084 191.506 188.537 1 41.87 945 ILE A CA 1
ATOM 6486 C C . ILE A 1 945 ? 156.703 191.868 189.09 1 44.74 945 ILE A C 1
ATOM 6487 O O . ILE A 1 945 ? 156.111 191.082 189.823 1 50.17 945 ILE A O 1
ATOM 6492 N N . TYR A 1 946 ? 156.199 193.067 188.765 1 49.5 946 TYR A N 1
ATOM 6493 C CA . TYR A 1 946 ? 154.961 193.597 189.327 1 55.3 946 TYR A CA 1
ATOM 6494 C C . TYR A 1 946 ? 153.783 192.619 189.16 1 66.16 946 TYR A C 1
ATOM 6495 O O . TYR A 1 946 ? 152.914 192.542 190.034 1 63.87 946 TYR A O 1
ATOM 6504 N N . GLY A 1 947 ? 153.756 191.847 188.065 1 71.64 947 GLY A N 1
ATOM 6505 C CA . GLY A 1 947 ? 152.717 190.848 187.842 1 81.98 947 GLY A CA 1
ATOM 6506 C C . GLY A 1 947 ? 152.798 189.612 188.752 1 83.74 947 GLY A C 1
ATOM 6507 O O . GLY A 1 947 ? 151.951 188.724 188.654 1 84.25 947 GLY A O 1
ATOM 6508 N N . GLY A 1 948 ? 153.827 189.529 189.613 1 79.68 948 GLY A N 1
ATOM 6509 C CA . GLY A 1 948 ? 153.959 188.444 190.578 1 71.85 948 GLY A CA 1
ATOM 6510 C C . GLY A 1 948 ? 154.956 187.366 190.146 1 63.85 948 GLY A C 1
ATOM 6511 O O . GLY A 1 948 ? 155.359 186.534 190.965 1 67.05 948 GLY A O 1
ATOM 6512 N N . LYS A 1 949 ? 155.351 187.397 188.863 1 55.44 949 LYS A N 1
ATOM 6513 C CA . LYS A 1 949 ? 156.256 186.409 188.291 1 54.86 949 LYS A CA 1
ATOM 6514 C C . LYS A 1 949 ? 157.67 186.589 188.841 1 51.49 949 LYS A C 1
ATOM 6515 O O . LYS A 1 949 ? 158.135 187.715 188.987 1 54.04 949 LYS A O 1
ATOM 6521 N N . MET A 1 950 ? 158.378 185.475 189.082 1 48.25 950 MET A N 1
ATOM 6522 C CA . MET A 1 950 ? 159.755 185.517 189.558 1 42.18 950 MET A CA 1
ATOM 6523 C C . MET A 1 950 ? 160.721 185.346 188.389 1 42.64 950 MET A C 1
ATOM 6524 O O . MET A 1 950 ? 160.516 184.512 187.513 1 53.61 950 MET A O 1
ATOM 6529 N N . LEU A 1 951 ? 161.773 186.177 188.395 1 46.71 951 LEU A N 1
ATOM 6530 C CA . LEU A 1 951 ? 162.842 186.152 187.416 1 45.04 951 LEU A CA 1
ATOM 6531 C C . LEU A 1 951 ? 164.162 185.899 188.139 1 46.47 951 LEU A C 1
ATOM 6532 O O . LEU A 1 951 ? 164.529 186.626 189.059 1 44.3 951 LEU A O 1
ATOM 6537 N N . ILE A 1 952 ? 164.856 184.842 187.704 1 47.1 952 ILE A N 1
ATOM 6538 C CA . ILE A 1 952 ? 166.143 184.452 188.248 1 43.85 952 ILE A CA 1
ATOM 6539 C C . ILE A 1 952 ? 167.179 184.66 187.151 1 42.24 952 ILE A C 1
ATOM 6540 O O . ILE A 1 952 ? 166.994 184.181 186.037 1 52.22 952 ILE A O 1
ATOM 6545 N N . LYS A 1 953 ? 168.245 185.409 187.459 1 45.98 953 LYS A N 1
ATOM 6546 C CA . LYS A 1 953 ? 169.321 185.641 186.509 1 46.87 953 LYS A CA 1
ATOM 6547 C C . LYS A 1 953 ? 170.669 185.348 187.163 1 43.07 953 LYS A C 1
ATOM 6548 O O . LYS A 1 953 ? 170.943 185.79 188.27 1 40.81 953 LYS A O 1
ATOM 6554 N N . GLY A 1 954 ? 171.49 184.557 186.464 1 50.06 954 GLY A N 1
ATOM 6555 C CA . GLY A 1 954 ? 172.879 184.341 186.834 1 51.4 954 GLY A CA 1
ATOM 6556 C C . GLY A 1 954 ? 173.074 183.4 188.02 1 47.89 954 GLY A C 1
ATOM 6557 O O . GLY A 1 954 ? 174.196 183.277 188.503 1 53.66 954 GLY A O 1
ATOM 6558 N N . VAL A 1 955 ? 171.998 182.744 188.486 1 51.72 955 VAL A N 1
ATOM 6559 C CA . VAL A 1 955 ? 172.096 181.748 189.547 1 56.94 955 VAL A CA 1
ATOM 6560 C C . VAL A 1 955 ? 171.204 180.547 189.231 1 59.48 955 VAL A C 1
ATOM 6561 O O . VAL A 1 955 ? 170.181 180.673 188.561 1 64.19 955 VAL A O 1
ATOM 6565 N N . ASP A 1 956 ? 171.63 179.377 189.726 1 65.31 956 ASP A N 1
ATOM 6566 C CA . ASP A 1 956 ? 170.832 178.16 189.726 1 69.82 956 ASP A CA 1
ATOM 6567 C C . ASP A 1 956 ? 170.495 177.8 191.17 1 65.02 956 ASP A C 1
ATOM 6568 O O . ASP A 1 956 ? 171.394 177.657 192 1 71.94 956 ASP A O 1
ATOM 6573 N N . LEU A 1 957 ? 169.198 177.63 191.452 1 64.34 957 LEU A N 1
ATOM 6574 C CA . LEU A 1 957 ? 168.733 177.318 192.794 1 66.3 957 LEU A CA 1
ATOM 6575 C C . LEU A 1 957 ? 168.766 175.808 193.05 1 69.54 957 LEU A C 1
ATOM 6576 O O . LEU A 1 957 ? 168.907 175.389 194.201 1 74.89 957 LEU A O 1
ATOM 6581 N N . VAL A 1 958 ? 168.634 175 191.986 1 71.83 958 VAL A N 1
ATOM 6582 C CA . VAL A 1 958 ? 168.42 173.565 192.127 1 81.15 958 VAL A CA 1
ATOM 6583 C C . VAL A 1 958 ? 169.507 172.796 191.369 1 78.18 958 VAL A C 1
ATOM 6584 O O . VAL A 1 958 ? 169.242 172.142 190.362 1 78.54 958 VAL A O 1
ATOM 6588 N N . ARG A 1 959 ? 170.724 172.842 191.925 1 82.09 959 ARG A N 1
ATOM 6589 C CA . ARG A 1 959 ? 171.919 172.262 191.327 1 92.59 959 ARG A CA 1
ATOM 6590 C C . ARG A 1 959 ? 171.829 170.735 191.248 1 84.32 959 ARG A C 1
ATOM 6591 O O . ARG A 1 959 ? 171.259 170.093 192.123 1 79.23 959 ARG A O 1
ATOM 6599 N N . LYS A 1 960 ? 172.474 170.158 190.224 1 91.1 960 LYS A N 1
ATOM 6600 C CA . LYS A 1 960 ? 172.356 168.741 189.901 1 95.24 960 LYS A CA 1
ATOM 6601 C C . LYS A 1 960 ? 173.097 167.862 190.913 1 85.28 960 LYS A C 1
ATOM 6602 O O . LYS A 1 960 ? 172.814 166.671 191.013 1 81.85 960 LYS A O 1
ATOM 6608 N N . ASN A 1 961 ? 174.045 168.447 191.656 1 86.25 961 ASN A N 1
ATOM 6609 C CA . ASN A 1 961 ? 174.869 167.717 192.611 1 83.69 961 ASN A CA 1
ATOM 6610 C C . ASN A 1 961 ? 174.078 167.365 193.876 1 74.81 961 ASN A C 1
ATOM 6611 O O . ASN A 1 961 ? 174.46 166.441 194.596 1 80.66 961 ASN A O 1
ATOM 6616 N N . ASN A 1 962 ? 172.997 168.109 194.151 1 64.13 962 ASN A N 1
ATOM 6617 C CA . ASN A 1 962 ? 172.216 167.955 195.369 1 55.98 962 ASN A CA 1
ATOM 6618 C C . ASN A 1 962 ? 171.168 166.858 195.228 1 46.69 962 ASN A C 1
ATOM 6619 O O . ASN A 1 962 ? 170.733 166.522 194.134 1 50.31 962 ASN A O 1
ATOM 6624 N N . CYS A 1 963 ? 170.737 166.347 196.381 1 43.09 963 CYS A N 1
ATOM 6625 C CA . CYS A 1 963 ? 169.554 165.511 196.48 1 40.66 963 CYS A CA 1
ATOM 6626 C C . CYS A 1 963 ? 168.291 166.38 196.443 1 37.76 963 CYS A C 1
ATOM 6627 O O . CYS A 1 963 ? 168.352 167.592 196.644 1 40.3 963 CYS A O 1
ATOM 6630 N N . ALA A 1 964 ? 167.14 165.737 196.237 1 35.83 964 ALA A N 1
ATOM 6631 C CA . ALA A 1 964 ? 165.864 166.418 196.098 1 35.13 964 ALA A CA 1
ATOM 6632 C C . ALA A 1 964 ? 165.514 167.202 197.358 1 34.49 964 ALA A C 1
ATOM 6633 O O . ALA A 1 964 ? 164.944 168.283 197.256 1 36.33 964 ALA A O 1
ATOM 6635 N N . PHE A 1 965 ? 165.893 166.678 198.529 1 33.93 965 PHE A N 1
ATOM 6636 C CA . PHE A 1 965 ? 165.676 167.33 199.81 1 31.32 965 PHE A CA 1
ATOM 6637 C C . PHE A 1 965 ? 166.27 168.739 199.839 1 29.43 965 PHE A C 1
ATOM 6638 O O . PHE A 1 965 ? 165.593 169.681 200.224 1 32.86 965 PHE A O 1
ATOM 6646 N N . ILE A 1 966 ? 167.55 168.885 199.481 1 34.37 966 ILE A N 1
ATOM 6647 C CA . ILE A 1 966 ? 168.228 170.171 199.523 1 38.62 966 ILE A CA 1
ATOM 6648 C C . ILE A 1 966 ? 167.664 171.119 198.459 1 34.62 966 ILE A C 1
ATOM 6649 O O . ILE A 1 966 ? 167.431 172.284 198.749 1 39.89 966 ILE A O 1
ATOM 6654 N N . ASN A 1 967 ? 167.408 170.622 197.254 1 35.35 967 ASN A N 1
ATOM 6655 C CA . ASN A 1 967 ? 166.904 171.439 196.162 1 36.17 967 ASN A CA 1
ATOM 6656 C C . ASN A 1 967 ? 165.519 171.993 196.497 1 34.35 967 ASN A C 1
ATOM 6657 O O . ASN A 1 967 ? 165.28 173.189 196.345 1 39.75 967 ASN A O 1
ATOM 6662 N N . ARG A 1 968 ? 164.636 171.149 197.021 1 33.68 968 ARG A N 1
ATOM 6663 C CA . ARG A 1 968 ? 163.286 171.553 197.361 1 34.72 968 ARG A CA 1
ATOM 6664 C C . ARG A 1 968 ? 163.299 172.55 198.519 1 33 968 ARG A C 1
ATOM 6665 O O . ARG A 1 968 ? 162.579 173.545 198.483 1 36.48 968 ARG A O 1
ATOM 6673 N N . THR A 1 969 ? 164.137 172.312 199.529 1 32.8 969 THR A N 1
ATOM 6674 C CA . THR A 1 969 ? 164.198 173.181 200.694 1 31.78 969 THR A CA 1
ATOM 6675 C C . THR A 1 969 ? 164.807 174.536 200.334 1 30.65 969 THR A C 1
ATOM 6676 O O . THR A 1 969 ? 164.351 175.56 200.829 1 31.67 969 THR A O 1
ATOM 6680 N N . SER A 1 970 ? 165.839 174.529 199.479 1 34.23 970 SER A N 1
ATOM 6681 C CA . SER A 1 970 ? 166.484 175.745 199.017 1 36.33 970 SER A CA 1
ATOM 6682 C C . SER A 1 970 ? 165.468 176.641 198.318 1 34.39 970 SER A C 1
ATOM 6683 O O . SER A 1 970 ? 165.394 177.83 198.614 1 29.97 970 SER A O 1
ATOM 6686 N N . ARG A 1 971 ? 164.678 176.039 197.42 1 35.54 971 ARG A N 1
ATOM 6687 C CA . ARG A 1 971 ? 163.675 176.761 196.667 1 33.65 971 ARG A CA 1
ATOM 6688 C C . ARG A 1 971 ? 162.599 177.286 197.605 1 29.58 971 ARG A C 1
ATOM 6689 O O . ARG A 1 971 ? 162.14 178.406 197.428 1 33.99 971 ARG A O 1
ATOM 6697 N N . ALA A 1 972 ? 162.214 176.505 198.611 1 30.89 972 ALA A N 1
ATOM 6698 C CA . ALA A 1 972 ? 161.224 176.932 199.583 1 30.75 972 ALA A CA 1
ATOM 6699 C C . ALA A 1 972 ? 161.68 178.179 200.36 1 29.52 972 ALA A C 1
ATOM 6700 O O . ALA A 1 972 ? 160.874 179.054 200.632 1 32.67 972 ALA A O 1
ATOM 6702 N N . LEU A 1 973 ? 162.963 178.263 200.714 1 32.55 973 LEU A N 1
ATOM 6703 C CA . LEU A 1 973 ? 163.525 179.419 201.395 1 33.78 973 LEU A CA 1
ATOM 6704 C C . LEU A 1 973 ? 163.504 180.662 200.495 1 33.77 973 LEU A C 1
ATOM 6705 O O . LEU A 1 973 ? 163.187 181.752 200.964 1 33.28 973 LEU A O 1
ATOM 6710 N N . VAL A 1 974 ? 163.831 180.497 199.21 1 32.44 974 VAL A N 1
ATOM 6711 C CA . VAL A 1 974 ? 163.764 181.592 198.261 1 38.58 974 VAL A CA 1
ATOM 6712 C C . VAL A 1 974 ? 162.318 182.074 198.122 1 38.99 974 VAL A C 1
ATOM 6713 O O . VAL A 1 974 ? 162.063 183.279 198.179 1 40.78 974 VAL A O 1
ATOM 6717 N N . ASP A 1 975 ? 161.386 181.138 197.918 1 37.09 975 ASP A N 1
ATOM 6718 C CA . ASP A 1 975 ? 159.985 181.468 197.767 1 37.99 975 ASP A CA 1
ATOM 6719 C C . ASP A 1 975 ? 159.495 182.204 199.004 1 35.32 975 ASP A C 1
ATOM 6720 O O . ASP A 1 975 ? 158.663 183.097 198.893 1 41.37 975 ASP A O 1
ATOM 6725 N N . LEU A 1 976 ? 160.019 181.863 200.174 1 34.24 976 LEU A N 1
ATOM 6726 C CA . LEU A 1 976 ? 159.59 182.52 201.397 1 35.12 976 LEU A CA 1
ATOM 6727 C C . LEU A 1 976 ? 160.078 183.966 201.46 1 30.16 976 LEU A C 1
ATOM 6728 O O . LEU A 1 976 ? 159.323 184.843 201.848 1 29.78 976 LEU A O 1
ATOM 6733 N N . LEU A 1 977 ? 161.334 184.209 201.063 1 33.04 977 LEU A N 1
ATOM 6734 C CA . LEU A 1 977 ? 161.901 185.545 200.998 1 31.59 977 LEU A CA 1
ATOM 6735 C C . LEU A 1 977 ? 161.069 186.462 200.095 1 29.2 977 LEU A C 1
ATOM 6736 O O . LEU A 1 977 ? 160.852 187.622 200.418 1 27.78 977 LEU A O 1
ATOM 6741 N N . PHE A 1 978 ? 160.574 185.925 198.976 1 34.02 978 PHE A N 1
ATOM 6742 C CA . PHE A 1 978 ? 159.883 186.714 197.971 1 33.65 978 PHE A CA 1
ATOM 6743 C C . PHE A 1 978 ? 158.373 186.781 198.173 1 35.03 978 PHE A C 1
ATOM 6744 O O . PHE A 1 978 ? 157.788 187.807 197.832 1 41.98 978 PHE A O 1
ATOM 6752 N N . TYR A 1 979 ? 157.748 185.767 198.792 1 38.14 979 TYR A N 1
ATOM 6753 C CA . TYR A 1 979 ? 156.297 185.688 198.803 1 34.85 979 TYR A CA 1
ATOM 6754 C C . TYR A 1 979 ? 155.695 185.802 200.2 1 39.94 979 TYR A C 1
ATOM 6755 O O . TYR A 1 979 ? 154.479 185.958 200.304 1 49.64 979 TYR A O 1
ATOM 6764 N N . ASP A 1 980 ? 156.502 185.77 201.266 1 43.42 980 ASP A N 1
ATOM 6765 C CA . ASP A 1 980 ? 156.015 186.139 202.591 1 46.11 980 ASP A CA 1
ATOM 6766 C C . ASP A 1 980 ? 156.492 187.558 202.905 1 42.53 980 ASP A C 1
ATOM 6767 O O . ASP A 1 980 ? 157.67 187.765 203.179 1 46.49 980 ASP A O 1
ATOM 6772 N N . ASP A 1 981 ? 155.564 188.524 202.901 1 44.73 981 ASP A N 1
ATOM 6773 C CA . ASP A 1 981 ? 155.878 189.93 203.134 1 49.02 981 ASP A CA 1
ATOM 6774 C C . ASP A 1 981 ? 156.517 190.154 204.506 1 42.48 981 ASP A C 1
ATOM 6775 O O . ASP A 1 981 ? 157.274 191.105 204.686 1 46.5 981 ASP A O 1
ATOM 6780 N N . THR A 1 982 ? 156.193 189.296 205.475 1 40.05 982 THR A N 1
ATOM 6781 C CA . THR A 1 982 ? 156.788 189.372 206.797 1 41.09 982 THR A CA 1
ATOM 6782 C C . THR A 1 982 ? 158.292 189.112 206.718 1 39.37 982 THR A C 1
ATOM 6783 O O . THR A 1 982 ? 159.081 189.85 207.321 1 40.73 982 THR A O 1
ATOM 6787 N N . VAL A 1 983 ? 158.656 188.049 205.985 1 34.01 983 VAL A N 1
ATOM 6788 C CA . VAL A 1 983 ? 160.035 187.675 205.763 1 33.1 983 VAL A CA 1
ATOM 6789 C C . VAL A 1 983 ? 160.708 188.731 204.896 1 33.17 983 VAL A C 1
ATOM 6790 O O . VAL A 1 983 ? 161.835 189.111 205.194 1 36.27 983 VAL A O 1
ATOM 6794 N N . SER A 1 984 ? 160.031 189.193 203.829 1 38.93 984 SER A N 1
ATOM 6795 C CA . SER A 1 984 ? 160.562 190.207 202.918 1 37.19 984 SER A CA 1
ATOM 6796 C C . SER A 1 984 ? 160.982 191.468 203.676 1 32.41 984 SER A C 1
ATOM 6797 O O . SER A 1 984 ? 162.091 191.956 203.494 1 35.52 984 SER A O 1
ATOM 6800 N N . GLY A 1 985 ? 160.088 191.993 204.507 1 32.39 985 GLY A N 1
ATOM 6801 C CA . GLY A 1 985 ? 160.341 193.214 205.258 1 36.65 985 GLY A CA 1
ATOM 6802 C C . GLY A 1 985 ? 161.43 193.064 206.32 1 36.74 985 GLY A C 1
ATOM 6803 O O . GLY A 1 985 ? 162.232 193.974 206.521 1 42.33 985 GLY A O 1
ATOM 6804 N N . ALA A 1 986 ? 161.467 191.899 206.97 1 37.5 986 ALA A N 1
ATOM 6805 C CA . ALA A 1 986 ? 162.511 191.55 207.918 1 36.35 986 ALA A CA 1
ATOM 6806 C C . ALA A 1 986 ? 163.869 191.393 207.219 1 36.22 986 ALA A C 1
ATOM 6807 O O . ALA A 1 986 ? 164.888 191.846 207.739 1 43.67 986 ALA A O 1
ATOM 6809 N N . ALA A 1 987 ? 163.883 190.777 206.035 1 33.28 987 ALA A N 1
ATOM 6810 C CA . ALA A 1 987 ? 165.09 190.623 205.251 1 34.29 987 ALA A CA 1
ATOM 6811 C C . ALA A 1 987 ? 165.624 191.98 204.793 1 38.61 987 ALA A C 1
ATOM 6812 O O . ALA A 1 987 ? 166.835 192.18 204.764 1 41.64 987 ALA A O 1
ATOM 6814 N N . ALA A 1 988 ? 164.73 192.901 204.395 1 40.44 988 ALA A N 1
ATOM 6815 C CA . ALA A 1 988 ? 165.122 194.259 204.037 1 40.89 988 ALA A CA 1
ATOM 6816 C C . ALA A 1 988 ? 165.747 194.969 205.241 1 39.04 988 ALA A C 1
ATOM 6817 O O . ALA A 1 988 ? 166.744 195.668 205.084 1 44.97 988 ALA A O 1
ATOM 6819 N N . ALA A 1 989 ? 165.191 194.752 206.439 1 37.6 989 ALA A N 1
ATOM 6820 C CA . ALA A 1 989 ? 165.684 195.37 207.663 1 41.7 989 ALA A CA 1
ATOM 6821 C C . ALA A 1 989 ? 167.135 194.977 207.99 1 44.09 989 ALA A C 1
ATOM 6822 O O . ALA A 1 989 ? 167.801 195.673 208.748 1 45.67 989 ALA A O 1
ATOM 6824 N N . LEU A 1 990 ? 167.647 193.883 207.415 1 41.35 990 LEU A N 1
ATOM 6825 C CA . LEU A 1 990 ? 169.022 193.477 207.642 1 43.4 990 LEU A CA 1
ATOM 6826 C C . LEU A 1 990 ? 170.006 194.498 207.068 1 45.94 990 LEU A C 1
ATOM 6827 O O . LEU A 1 990 ? 171.134 194.577 207.541 1 46.91 990 LEU A O 1
ATOM 6832 N N . ALA A 1 991 ? 169.593 195.268 206.05 1 48.65 991 ALA A N 1
ATOM 6833 C CA . ALA A 1 991 ? 170.473 196.221 205.383 1 45.2 991 ALA A CA 1
ATOM 6834 C C . ALA A 1 991 ? 170.778 197.439 206.261 1 46.44 991 ALA A C 1
ATOM 6835 O O . ALA A 1 991 ? 171.753 198.14 206.003 1 46.37 991 ALA A O 1
ATOM 6837 N N . GLU A 1 992 ? 169.973 197.671 207.305 1 51.82 992 GLU A N 1
ATOM 6838 C CA . GLU A 1 992 ? 170.094 198.849 208.152 1 61.52 992 GLU A CA 1
ATOM 6839 C C . GLU A 1 992 ? 171.336 198.796 209.051 1 62.56 992 GLU A C 1
ATOM 6840 O O . GLU A 1 992 ? 171.701 199.815 209.64 1 67.81 992 GLU A O 1
ATOM 6846 N N . ARG A 1 993 ? 171.971 197.617 209.169 1 59.37 993 ARG A N 1
ATOM 6847 C CA . ARG A 1 993 ? 173.11 197.414 210.053 1 55.56 993 ARG A CA 1
ATOM 6848 C C . ARG A 1 993 ? 174.185 196.613 209.319 1 56.42 993 ARG A C 1
ATOM 6849 O O . ARG A 1 993 ? 173.881 195.803 208.445 1 56.66 993 ARG A O 1
ATOM 6857 N N . PRO A 1 994 ? 175.485 196.801 209.647 1 57.58 994 PRO A N 1
ATOM 6858 C CA . PRO A 1 994 ? 176.546 195.982 209.059 1 56.06 994 PRO A CA 1
ATOM 6859 C C . PRO A 1 994 ? 176.46 194.532 209.539 1 51.64 994 PRO A C 1
ATOM 6860 O O . PRO A 1 994 ? 175.952 194.252 210.622 1 50.37 994 PRO A O 1
ATOM 6864 N N . ALA A 1 995 ? 176.977 193.619 208.714 1 50.56 995 ALA A N 1
ATOM 6865 C CA . ALA A 1 995 ? 176.749 192.191 208.863 1 53.64 995 ALA A CA 1
ATOM 6866 C C . ALA A 1 995 ? 177.236 191.666 210.221 1 56.89 995 ALA A C 1
ATOM 6867 O O . ALA A 1 995 ? 176.575 190.818 210.821 1 60.1 995 ALA A O 1
ATOM 6869 N N . GLU A 1 996 ? 178.368 192.185 210.724 1 57.5 996 GLU A N 1
ATOM 6870 C CA . GLU A 1 996 ? 178.953 191.719 211.974 1 58.18 996 GLU A CA 1
ATOM 6871 C C . GLU A 1 996 ? 178.058 192.033 213.173 1 58.24 996 GLU A C 1
ATOM 6872 O O . GLU A 1 996 ? 178.118 191.331 214.184 1 63.02 996 GLU A O 1
ATOM 6878 N N . GLU A 1 997 ? 177.247 193.091 213.073 1 54.03 997 GLU A N 1
ATOM 6879 C CA . GLU A 1 997 ? 176.422 193.536 214.184 1 58.33 997 GLU A CA 1
ATOM 6880 C C . GLU A 1 997 ? 175.295 192.536 214.462 1 54.42 997 GLU A C 1
ATOM 6881 O O . GLU A 1 997 ? 174.917 192.357 215.617 1 54.03 997 GLU A O 1
ATOM 6887 N N . TRP A 1 998 ? 174.802 191.857 213.414 1 51.84 998 TRP A N 1
ATOM 6888 C CA . TRP A 1 998 ? 173.737 190.867 213.541 1 51.26 998 TRP A CA 1
ATOM 6889 C C . TRP A 1 998 ? 174.168 189.627 214.335 1 47.33 998 TRP A C 1
ATOM 6890 O O . TRP A 1 998 ? 173.301 188.871 214.768 1 48.31 998 TRP A O 1
ATOM 6901 N N . LEU A 1 999 ? 175.48 189.417 214.541 1 46.98 999 LEU A N 1
ATOM 6902 C CA . LEU A 1 999 ? 175.968 188.352 215.411 1 43.27 999 LEU A CA 1
ATOM 6903 C C . LEU A 1 999 ? 175.668 188.659 216.874 1 47.68 999 LEU A C 1
ATOM 6904 O O . LEU A 1 999 ? 175.581 187.729 217.678 1 55.14 999 LEU A O 1
ATOM 6909 N N . ALA A 1 1000 ? 175.509 189.948 217.219 1 49.46 1000 ALA A N 1
ATOM 6910 C CA . ALA A 1 1000 ? 175.504 190.395 218.606 1 51.12 1000 ALA A CA 1
ATOM 6911 C C . ALA A 1 1000 ? 174.125 190.846 219.083 1 53.2 1000 ALA A C 1
ATOM 6912 O O . ALA A 1 1000 ? 173.992 191.246 220.239 1 62.98 1000 ALA A O 1
ATOM 6914 N N . ARG A 1 1001 ? 173.108 190.794 218.211 1 55.75 1001 ARG A N 1
ATOM 6915 C CA . ARG A 1 1001 ? 171.765 191.254 218.546 1 56.97 1001 ARG A CA 1
ATOM 6916 C C . ARG A 1 1001 ? 170.726 190.318 217.932 1 50.97 1001 ARG A C 1
ATOM 6917 O O . ARG A 1 1001 ? 171.02 189.607 216.976 1 56.06 1001 ARG A O 1
ATOM 6925 N N . PRO A 1 1002 ? 169.475 190.289 218.445 1 53.85 1002 PRO A N 1
ATOM 6926 C CA . PRO A 1 1002 ? 168.412 189.509 217.81 1 55.04 1002 PRO A CA 1
ATOM 6927 C C . PRO A 1 1002 ? 168.124 189.997 216.392 1 52.44 1002 PRO A C 1
ATOM 6928 O O . PRO A 1 1002 ? 168.078 191.198 216.147 1 55.14 1002 PRO A O 1
ATOM 6932 N N . LEU A 1 1003 ? 167.958 189.041 215.469 1 55.34 1003 LEU A N 1
ATOM 6933 C CA . LEU A 1 1003 ? 167.666 189.326 214.072 1 51.99 1003 LEU A CA 1
ATOM 6934 C C . LEU A 1 1003 ? 166.281 189.958 213.951 1 48.64 1003 LEU A C 1
ATOM 6935 O O . LEU A 1 1003 ? 165.458 189.823 214.851 1 46.28 1003 LEU A O 1
ATOM 6940 N N . PRO A 1 1004 ? 165.978 190.668 212.835 1 53.57 1004 PRO A N 1
ATOM 6941 C CA . PRO A 1 1004 ? 164.683 191.332 212.672 1 55.19 1004 PRO A CA 1
ATOM 6942 C C . PRO A 1 1004 ? 163.496 190.383 212.837 1 62.19 1004 PRO A C 1
ATOM 6943 O O . PRO A 1 1004 ? 163.468 189.286 212.27 1 65.73 1004 PRO A O 1
ATOM 6947 N N . GLU A 1 1005 ? 162.506 190.819 213.626 1 73.39 1005 GLU A N 1
ATOM 6948 C CA . GLU A 1 1005 ? 161.271 190.069 213.782 1 80.07 1005 GLU A CA 1
ATOM 6949 C C . GLU A 1 1005 ? 160.601 189.983 212.41 1 71.36 1005 GLU A C 1
ATOM 6950 O O . GLU A 1 1005 ? 160.503 190.972 211.677 1 73.67 1005 GLU A O 1
ATOM 6956 N N . GLY A 1 1006 ? 160.175 188.77 212.055 1 54.68 1006 GLY A N 1
ATOM 6957 C CA . GLY A 1 1006 ? 159.662 188.51 210.725 1 50.32 1006 GLY A CA 1
ATOM 6958 C C . GLY A 1 1006 ? 160.49 187.471 209.979 1 42.71 1006 GLY A C 1
ATOM 6959 O O . GLY A 1 1006 ? 159.991 186.882 209.026 1 47.2 1006 GLY A O 1
ATOM 6960 N N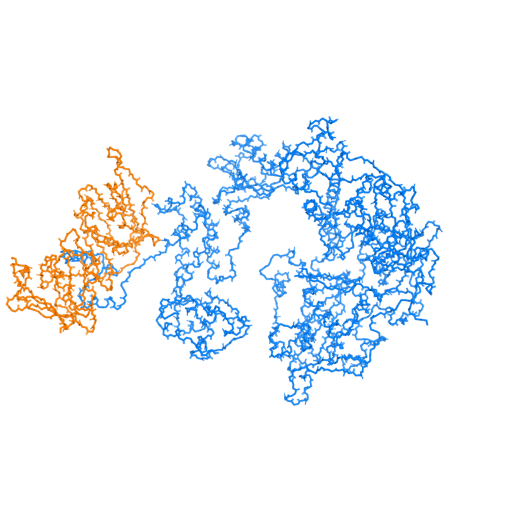 . LEU A 1 1007 ? 161.727 187.209 210.434 1 39.82 1007 LEU A N 1
ATOM 6961 C CA . LEU A 1 1007 ? 162.526 186.12 209.878 1 43.02 1007 LEU A CA 1
ATOM 6962 C C . LEU A 1 1007 ? 162.203 184.778 210.545 1 42.94 1007 LEU A C 1
ATOM 6963 O O . LEU A 1 1007 ? 162.757 183.759 210.143 1 43.52 1007 LEU A O 1
ATOM 6968 N N . GLN A 1 1008 ? 161.278 184.761 211.514 1 47.43 1008 GLN A N 1
ATOM 6969 C CA . GLN A 1 1008 ? 160.917 183.564 212.264 1 51.04 1008 GLN A CA 1
ATOM 6970 C C . GLN A 1 1008 ? 160.513 182.417 211.34 1 48.62 1008 GLN A C 1
ATOM 6971 O O . GLN A 1 1008 ? 160.868 181.264 211.601 1 57.19 1008 GLN A O 1
ATOM 6977 N N . ALA A 1 1009 ? 159.781 182.728 210.261 1 45.47 1009 ALA A N 1
ATOM 6978 C CA . ALA A 1 1009 ? 159.274 181.71 209.354 1 41.08 1009 ALA A CA 1
ATOM 6979 C C . ALA A 1 1009 ? 160.398 181.098 208.523 1 40.04 1009 ALA A C 1
ATOM 6980 O O . ALA A 1 1009 ? 160.337 179.92 208.18 1 43.57 1009 ALA A O 1
ATOM 6982 N N . PHE A 1 1010 ? 161.421 181.9 208.208 1 43.2 1010 PHE A N 1
ATOM 6983 C CA . PHE A 1 1010 ? 162.585 181.456 207.457 1 40.8 1010 PHE A CA 1
ATOM 6984 C C . PHE A 1 1010 ? 163.39 180.47 208.302 1 41.32 1010 PHE A C 1
ATOM 6985 O O . PHE A 1 1010 ? 163.787 179.411 207.815 1 40.86 1010 PHE A O 1
ATOM 6993 N N . GLY A 1 1011 ? 163.589 180.813 209.581 1 42.41 1011 GLY A N 1
ATOM 6994 C CA . GLY A 1 1011 ? 164.135 179.896 210.57 1 42.94 1011 GLY A CA 1
ATOM 6995 C C . GLY A 1 1011 ? 163.334 178.603 210.701 1 40.1 1011 GLY A C 1
ATOM 6996 O O . GLY A 1 1011 ? 163.928 177.539 210.791 1 46.99 1011 GLY A O 1
ATOM 6997 N N . ALA A 1 1012 ? 161.996 178.692 210.68 1 40.39 1012 ALA A N 1
ATOM 6998 C CA . ALA A 1 1012 ? 161.125 177.533 210.824 1 38.2 1012 ALA A CA 1
ATOM 6999 C C . ALA A 1 1012 ? 161.321 176.525 209.69 1 39 1012 ALA A C 1
ATOM 7000 O O . ALA A 1 1012 ? 161.242 175.317 209.917 1 46.88 1012 ALA A O 1
ATOM 7002 N N . VAL A 1 1013 ? 161.605 177.003 208.475 1 38.37 1013 VAL A N 1
ATOM 7003 C CA . VAL A 1 1013 ? 161.852 176.12 207.344 1 36.71 1013 VAL A CA 1
ATOM 7004 C C . VAL A 1 1013 ? 163.123 175.311 207.586 1 34.16 1013 VAL A C 1
ATOM 7005 O O . VAL A 1 1013 ? 163.154 174.125 207.279 1 38.01 1013 VAL A O 1
ATOM 7009 N N . LEU A 1 1014 ? 164.157 175.945 208.156 1 37.26 1014 LEU A N 1
ATOM 7010 C CA . LEU A 1 1014 ? 165.418 175.276 208.431 1 36.75 1014 LEU A CA 1
ATOM 7011 C C . LEU A 1 1014 ? 165.268 174.26 209.565 1 32.3 1014 LEU A C 1
ATOM 7012 O O . LEU A 1 1014 ? 165.824 173.176 209.483 1 35.27 1014 LEU A O 1
ATOM 7017 N N . VAL A 1 1015 ? 164.5 174.6 210.597 1 33.83 1015 VAL A N 1
ATOM 7018 C CA . VAL A 1 1015 ? 164.253 173.711 211.72 1 37.82 1015 VAL A CA 1
ATOM 7019 C C . VAL A 1 1015 ? 163.445 172.494 211.266 1 36.44 1015 VAL A C 1
ATOM 7020 O O . VAL A 1 1015 ? 163.739 171.371 211.664 1 40.87 1015 VAL A O 1
ATOM 7024 N N . ASP A 1 1016 ? 162.441 172.718 210.419 1 38.52 1016 ASP A N 1
ATOM 7025 C CA . ASP A 1 1016 ? 161.648 171.65 209.828 1 39.62 1016 ASP A CA 1
ATOM 7026 C C . ASP A 1 1016 ? 162.511 170.742 208.945 1 34.56 1016 ASP A C 1
ATOM 7027 O O . ASP A 1 1016 ? 162.412 169.521 209.031 1 36.82 1016 ASP A O 1
ATOM 7032 N N . ALA A 1 1017 ? 163.379 171.334 208.122 1 33.95 1017 ALA A N 1
ATOM 7033 C CA . ALA A 1 1017 ? 164.278 170.586 207.253 1 32.66 1017 ALA A CA 1
ATOM 7034 C C . ALA A 1 1017 ? 165.258 169.747 208.074 1 34.53 1017 ALA A C 1
ATOM 7035 O O . ALA A 1 1017 ? 165.5 168.593 207.74 1 35.3 1017 ALA A O 1
ATOM 7037 N N . HIS A 1 1018 ? 165.774 170.316 209.172 1 36.25 1018 HIS A N 1
ATOM 7038 C CA . HIS A 1 1018 ? 166.674 169.616 210.072 1 39.44 1018 HIS A CA 1
ATOM 7039 C C . HIS A 1 1018 ? 165.971 168.392 210.659 1 39.62 1018 HIS A C 1
ATOM 7040 O O . HIS A 1 1018 ? 166.514 167.291 210.647 1 41.95 1018 HIS A O 1
ATOM 7047 N N . ARG A 1 1019 ? 164.741 168.601 211.136 1 44.49 1019 ARG A N 1
ATOM 7048 C CA . ARG A 1 1019 ? 163.899 167.568 211.715 1 43.98 1019 ARG A CA 1
ATOM 7049 C C . ARG A 1 1019 ? 163.571 166.489 210.686 1 42.36 1019 ARG A C 1
ATOM 7050 O O . ARG A 1 1019 ? 163.485 165.318 211.035 1 47.88 1019 ARG A O 1
ATOM 7058 N N . ARG A 1 1020 ? 163.382 166.871 209.421 1 44.55 1020 ARG A N 1
ATOM 7059 C CA . ARG A 1 1020 ? 163.019 165.935 208.367 1 41.57 1020 ARG A CA 1
ATOM 7060 C C . ARG A 1 1020 ? 164.157 164.962 208.052 1 41 1020 ARG A C 1
ATOM 7061 O O . ARG A 1 1020 ? 163.877 163.851 207.626 1 43.35 1020 ARG A O 1
ATOM 7069 N N . ILE A 1 1021 ? 165.424 165.342 208.27 1 44.24 1021 ILE A N 1
ATOM 7070 C CA . ILE A 1 1021 ? 166.552 164.452 208.025 1 45.64 1021 ILE A CA 1
ATOM 7071 C C . ILE A 1 1021 ? 166.511 163.258 208.989 1 49.59 1021 ILE A C 1
ATOM 7072 O O . ILE A 1 1021 ? 166.797 162.135 208.581 1 55.63 1021 ILE A O 1
ATOM 7077 N N . THR A 1 1022 ? 166.174 163.495 210.266 1 57.63 1022 THR A N 1
ATOM 7078 C CA . THR A 1 1022 ? 166.272 162.482 211.314 1 67.72 1022 THR A CA 1
ATOM 7079 C C . THR A 1 1022 ? 164.987 161.657 211.464 1 71.57 1022 THR A C 1
ATOM 7080 O O . THR A 1 1022 ? 164.974 160.683 212.216 1 79 1022 THR A O 1
ATOM 7084 N N . ASP A 1 1023 ? 163.921 162.034 210.745 1 72.21 1023 ASP A N 1
ATOM 7085 C CA . ASP A 1 1023 ? 162.597 161.437 210.862 1 79.71 1023 ASP A CA 1
ATOM 7086 C C . ASP A 1 1023 ? 162.619 159.981 210.394 1 89.49 1023 ASP A C 1
ATOM 7087 O O . ASP A 1 1023 ? 162.96 159.715 209.243 1 98.49 1023 ASP A O 1
ATOM 7092 N N . PRO A 1 1024 ? 162.218 158.986 211.229 1 97.94 1024 PRO A N 1
ATOM 7093 C CA . PRO A 1 1024 ? 162.169 157.588 210.783 1 99.05 1024 PRO A CA 1
ATOM 7094 C C . PRO A 1 1024 ? 161.09 157.268 209.745 1 98.48 1024 PRO A C 1
ATOM 7095 O O . PRO A 1 1024 ? 161.149 156.22 209.105 1 103.14 1024 PRO A O 1
ATOM 7099 N N . GLU A 1 1025 ? 160.13 158.186 209.558 1 99.01 1025 GLU A N 1
ATOM 7100 C CA . GLU A 1 1025 ? 159.048 158.023 208.596 1 106.1 1025 GLU A CA 1
ATOM 7101 C C . GLU A 1 1025 ? 159.415 158.601 207.224 1 100.72 1025 GLU A C 1
ATOM 7102 O O . GLU A 1 1025 ? 158.589 158.609 206.314 1 102.33 1025 GLU A O 1
ATOM 7108 N N . ARG A 1 1026 ? 160.664 159.052 207.054 1 100.7 1026 ARG A N 1
ATOM 7109 C CA . ARG A 1 1026 ? 161.063 159.857 205.905 1 96.82 1026 ARG A CA 1
ATOM 7110 C C . ARG A 1 1026 ? 161.295 159.004 204.655 1 88.01 1026 ARG A C 1
ATOM 7111 O O . ARG A 1 1026 ? 161.747 157.865 204.749 1 97.27 1026 ARG A O 1
ATOM 7119 N N . ASP A 1 1027 ? 161.005 159.585 203.478 1 76.8 1027 ASP A N 1
ATOM 7120 C CA . ASP A 1 1027 ? 161.312 158.979 202.189 1 78.08 1027 ASP A CA 1
ATOM 7121 C C . ASP A 1 1027 ? 162.812 159.078 201.904 1 72.7 1027 ASP A C 1
ATOM 7122 O O . ASP A 1 1027 ? 163.324 160.164 201.637 1 76.97 1027 ASP A O 1
ATOM 7127 N N . ILE A 1 1028 ? 163.497 157.926 201.914 1 62.98 1028 ILE A N 1
ATOM 7128 C CA . ILE A 1 1028 ? 164.926 157.854 201.652 1 53.39 1028 ILE A CA 1
ATOM 7129 C C . ILE A 1 1028 ? 165.243 158.451 200.279 1 45.38 1028 ILE A C 1
ATOM 7130 O O . ILE A 1 1028 ? 166.306 159.052 200.105 1 45.15 1028 ILE A O 1
ATOM 7135 N N . GLN A 1 1029 ? 164.308 158.34 199.331 1 39.96 1029 GLN A N 1
ATOM 7136 C CA . GLN A 1 1029 ? 164.54 158.746 197.952 1 41.34 1029 GLN A CA 1
ATOM 7137 C C . GLN A 1 1029 ? 164.79 160.256 197.822 1 38.01 1029 GLN A C 1
ATOM 7138 O O . GLN A 1 1029 ? 165.467 160.678 196.889 1 34.45 1029 GLN A O 1
ATOM 7144 N N . ASP A 1 1030 ? 164.29 161.063 198.771 1 37.33 1030 ASP A N 1
ATOM 7145 C CA . ASP A 1 1030 ? 164.559 162.497 198.797 1 42.27 1030 ASP A CA 1
ATOM 7146 C C . ASP A 1 1030 ? 166.039 162.788 199.056 1 33.28 1030 ASP A C 1
ATOM 7147 O O . ASP A 1 1030 ? 166.537 163.83 198.637 1 31.64 1030 ASP A O 1
ATOM 7152 N N . PHE A 1 1031 ? 166.724 161.852 199.726 1 32.78 1031 PHE A N 1
ATOM 7153 C CA . PHE A 1 1031 ? 168.091 162.034 200.202 1 29.09 1031 PHE A CA 1
ATOM 7154 C C . PHE A 1 1031 ? 169.105 161.311 199.336 1 24.96 1031 PHE A C 1
ATOM 7155 O O . PHE A 1 1031 ? 170.285 161.397 199.62 1 33.69 1031 PHE A O 1
ATOM 7163 N N . VAL A 1 1032 ? 168.668 160.666 198.251 1 27.08 1032 VAL A N 1
ATOM 7164 C CA . VAL A 1 1032 ? 169.542 159.866 197.408 1 27.81 1032 VAL A CA 1
ATOM 7165 C C . VAL A 1 1032 ? 170.401 160.758 196.519 1 29.82 1032 VAL A C 1
ATOM 7166 O O . VAL A 1 1032 ? 169.885 161.595 195.78 1 44.59 1032 VAL A O 1
ATOM 7170 N N . LEU A 1 1033 ? 171.722 160.552 196.598 1 32.55 1033 LEU A N 1
ATOM 7171 C CA . LEU A 1 1033 ? 172.709 161.012 195.631 1 30.68 1033 LEU A CA 1
ATOM 7172 C C . LEU A 1 1033 ? 173.003 159.875 194.653 1 31.37 1033 LEU A C 1
ATOM 7173 O O . LEU A 1 1033 ? 172.678 158.729 194.934 1 35.55 1033 LEU A O 1
ATOM 7178 N N . THR A 1 1034 ? 173.648 160.177 193.526 1 33.82 1034 THR A N 1
ATOM 7179 C CA . THR A 1 1034 ? 173.916 159.178 192.506 1 40.93 1034 THR A CA 1
ATOM 7180 C C . THR A 1 1034 ? 175.245 159.481 191.826 1 42.36 1034 THR A C 1
ATOM 7181 O O . THR A 1 1034 ? 175.598 160.641 191.644 1 53.02 1034 THR A O 1
ATOM 7185 N N . ALA A 1 1035 ? 175.964 158.433 191.433 1 41.66 1035 ALA A N 1
ATOM 7186 C CA . ALA A 1 1035 ? 177.226 158.586 190.732 1 41.41 1035 ALA A CA 1
ATOM 7187 C C . ALA A 1 1035 ? 177.385 157.39 189.806 1 43.17 1035 ALA A C 1
ATOM 7188 O O . ALA A 1 1035 ? 177.094 156.275 190.217 1 47.51 1035 ALA A O 1
ATOM 7190 N N . GLU A 1 1036 ? 177.834 157.626 188.572 1 51.26 1036 GLU A N 1
ATOM 7191 C CA . GLU A 1 1036 ? 178.061 156.555 187.613 1 61.16 1036 GLU A CA 1
ATOM 7192 C C . GLU A 1 1036 ? 179.367 155.842 187.953 1 58 1036 GLU A C 1
ATOM 7193 O O . GLU A 1 1036 ? 180.197 156.397 188.661 1 61.74 1036 GLU A O 1
ATOM 7199 N N . LEU A 1 1037 ? 179.536 154.618 187.44 1 58.38 1037 LEU A N 1
ATOM 7200 C CA . LEU A 1 1037 ? 180.805 153.911 187.501 1 59.1 1037 LEU A CA 1
ATOM 7201 C C . LEU A 1 1037 ? 181.564 154.133 186.2 1 62.68 1037 LEU A C 1
ATOM 7202 O O . LEU A 1 1037 ? 181.328 153.423 185.229 1 70.38 1037 LEU A O 1
ATOM 7207 N N . SER A 1 1038 ? 182.487 155.097 186.187 1 66.36 1038 SER A N 1
ATOM 7208 C CA . SER A 1 1038 ? 183.223 155.412 184.972 1 72.24 1038 SER A CA 1
ATOM 7209 C C . SER A 1 1038 ? 184.044 154.21 184.502 1 71.69 1038 SER A C 1
ATOM 7210 O O . SER A 1 1038 ? 184.257 154.037 183.304 1 77.99 1038 SER A O 1
ATOM 7213 N N . ARG A 1 1039 ? 184.513 153.4 185.455 1 70.92 1039 ARG A N 1
ATOM 7214 C CA . ARG A 1 1039 ? 185.374 152.263 185.174 1 75.94 1039 ARG A CA 1
ATOM 7215 C C . ARG A 1 1039 ? 185.385 151.348 186.395 1 79.65 1039 ARG A C 1
ATOM 7216 O O . ARG A 1 1039 ? 184.855 151.715 187.438 1 74.17 1039 ARG A O 1
ATOM 7224 N N . HIS A 1 1040 ? 186.015 150.176 186.269 1 82.56 1040 HIS A N 1
ATOM 7225 C CA . HIS A 1 1040 ? 186.044 149.207 187.354 1 89.54 1040 HIS A CA 1
ATOM 7226 C C . HIS A 1 1040 ? 186.716 149.823 188.582 1 89.57 1040 HIS A C 1
ATOM 7227 O O . HIS A 1 1040 ? 187.744 150.475 188.445 1 93.75 1040 HIS A O 1
ATOM 7234 N N . PRO A 1 1041 ? 186.167 149.661 189.811 1 91.19 1041 PRO A N 1
ATOM 7235 C CA . PRO A 1 1041 ? 186.731 150.287 191.014 1 94.2 1041 PRO A CA 1
ATOM 7236 C C . PRO A 1 1041 ? 188.227 150.134 191.304 1 102.57 1041 PRO A C 1
ATOM 7237 O O . PRO A 1 1041 ? 188.803 151.011 191.945 1 101.07 1041 PRO A O 1
ATOM 7241 N N . ARG A 1 1042 ? 188.867 149.065 190.803 1 110.05 1042 ARG A N 1
ATOM 7242 C CA . ARG A 1 1042 ? 190.296 148.846 191.003 1 114.1 1042 ARG A CA 1
ATOM 7243 C C . ARG A 1 1042 ? 191.149 149.84 190.205 1 103.87 1042 ARG A C 1
ATOM 7244 O O . ARG A 1 1042 ? 192.32 150.03 190.532 1 106.28 1042 ARG A O 1
ATOM 7252 N N . ALA A 1 1043 ? 190.566 150.472 189.173 1 90.92 1043 ALA A N 1
ATOM 7253 C CA . ALA A 1 1043 ? 191.283 151.37 188.274 1 84.23 1043 ALA A CA 1
ATOM 7254 C C . ALA A 1 1043 ? 191.27 152.823 188.758 1 80.7 1043 ALA A C 1
ATOM 7255 O O . ALA A 1 1043 ? 191.869 153.682 188.116 1 87.8 1043 ALA A O 1
ATOM 7257 N N . TYR A 1 1044 ? 190.596 153.105 189.88 1 78.86 1044 TYR A N 1
ATOM 7258 C CA . TYR A 1 1044 ? 190.549 154.444 190.449 1 79.47 1044 TYR A CA 1
ATOM 7259 C C . TYR A 1 1044 ? 191.836 154.763 191.21 1 89.97 1044 TYR A C 1
ATOM 7260 O O . TYR A 1 1044 ? 192.491 153.869 191.747 1 94.67 1044 TYR A O 1
ATOM 7269 N N . THR A 1 1045 ? 192.17 156.064 191.255 1 99.22 1045 THR A N 1
ATOM 7270 C CA . THR A 1 1045 ? 193.246 156.598 192.077 1 104.54 1045 THR A CA 1
ATOM 7271 C C . THR A 1 1045 ? 192.671 157.073 193.412 1 105.84 1045 THR A C 1
ATOM 7272 O O . THR A 1 1045 ? 193.165 156.691 194.473 1 113.1 1045 THR A O 1
ATOM 7276 N N . ASN A 1 1046 ? 191.643 157.931 193.345 1 105.15 1046 ASN A N 1
ATOM 7277 C CA . ASN A 1 1046 ? 190.946 158.412 194.53 1 105.9 1046 ASN A CA 1
ATOM 7278 C C . ASN A 1 1046 ? 189.891 157.383 194.935 1 102.17 1046 ASN A C 1
ATOM 7279 O O . ASN A 1 1046 ? 188.704 157.552 194.668 1 105.28 1046 ASN A O 1
ATOM 7284 N N . LYS A 1 1047 ? 190.336 156.322 195.615 1 97.14 1047 LYS A N 1
ATOM 7285 C CA . LYS A 1 1047 ? 189.469 155.2 195.936 1 92.47 1047 LYS A CA 1
ATOM 7286 C C . LYS A 1 1047 ? 188.501 155.548 197.071 1 82.01 1047 LYS A C 1
ATOM 7287 O O . LYS A 1 1047 ? 187.532 154.821 197.274 1 88.15 1047 LYS A O 1
ATOM 7293 N N . ARG A 1 1048 ? 188.733 156.656 197.793 1 74.28 1048 ARG A N 1
ATOM 7294 C CA . ARG A 1 1048 ? 187.725 157.192 198.701 1 75.6 1048 ARG A CA 1
ATOM 7295 C C . ARG A 1 1048 ? 186.675 157.965 197.905 1 64.29 1048 ARG A C 1
ATOM 7296 O O . ARG A 1 1048 ? 186.734 159.191 197.808 1 69.54 1048 ARG A O 1
ATOM 7304 N N . LEU A 1 1049 ? 185.713 157.226 197.341 1 61.75 1049 LEU A N 1
ATOM 7305 C CA . LEU A 1 1049 ? 184.515 157.8 196.744 1 53.95 1049 LEU A CA 1
ATOM 7306 C C . LEU A 1 1049 ? 183.293 157.032 197.242 1 48.46 1049 LEU A C 1
ATOM 7307 O O . LEU A 1 1049 ? 183.336 155.81 197.363 1 47.8 1049 LEU A O 1
ATOM 7312 N N . ALA A 1 1050 ? 182.21 157.776 197.516 1 46.59 1050 ALA A N 1
ATOM 7313 C CA . ALA A 1 1050 ? 180.986 157.259 198.106 1 35.84 1050 ALA A CA 1
ATOM 7314 C C . ALA A 1 1050 ? 180.463 156.061 197.321 1 35.76 1050 ALA A C 1
ATOM 7315 O O . ALA A 1 1050 ? 180.126 155.033 197.897 1 41.24 1050 ALA A O 1
ATOM 7317 N N . HIS A 1 1051 ? 180.417 156.187 195.996 1 40.58 1051 HIS A N 1
ATOM 7318 C CA . HIS A 1 1051 ? 179.833 155.161 195.149 1 43.87 1051 HIS A CA 1
ATOM 7319 C C . HIS A 1 1051 ? 180.713 153.909 195.088 1 44.48 1051 HIS A C 1
ATOM 7320 O O . HIS A 1 1051 ? 180.189 152.812 194.886 1 46.34 1051 HIS A O 1
ATOM 7327 N N . LEU A 1 1052 ? 182.033 154.056 195.297 1 43.4 1052 LEU A N 1
ATOM 7328 C CA . LEU A 1 1052 ? 182.923 152.905 195.405 1 41.46 1052 LEU A CA 1
ATOM 7329 C C . LEU A 1 1052 ? 182.756 152.216 196.762 1 37.87 1052 LEU A C 1
ATOM 7330 O O . LEU A 1 1052 ? 182.751 150.99 196.826 1 39.14 1052 LEU A O 1
ATOM 7335 N N . THR A 1 1053 ? 182.593 152.985 197.842 1 37.42 1053 THR A N 1
ATOM 7336 C CA . THR A 1 1053 ? 182.231 152.425 199.136 1 37.19 1053 THR A CA 1
ATOM 7337 C C . THR A 1 1053 ? 180.963 151.574 199.024 1 40.39 1053 THR A C 1
ATOM 7338 O O . THR A 1 1053 ? 180.908 150.473 199.57 1 44.48 1053 THR A O 1
ATOM 7342 N N . VAL A 1 1054 ? 179.957 152.069 198.296 1 39.54 1054 VAL A N 1
ATOM 7343 C CA . VAL A 1 1054 ? 178.706 151.352 198.156 1 41.8 1054 VAL A CA 1
ATOM 7344 C C . VAL A 1 1054 ? 178.936 150.1 197.32 1 38.55 1054 VAL A C 1
ATOM 7345 O O . VAL A 1 1054 ? 178.485 149.036 197.721 1 46.01 1054 VAL A O 1
ATOM 7349 N N . TYR A 1 1055 ? 179.692 150.196 196.222 1 42.05 1055 TYR A N 1
ATOM 7350 C CA . TYR A 1 1055 ? 180.033 149.037 195.405 1 41.94 1055 TYR A CA 1
ATOM 7351 C C . TYR A 1 1055 ? 180.589 147.881 196.248 1 47.74 1055 TYR A C 1
ATOM 7352 O O . TYR A 1 1055 ? 180.138 146.743 196.117 1 58.27 1055 TYR A O 1
ATOM 7361 N N . TYR A 1 1056 ? 181.547 148.16 197.138 1 47.69 1056 TYR A N 1
ATOM 7362 C CA . TYR A 1 1056 ? 182.174 147.119 197.932 1 47.88 1056 TYR A CA 1
ATOM 7363 C C . TYR A 1 1056 ? 181.268 146.661 199.073 1 51.79 1056 TYR A C 1
ATOM 7364 O O . TYR A 1 1056 ? 181.34 145.498 199.454 1 57.29 1056 TYR A O 1
ATOM 7373 N N . LYS A 1 1057 ? 180.412 147.538 199.615 1 51.54 1057 LYS A N 1
ATOM 7374 C CA . LYS A 1 1057 ? 179.438 147.119 200.618 1 49.1 1057 LYS A CA 1
ATOM 7375 C C . LYS A 1 1057 ? 178.408 146.158 200.014 1 50.07 1057 LYS A C 1
ATOM 7376 O O . LYS A 1 1057 ? 178.024 145.192 200.657 1 53.04 1057 LYS A O 1
ATOM 7382 N N . LEU A 1 1058 ? 177.969 146.424 198.781 1 53.48 1058 LEU A N 1
ATOM 7383 C CA . LEU A 1 1058 ? 177.041 145.55 198.082 1 60.91 1058 LEU A CA 1
ATOM 7384 C C . LEU A 1 1058 ? 177.64 144.142 198.022 1 72.8 1058 LEU A C 1
ATOM 7385 O O . LEU A 1 1058 ? 176.95 143.178 198.341 1 72.01 1058 LEU A O 1
ATOM 7390 N N . MET A 1 1059 ? 178.92 144.039 197.616 1 80.33 1059 MET A N 1
ATOM 7391 C CA . MET A 1 1059 ? 179.652 142.78 197.528 1 79.65 1059 MET A CA 1
ATOM 7392 C C . MET A 1 1059 ? 179.816 142.113 198.895 1 83.66 1059 MET A C 1
ATOM 7393 O O . MET A 1 1059 ? 179.575 140.915 199.023 1 93.02 1059 MET A O 1
ATOM 7398 N N . ALA A 1 1060 ? 180.226 142.891 199.905 1 89.39 1060 ALA A N 1
ATOM 7399 C CA . ALA A 1 1060 ? 180.679 142.373 201.191 1 97.62 1060 ALA A CA 1
ATOM 7400 C C . ALA A 1 1060 ? 179.57 141.689 201.993 1 103.82 1060 ALA A C 1
ATOM 7401 O O . ALA A 1 1060 ? 179.816 140.644 202.596 1 114.03 1060 ALA A O 1
ATOM 7403 N N . ARG A 1 1061 ? 178.372 142.286 202.038 1 111.56 1061 ARG A N 1
ATOM 7404 C CA . ARG A 1 1061 ? 177.339 141.876 202.981 1 117.13 1061 ARG A CA 1
ATOM 7405 C C . ARG A 1 1061 ? 176.548 140.674 202.471 1 131.62 1061 ARG A C 1
ATOM 7406 O O . ARG A 1 1061 ? 176.499 139.637 203.135 1 137.05 1061 ARG A O 1
ATOM 7414 N N . ARG A 1 1062 ? 175.893 140.846 201.313 1 136.44 1062 ARG A N 1
ATOM 7415 C CA . ARG A 1 1062 ? 174.934 139.873 200.805 1 148.07 1062 ARG A CA 1
ATOM 7416 C C . ARG A 1 1062 ? 175.068 139.682 199.293 1 140.08 1062 ARG A C 1
ATOM 7417 O O . ARG A 1 1062 ? 174.138 139.175 198.665 1 142.03 1062 ARG A O 1
ATOM 7425 N N . ALA A 1 1063 ? 176.232 140.052 198.731 1 127.81 1063 ALA A N 1
ATOM 7426 C CA . ALA A 1 1063 ? 176.504 139.963 197.302 1 123.15 1063 ALA A CA 1
ATOM 7427 C C . ALA A 1 1063 ? 175.363 140.587 196.497 1 122.34 1063 ALA A C 1
ATOM 7428 O O . ALA A 1 1063 ? 174.884 139.992 195.53 1 126.06 1063 ALA A O 1
ATOM 7430 N N . GLN A 1 1064 ? 174.968 141.806 196.892 1 117.73 1064 GLN A N 1
ATOM 7431 C CA . GLN A 1 1064 ? 173.842 142.519 196.301 1 122.21 1064 GLN A CA 1
ATOM 7432 C C . GLN A 1 1064 ? 174.128 142.786 194.82 1 123.82 1064 GLN A C 1
ATOM 7433 O O . GLN A 1 1064 ? 175.282 142.785 194.397 1 120.49 1064 GLN A O 1
ATOM 7439 N N . VAL A 1 1065 ? 173.064 143.038 194.041 1 134.61 1065 VAL A N 1
ATOM 7440 C CA . VAL A 1 1065 ? 173.145 143.102 192.587 1 143.55 1065 VAL A CA 1
ATOM 7441 C C . VAL A 1 1065 ? 174.191 144.151 192.2 1 146.21 1065 VAL A C 1
ATOM 7442 O O . VAL A 1 1065 ? 173.997 145.335 192.472 1 150.57 1065 VAL A O 1
ATOM 7446 N N . PRO A 1 1066 ? 175.331 143.761 191.571 1 143.67 1066 PRO A N 1
ATOM 7447 C CA . PRO A 1 1066 ? 176.429 144.698 191.288 1 132.12 1066 PRO A CA 1
ATOM 7448 C C . PRO A 1 1066 ? 176.17 145.664 190.129 1 117.71 1066 PRO A C 1
ATOM 7449 O O . PRO A 1 1066 ? 175.044 145.773 189.661 1 123.64 1066 PRO A O 1
ATOM 7453 N N . SER A 1 1067 ? 177.216 146.359 189.665 1 101.75 1067 SER A N 1
ATOM 7454 C CA . SER A 1 1067 ? 177.057 147.405 188.665 1 97.31 1067 SER A CA 1
ATOM 7455 C C . SER A 1 1067 ? 178.314 147.519 187.802 1 96.91 1067 SER A C 1
ATOM 7456 O O . SER A 1 1067 ? 179.373 147.082 188.238 1 100.06 1067 SER A O 1
ATOM 7459 N N . ILE A 1 1068 ? 178.193 148.101 186.597 1 97.75 1068 ILE A N 1
ATOM 7460 C CA . ILE A 1 1068 ? 179.332 148.364 185.714 1 104.1 1068 ILE A CA 1
ATOM 7461 C C . ILE A 1 1068 ? 178.952 149.471 184.728 1 100.07 1068 ILE A C 1
ATOM 7462 O O . ILE A 1 1068 ? 177.934 149.353 184.054 1 102.55 1068 ILE A O 1
ATOM 7467 N N . LYS A 1 1069 ? 179.756 150.542 184.65 1 103.39 1069 LYS A N 1
ATOM 7468 C CA . LYS A 1 1069 ? 179.471 151.675 183.778 1 108.5 1069 LYS A CA 1
ATOM 7469 C C . LYS A 1 1069 ? 178.019 152.129 183.945 1 99.74 1069 LYS A C 1
ATOM 7470 O O . LYS A 1 1069 ? 177.362 152.447 182.955 1 101.46 1069 LYS A O 1
ATOM 7476 N N . ASP A 1 1070 ? 177.529 152.175 185.192 1 94.6 1070 ASP A N 1
ATOM 7477 C CA . ASP A 1 1070 ? 176.135 152.508 185.475 1 91.51 1070 ASP A CA 1
ATOM 7478 C C . ASP A 1 1070 ? 176.059 153.37 186.737 1 87.95 1070 ASP A C 1
ATOM 7479 O O . ASP A 1 1070 ? 177.057 153.5 187.444 1 93.2 1070 ASP A O 1
ATOM 7484 N N . ARG A 1 1071 ? 174.879 153.959 187.003 1 82.11 1071 ARG A N 1
ATOM 7485 C CA . ARG A 1 1071 ? 174.694 154.875 188.12 1 75.11 1071 ARG A CA 1
ATOM 7486 C C . ARG A 1 1071 ? 174.358 154.12 189.403 1 60.1 1071 ARG A C 1
ATOM 7487 O O . ARG A 1 1071 ? 173.344 153.434 189.491 1 65.14 1071 ARG A O 1
ATOM 7495 N N . ILE A 1 1072 ? 175.246 154.282 190.391 1 50.24 1072 ILE A N 1
ATOM 7496 C CA . ILE A 1 1072 ? 175.089 153.77 191.742 1 43.68 1072 ILE A CA 1
ATOM 7497 C C . ILE A 1 1072 ? 174.4 154.849 192.578 1 43.08 1072 ILE A C 1
ATOM 7498 O O . ILE A 1 1072 ? 174.935 155.938 192.754 1 42.94 1072 ILE A O 1
ATOM 7503 N N . PRO A 1 1073 ? 173.187 154.595 193.117 1 44.33 1073 PRO A N 1
ATOM 7504 C CA . PRO A 1 1073 ? 172.565 155.51 194.069 1 38.97 1073 PRO A CA 1
ATOM 7505 C C . PRO A 1 1073 ? 173.099 155.266 195.47 1 35.67 1073 PRO A C 1
ATOM 7506 O O . PRO A 1 1073 ? 173.47 154.144 195.808 1 49.5 1073 PRO A O 1
ATOM 7510 N N . TYR A 1 1074 ? 173.155 156.321 196.284 1 33.64 1074 TYR A N 1
ATOM 7511 C CA . TYR A 1 1074 ? 173.626 156.196 197.652 1 26.32 1074 TYR A CA 1
ATOM 7512 C C . TYR A 1 1074 ? 173 157.262 198.542 1 25.77 1074 TYR A C 1
ATOM 7513 O O . TYR A 1 1074 ? 172.527 158.286 198.092 1 27.15 1074 TYR A O 1
ATOM 7522 N N . VAL A 1 1075 ? 173.041 156.987 199.839 1 28.81 1075 VAL A N 1
ATOM 7523 C CA . VAL A 1 1075 ? 172.622 157.899 200.874 1 29.83 1075 VAL A CA 1
ATOM 7524 C C . VAL A 1 1075 ? 173.768 157.987 201.879 1 29.47 1075 VAL A C 1
ATOM 7525 O O . VAL A 1 1075 ? 174.503 157.014 202.045 1 38.48 1075 VAL A O 1
ATOM 7529 N N . ILE A 1 1076 ? 173.917 159.121 202.571 1 28.13 1076 ILE A N 1
ATOM 7530 C CA . ILE A 1 1076 ? 174.964 159.258 203.563 1 27.34 1076 ILE A CA 1
ATOM 7531 C C . ILE A 1 1076 ? 174.356 159.01 204.927 1 31.71 1076 ILE A C 1
ATOM 7532 O O . ILE A 1 1076 ? 173.337 159.597 205.277 1 44.28 1076 ILE A O 1
ATOM 7537 N N . VAL A 1 1077 ? 175.022 158.168 205.719 1 35.35 1077 VAL A N 1
ATOM 7538 C CA . VAL A 1 1077 ? 174.419 157.523 206.879 1 40.51 1077 VAL A CA 1
ATOM 7539 C C . VAL A 1 1077 ? 175.15 157.972 208.149 1 38.19 1077 VAL A C 1
ATOM 7540 O O . VAL A 1 1077 ? 176.316 158.343 208.093 1 43.43 1077 VAL A O 1
ATOM 7544 N N . ALA A 1 1078 ? 174.447 158.005 209.281 1 41.56 1078 ALA A N 1
ATOM 7545 C CA . ALA A 1 1078 ? 175.049 158.297 210.576 1 51.77 1078 ALA A CA 1
ATOM 7546 C C . ALA A 1 1078 ? 175.998 157.171 211.014 1 60.91 1078 ALA A C 1
ATOM 7547 O O . ALA A 1 1078 ? 175.784 156.005 210.687 1 60.04 1078 ALA A O 1
ATOM 7549 N N . GLN A 1 1079 ? 177.038 157.522 211.789 1 71.67 1079 GLN A N 1
ATOM 7550 C CA . GLN A 1 1079 ? 178.062 156.572 212.213 1 81.23 1079 GLN A CA 1
ATOM 7551 C C . GLN A 1 1079 ? 177.566 155.761 213.414 1 92.34 1079 GLN A C 1
ATOM 7552 O O . GLN A 1 1079 ? 177.952 156.025 214.551 1 99.15 1079 GLN A O 1
ATOM 7558 N N . THR A 1 1080 ? 176.746 154.732 213.146 1 104.3 1080 THR A N 1
ATOM 7559 C CA . THR A 1 1080 ? 176.033 153.992 214.182 1 117.01 1080 THR A CA 1
ATOM 7560 C C . THR A 1 1080 ? 176.827 152.781 214.685 1 132.58 1080 THR A C 1
ATOM 7561 O O . THR A 1 1080 ? 176.221 151.81 215.137 1 140.61 1080 THR A O 1
ATOM 7565 N N . ARG A 1 1081 ? 178.169 152.847 214.628 1 140.96 1081 ARG A N 1
ATOM 7566 C CA . ARG A 1 1081 ? 179.075 151.817 215.14 1 149.22 1081 ARG A CA 1
ATOM 7567 C C . ARG A 1 1081 ? 179.116 150.568 214.247 1 141.13 1081 ARG A C 1
ATOM 7568 O O . ARG A 1 1081 ? 180.203 150.069 213.959 1 136.63 1081 ARG A O 1
ATOM 7576 N N . GLU A 1 1082 ? 177.962 150.056 213.795 1 141.82 1082 GLU A N 1
ATOM 7577 C CA . GLU A 1 1082 ? 177.929 148.924 212.872 1 141.51 1082 GLU A CA 1
ATOM 7578 C C . GLU A 1 1082 ? 178.636 149.277 211.56 1 135.89 1082 GLU A C 1
ATOM 7579 O O . GLU A 1 1082 ? 179.211 148.407 210.901 1 132.99 1082 GLU A O 1
ATOM 7585 N N . VAL A 1 1083 ? 178.582 150.566 211.189 1 132.92 1083 VAL A N 1
ATOM 7586 C CA . VAL A 1 1083 ? 179.25 151.086 210.005 1 125.47 1083 VAL A CA 1
ATOM 7587 C C . VAL A 1 1083 ? 180.766 150.988 210.194 1 118.06 1083 VAL A C 1
ATOM 7588 O O . VAL A 1 1083 ? 181.465 150.609 209.259 1 115.47 1083 VAL A O 1
ATOM 7592 N N . GLU A 1 1084 ? 181.257 151.301 211.406 1 120.05 1084 GLU A N 1
ATOM 7593 C CA . GLU A 1 1084 ? 182.671 151.193 211.749 1 123.15 1084 GLU A CA 1
ATOM 7594 C C . GLU A 1 1084 ? 183.139 149.741 211.624 1 126.92 1084 GLU A C 1
ATOM 7595 O O . GLU A 1 1084 ? 184.213 149.483 211.085 1 125.71 1084 GLU A O 1
ATOM 7601 N N . GLU A 1 1085 ? 182.329 148.795 212.121 1 133.93 1085 GLU A N 1
ATOM 7602 C CA . GLU A 1 1085 ? 182.671 147.378 212.085 1 140.89 1085 GLU A CA 1
ATOM 7603 C C . GLU A 1 1085 ? 182.724 146.857 210.646 1 134.29 1085 GLU A C 1
ATOM 7604 O O . GLU A 1 1085 ? 183.508 145.954 210.354 1 134.12 1085 GLU A O 1
ATOM 7610 N N . THR A 1 1086 ? 181.893 147.425 209.755 1 133.24 1086 THR A N 1
ATOM 7611 C CA . THR A 1 1086 ? 181.779 146.972 208.372 1 137.49 1086 THR A CA 1
ATOM 7612 C C . THR A 1 1086 ? 182.652 147.792 207.411 1 143.42 1086 THR A C 1
ATOM 7613 O O . THR A 1 1086 ? 182.577 147.591 206.198 1 146.56 1086 THR A O 1
ATOM 7617 N N . VAL A 1 1087 ? 183.517 148.675 207.938 1 150.13 1087 VAL A N 1
ATOM 7618 C CA . VAL A 1 1087 ? 184.336 149.562 207.116 1 157.05 1087 VAL A CA 1
ATOM 7619 C C . VAL A 1 1087 ? 185.471 148.79 206.426 1 161.69 1087 VAL A C 1
ATOM 7620 O O . VAL A 1 1087 ? 186.125 149.342 205.544 1 160.45 1087 VAL A O 1
ATOM 7624 N N . ALA A 1 1088 ? 185.705 147.523 206.812 1 166.43 1088 ALA A N 1
ATOM 7625 C CA . ALA A 1 1088 ? 186.764 146.703 206.229 1 166.45 1088 ALA A CA 1
ATOM 7626 C C . ALA A 1 1088 ? 186.373 146.203 204.834 1 173.34 1088 ALA A C 1
ATOM 7627 O O . ALA A 1 1088 ? 186.031 145.034 204.656 1 164.86 1088 ALA A O 1
ATOM 7629 N N . ARG A 1 1089 ? 186.482 147.094 203.838 1 186.59 1089 ARG A N 1
ATOM 7630 C CA . ARG A 1 1089 ? 186.015 146.832 202.481 1 202.44 1089 ARG A CA 1
ATOM 7631 C C . ARG A 1 1089 ? 186.936 145.837 201.767 1 202.89 1089 ARG A C 1
ATOM 7632 O O . ARG A 1 1089 ? 188.13 145.769 202.05 1 200.6 1089 ARG A O 1
ATOM 7640 N N . LEU A 1 1090 ? 186.368 145.101 200.796 1 202.71 1090 LEU A N 1
ATOM 7641 C CA . LEU A 1 1090 ? 187.052 144.015 200.104 1 196.99 1090 LEU A CA 1
ATOM 7642 C C . LEU A 1 1090 ? 188.077 144.526 199.088 1 189.27 1090 LEU A C 1
ATOM 7643 O O . LEU A 1 1090 ? 188.781 143.715 198.492 1 189.5 1090 LEU A O 1
ATOM 7648 N N . ALA A 1 1091 ? 188.159 145.849 198.877 1 184.69 1091 ALA A N 1
ATOM 7649 C CA . ALA A 1 1091 ? 189.058 146.448 197.896 1 183.96 1091 ALA A CA 1
ATOM 7650 C C . ALA A 1 1091 ? 190.514 146.027 198.113 1 196.79 1091 ALA A C 1
ATOM 7651 O O . ALA A 1 1091 ? 191.302 146.026 197.166 1 201.3 1091 ALA A O 1
ATOM 7653 N N . ALA A 1 1092 ? 190.866 145.676 199.358 1 209.3 1092 ALA A N 1
ATOM 7654 C CA . ALA A 1 1092 ? 192.224 145.293 199.724 1 219.69 1092 ALA A CA 1
ATOM 7655 C C . ALA A 1 1092 ? 192.671 144.005 199.024 1 229.41 1092 ALA A C 1
ATOM 7656 O O . ALA A 1 1092 ? 193.868 143.717 198.988 1 230.28 1092 ALA A O 1
ATOM 7658 N N . LEU A 1 1093 ? 191.72 143.229 198.478 1 239.11 1093 LEU A N 1
ATOM 7659 C CA . LEU A 1 1093 ? 192.031 141.998 197.759 1 247.86 1093 LEU A CA 1
ATOM 7660 C C . LEU A 1 1093 ? 192.604 142.29 196.369 1 251.92 1093 LEU A C 1
ATOM 7661 O O . LEU A 1 1093 ? 193.184 141.39 195.762 1 253.31 1093 LEU A O 1
ATOM 7666 N N . ARG A 1 1094 ? 192.41 143.526 195.869 1 257.98 1094 ARG A N 1
ATOM 7667 C CA . ARG A 1 1094 ? 193.027 144.038 194.648 1 266.31 1094 ARG A CA 1
ATOM 7668 C C . ARG A 1 1094 ? 192.979 142.994 193.523 1 259.02 1094 ARG A C 1
ATOM 7669 O O . ARG A 1 1094 ? 193.321 143.376 192.377 1 251.78 1094 ARG A O 1
ATOM 7677 N N . LYS A 1 1133 ? 188.623 154.876 206.872 1 246.69 1133 LYS A N 1
ATOM 7678 C CA . LYS A 1 1133 ? 189.384 155.099 208.134 1 249.94 1133 LYS A CA 1
ATOM 7679 C C . LYS A 1 1133 ? 188.712 154.322 209.269 1 253.97 1133 LYS A C 1
ATOM 7680 O O . LYS A 1 1133 ? 187.488 154.224 209.294 1 253.46 1133 LYS A O 1
ATOM 7686 N N . PRO A 1 1134 ? 189.471 153.711 210.214 1 256.89 1134 PRO A N 1
ATOM 7687 C CA . PRO A 1 1134 ? 188.868 152.935 211.306 1 253 1134 PRO A CA 1
ATOM 7688 C C . PRO A 1 1134 ? 188.016 153.695 212.329 1 239.04 1134 PRO A C 1
ATOM 7689 O O . PRO A 1 1134 ? 187.157 153.089 212.969 1 237.93 1134 PRO A O 1
ATOM 7693 N N . ARG A 1 1135 ? 188.283 155 212.515 1 220.75 1135 ARG A N 1
ATOM 7694 C CA . ARG A 1 1135 ? 187.519 155.848 213.427 1 206.96 1135 ARG A CA 1
ATOM 7695 C C . ARG A 1 1135 ? 187.019 157.075 212.663 1 189.47 1135 ARG A C 1
ATOM 7696 O O . ARG A 1 1135 ? 187.173 157.116 211.449 1 190.84 1135 ARG A O 1
ATOM 7704 N N . LYS A 1 1136 ? 186.425 158.056 213.369 1 167.92 1136 LYS A N 1
ATOM 7705 C CA . LYS A 1 1136 ? 185.891 159.264 212.746 1 150.05 1136 LYS A CA 1
ATOM 7706 C C . LYS A 1 1136 ? 185.823 159.074 211.23 1 121.56 1136 LYS A C 1
ATOM 7707 O O . LYS A 1 1136 ? 186.737 159.492 210.519 1 120.32 1136 LYS A O 1
ATOM 7713 N N . LEU A 1 1137 ? 184.745 158.44 210.743 1 99.65 1137 LEU A N 1
ATOM 7714 C CA . LEU A 1 1137 ? 184.642 158.036 209.342 1 82.09 1137 LEU A CA 1
ATOM 7715 C C . LEU A 1 1137 ? 184.515 159.247 208.412 1 69.08 1137 LEU A C 1
ATOM 7716 O O . LEU A 1 1137 ? 183.989 160.285 208.816 1 62.53 1137 LEU A O 1
ATOM 7721 N N . LEU A 1 1138 ? 184.977 159.089 207.157 1 65.3 1138 LEU A N 1
ATOM 7722 C CA . LEU A 1 1138 ? 184.818 160.11 206.129 1 64.41 1138 LEU A CA 1
ATOM 7723 C C . LEU A 1 1138 ? 183.434 159.959 205.494 1 59.52 1138 LEU A C 1
ATOM 7724 O O . LEU A 1 1138 ? 182.822 158.908 205.633 1 59.74 1138 LEU A O 1
ATOM 7729 N N . VAL A 1 1139 ? 182.95 160.999 204.799 1 55.13 1139 VAL A N 1
ATOM 7730 C CA . VAL A 1 1139 ? 181.683 160.941 204.081 1 54.12 1139 VAL A CA 1
ATOM 7731 C C . VAL A 1 1139 ? 181.714 159.786 203.074 1 49.56 1139 VAL A C 1
ATOM 7732 O O . VAL A 1 1139 ? 180.733 159.053 202.963 1 53.35 1139 VAL A O 1
ATOM 7736 N N . SER A 1 1140 ? 182.84 159.637 202.367 1 43.7 1140 SER A N 1
ATOM 7737 C CA . SER A 1 1140 ? 183.131 158.511 201.491 1 48.64 1140 SER A CA 1
ATOM 7738 C C . SER A 1 1140 ? 182.739 157.175 202.123 1 45.67 1140 SER A C 1
ATOM 7739 O O . SER A 1 1140 ? 182.147 156.329 201.461 1 48.9 1140 SER A O 1
ATOM 7742 N N . GLU A 1 1141 ? 183.099 156.97 203.391 1 50.21 1141 GLU A N 1
ATOM 7743 C CA . GLU A 1 1141 ? 182.937 155.682 204.048 1 57.17 1141 GLU A CA 1
ATOM 7744 C C . GLU A 1 1141 ? 181.514 155.507 204.581 1 50.13 1141 GLU A C 1
ATOM 7745 O O . GLU A 1 1141 ? 181.044 154.382 204.714 1 51.61 1141 GLU A O 1
ATOM 7751 N N . LEU A 1 1142 ? 180.841 156.62 204.905 1 48.79 1142 LEU A N 1
ATOM 7752 C CA . LEU A 1 1142 ? 179.49 156.599 205.451 1 44.38 1142 LEU A CA 1
ATOM 7753 C C . LEU A 1 1142 ? 178.427 156.533 204.346 1 37.09 1142 LEU A C 1
ATOM 7754 O O . LEU A 1 1142 ? 177.247 156.676 204.637 1 38.15 1142 LEU A O 1
ATOM 7759 N N . ALA A 1 1143 ? 178.841 156.314 203.093 1 34.38 1143 ALA A N 1
ATOM 7760 C CA . ALA A 1 1143 ? 177.914 156.117 201.995 1 35.53 1143 ALA A CA 1
ATOM 7761 C C . ALA A 1 1143 ? 177.275 154.728 202.096 1 42.56 1143 ALA A C 1
ATOM 7762 O O . ALA A 1 1143 ? 177.929 153.764 202.485 1 50.56 1143 ALA A O 1
ATOM 7764 N N . GLU A 1 1144 ? 175.992 154.632 201.714 1 46.64 1144 GLU A N 1
ATOM 7765 C CA . GLU A 1 1144 ? 175.216 153.413 201.873 1 42.97 1144 GLU A CA 1
ATOM 7766 C C . GLU A 1 1144 ? 174.225 153.242 200.728 1 37.47 1144 GLU A C 1
ATOM 7767 O O . GLU A 1 1144 ? 173.693 154.206 200.196 1 40.37 1144 GLU A O 1
ATOM 7773 N N . ASP A 1 1145 ? 173.982 151.976 200.376 1 44.52 1145 ASP A N 1
ATOM 7774 C CA . ASP A 1 1145 ? 172.953 151.571 199.427 1 41.71 1145 ASP A CA 1
ATOM 7775 C C . ASP A 1 1145 ? 171.584 151.954 199.977 1 39 1145 ASP A C 1
ATOM 7776 O O . ASP A 1 1145 ? 171.251 151.598 201.101 1 38.84 1145 ASP A O 1
ATOM 7781 N N . PRO A 1 1146 ? 170.725 152.679 199.218 1 43.09 1146 PRO A N 1
ATOM 7782 C CA . PRO A 1 1146 ? 169.429 153.087 199.748 1 45.1 1146 PRO A CA 1
ATOM 7783 C C . PRO A 1 1146 ? 168.504 151.912 200.069 1 45.51 1146 PRO A C 1
ATOM 7784 O O . PRO A 1 1146 ? 167.78 151.98 201.055 1 43.33 1146 PRO A O 1
ATOM 7788 N N . ALA A 1 1147 ? 168.601 150.804 199.321 1 50.28 1147 ALA A N 1
ATOM 7789 C CA . ALA A 1 1147 ? 167.793 149.625 199.608 1 48.59 1147 ALA A CA 1
ATOM 7790 C C . ALA A 1 1147 ? 168.151 149.039 200.977 1 51.82 1147 ALA A C 1
ATOM 7791 O O . ALA A 1 1147 ? 167.257 148.723 201.767 1 52.29 1147 ALA A O 1
ATOM 7793 N N . TYR A 1 1148 ? 169.454 148.927 201.272 1 50.6 1148 TYR A N 1
ATOM 7794 C CA . TYR A 1 1148 ? 169.913 148.506 202.586 1 52.26 1148 TYR A CA 1
ATOM 7795 C C . TYR A 1 1148 ? 169.452 149.481 203.673 1 53.91 1148 TYR A C 1
ATOM 7796 O O . TYR A 1 1148 ? 168.973 149.059 204.721 1 60 1148 TYR A O 1
ATOM 7805 N N . ALA A 1 1149 ? 169.602 150.787 203.428 1 56.07 1149 ALA A N 1
ATOM 7806 C CA . ALA A 1 1149 ? 169.29 151.817 204.408 1 58.67 1149 ALA A CA 1
ATOM 7807 C C . ALA A 1 1149 ? 167.804 151.809 204.777 1 60.18 1149 ALA A C 1
ATOM 7808 O O . ALA A 1 1149 ? 167.459 151.993 205.944 1 59 1149 ALA A O 1
ATOM 7810 N N . ILE A 1 1150 ? 166.936 151.607 203.771 1 65.44 1150 ILE A N 1
ATOM 7811 C CA . ILE A 1 1150 ? 165.497 151.442 203.942 1 65.12 1150 ILE A CA 1
ATOM 7812 C C . ILE A 1 1150 ? 165.215 150.179 204.757 1 68 1150 ILE A C 1
ATOM 7813 O O . ILE A 1 1150 ? 164.487 150.235 205.75 1 77.14 1150 ILE A O 1
ATOM 7818 N N . ALA A 1 1151 ? 165.826 149.055 204.352 1 65.72 1151 ALA A N 1
ATOM 7819 C CA . ALA A 1 1151 ? 165.534 147.738 204.901 1 62.75 1151 ALA A CA 1
ATOM 7820 C C . ALA A 1 1151 ? 165.894 147.621 206.383 1 62.56 1151 ALA A C 1
ATOM 7821 O O . ALA A 1 1151 ? 165.301 146.797 207.08 1 73.95 1151 ALA A O 1
ATOM 7823 N N . HIS A 1 1152 ? 166.863 148.415 206.864 1 63.41 1152 HIS A N 1
ATOM 7824 C CA . HIS A 1 1152 ? 167.347 148.309 208.236 1 66.24 1152 HIS A CA 1
ATOM 7825 C C . HIS A 1 1152 ? 167.058 149.566 209.058 1 64.26 1152 HIS A C 1
ATOM 7826 O O . HIS A 1 1152 ? 167.564 149.686 210.172 1 66.08 1152 HIS A O 1
ATOM 7833 N N . GLY A 1 1153 ? 166.24 150.483 208.52 1 65.8 1153 GLY A N 1
ATOM 7834 C CA . GLY A 1 1153 ? 165.829 151.679 209.24 1 68.23 1153 GLY A CA 1
ATOM 7835 C C . GLY A 1 1153 ? 167.008 152.551 209.67 1 69.62 1153 GLY A C 1
ATOM 7836 O O . GLY A 1 1153 ? 166.969 153.174 210.734 1 75.59 1153 GLY A O 1
ATOM 7837 N N . VAL A 1 1154 ? 168.027 152.64 208.805 1 65.07 1154 VAL A N 1
ATOM 7838 C CA . VAL A 1 1154 ? 169.283 153.286 209.161 1 63.44 1154 VAL A CA 1
ATOM 7839 C C . VAL A 1 1154 ? 169.09 154.805 209.183 1 53.03 1154 VAL A C 1
ATOM 7840 O O . VAL A 1 1154 ? 168.435 155.365 208.31 1 58.77 1154 VAL A O 1
ATOM 7844 N N . ALA A 1 1155 ? 169.692 155.472 210.172 1 48.47 1155 ALA A N 1
ATOM 7845 C CA . ALA A 1 1155 ? 169.611 156.921 210.3 1 46.74 1155 ALA A CA 1
ATOM 7846 C C . ALA A 1 1155 ? 170.488 157.613 209.255 1 43.17 1155 ALA A C 1
ATOM 7847 O O . ALA A 1 1155 ? 171.643 157.247 209.066 1 45.54 1155 ALA A O 1
ATOM 7849 N N . LEU A 1 1156 ? 169.938 158.651 208.608 1 44.08 1156 LEU A N 1
ATOM 7850 C CA . LEU A 1 1156 ? 170.685 159.521 207.703 1 37.31 1156 LEU A CA 1
ATOM 7851 C C . LEU A 1 1156 ? 171.677 160.381 208.478 1 32.56 1156 LEU A C 1
ATOM 7852 O O . LEU A 1 1156 ? 171.474 160.68 209.649 1 38.75 1156 LEU A O 1
ATOM 7857 N N . ASN A 1 1157 ? 172.731 160.812 207.787 1 34.1 1157 ASN A N 1
ATOM 7858 C CA . ASN A 1 1157 ? 173.77 161.653 208.357 1 34.86 1157 ASN A CA 1
ATOM 7859 C C . ASN A 1 1157 ? 173.31 163.112 208.416 1 36.19 1157 ASN A C 1
ATOM 7860 O O . ASN A 1 1157 ? 173.368 163.824 207.414 1 34.81 1157 ASN A O 1
ATOM 7865 N N . THR A 1 1158 ? 172.917 163.569 209.611 1 40.56 1158 THR A N 1
ATOM 7866 C CA . THR A 1 1158 ? 172.325 164.885 209.798 1 43.6 1158 THR A CA 1
ATOM 7867 C C . THR A 1 1158 ? 173.293 165.994 209.401 1 43.32 1158 THR A C 1
ATOM 7868 O O . THR A 1 1158 ? 172.902 166.936 208.719 1 48.07 1158 THR A O 1
ATOM 7872 N N . ASP A 1 1159 ? 174.554 165.849 209.806 1 47.4 1159 ASP A N 1
ATOM 7873 C CA . ASP A 1 1159 ? 175.591 166.841 209.573 1 48.77 1159 ASP A CA 1
ATOM 7874 C C . ASP A 1 1159 ? 175.841 167.012 208.074 1 37.94 1159 ASP A C 1
ATOM 7875 O O . ASP A 1 1159 ? 175.937 168.132 207.585 1 41.61 1159 ASP A O 1
ATOM 7880 N N . TYR A 1 1160 ? 175.921 165.903 207.34 1 33.67 1160 TYR A N 1
ATOM 7881 C CA . TYR A 1 1160 ? 176.147 165.953 205.908 1 32.26 1160 TYR A CA 1
ATOM 7882 C C . TYR A 1 1160 ? 175.004 166.692 205.195 1 33.12 1160 TYR A C 1
ATOM 7883 O O . TYR A 1 1160 ? 175.25 167.657 204.469 1 35.94 1160 TYR A O 1
ATOM 7892 N N . TYR A 1 1161 ? 173.753 166.273 205.424 1 30.88 1161 TYR A N 1
ATOM 7893 C CA . TYR A 1 1161 ? 172.622 166.828 204.702 1 29.72 1161 TYR A CA 1
ATOM 7894 C C . TYR A 1 1161 ? 172.364 168.273 205.107 1 30.92 1161 TYR A C 1
ATOM 7895 O O . TYR A 1 1161 ? 172.125 169.107 204.234 1 30.83 1161 TYR A O 1
ATOM 7904 N N . PHE A 1 1162 ? 172.461 168.57 206.41 1 31.57 1162 PHE A N 1
ATOM 7905 C CA . PHE A 1 1162 ? 172.129 169.888 206.895 1 31.45 1162 PHE A CA 1
ATOM 7906 C C . PHE A 1 1162 ? 173.216 170.889 206.517 1 35.88 1162 PHE A C 1
ATOM 7907 O O . PHE A 1 1162 ? 172.89 172.014 206.154 1 40.51 1162 PHE A O 1
ATOM 7915 N N . SER A 1 1163 ? 174.492 170.48 206.515 1 38.62 1163 SER A N 1
ATOM 7916 C CA . SER A 1 1163 ? 175.565 171.36 206.071 1 35.35 1163 SER A CA 1
ATOM 7917 C C . SER A 1 1163 ? 175.458 171.654 204.578 1 30.41 1163 SER A C 1
ATOM 7918 O O . SER A 1 1163 ? 175.759 172.766 204.17 1 36.77 1163 SER A O 1
ATOM 7921 N N . HIS A 1 1164 ? 175.02 170.692 203.771 1 30.9 1164 HIS A N 1
ATOM 7922 C CA . HIS A 1 1164 ? 174.802 170.941 202.356 1 33.47 1164 HIS A CA 1
ATOM 7923 C C . HIS A 1 1164 ? 173.6 171.863 202.13 1 31.25 1164 HIS A C 1
ATOM 7924 O O . HIS A 1 1164 ? 173.629 172.689 201.224 1 33.52 1164 HIS A O 1
ATOM 7931 N N . LEU A 1 1165 ? 172.559 171.749 202.962 1 33.02 1165 LEU A N 1
ATOM 7932 C CA . LEU A 1 1165 ? 171.458 172.696 202.925 1 33.2 1165 LEU A CA 1
ATOM 7933 C C . LEU A 1 1165 ? 171.929 174.11 203.298 1 32.71 1165 LEU A C 1
ATOM 7934 O O . LEU A 1 1165 ? 171.595 175.065 202.601 1 35.91 1165 LEU A O 1
ATOM 7939 N N . LEU A 1 1166 ? 172.733 174.257 204.356 1 33.63 1166 LEU A N 1
ATOM 7940 C CA . LEU A 1 1166 ? 173.222 175.571 204.743 1 36.88 1166 LEU A CA 1
ATOM 7941 C C . LEU A 1 1166 ? 174.182 176.132 203.695 1 37.35 1166 LEU A C 1
ATOM 7942 O O . LEU A 1 1166 ? 174.197 177.341 203.47 1 39.62 1166 LEU A O 1
ATOM 7947 N N . GLY A 1 1167 ? 174.95 175.257 203.039 1 35.77 1167 GLY A N 1
ATOM 7948 C CA . GLY A 1 1167 ? 175.79 175.652 201.927 1 35.06 1167 GLY A CA 1
ATOM 7949 C C . GLY A 1 1167 ? 174.98 176.258 200.79 1 36.62 1167 GLY A C 1
ATOM 7950 O O . GLY A 1 1167 ? 175.291 177.351 200.321 1 44.76 1167 GLY A O 1
ATOM 7951 N N . ALA A 1 1168 ? 173.926 175.547 200.385 1 38.61 1168 ALA A N 1
ATOM 7952 C CA . ALA A 1 1168 ? 173.038 175.979 199.322 1 40.66 1168 ALA A CA 1
ATOM 7953 C C . ALA A 1 1168 ? 172.386 177.315 199.684 1 37.84 1168 ALA A C 1
ATOM 7954 O O . ALA A 1 1168 ? 172.312 178.209 198.848 1 42.07 1168 ALA A O 1
ATOM 7956 N N . ALA A 1 1169 ? 171.944 177.452 200.939 1 40.69 1169 ALA A N 1
ATOM 7957 C CA . ALA A 1 1169 ? 171.324 178.675 201.424 1 41.16 1169 ALA A CA 1
ATOM 7958 C C . ALA A 1 1169 ? 172.314 179.839 201.394 1 43.07 1169 ALA A C 1
ATOM 7959 O O . ALA A 1 1169 ? 171.96 180.928 200.963 1 47.83 1169 ALA A O 1
ATOM 7961 N N . CYS A 1 1170 ? 173.571 179.604 201.782 1 49.44 1170 CYS A N 1
ATOM 7962 C CA . CYS A 1 1170 ? 174.59 180.643 201.757 1 49.56 1170 CYS A CA 1
ATOM 7963 C C . CYS A 1 1170 ? 174.947 181.114 200.337 1 49.02 1170 CYS A C 1
ATOM 7964 O O . CYS A 1 1170 ? 175.533 182.177 200.181 1 47.26 1170 CYS A O 1
ATOM 7967 N N . VAL A 1 1171 ? 174.626 180.358 199.286 1 49.25 1171 VAL A N 1
ATOM 7968 C CA . VAL A 1 1171 ? 174.845 180.863 197.939 1 54.22 1171 VAL A CA 1
ATOM 7969 C C . VAL A 1 1171 ? 173.931 182.07 197.692 1 52.74 1171 VAL A C 1
ATOM 7970 O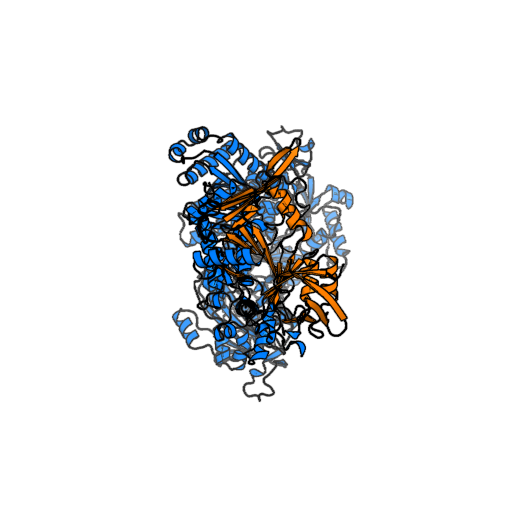 O . VAL A 1 1171 ? 174.356 183.049 197.077 1 56.17 1171 VAL A O 1
ATOM 7974 N N . THR A 1 1172 ? 172.682 182.009 198.182 1 44.01 1172 THR A N 1
ATOM 7975 C CA . THR A 1 1172 ? 171.662 182.999 197.866 1 43.47 1172 THR A CA 1
ATOM 7976 C C . THR A 1 1172 ? 171.597 184.091 198.934 1 37.85 1172 THR A C 1
ATOM 7977 O O . THR A 1 1172 ? 171.642 185.27 198.6 1 42.68 1172 THR A O 1
ATOM 7981 N N . PHE A 1 1173 ? 171.498 183.71 200.21 1 36.3 1173 PHE A N 1
ATOM 7982 C CA . PHE A 1 1173 ? 171.088 184.632 201.259 1 40.01 1173 PHE A CA 1
ATOM 7983 C C . PHE A 1 1173 ? 172.274 185.406 201.841 1 35.08 1173 PHE A C 1
ATOM 7984 O O . PHE A 1 1173 ? 172.093 186.283 202.677 1 35.15 1173 PHE A O 1
ATOM 7992 N N . LYS A 1 1174 ? 173.477 185.093 201.372 1 35.77 1174 LYS A N 1
ATOM 7993 C CA . LYS A 1 1174 ? 174.719 185.784 201.7 1 39.59 1174 LYS A CA 1
ATOM 7994 C C . LYS A 1 1174 ? 174.637 187.282 201.373 1 39.23 1174 LYS A C 1
ATOM 7995 O O . LYS A 1 1174 ? 175.203 188.092 202.092 1 37.31 1174 LYS A O 1
ATOM 8001 N N . ALA A 1 1175 ? 173.88 187.641 200.325 1 36.83 1175 ALA A N 1
ATOM 8002 C CA . ALA A 1 1175 ? 173.625 189.02 199.947 1 36.77 1175 ALA A CA 1
ATOM 8003 C C . ALA A 1 1175 ? 172.879 189.801 201.031 1 37.23 1175 ALA A C 1
ATOM 8004 O O . ALA A 1 1175 ? 172.959 191.028 201.036 1 45.14 1175 ALA A O 1
ATOM 8006 N N . LEU A 1 1176 ? 172.186 189.119 201.956 1 34.64 1176 LEU A N 1
ATOM 8007 C CA . LEU A 1 1176 ? 171.525 189.78 203.073 1 38.36 1176 LEU A CA 1
ATOM 8008 C C . LEU A 1 1176 ? 172.518 190.225 204.148 1 39.84 1176 LEU A C 1
ATOM 8009 O O . LEU A 1 1176 ? 172.145 191.011 205.013 1 41.31 1176 LEU A O 1
ATOM 8014 N N . PHE A 1 1177 ? 173.769 189.744 204.092 1 39.87 1177 PHE A N 1
ATOM 8015 C CA . PHE A 1 1177 ? 174.762 190.019 205.124 1 40.77 1177 PHE A CA 1
ATOM 8016 C C . PHE A 1 1177 ? 176.112 190.343 204.478 1 46.18 1177 PHE A C 1
ATOM 8017 O O . PHE A 1 1177 ? 177.096 189.649 204.72 1 49.99 1177 PHE A O 1
ATOM 8025 N N . GLY A 1 1178 ? 176.143 191.378 203.63 1 48.91 1178 GLY A N 1
ATOM 8026 C CA . GLY A 1 1178 ? 177.376 191.907 203.066 1 47.11 1178 GLY A CA 1
ATOM 8027 C C . GLY A 1 1178 ? 178.117 190.935 202.154 1 45.44 1178 GLY A C 1
ATOM 8028 O O . GLY A 1 1178 ? 179.306 191.111 201.911 1 54.38 1178 GLY A O 1
ATOM 8029 N N . ASN A 1 1179 ? 177.418 189.924 201.642 1 49.02 1179 ASN A N 1
ATOM 8030 C CA . ASN A 1 1179 ? 178.031 188.863 200.854 1 51.68 1179 ASN A CA 1
ATOM 8031 C C . ASN A 1 1179 ? 179.052 188.063 201.675 1 47.48 1179 ASN A C 1
ATOM 8032 O O . ASN A 1 1179 ? 179.92 187.408 201.098 1 51.18 1179 ASN A O 1
ATOM 8037 N N . ASN A 1 1180 ? 178.9 188.051 203.007 1 45.08 1180 ASN A N 1
ATOM 8038 C CA . ASN A 1 1180 ? 179.813 187.363 203.911 1 45.14 1180 ASN A CA 1
ATOM 8039 C C . ASN A 1 1180 ? 179.258 185.979 204.264 1 43.14 1180 ASN A C 1
ATOM 8040 O O . ASN A 1 1180 ? 178.424 185.866 205.157 1 42.54 1180 ASN A O 1
ATOM 8045 N N . ALA A 1 1181 ? 179.785 184.929 203.62 1 42.66 1181 ALA A N 1
ATOM 8046 C CA . ALA A 1 1181 ? 179.28 183.566 203.744 1 46.87 1181 ALA A CA 1
ATOM 8047 C C . ALA A 1 1181 ? 179.383 182.984 205.16 1 48.42 1181 ALA A C 1
ATOM 8048 O O . ALA A 1 1181 ? 178.571 182.133 205.516 1 47.29 1181 ALA A O 1
ATOM 8050 N N . LYS A 1 1182 ? 180.388 183.395 205.951 1 52.54 1182 LYS A N 1
ATOM 8051 C CA . LYS A 1 1182 ? 180.61 182.833 207.277 1 54.83 1182 LYS A CA 1
ATOM 8052 C C . LYS A 1 1182 ? 179.571 183.344 208.278 1 46.8 1182 LYS A C 1
ATOM 8053 O O . LYS A 1 1182 ? 179.067 182.58 209.103 1 50.69 1182 LYS A O 1
ATOM 8059 N N . ILE A 1 1183 ? 179.262 184.639 208.216 1 41.83 1183 ILE A N 1
ATOM 8060 C CA . ILE A 1 1183 ? 178.222 185.205 209.06 1 46.43 1183 ILE A CA 1
ATOM 8061 C C . ILE A 1 1183 ? 176.878 184.561 208.716 1 45.57 1183 ILE A C 1
ATOM 8062 O O . ILE A 1 1183 ? 176.144 184.164 209.623 1 43.86 1183 ILE A O 1
ATOM 8067 N N . THR A 1 1184 ? 176.588 184.438 207.411 1 38.89 1184 THR A N 1
ATOM 8068 C CA . THR A 1 1184 ? 175.353 183.846 206.929 1 39.79 1184 THR A CA 1
ATOM 8069 C C . THR A 1 1184 ? 175.194 182.438 207.502 1 36.91 1184 THR A C 1
ATOM 8070 O O . THR A 1 1184 ? 174.185 182.154 208.133 1 37.18 1184 THR A O 1
ATOM 8074 N N . GLU A 1 1185 ? 176.197 181.577 207.291 1 42.58 1185 GLU A N 1
ATOM 8075 C CA . GLU A 1 1185 ? 176.199 180.213 207.811 1 45.67 1185 GLU A CA 1
ATOM 8076 C C . GLU A 1 1185 ? 175.941 180.185 209.323 1 41.17 1185 GLU A C 1
ATOM 8077 O O . GLU A 1 1185 ? 175.121 179.398 209.791 1 41.89 1185 GLU A O 1
ATOM 8083 N N . SER A 1 1186 ? 176.617 181.066 210.067 1 36.33 1186 SER A N 1
ATOM 8084 C CA . SER A 1 1186 ? 176.481 181.147 211.51 1 39.69 1186 SER A CA 1
ATOM 8085 C C . SER A 1 1186 ? 175.052 181.491 211.927 1 41.7 1186 SER A C 1
ATOM 8086 O O . SER A 1 1186 ? 174.464 180.811 212.771 1 42.06 1186 SER A O 1
ATOM 8089 N N . LEU A 1 1187 ? 174.494 182.553 211.329 1 44.79 1187 LEU A N 1
ATOM 8090 C CA . LEU A 1 1187 ? 173.164 183.022 211.682 1 43.29 1187 LEU A CA 1
ATOM 8091 C C . LEU A 1 1187 ? 172.089 182.014 211.27 1 39.66 1187 LEU A C 1
ATOM 8092 O O . LEU A 1 1187 ? 171.101 181.871 211.988 1 39.7 1187 LEU A O 1
ATOM 8097 N N . LEU A 1 1188 ? 172.275 181.31 210.14 1 35.53 1188 LEU A N 1
ATOM 8098 C CA . LEU A 1 1188 ? 171.326 180.286 209.735 1 39.02 1188 LEU A CA 1
ATOM 8099 C C . LEU A 1 1188 ? 171.418 179.081 210.673 1 41.66 1188 LEU A C 1
ATOM 8100 O O . LEU A 1 1188 ? 170.388 178.536 211.071 1 43.21 1188 LEU A O 1
ATOM 8105 N N . LYS A 1 1189 ? 172.639 178.696 211.061 1 43.15 1189 LYS A N 1
ATOM 8106 C CA . LYS A 1 1189 ? 172.851 177.586 211.977 1 43.05 1189 LYS A CA 1
ATOM 8107 C C . LYS A 1 1189 ? 172.218 177.866 213.341 1 38.58 1189 LYS A C 1
ATOM 8108 O O . LYS A 1 1189 ? 171.645 176.959 213.933 1 43.48 1189 LYS A O 1
ATOM 8114 N N . ARG A 1 1190 ? 172.26 179.118 213.808 1 39.01 1190 ARG A N 1
ATOM 8115 C CA . ARG A 1 1190 ? 171.697 179.5 215.098 1 43.55 1190 ARG A CA 1
ATOM 8116 C C . ARG A 1 1190 ? 170.212 179.148 215.268 1 42.69 1190 ARG A C 1
ATOM 8117 O O . ARG A 1 1190 ? 169.775 178.956 216.399 1 44.63 1190 ARG A O 1
ATOM 8125 N N . PHE A 1 1191 ? 169.427 179.08 214.185 1 43.33 1191 PHE A N 1
ATOM 8126 C CA . PHE A 1 1191 ? 168.007 178.752 214.279 1 41.89 1191 PHE A CA 1
ATOM 8127 C C . PHE A 1 1191 ? 167.771 177.349 214.843 1 37.5 1191 PHE A C 1
ATOM 8128 O O . PHE A 1 1191 ? 166.748 177.117 215.479 1 40.4 1191 PHE A O 1
ATOM 8136 N N . ILE A 1 1192 ? 168.701 176.421 214.596 1 38.13 1192 ILE A N 1
ATOM 8137 C CA . ILE A 1 1192 ? 168.493 175.011 214.894 1 40.58 1192 ILE A CA 1
ATOM 8138 C C . ILE A 1 1192 ? 168.587 174.754 216.396 1 41.18 1192 ILE A C 1
ATOM 8139 O O . ILE A 1 1192 ? 169.525 175.206 217.049 1 43.04 1192 ILE A O 1
ATOM 8144 N N . PRO A 1 1193 ? 167.613 174.022 216.992 1 44.75 1193 PRO A N 1
ATOM 8145 C CA . PRO A 1 1193 ? 167.656 173.726 218.424 1 48.54 1193 PRO A CA 1
ATOM 8146 C C . PRO A 1 1193 ? 168.838 172.83 218.787 1 45.83 1193 PRO A C 1
ATOM 8147 O O . PRO A 1 1193 ? 169.054 171.793 218.165 1 53.64 1193 PRO A O 1
ATOM 8151 N N . GLU A 1 1194 ? 169.622 173.275 219.773 1 48.05 1194 GLU A N 1
ATOM 8152 C CA . GLU A 1 1194 ? 170.705 172.478 220.321 1 47.63 1194 GLU A CA 1
ATOM 8153 C C . GLU A 1 1194 ? 170.209 171.724 221.552 1 42.78 1194 GLU A C 1
ATOM 8154 O O . GLU A 1 1194 ? 169.434 172.245 222.355 1 41.17 1194 GLU A O 1
ATOM 8160 N N . VAL A 1 1195 ? 170.695 170.488 221.691 1 47.32 1195 VAL A N 1
ATOM 8161 C CA . VAL A 1 1195 ? 170.444 169.671 222.867 1 50.18 1195 VAL A CA 1
ATOM 8162 C C . VAL A 1 1195 ? 171.772 169.097 223.366 1 46.3 1195 VAL A C 1
ATOM 8163 O O . VAL A 1 1195 ? 172.714 168.921 222.6 1 50.04 1195 VAL A O 1
ATOM 8167 N N . TRP A 1 1196 ? 171.844 168.83 224.673 1 50.63 1196 TRP A N 1
ATOM 8168 C CA . TRP A 1 1196 ? 173.013 168.186 225.246 1 52.71 1196 TRP A CA 1
ATOM 8169 C C . TRP A 1 1196 ? 172.599 167.098 226.232 1 50.73 1196 TRP A C 1
ATOM 8170 O O . TRP A 1 1196 ? 171.753 167.313 227.097 1 51.05 1196 TRP A O 1
ATOM 8181 N N . HIS A 1 1197 ? 173.253 165.937 226.096 1 57.29 1197 HIS A N 1
ATOM 8182 C CA . HIS A 1 1197 ? 173.123 164.823 227.025 1 60.92 1197 HIS A CA 1
ATOM 8183 C C . HIS A 1 1197 ? 174.49 164.158 227.165 1 59.03 1197 HIS A C 1
ATOM 8184 O O . HIS A 1 1197 ? 175.253 164.112 226.199 1 61.8 1197 HIS A O 1
ATOM 8191 N N . PRO A 1 1198 ? 174.839 163.578 228.336 1 60.97 1198 PRO A N 1
ATOM 8192 C CA . PRO A 1 1198 ? 175.999 162.692 228.411 1 62.01 1198 PRO A CA 1
ATOM 8193 C C . PRO A 1 1198 ? 175.721 161.435 227.587 1 61.85 1198 PRO A C 1
ATOM 8194 O O . PRO A 1 1198 ? 174.563 161.059 227.416 1 59.97 1198 PRO A O 1
ATOM 8198 N N . PRO A 1 1199 ? 176.751 160.763 227.017 1 74.07 1199 PRO A N 1
ATOM 8199 C CA . PRO A 1 1199 ? 176.551 159.477 226.339 1 79.79 1199 PRO A CA 1
ATOM 8200 C C . PRO A 1 1199 ? 175.917 158.415 227.241 1 85.05 1199 PRO A C 1
ATOM 8201 O O . PRO A 1 1199 ? 176.074 158.463 228.459 1 85.26 1199 PRO A O 1
ATOM 8205 N N . ASP A 1 1200 ? 175.24 157.438 226.622 1 97.6 1200 ASP A N 1
ATOM 8206 C CA . ASP A 1 1200 ? 174.385 156.482 227.316 1 108.61 1200 ASP A CA 1
ATOM 8207 C C . ASP A 1 1200 ? 175.153 155.704 228.388 1 99.93 1200 ASP A C 1
ATOM 8208 O O . ASP A 1 1200 ? 174.642 155.525 229.494 1 86.48 1200 ASP A O 1
ATOM 8213 N N . ASP A 1 1201 ? 176.364 155.232 228.049 1 101.79 1201 ASP A N 1
ATOM 8214 C CA . ASP A 1 1201 ? 177.194 154.45 228.958 1 104.91 1201 ASP A CA 1
ATOM 8215 C C . ASP A 1 1201 ? 177.642 155.308 230.141 1 92.87 1201 ASP A C 1
ATOM 8216 O O . ASP A 1 1201 ? 177.581 154.875 231.294 1 92.8 1201 ASP A O 1
ATOM 8221 N N . VAL A 1 1202 ? 178.1 156.529 229.834 1 82.21 1202 VAL A N 1
ATOM 8222 C CA . VAL A 1 1202 ? 178.545 157.482 230.837 1 75.39 1202 VAL A CA 1
ATOM 8223 C C . VAL A 1 1202 ? 177.384 157.777 231.788 1 64.52 1202 VAL A C 1
ATOM 8224 O O . VAL A 1 1202 ? 177.552 157.726 233.001 1 62.69 1202 VAL A O 1
ATOM 8228 N N . ALA A 1 1203 ? 176.203 158.054 231.227 1 63.13 1203 ALA A N 1
ATOM 8229 C CA . ALA A 1 1203 ? 175.02 158.398 232.003 1 66.12 1203 ALA A CA 1
ATOM 8230 C C . ALA A 1 1203 ? 174.64 157.271 232.968 1 68.13 1203 ALA A C 1
ATOM 8231 O O . ALA A 1 1203 ? 174.328 157.538 234.126 1 70.31 1203 ALA A O 1
ATOM 8233 N N . ALA A 1 1204 ? 174.669 156.017 232.493 1 70.69 1204 ALA A N 1
ATOM 8234 C CA . ALA A 1 1204 ? 174.392 154.851 233.321 1 71.32 1204 ALA A CA 1
ATOM 8235 C C . ALA A 1 1204 ? 175.399 154.734 234.469 1 69.22 1204 ALA A C 1
ATOM 8236 O O . ALA A 1 1204 ? 175.001 154.56 235.624 1 66.14 1204 ALA A O 1
ATOM 8238 N N . ARG A 1 1205 ? 176.697 154.857 234.15 1 68.35 1205 ARG A N 1
ATOM 8239 C CA . ARG A 1 1205 ? 177.764 154.781 235.142 1 70.02 1205 ARG A CA 1
ATOM 8240 C C . ARG A 1 1205 ? 177.575 155.851 236.223 1 67.11 1205 ARG A C 1
ATOM 8241 O O . ARG A 1 1205 ? 177.634 155.546 237.412 1 65.64 1205 ARG A O 1
ATOM 8249 N N . LEU A 1 1206 ? 177.338 157.103 235.808 1 62.88 1206 LEU A N 1
ATOM 8250 C CA . LEU A 1 1206 ? 177.199 158.213 236.734 1 63.01 1206 LEU A CA 1
ATOM 8251 C C . LEU A 1 1206 ? 175.962 158.035 237.614 1 63.02 1206 LEU A C 1
ATOM 8252 O O . LEU A 1 1206 ? 176.005 158.378 238.792 1 58.4 1206 LEU A O 1
ATOM 8257 N N . ARG A 1 1207 ? 174.867 157.489 237.067 1 69.64 1207 ARG A N 1
ATOM 8258 C CA . ARG A 1 1207 ? 173.692 157.184 237.874 1 71.73 1207 ARG A CA 1
ATOM 8259 C C . ARG A 1 1207 ? 174.018 156.134 238.941 1 69.21 1207 ARG A C 1
ATOM 8260 O O . ARG A 1 1207 ? 173.596 156.295 240.087 1 63.74 1207 ARG A O 1
ATOM 8268 N N . THR A 1 1208 ? 174.796 155.094 238.591 1 71.9 1208 THR A N 1
ATOM 8269 C CA . THR A 1 1208 ? 175.222 154.095 239.57 1 73.33 1208 THR A CA 1
ATOM 8270 C C . THR A 1 1208 ? 176.234 154.671 240.569 1 73.27 1208 THR A C 1
ATOM 8271 O O . THR A 1 1208 ? 176.399 154.11 241.65 1 74.9 1208 THR A O 1
ATOM 8275 N N . ALA A 1 1209 ? 176.905 155.783 240.221 1 69.09 1209 ALA A N 1
ATOM 8276 C CA . ALA A 1 1209 ? 177.782 156.503 241.139 1 62.02 1209 ALA A CA 1
ATOM 8277 C C . ALA A 1 1209 ? 177.012 157.491 242.017 1 54.86 1209 ALA A C 1
ATOM 8278 O O . ALA A 1 1209 ? 177.626 158.194 242.812 1 64.11 1209 ALA A O 1
ATOM 8280 N N . GLY A 1 1210 ? 175.688 157.581 241.861 1 56.39 1210 GLY A N 1
ATOM 8281 C CA . GLY A 1 1210 ? 174.867 158.402 242.74 1 61.93 1210 GLY A CA 1
ATOM 8282 C C . GLY A 1 1210 ? 174.675 159.841 242.252 1 62.65 1210 GLY A C 1
ATOM 8283 O O . GLY A 1 1210 ? 174.146 160.663 243 1 61.83 1210 GLY A O 1
ATOM 8284 N N . PHE A 1 1211 ? 175.089 160.144 241.008 1 60.3 1211 PHE A N 1
ATOM 8285 C CA . PHE A 1 1211 ? 174.897 161.477 240.445 1 63.3 1211 PHE A CA 1
ATOM 8286 C C . PHE A 1 1211 ? 173.402 161.716 240.229 1 63.57 1211 PHE A C 1
ATOM 8287 O O . PHE A 1 1211 ? 172.677 160.808 239.822 1 75.52 1211 PHE A O 1
ATOM 8295 N N . GLY A 1 1212 ? 172.953 162.95 240.479 1 64.33 1212 GLY A N 1
ATOM 8296 C CA . GLY A 1 1212 ? 171.58 163.353 240.214 1 66.54 1212 GLY A CA 1
ATOM 8297 C C . GLY A 1 1212 ? 171.393 163.948 238.815 1 60.66 1212 GLY A C 1
ATOM 8298 O O . GLY A 1 1212 ? 172.338 164.44 238.206 1 50.98 1212 GLY A O 1
ATOM 8299 N N . ALA A 1 1213 ? 170.145 163.906 238.323 1 60.52 1213 ALA A N 1
ATOM 8300 C CA . ALA A 1 1213 ? 169.796 164.435 237.011 1 56.55 1213 ALA A CA 1
ATOM 8301 C C . ALA A 1 1213 ? 169.329 165.885 237.125 1 53.91 1213 ALA A C 1
ATOM 8302 O O . ALA A 1 1213 ? 168.511 166.22 237.981 1 61.37 1213 ALA A O 1
ATOM 8304 N N . VAL A 1 1214 ? 169.861 166.727 236.228 1 56.3 1214 VAL A N 1
ATOM 8305 C CA . VAL A 1 1214 ? 169.53 168.142 236.128 1 62.21 1214 VAL A CA 1
ATOM 8306 C C . VAL A 1 1214 ? 168.921 168.379 234.745 1 58.23 1214 VAL A C 1
ATOM 8307 O O . VAL A 1 1214 ? 169.434 167.873 233.749 1 56.25 1214 VAL A O 1
ATOM 8311 N N . GLY A 1 1215 ? 167.824 169.145 234.696 1 61.77 1215 GLY A N 1
ATOM 8312 C CA . GLY A 1 1215 ? 167.178 169.487 233.439 1 68.96 1215 GLY A CA 1
ATOM 8313 C C . GLY A 1 1215 ? 166.212 168.391 233 1 72.85 1215 GLY A C 1
ATOM 8314 O O . GLY A 1 1215 ? 165.198 168.176 233.655 1 74.06 1215 GLY A O 1
ATOM 8315 N N . ALA A 1 1216 ? 166.534 167.723 231.883 1 84.19 1216 ALA A N 1
ATOM 8316 C CA . ALA A 1 1216 ? 165.865 166.495 231.475 1 93.35 1216 ALA A CA 1
ATOM 8317 C C . ALA A 1 1216 ? 164.351 166.672 231.513 1 99.97 1216 ALA A C 1
ATOM 8318 O O . ALA A 1 1216 ? 163.835 167.725 231.148 1 104.03 1216 ALA A O 1
ATOM 8320 N N . GLY A 1 1217 ? 163.654 165.62 231.959 1 106.55 1217 GLY A N 1
ATOM 8321 C CA . GLY A 1 1217 ? 162.228 165.683 232.215 1 109.41 1217 GLY A CA 1
ATOM 8322 C C . GLY A 1 1217 ? 161.907 165.927 233.687 1 105.39 1217 GLY A C 1
ATOM 8323 O O . GLY A 1 1217 ? 160.735 166.012 234.051 1 114.3 1217 GLY A O 1
ATOM 8324 N N . ALA A 1 1218 ? 162.937 166.025 234.535 1 94.25 1218 ALA A N 1
ATOM 8325 C CA . ALA A 1 1218 ? 162.718 166.392 235.925 1 92.75 1218 ALA A CA 1
ATOM 8326 C C . ALA A 1 1218 ? 161.915 167.689 235.963 1 87.41 1218 ALA A C 1
ATOM 8327 O O . ALA A 1 1218 ? 161.902 168.432 234.984 1 91.45 1218 ALA A O 1
ATOM 8329 N N . THR A 1 1219 ? 161.244 167.957 237.086 1 85.58 1219 THR A N 1
ATOM 8330 C CA . THR A 1 1219 ? 160.524 169.214 237.236 1 86.22 1219 THR A CA 1
ATOM 8331 C C . THR A 1 1219 ? 161.522 170.348 237.469 1 87.65 1219 THR A C 1
ATOM 8332 O O . THR A 1 1219 ? 162.703 170.118 237.735 1 88.73 1219 THR A O 1
ATOM 8336 N N . ALA A 1 1220 ? 161.018 171.583 237.367 1 91.25 1220 ALA A N 1
ATOM 8337 C CA . ALA A 1 1220 ? 161.803 172.773 237.648 1 93.56 1220 ALA A CA 1
ATOM 8338 C C . ALA A 1 1220 ? 162.323 172.726 239.084 1 96.84 1220 ALA A C 1
ATOM 8339 O O . ALA A 1 1220 ? 163.49 173.035 239.33 1 104.79 1220 ALA A O 1
ATOM 8341 N N . GLU A 1 1221 ? 161.454 172.306 240.018 1 98.31 1221 GLU A N 1
ATOM 8342 C CA . GLU A 1 1221 ? 161.784 172.233 241.434 1 102.13 1221 GLU A CA 1
ATOM 8343 C C . GLU A 1 1221 ? 162.848 171.165 241.689 1 90.6 1221 GLU A C 1
ATOM 8344 O O . GLU A 1 1221 ? 163.785 171.418 242.441 1 90.1 1221 GLU A O 1
ATOM 8350 N N . GLU A 1 1222 ? 162.702 169.982 241.073 1 85.86 1222 GLU A N 1
ATOM 8351 C CA . GLU A 1 1222 ? 163.683 168.912 241.192 1 88.52 1222 GLU A CA 1
ATOM 8352 C C . GLU A 1 1222 ? 165.053 169.383 240.701 1 81.57 1222 GLU A C 1
ATOM 8353 O O . GLU A 1 1222 ? 166.067 169.125 241.348 1 83.82 1222 GLU A O 1
ATOM 8359 N N . THR A 1 1223 ? 165.061 170.066 239.55 1 69.04 1223 THR A N 1
ATOM 8360 C CA . THR A 1 1223 ? 166.268 170.586 238.926 1 61.34 1223 THR A CA 1
ATOM 8361 C C . THR A 1 1223 ? 166.942 171.621 239.827 1 63.15 1223 THR A C 1
ATOM 8362 O O . THR A 1 1223 ? 168.147 171.543 240.06 1 68.03 1223 THR A O 1
ATOM 8366 N N . ARG A 1 1224 ? 166.151 172.579 240.326 1 61.11 1224 ARG A N 1
ATOM 8367 C CA . ARG A 1 1224 ? 166.634 173.646 241.186 1 65.84 1224 ARG A CA 1
ATOM 8368 C C . ARG A 1 1224 ? 167.291 173.058 242.437 1 70.55 1224 ARG A C 1
ATOM 8369 O O . ARG A 1 1224 ? 168.416 173.434 242.782 1 76.92 1224 ARG A O 1
ATOM 8377 N N . ARG A 1 1225 ? 166.588 172.133 243.107 1 70.77 1225 ARG A N 1
ATOM 8378 C CA . ARG A 1 1225 ? 167.081 171.501 244.32 1 73.74 1225 ARG A CA 1
ATOM 8379 C C . ARG A 1 1225 ? 168.341 170.691 244.025 1 61.66 1225 ARG A C 1
ATOM 8380 O O . ARG A 1 1225 ? 169.266 170.705 244.828 1 62.91 1225 ARG A O 1
ATOM 8388 N N . MET A 1 1226 ? 168.38 169.999 242.881 1 59.37 1226 MET A N 1
ATOM 8389 C CA . MET A 1 1226 ? 169.513 169.154 242.541 1 56.38 1226 MET A CA 1
ATOM 8390 C C . MET A 1 1226 ? 170.765 170.012 242.349 1 57.3 1226 MET A C 1
ATOM 8391 O O . MET A 1 1226 ? 171.847 169.628 242.79 1 61.6 1226 MET A O 1
ATOM 8396 N N . LEU A 1 1227 ? 170.627 171.185 241.717 1 56.52 1227 LEU A N 1
ATOM 8397 C CA . LEU A 1 1227 ? 171.747 172.1 241.572 1 52.13 1227 LEU A CA 1
ATOM 8398 C C . LEU A 1 1227 ? 172.199 172.614 242.937 1 55.38 1227 LEU A C 1
ATOM 8399 O O . LEU A 1 1227 ? 173.399 172.719 243.176 1 62.02 1227 LEU A O 1
ATOM 8404 N N . HIS A 1 1228 ? 171.265 172.892 243.85 1 56.29 1228 HIS A N 1
ATOM 8405 C CA . HIS A 1 1228 ? 171.64 173.281 245.201 1 62.31 1228 HIS A CA 1
ATOM 8406 C C . HIS A 1 1228 ? 172.465 172.179 245.874 1 59.21 1228 HIS A C 1
ATOM 8407 O O . HIS A 1 1228 ? 173.418 172.487 246.574 1 63.63 1228 HIS A O 1
ATOM 8414 N N . ARG A 1 1229 ? 172.124 170.907 245.652 1 54.92 1229 ARG A N 1
ATOM 8415 C CA . ARG A 1 1229 ? 172.917 169.802 246.164 1 58.02 1229 ARG A CA 1
ATOM 8416 C C . ARG A 1 1229 ? 174.309 169.805 245.53 1 57.52 1229 ARG A C 1
ATOM 8417 O O . ARG A 1 1229 ? 175.299 169.607 246.227 1 59.74 1229 ARG A O 1
ATOM 8425 N N . ALA A 1 1230 ? 174.379 170.019 244.209 1 53.73 1230 ALA A N 1
ATOM 8426 C CA . ALA A 1 1230 ? 175.638 170.03 243.476 1 48.78 1230 ALA A CA 1
ATOM 8427 C C . ALA A 1 1230 ? 176.604 171.07 244.052 1 46.56 1230 ALA A C 1
ATOM 8428 O O . ALA A 1 1230 ? 177.756 170.757 244.34 1 45.66 1230 ALA A O 1
ATOM 8430 N N . PHE A 1 1231 ? 176.113 172.299 244.24 1 44.72 1231 PHE A N 1
ATOM 8431 C CA . PHE A 1 1231 ? 176.913 173.387 244.764 1 45.63 1231 PHE A CA 1
ATOM 8432 C C . PHE A 1 1231 ? 177.412 173.063 246.171 1 50.29 1231 PHE A C 1
ATOM 8433 O O . PHE A 1 1231 ? 178.544 173.398 246.496 1 50.55 1231 PHE A O 1
ATOM 8441 N N . ASP A 1 1232 ? 176.588 172.398 246.996 1 56.45 1232 ASP A N 1
ATOM 8442 C CA . ASP A 1 1232 ? 176.974 171.997 248.344 1 56.35 1232 ASP A CA 1
ATOM 8443 C C . ASP A 1 1232 ? 178.085 170.944 248.332 1 51.28 1232 ASP A C 1
ATOM 8444 O O . ASP A 1 1232 ? 178.979 170.998 249.172 1 58.01 1232 ASP A O 1
ATOM 8449 N N . THR A 1 1233 ? 178.005 169.971 247.419 1 47.71 1233 THR A N 1
ATOM 8450 C CA . THR A 1 1233 ? 178.97 168.884 247.331 1 50.06 1233 THR A CA 1
ATOM 8451 C C . THR A 1 1233 ? 180.296 169.375 246.74 1 56.49 1233 THR A C 1
ATOM 8452 O O . THR A 1 1233 ? 181.37 169.009 247.219 1 59.15 1233 THR A O 1
ATOM 8456 N N . LEU A 1 1234 ? 180.214 170.189 245.676 1 56.03 1234 LEU A N 1
ATOM 8457 C CA . LEU A 1 1234 ? 181.378 170.605 244.908 1 49.99 1234 LEU A CA 1
ATOM 8458 C C . LEU A 1 1234 ? 182.206 171.641 245.664 1 52.2 1234 LEU A C 1
ATOM 8459 O O . LEU A 1 1234 ? 183.426 171.635 245.55 1 61.06 1234 LEU A O 1
ATOM 8464 N N . ALA A 1 1235 ? 181.559 172.512 246.442 1 58.25 1235 ALA A N 1
ATOM 8465 C CA . ALA A 1 1235 ? 182.267 173.39 247.362 1 68.44 1235 ALA A CA 1
ATOM 8466 C C . ALA A 1 1235 ? 183.057 172.549 248.375 1 86.2 1235 ALA A C 1
ATOM 8467 O O . ALA A 1 1235 ? 184.3 172.72 248.424 1 91.36 1235 ALA A O 1
ATOM 8470 N N . GLY B 2 28 ? 163.359 195.623 231.625 1 160.33 28 GLY B N 1
ATOM 8471 C CA . GLY B 2 28 ? 164.696 195.075 231.929 1 158.3 28 GLY B CA 1
ATOM 8472 C C . GLY B 2 28 ? 164.725 193.551 231.843 1 150.84 28 GLY B C 1
ATOM 8473 O O . GLY B 2 28 ? 163.686 192.901 231.952 1 148.57 28 GLY B O 1
ATOM 8474 N N . ALA B 2 29 ? 165.931 192.996 231.659 1 137.31 29 ALA B N 1
ATOM 8475 C CA . ALA B 2 29 ? 166.125 191.559 231.512 1 124.65 29 ALA B CA 1
ATOM 8476 C C . ALA B 2 29 ? 165.759 190.843 232.811 1 111.2 29 ALA B C 1
ATOM 8477 O O . ALA B 2 29 ? 166.142 191.296 233.889 1 114.07 29 ALA B O 1
ATOM 8479 N N . PRO B 2 30 ? 165.011 189.712 232.769 1 95.9 30 PRO B N 1
ATOM 8480 C CA . PRO B 2 30 ? 164.635 189.005 233.994 1 94.45 30 PRO B CA 1
ATOM 8481 C C . PRO B 2 30 ? 165.855 188.565 234.806 1 86.43 30 PRO B C 1
ATOM 8482 O O . PRO B 2 30 ? 165.898 188.794 236.015 1 82.56 30 PRO B O 1
ATOM 8486 N N . CYS B 2 31 ? 166.852 187.966 234.135 1 77.02 31 CYS B N 1
ATOM 8487 C CA . CYS B 2 31 ? 168.091 187.574 234.79 1 67.63 31 CYS B CA 1
ATOM 8488 C C . CYS B 2 31 ? 169.225 188.521 234.403 1 64.66 31 CYS B C 1
ATOM 8489 O O . CYS B 2 31 ? 169.434 188.794 233.223 1 58.81 31 CYS B O 1
ATOM 8492 N N . GLN B 2 32 ? 169.977 188.968 235.419 1 64.48 32 GLN B N 1
ATOM 8493 C CA . GLN B 2 32 ? 171.089 189.887 235.241 1 64.14 32 GLN B CA 1
ATOM 8494 C C . GLN B 2 32 ? 172.259 189.426 236.113 1 58.26 32 GLN B C 1
ATOM 8495 O O . GLN B 2 32 ? 172.078 189.125 237.292 1 59.67 32 GLN B O 1
ATOM 8501 N N . VAL B 2 33 ? 173.458 189.381 235.514 1 53.16 33 VAL B N 1
ATOM 8502 C CA . VAL B 2 33 ? 174.687 189.052 236.223 1 53.08 33 VAL B CA 1
ATOM 8503 C C . VAL B 2 33 ? 175.725 190.122 235.905 1 49.85 33 VAL B C 1
ATOM 8504 O O . VAL B 2 33 ? 175.912 190.456 234.737 1 53.79 33 VAL B O 1
ATOM 8508 N N . VAL B 2 34 ? 176.419 190.617 236.942 1 49.08 34 VAL B N 1
ATOM 8509 C CA . VAL B 2 34 ? 177.439 191.645 236.779 1 51.08 34 VAL B CA 1
ATOM 8510 C C . VAL B 2 34 ? 178.726 191.209 237.481 1 45.65 34 VAL B C 1
ATOM 8511 O O . VAL B 2 34 ? 178.687 190.709 238.598 1 41.96 34 VAL B O 1
ATOM 8515 N N . LEU B 2 35 ? 179.86 191.434 236.808 1 47.04 35 LEU B N 1
ATOM 8516 C CA . LEU B 2 35 ? 181.172 191.403 237.429 1 48.49 35 LEU B CA 1
ATOM 8517 C C . LEU B 2 35 ? 181.891 192.72 237.167 1 49.15 35 LEU B C 1
ATOM 8518 O O . LEU B 2 35 ? 182.15 193.07 236.014 1 53.62 35 LEU B O 1
ATOM 8523 N N . GLN B 2 36 ? 182.226 193.418 238.259 1 58.14 36 GLN B N 1
ATOM 8524 C CA . GLN B 2 36 ? 183.069 194.606 238.224 1 64.67 36 GLN B CA 1
ATOM 8525 C C . GLN B 2 36 ? 183.985 194.578 239.45 1 64.5 36 GLN B C 1
ATOM 8526 O O . GLN B 2 36 ? 183.739 193.82 240.387 1 63.28 36 GLN B O 1
ATOM 8532 N N . GLY B 2 37 ? 185.077 195.355 239.405 1 67.28 37 GLY B N 1
ATOM 8533 C CA . GLY B 2 37 ? 185.935 195.575 240.563 1 67.13 37 GLY B CA 1
ATOM 8534 C C . GLY B 2 37 ? 186.421 194.285 241.228 1 68.54 37 GLY B C 1
ATOM 8535 O O . GLY B 2 37 ? 187.023 193.435 240.572 1 61.77 37 GLY B O 1
ATOM 8536 N N . ALA B 2 38 ? 186.147 194.161 242.539 1 68.91 38 ALA B N 1
ATOM 8537 C CA . ALA B 2 38 ? 186.696 193.111 243.385 1 70.94 38 ALA B CA 1
ATOM 8538 C C . ALA B 2 38 ? 186.177 191.732 242.978 1 69.74 38 ALA B C 1
ATOM 8539 O O . ALA B 2 38 ? 186.935 190.762 242.993 1 70.98 38 ALA B O 1
ATOM 8541 N N . GLU B 2 39 ? 184.887 191.644 242.621 1 70.06 39 GLU B N 1
ATOM 8542 C CA . GLU B 2 39 ? 184.289 190.377 242.217 1 64.62 39 GLU B CA 1
ATOM 8543 C C . GLU B 2 39 ? 184.856 189.93 240.869 1 54.84 39 GLU B C 1
ATOM 8544 O O . GLU B 2 39 ? 185.157 188.753 240.694 1 59.65 39 GLU B O 1
ATOM 8550 N N . LEU B 2 40 ? 185.025 190.865 239.932 1 50.07 40 LEU B N 1
ATOM 8551 C CA . LEU B 2 40 ? 185.648 190.553 238.657 1 52.35 40 LEU B CA 1
ATOM 8552 C C . LEU B 2 40 ? 187.078 190.057 238.87 1 52.25 40 LEU B C 1
ATOM 8553 O O . LEU B 2 40 ? 187.487 189.092 238.232 1 56.86 40 LEU B O 1
ATOM 8558 N N . ASN B 2 41 ? 187.828 190.694 239.779 1 59.56 41 ASN B N 1
ATOM 8559 C CA . ASN B 2 41 ? 189.184 190.271 240.112 1 63.02 41 ASN B CA 1
ATOM 8560 C C . ASN B 2 41 ? 189.18 188.848 240.69 1 55.89 41 ASN B C 1
ATOM 8561 O O . ASN B 2 41 ? 190.014 188.023 240.316 1 53.64 41 ASN B O 1
ATOM 8566 N N . GLY B 2 42 ? 188.219 188.556 241.573 1 52.65 42 GLY B N 1
ATOM 8567 C CA . GLY B 2 42 ? 188.066 187.233 242.159 1 56.25 42 GLY B CA 1
ATOM 8568 C C . GLY B 2 42 ? 187.829 186.143 241.113 1 63.66 42 GLY B C 1
ATOM 8569 O O . GLY B 2 42 ? 188.432 185.069 241.185 1 72.49 42 GLY B O 1
ATOM 8570 N N . ILE B 2 43 ? 186.944 186.425 240.143 1 58.23 43 ILE B N 1
ATOM 8571 C CA . ILE B 2 43 ? 186.632 185.497 239.069 1 49.35 43 ILE B CA 1
ATOM 8572 C C . ILE B 2 43 ? 187.844 185.341 238.156 1 43.7 43 ILE B C 1
ATOM 8573 O O . ILE B 2 43 ? 188.158 184.227 237.76 1 51.51 43 ILE B O 1
ATOM 8578 N N . LEU B 2 44 ? 188.544 186.431 237.833 1 47.17 44 LEU B N 1
ATOM 8579 C CA . LEU B 2 44 ? 189.712 186.356 236.967 1 47.77 44 LEU B CA 1
ATOM 8580 C C . LEU B 2 44 ? 190.802 185.482 237.59 1 48.51 44 LEU B C 1
ATOM 8581 O O . LEU B 2 44 ? 191.432 184.683 236.894 1 43.22 44 LEU B O 1
ATOM 8586 N N . GLN B 2 45 ? 190.998 185.629 238.906 1 50.41 45 GLN B N 1
ATOM 8587 C CA . GLN B 2 45 ? 191.961 184.828 239.645 1 53.76 45 GLN B CA 1
ATOM 8588 C C . GLN B 2 45 ? 191.543 183.355 239.649 1 53.79 45 GLN B C 1
ATOM 8589 O O . GLN B 2 45 ? 192.393 182.487 239.485 1 53.01 45 GLN B O 1
ATOM 8595 N N . ALA B 2 46 ? 190.24 183.072 239.793 1 51.82 46 ALA B N 1
ATOM 8596 C CA . ALA B 2 46 ? 189.726 181.711 239.762 1 48.69 46 ALA B CA 1
ATOM 8597 C C . ALA B 2 46 ? 189.987 181.031 238.414 1 43.55 46 ALA B C 1
ATOM 8598 O O . ALA B 2 46 ? 190.296 179.846 238.367 1 47.55 46 ALA B O 1
ATOM 8600 N N . PHE B 2 47 ? 189.898 181.778 237.315 1 43.16 47 PHE B N 1
ATOM 8601 C CA . PHE B 2 47 ? 190.072 181.208 235.988 1 38.07 47 PHE B CA 1
ATOM 8602 C C . PHE B 2 47 ? 191.531 181.138 235.556 1 35.89 47 PHE B C 1
ATOM 8603 O O . PHE B 2 47 ? 191.845 180.369 234.647 1 41.15 47 PHE B O 1
ATOM 8611 N N . ALA B 2 48 ? 192.416 181.924 236.19 1 39.06 48 ALA B N 1
ATOM 8612 C CA . ALA B 2 48 ? 193.81 182.052 235.78 1 41.11 48 ALA B CA 1
ATOM 8613 C C . ALA B 2 48 ? 194.522 180.698 235.634 1 45.24 48 ALA B C 1
ATOM 8614 O O . ALA B 2 48 ? 195.15 180.459 234.597 1 44.67 48 ALA B O 1
ATOM 8616 N N . PRO B 2 49 ? 194.47 179.763 236.624 1 42.01 49 PRO B N 1
ATOM 8617 C CA . PRO B 2 49 ? 195.095 178.448 236.469 1 38.58 49 PRO B CA 1
ATOM 8618 C C . PRO B 2 49 ? 194.413 177.499 235.489 1 37.8 49 PRO B C 1
ATOM 8619 O O . PRO B 2 49 ? 195.029 176.539 235.029 1 37.39 49 PRO B O 1
ATOM 8623 N N . LEU B 2 50 ? 193.147 177.777 235.154 1 38.58 50 LEU B N 1
ATOM 8624 C CA . LEU B 2 50 ? 192.351 176.86 234.355 1 37.82 50 LEU B CA 1
ATOM 8625 C C . LEU B 2 50 ? 192.685 176.971 232.873 1 31.02 50 LEU B C 1
ATOM 8626 O O . LEU B 2 50 ? 192.348 176.061 232.141 1 35.54 50 LEU B O 1
ATOM 8631 N N . ARG B 2 51 ? 193.354 178.048 232.448 1 33.34 51 ARG B N 1
ATOM 8632 C CA . ARG B 2 51 ? 193.859 178.224 231.089 1 34.29 51 ARG B CA 1
ATOM 8633 C C . ARG B 2 51 ? 192.722 178.082 230.072 1 35.88 51 ARG B C 1
ATOM 8634 O O . ARG B 2 51 ? 191.737 178.804 230.173 1 37.7 51 ARG B O 1
ATOM 8642 N N . THR B 2 52 ? 192.863 177.186 229.086 1 36.76 52 THR B N 1
ATOM 8643 C CA . THR B 2 52 ? 191.814 176.919 228.111 1 37.83 52 THR B CA 1
ATOM 8644 C C . THR B 2 52 ? 190.885 175.773 228.535 1 36.6 52 THR B C 1
ATOM 8645 O O . THR B 2 52 ? 189.954 175.462 227.796 1 41.05 52 THR B O 1
ATOM 8649 N N . SER B 2 53 ? 191.096 175.171 229.719 1 37.74 53 SER B N 1
ATOM 8650 C CA . SER B 2 53 ? 190.528 173.868 230.073 1 40.02 53 SER B CA 1
ATOM 8651 C C . SER B 2 53 ? 189.001 173.828 230.013 1 39.04 53 SER B C 1
ATOM 8652 O O . SER B 2 53 ? 188.43 172.773 229.747 1 43.94 53 SER B O 1
ATOM 8655 N N . LEU B 2 54 ? 188.347 174.951 230.318 1 40.74 54 LEU B N 1
ATOM 8656 C CA . LEU B 2 54 ? 186.903 175.01 230.455 1 38.62 54 LEU B CA 1
ATOM 8657 C C . LEU B 2 54 ? 186.245 175.792 229.314 1 38.83 54 LEU B C 1
ATOM 8658 O O . LEU B 2 54 ? 185.033 175.969 229.333 1 48.16 54 LEU B O 1
ATOM 8663 N N . LEU B 2 55 ? 186.994 176.2 228.281 1 40.12 55 LEU B N 1
ATOM 8664 C CA . LEU B 2 55 ? 186.444 177.104 227.281 1 42.65 55 LEU B CA 1
ATOM 8665 C C . LEU B 2 55 ? 185.308 176.451 226.5 1 42.84 55 LEU B C 1
ATOM 8666 O O . LEU B 2 55 ? 184.369 177.136 226.104 1 48.68 55 LEU B O 1
ATOM 8671 N N . ASP B 2 56 ? 185.437 175.151 226.217 1 49.4 56 ASP B N 1
ATOM 8672 C CA . ASP B 2 56 ? 184.344 174.347 225.691 1 50.74 56 ASP B CA 1
ATOM 8673 C C . ASP B 2 56 ? 183.702 173.613 226.867 1 44.79 56 ASP B C 1
ATOM 8674 O O . ASP B 2 56 ? 184.295 172.697 227.43 1 55.03 56 ASP B O 1
ATOM 8679 N N . SER B 2 57 ? 182.51 174.057 227.258 1 39.23 57 SER B N 1
ATOM 8680 C CA . SER B 2 57 ? 181.849 173.561 228.447 1 40.15 57 SER B CA 1
ATOM 8681 C C . SER B 2 57 ? 180.35 173.824 228.367 1 37.49 57 SER B C 1
ATOM 8682 O O . SER B 2 57 ? 179.863 174.571 227.519 1 45.42 57 SER B O 1
ATOM 8685 N N . LEU B 2 58 ? 179.633 173.18 229.28 1 38.14 58 LEU B N 1
ATOM 8686 C CA . LEU B 2 58 ? 178.258 173.518 229.571 1 37.89 58 LEU B CA 1
ATOM 8687 C C . LEU B 2 58 ? 178.244 174.543 230.704 1 34.92 58 LEU B C 1
ATOM 8688 O O . LEU B 2 58 ? 178.898 174.343 231.721 1 36 58 LEU B O 1
ATOM 8693 N N . LEU B 2 59 ? 177.52 175.647 230.508 1 36.85 59 LEU B N 1
ATOM 8694 C CA . LEU B 2 59 ? 177.212 176.566 231.593 1 38.27 59 LEU B CA 1
ATOM 8695 C C . LEU B 2 59 ? 175.768 176.304 232.015 1 35.83 59 LEU B C 1
ATOM 8696 O O . LEU B 2 59 ? 174.871 176.363 231.189 1 45.41 59 LEU B O 1
ATOM 8701 N N . VAL B 2 60 ? 175.556 176.009 233.293 1 35.11 60 VAL B N 1
ATOM 8702 C CA . VAL B 2 60 ? 174.233 175.772 233.833 1 37.17 60 VAL B CA 1
ATOM 8703 C C . VAL B 2 60 ? 173.931 176.89 234.821 1 37.8 60 VAL B C 1
ATOM 8704 O O . VAL B 2 60 ? 174.639 177.059 235.801 1 43.87 60 VAL B O 1
ATOM 8708 N N . MET B 2 61 ? 172.881 177.664 234.523 1 38.95 61 MET B N 1
ATOM 8709 C CA . MET B 2 61 ? 172.599 178.91 235.203 1 34.69 61 MET B CA 1
ATOM 8710 C C . MET B 2 61 ? 171.254 178.789 235.911 1 34.12 61 MET B C 1
ATOM 8711 O O . MET B 2 61 ? 170.261 178.379 235.325 1 44.95 61 MET B O 1
ATOM 8716 N N . GLY B 2 62 ? 171.245 179.127 237.188 1 33.07 62 GLY B N 1
ATOM 8717 C CA . GLY B 2 62 ? 170.039 179.177 237.981 1 37.4 62 GLY B CA 1
ATOM 8718 C C . GLY B 2 62 ? 170.219 180.175 239.117 1 41.85 62 GLY B C 1
ATOM 8719 O O . GLY B 2 62 ? 171.166 180.959 239.099 1 42.68 62 GLY B O 1
ATOM 8720 N N . ASP B 2 63 ? 169.351 180.082 240.126 1 47.73 63 ASP B N 1
ATOM 8721 C CA . ASP B 2 63 ? 169.328 181.042 241.219 1 56.88 63 ASP B CA 1
ATOM 8722 C C . ASP B 2 63 ? 170.631 181.024 242.029 1 55.49 63 ASP B C 1
ATOM 8723 O O . ASP B 2 63 ? 171.074 182.077 242.488 1 59.3 63 ASP B O 1
ATOM 8728 N N . ARG B 2 64 ? 171.244 179.846 242.209 1 56.38 64 ARG B N 1
ATOM 8729 C CA . ARG B 2 64 ? 172.404 179.717 243.082 1 56.31 64 ARG B CA 1
ATOM 8730 C C . ARG B 2 64 ? 173.711 180.104 242.385 1 49.6 64 ARG B C 1
ATOM 8731 O O . ARG B 2 64 ? 174.723 180.305 243.054 1 58.19 64 ARG B O 1
ATOM 8739 N N . GLY B 2 65 ? 173.712 180.206 241.054 1 42.88 65 GLY B N 1
ATOM 8740 C CA . GLY B 2 65 ? 174.897 180.64 240.34 1 37.44 65 GLY B CA 1
ATOM 8741 C C . GLY B 2 65 ? 175.078 179.881 239.037 1 36.32 65 GLY B C 1
ATOM 8742 O O . GLY B 2 65 ? 174.143 179.272 238.529 1 42 65 GLY B O 1
ATOM 8743 N N . ILE B 2 66 ? 176.3 179.954 238.503 1 38.67 66 ILE B N 1
ATOM 8744 C CA . ILE B 2 66 ? 176.668 179.284 237.273 1 37.23 66 ILE B CA 1
ATOM 8745 C C . ILE B 2 66 ? 177.505 178.06 237.629 1 36.13 66 ILE B C 1
ATOM 8746 O O . ILE B 2 66 ? 178.56 178.179 238.237 1 39.26 66 ILE B O 1
ATOM 8751 N N . LEU B 2 67 ? 177.02 176.885 237.235 1 38.36 67 LEU B N 1
ATOM 8752 C CA . LEU B 2 67 ? 177.805 175.675 237.318 1 36.45 67 LEU B CA 1
ATOM 8753 C C . LEU B 2 67 ? 178.395 175.393 235.946 1 30.02 67 LEU B C 1
ATOM 8754 O O . LEU B 2 67 ? 177.659 175.232 234.988 1 32.86 67 LEU B O 1
ATOM 8759 N N . ILE B 2 68 ? 179.724 175.317 235.882 1 28.52 68 ILE B N 1
ATOM 8760 C CA . ILE B 2 68 ? 180.403 175.038 234.641 1 30.09 68 ILE B CA 1
ATOM 8761 C C . ILE B 2 68 ? 180.815 173.573 234.644 1 30.3 68 ILE B C 1
ATOM 8762 O O . ILE B 2 68 ? 181.387 173.094 235.614 1 31.22 68 ILE B O 1
ATOM 8767 N N . HIS B 2 69 ? 180.506 172.873 233.549 1 30.08 69 HIS B N 1
ATOM 8768 C CA . HIS B 2 69 ? 180.69 171.437 233.475 1 30.32 69 HIS B CA 1
ATOM 8769 C C . HIS B 2 69 ? 181.368 171.08 232.16 1 28.77 69 HIS B C 1
ATOM 8770 O O . HIS B 2 69 ? 180.999 171.572 231.105 1 33.28 69 HIS B O 1
ATOM 8777 N N . ASN B 2 70 ? 182.34 170.174 232.254 1 32.89 70 ASN B N 1
ATOM 8778 C CA . ASN B 2 70 ? 183.073 169.677 231.108 1 36.77 70 ASN B CA 1
ATOM 8779 C C . ASN B 2 70 ? 183.555 168.26 231.427 1 35.82 70 ASN B C 1
ATOM 8780 O O . ASN B 2 70 ? 183.508 167.824 232.57 1 33.46 70 ASN B O 1
ATOM 8785 N N . THR B 2 71 ? 184.031 167.537 230.41 1 41.24 71 THR B N 1
ATOM 8786 C CA . THR B 2 71 ? 184.795 166.32 230.631 1 45.66 71 THR B CA 1
ATOM 8787 C C . THR B 2 71 ? 186.218 166.518 230.106 1 46.99 71 THR B C 1
ATOM 8788 O O . THR B 2 71 ? 186.43 167.02 229.002 1 46.64 71 THR B O 1
ATOM 8792 N N . ILE B 2 72 ? 187.19 166.135 230.942 1 48.08 72 ILE B N 1
ATOM 8793 C CA . ILE B 2 72 ? 188.602 166.191 230.607 1 47.33 72 ILE B CA 1
ATOM 8794 C C . ILE B 2 72 ? 189.17 164.787 230.785 1 49.83 72 ILE B C 1
ATOM 8795 O O . ILE B 2 72 ? 189.027 164.199 231.854 1 50.5 72 ILE B O 1
ATOM 8800 N N . PHE B 2 73 ? 189.767 164.254 229.703 1 59.56 73 PHE B N 1
ATOM 8801 C CA . PHE B 2 73 ? 190.287 162.89 229.62 1 58.5 73 PHE B CA 1
ATOM 8802 C C . PHE B 2 73 ? 189.252 161.871 230.1 1 57.76 73 PHE B C 1
ATOM 8803 O O . PHE B 2 73 ? 189.605 160.893 230.761 1 60.58 73 PHE B O 1
ATOM 8811 N N . GLY B 2 74 ? 187.981 162.098 229.738 1 57.55 74 GLY B N 1
ATOM 8812 C CA . GLY B 2 74 ? 186.903 161.173 230.049 1 51.99 74 GLY B CA 1
ATOM 8813 C C . GLY B 2 74 ? 186.323 161.346 231.453 1 51.61 74 GLY B C 1
ATOM 8814 O O . GLY B 2 74 ? 185.363 160.656 231.796 1 57.95 74 GLY B O 1
ATOM 8815 N N . GLU B 2 75 ? 186.89 162.263 232.255 1 48.63 75 GLU B N 1
ATOM 8816 C CA . GLU B 2 75 ? 186.515 162.428 233.651 1 47.16 75 GLU B CA 1
ATOM 8817 C C . GLU B 2 75 ? 185.662 163.685 233.827 1 43.24 75 GLU B C 1
ATOM 8818 O O . GLU B 2 75 ? 185.855 164.678 233.137 1 50.5 75 GLU B O 1
ATOM 8824 N N . GLN B 2 76 ? 184.743 163.653 234.797 1 40.91 76 GLN B N 1
ATOM 8825 C CA . GLN B 2 76 ? 183.796 164.735 235.017 1 40.39 76 GLN B CA 1
ATOM 8826 C C . GLN B 2 76 ? 184.479 165.905 235.73 1 35.9 76 GLN B C 1
ATOM 8827 O O . GLN B 2 76 ? 185.082 165.711 236.769 1 36.25 76 GLN B O 1
ATOM 8833 N N . VAL B 2 77 ? 184.343 167.123 235.188 1 38.57 77 VAL B N 1
ATOM 8834 C CA . VAL B 2 77 ? 184.954 168.325 235.75 1 35.35 77 VAL B CA 1
ATOM 8835 C C . VAL B 2 77 ? 183.887 169.401 235.954 1 31.47 77 VAL B C 1
ATOM 8836 O O . VAL B 2 77 ? 183.114 169.686 235.051 1 37.67 77 VAL B O 1
ATOM 8840 N N . PHE B 2 78 ? 183.914 170.032 237.13 1 32.24 78 PHE B N 1
ATOM 8841 C CA . PHE B 2 78 ? 182.948 171.034 237.543 1 32.93 78 PHE B CA 1
ATOM 8842 C C . PHE B 2 78 ? 183.649 172.272 238.108 1 33.58 78 PHE B C 1
ATOM 8843 O O . PHE B 2 78 ? 184.652 172.162 238.805 1 37.77 78 PHE B O 1
ATOM 8851 N N . LEU B 2 79 ? 183.067 173.449 237.832 1 35.16 79 LEU B N 1
ATOM 8852 C CA . LEU B 2 79 ? 183.429 174.687 238.495 1 35.33 79 LEU B CA 1
ATOM 8853 C C . LEU B 2 79 ? 182.166 175.427 238.93 1 32.6 79 LEU B C 1
ATOM 8854 O O . LEU B 2 79 ? 181.503 176.047 238.117 1 34.01 79 LEU B O 1
ATOM 8859 N N . PRO B 2 80 ? 181.774 175.368 240.221 1 36.86 80 PRO B N 1
ATOM 8860 C CA . PRO B 2 80 ? 180.658 176.164 240.725 1 38.45 80 PRO B CA 1
ATOM 8861 C C . PRO B 2 80 ? 181.043 177.611 241.024 1 38.4 80 PRO B C 1
ATOM 8862 O O . PRO B 2 80 ? 181.837 177.873 241.918 1 42.88 80 PRO B O 1
ATOM 8866 N N . LEU B 2 81 ? 180.493 178.536 240.231 1 39.52 81 LEU B N 1
ATOM 8867 C CA . LEU B 2 81 ? 180.556 179.96 240.515 1 40.69 81 LEU B CA 1
ATOM 8868 C C . LEU B 2 81 ? 179.276 180.368 241.233 1 41.75 81 LEU B C 1
ATOM 8869 O O . LEU B 2 81 ? 178.236 180.531 240.604 1 43.44 81 LEU B O 1
ATOM 8874 N N . GLU B 2 82 ? 179.373 180.525 242.556 1 50.33 82 GLU B N 1
ATOM 8875 C CA . GLU B 2 82 ? 178.249 180.899 243.399 1 56.26 82 GLU B CA 1
ATOM 8876 C C . GLU B 2 82 ? 177.75 182.301 243.05 1 55.51 82 GLU B C 1
ATOM 8877 O O . GLU B 2 82 ? 178.538 183.186 242.719 1 56.02 82 GLU B O 1
ATOM 8883 N N . HIS B 2 83 ? 176.43 182.483 243.163 1 60.63 83 HIS B N 1
ATOM 8884 C CA . HIS B 2 83 ? 175.756 183.762 242.978 1 65.88 83 HIS B CA 1
ATOM 8885 C C . HIS B 2 83 ? 176.449 184.878 243.766 1 62.74 83 HIS B C 1
ATOM 8886 O O . HIS B 2 83 ? 176.566 186.002 243.279 1 66.95 83 HIS B O 1
ATOM 8893 N N . SER B 2 84 ? 176.918 184.551 244.977 1 64.31 84 SER B N 1
ATOM 8894 C CA . SER B 2 84 ? 177.536 185.507 245.886 1 61.05 84 SER B CA 1
ATOM 8895 C C . SER B 2 84 ? 178.895 185.999 245.391 1 56.15 84 SER B C 1
ATOM 8896 O O . SER B 2 84 ? 179.386 187.012 245.881 1 61.27 84 SER B O 1
ATOM 8899 N N . GLN B 2 85 ? 179.509 185.285 244.439 1 55.71 85 GLN B N 1
ATOM 8900 C CA . GLN B 2 85 ? 180.806 185.667 243.901 1 55.57 85 GLN B CA 1
ATOM 8901 C C . GLN B 2 85 ? 180.673 186.73 242.81 1 53.01 85 GLN B C 1
ATOM 8902 O O . GLN B 2 85 ? 181.688 187.252 242.359 1 59.06 85 GLN B O 1
ATOM 8908 N N . PHE B 2 86 ? 179.445 187.036 242.367 1 54.73 86 PHE B N 1
ATOM 8909 C CA . PHE B 2 86 ? 179.203 188.063 241.359 1 56.89 86 PHE B CA 1
ATOM 8910 C C . PHE B 2 86 ? 178.812 189.38 242.032 1 53.82 86 PHE B C 1
ATOM 8911 O O . PHE B 2 86 ? 178.209 189.368 243.104 1 58.29 86 PHE B O 1
ATOM 8919 N N . SER B 2 87 ? 179.135 190.516 241.385 1 54.14 87 SER B N 1
ATOM 8920 C CA . SER B 2 87 ? 178.826 191.847 241.909 1 53.34 87 SER B CA 1
ATOM 8921 C C . SER B 2 87 ? 177.32 192.03 242.08 1 57.02 87 SER B C 1
ATOM 8922 O O . SER B 2 87 ? 176.869 192.622 243.059 1 66.78 87 SER B O 1
ATOM 8925 N N . ARG B 2 88 ? 176.569 191.578 241.069 1 64.69 88 ARG B N 1
ATOM 8926 C CA . ARG B 2 88 ? 175.12 191.496 241.117 1 71.59 88 ARG B CA 1
ATOM 8927 C C . ARG B 2 88 ? 174.704 190.17 240.483 1 63.4 88 ARG B C 1
ATOM 8928 O O . ARG B 2 88 ? 175.279 189.768 239.474 1 61.77 88 ARG B O 1
ATOM 8936 N N . TYR B 2 89 ? 173.73 189.489 241.095 1 56.95 89 TYR B N 1
ATOM 8937 C CA . TYR B 2 89 ? 173.214 188.248 240.541 1 57.15 89 TYR B CA 1
ATOM 8938 C C . TYR B 2 89 ? 171.71 188.157 240.784 1 58.46 89 TYR B C 1
ATOM 8939 O O . TYR B 2 89 ? 171.267 188.081 241.928 1 62.2 89 TYR B O 1
ATOM 8948 N N . ARG B 2 90 ? 170.947 188.161 239.683 1 62.31 90 ARG B N 1
ATOM 8949 C CA . ARG B 2 90 ? 169.505 187.975 239.719 1 68.86 90 ARG B CA 1
ATOM 8950 C C . ARG B 2 90 ? 169.111 186.907 238.702 1 60.74 90 ARG B C 1
ATOM 8951 O O . ARG B 2 90 ? 169.541 186.964 237.552 1 58.05 90 ARG B O 1
ATOM 8959 N N . TRP B 2 91 ? 168.297 185.94 239.146 1 57.46 91 TRP B N 1
ATOM 8960 C CA . TRP B 2 91 ? 167.798 184.887 238.274 1 59.6 91 TRP B CA 1
ATOM 8961 C C . TRP B 2 91 ? 166.279 184.765 238.429 1 62.94 91 TRP B C 1
ATOM 8962 O O . TRP B 2 91 ? 165.746 184.939 239.523 1 68.85 91 TRP B O 1
ATOM 8973 N N . ARG B 2 92 ? 165.593 184.491 237.308 1 71.23 92 ARG B N 1
ATOM 8974 C CA . ARG B 2 92 ? 164.157 184.243 237.29 1 73.69 92 ARG B CA 1
ATOM 8975 C C . ARG B 2 92 ? 163.842 183.167 236.253 1 66.49 92 ARG B C 1
ATOM 8976 O O . ARG B 2 92 ? 164.573 182.993 235.278 1 73.81 92 ARG B O 1
ATOM 8984 N N . GLY B 2 93 ? 162.741 182.447 236.467 1 68.15 93 GLY B N 1
ATOM 8985 C CA . GLY B 2 93 ? 162.332 181.404 235.539 1 66.23 93 GLY B CA 1
ATOM 8986 C C . GLY B 2 93 ? 163.131 180.125 235.753 1 59.57 93 GLY B C 1
ATOM 8987 O O . GLY B 2 93 ? 163.853 180.004 236.734 1 56.99 93 GLY B O 1
ATOM 8988 N N . PRO B 2 94 ? 162.994 179.111 234.87 1 66.19 94 PRO B N 1
ATOM 8989 C CA . PRO B 2 94 ? 163.702 177.841 235.055 1 65.8 94 PRO B CA 1
ATOM 8990 C C . PRO B 2 94 ? 165.225 177.946 234.955 1 63.06 94 PRO B C 1
ATOM 8991 O O . PRO B 2 94 ? 165.765 178.978 234.574 1 63.54 94 PRO B O 1
ATOM 8995 N N . THR B 2 95 ? 165.909 176.85 235.293 1 61.7 95 THR B N 1
ATOM 8996 C CA . THR B 2 95 ? 167.328 176.707 235.014 1 53.81 95 THR B CA 1
ATOM 8997 C C . THR B 2 95 ? 167.541 176.812 233.504 1 47.25 95 THR B C 1
ATOM 8998 O O . THR B 2 95 ? 166.743 176.3 232.724 1 49.84 95 THR B O 1
ATOM 9002 N N . ALA B 2 96 ? 168.605 177.518 233.108 1 43.09 96 ALA B N 1
ATOM 9003 C CA . ALA B 2 96 ? 169.008 177.62 231.719 1 41.43 96 ALA B CA 1
ATOM 9004 C C . ALA B 2 96 ? 170.371 176.958 231.549 1 37.33 96 ALA B C 1
ATOM 9005 O O . ALA B 2 96 ? 171.219 177.05 232.425 1 41.6 96 ALA B O 1
ATOM 9007 N N . ALA B 2 97 ? 170.572 176.284 230.42 1 35.41 97 ALA B N 1
ATOM 9008 C CA . ALA B 2 97 ? 171.864 175.711 230.107 1 33.51 97 ALA B CA 1
ATOM 9009 C C . ALA B 2 97 ? 172.316 176.222 228.749 1 31.56 97 ALA B C 1
ATOM 9010 O O . ALA B 2 97 ? 171.532 176.293 227.808 1 37.65 97 ALA B O 1
ATOM 9012 N N . PHE B 2 98 ? 173.594 176.591 228.684 1 33.01 98 PHE B N 1
ATOM 9013 C CA . PHE B 2 98 ? 174.184 177.137 227.48 1 34.06 98 PHE B CA 1
ATOM 9014 C C . PHE B 2 98 ? 175.473 176.394 227.178 1 32.33 98 PHE B C 1
ATOM 9015 O O . PHE B 2 98 ? 176.264 176.126 228.078 1 40.69 98 PHE B O 1
ATOM 9023 N N . LEU B 2 99 ? 175.69 176.075 225.91 1 31.69 99 LEU B N 1
ATOM 9024 C CA . LEU B 2 99 ? 177.026 175.733 225.476 1 36.64 99 LEU B CA 1
ATOM 9025 C C . LEU B 2 99 ? 177.87 177.009 225.471 1 35.79 99 LEU B C 1
ATOM 9026 O O . LEU B 2 99 ? 177.415 178.054 225.013 1 42.68 99 LEU B O 1
ATOM 9031 N N . SER B 2 100 ? 179.085 176.918 226.016 1 36.54 100 SER B N 1
ATOM 9032 C CA . SER B 2 100 ? 179.972 178.062 226.176 1 34.46 100 SER B CA 1
ATOM 9033 C C . SER B 2 100 ? 180.454 178.597 224.824 1 33.72 100 SER B C 1
ATOM 9034 O O . SER B 2 100 ? 180.758 179.777 224.715 1 34.42 100 SER B O 1
ATOM 9037 N N . LEU B 2 101 ? 180.546 177.729 223.808 1 33.57 101 LEU B N 1
ATOM 9038 C CA . LEU B 2 101 ? 181 178.142 222.493 1 37.8 101 LEU B CA 1
ATOM 9039 C C . LEU B 2 101 ? 179.869 178.793 221.694 1 37.11 101 LEU B C 1
ATOM 9040 O O . LEU B 2 101 ? 178.767 178.261 221.62 1 43.9 101 LEU B O 1
ATOM 9045 N N . VAL B 2 102 ? 180.181 179.94 221.077 1 36.74 102 VAL B N 1
ATOM 9046 C CA . VAL B 2 102 ? 179.304 180.643 220.155 1 37.2 102 VAL B CA 1
ATOM 9047 C C . VAL B 2 102 ? 179.851 180.432 218.748 1 37.72 102 VAL B C 1
ATOM 9048 O O . VAL B 2 102 ? 181.037 180.648 218.522 1 42.47 102 VAL B O 1
ATOM 9052 N N . ASP B 2 103 ? 178.986 179.977 217.827 1 45.29 103 ASP B N 1
ATOM 9053 C CA . ASP B 2 103 ? 179.336 179.702 216.438 1 50.49 103 ASP B CA 1
ATOM 9054 C C . ASP B 2 103 ? 180.576 178.809 216.336 1 53.19 103 ASP B C 1
ATOM 9055 O O . ASP B 2 103 ? 181.345 178.941 215.384 1 57.64 103 ASP B O 1
ATOM 9060 N N . GLN B 2 104 ? 180.734 177.893 217.305 1 60.75 104 GLN B N 1
ATOM 9061 C CA . GLN B 2 104 ? 181.831 176.932 217.39 1 72.97 104 GLN B CA 1
ATOM 9062 C C . GLN B 2 104 ? 183.219 177.595 217.381 1 73.73 104 GLN B C 1
ATOM 9063 O O . GLN B 2 104 ? 184.202 176.928 217.056 1 77.25 104 GLN B O 1
ATOM 9069 N N . LYS B 2 105 ? 183.319 178.871 217.795 1 72.01 105 LYS B N 1
ATOM 9070 C CA . LYS B 2 105 ? 184.568 179.626 217.742 1 69.7 105 LYS B CA 1
ATOM 9071 C C . LYS B 2 105 ? 184.876 180.237 219.112 1 62.26 105 LYS B C 1
ATOM 9072 O O . LYS B 2 105 ? 185.621 179.65 219.89 1 68.13 105 LYS B O 1
ATOM 9078 N N . ARG B 2 106 ? 184.3 181.414 219.397 1 55.39 106 ARG B N 1
ATOM 9079 C CA . ARG B 2 106 ? 184.561 182.152 220.62 1 53.69 106 ARG B CA 1
ATOM 9080 C C . ARG B 2 106 ? 183.819 181.51 221.791 1 46.27 106 ARG B C 1
ATOM 9081 O O . ARG B 2 106 ? 182.772 180.917 221.602 1 47.46 106 ARG B O 1
ATOM 9089 N N . SER B 2 107 ? 184.37 181.657 223.002 1 37.87 107 SER B N 1
ATOM 9090 C CA . SER B 2 107 ? 183.77 181.113 224.202 1 35.36 107 SER B CA 1
ATOM 9091 C C . SER B 2 107 ? 183.25 182.247 225.084 1 31.27 107 SER B C 1
ATOM 9092 O O . SER B 2 107 ? 183.903 183.276 225.223 1 36.44 107 SER B O 1
ATOM 9095 N N . LEU B 2 108 ? 182.116 182.005 225.742 1 30.53 108 LEU B N 1
ATOM 9096 C CA . LEU B 2 108 ? 181.604 182.89 226.77 1 33.42 108 LEU B CA 1
ATOM 9097 C C . LEU B 2 108 ? 182.622 183.065 227.897 1 33.63 108 LEU B C 1
ATOM 9098 O O . LEU B 2 108 ? 182.621 184.09 228.565 1 32.33 108 LEU B O 1
ATOM 9103 N N . LEU B 2 109 ? 183.522 182.084 228.078 1 36.84 109 LEU B N 1
ATOM 9104 C CA . LEU B 2 109 ? 184.489 182.133 229.161 1 36.85 109 LEU B CA 1
ATOM 9105 C C . LEU B 2 109 ? 185.835 182.672 228.683 1 34.29 109 LEU B C 1
ATOM 9106 O O . LEU B 2 109 ? 186.705 182.874 229.516 1 37.3 109 LEU B O 1
ATOM 9111 N N . SER B 2 110 ? 186 182.959 227.384 1 39.21 110 SER B N 1
ATOM 9112 C CA . SER B 2 110 ? 187.221 183.584 226.867 1 42.58 110 SER B CA 1
ATOM 9113 C C . SER B 2 110 ? 187.549 184.909 227.569 1 42.16 110 SER B C 1
ATOM 9114 O O . SER B 2 110 ? 188.713 185.249 227.711 1 46.4 110 SER B O 1
ATOM 9117 N N . VAL B 2 111 ? 186.529 185.624 228.057 1 44.41 111 VAL B N 1
ATOM 9118 C CA . VAL B 2 111 ? 186.703 186.886 228.762 1 43.08 111 VAL B CA 1
ATOM 9119 C C . VAL B 2 111 ? 187.467 186.689 230.08 1 47.33 111 VAL B C 1
ATOM 9120 O O . VAL B 2 111 ? 188.042 187.646 230.599 1 52.4 111 VAL B O 1
ATOM 9124 N N . PHE B 2 112 ? 18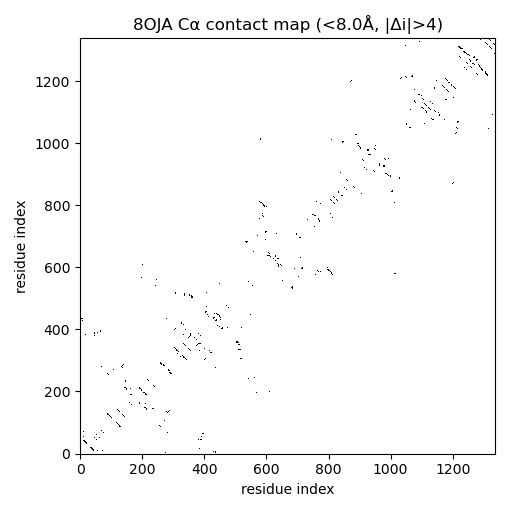7.504 185.459 230.618 1 48.09 112 PHE B N 1
ATOM 9125 C CA . PHE B 2 112 ? 188.141 185.196 231.902 1 45.7 112 PHE B CA 1
ATOM 9126 C C . PHE B 2 112 ? 189.525 184.552 231.756 1 44.01 112 PHE B C 1
ATOM 9127 O O . PHE B 2 112 ? 190.161 184.295 232.774 1 49 112 PHE B O 1
ATOM 9135 N N . ARG B 2 113 ? 190.004 184.308 230.521 1 42.3 113 ARG B N 1
ATOM 9136 C CA . ARG B 2 113 ? 191.41 184.014 230.28 1 48.43 113 ARG B CA 1
ATOM 9137 C C . ARG B 2 113 ? 192.272 185.161 230.828 1 55.99 113 ARG B C 1
ATOM 9138 O O . ARG B 2 113 ? 191.884 186.328 230.769 1 55.32 113 ARG B O 1
ATOM 9146 N N . ALA B 2 114 ? 193.485 184.824 231.288 1 63.16 114 ALA B N 1
ATOM 9147 C CA . ALA B 2 114 ? 194.317 185.709 232.095 1 68.51 114 ALA B CA 1
ATOM 9148 C C . ALA B 2 114 ? 194.671 187.024 231.388 1 76.21 114 ALA B C 1
ATOM 9149 O O . ALA B 2 114 ? 194.68 188.072 232.041 1 78.24 114 ALA B O 1
ATOM 9151 N N . ASN B 2 115 ? 194.967 186.985 230.075 1 76.29 115 ASN B N 1
ATOM 9152 C CA . ASN B 2 115 ? 195.464 188.162 229.366 1 84.5 115 ASN B CA 1
ATOM 9153 C C . ASN B 2 115 ? 194.717 188.425 228.051 1 88.29 115 ASN B C 1
ATOM 9154 O O . ASN B 2 115 ? 195.223 189.154 227.196 1 97.22 115 ASN B O 1
ATOM 9159 N N . GLN B 2 116 ? 193.503 187.874 227.902 1 85.97 116 GLN B N 1
ATOM 9160 C CA . GLN B 2 116 ? 192.738 187.958 226.663 1 81.51 116 GLN B CA 1
ATOM 9161 C C . GLN B 2 116 ? 192.178 189.371 226.479 1 74.31 116 GLN B C 1
ATOM 9162 O O . GLN B 2 116 ? 192.044 189.837 225.348 1 72.1 116 GLN B O 1
ATOM 9168 N N . TYR B 2 117 ? 191.849 190.031 227.601 1 72.32 117 TYR B N 1
ATOM 9169 C CA . TYR B 2 117 ? 191.402 191.418 227.634 1 73.05 117 TYR B CA 1
ATOM 9170 C C . TYR B 2 117 ? 192.171 192.155 228.732 1 75.62 117 TYR B C 1
ATOM 9171 O O . TYR B 2 117 ? 191.698 192.238 229.863 1 70.67 117 TYR B O 1
ATOM 9180 N N . PRO B 2 118 ? 193.391 192.676 228.445 1 81.88 118 PRO B N 1
ATOM 9181 C CA . PRO B 2 118 ? 194.257 193.271 229.471 1 84.85 118 PRO B CA 1
ATOM 9182 C C . PRO B 2 118 ? 193.657 194.396 230.315 1 85.87 118 PRO B C 1
ATOM 9183 O O . PRO B 2 118 ? 193.994 194.515 231.492 1 88.99 118 PRO B O 1
ATOM 9187 N N . ASP B 2 119 ? 192.756 195.193 229.719 1 88.44 119 ASP B N 1
ATOM 9188 C CA . ASP B 2 119 ? 192.204 196.379 230.358 1 92.8 119 ASP B CA 1
ATOM 9189 C C . ASP B 2 119 ? 190.768 196.146 230.836 1 86.49 119 ASP B C 1
ATOM 9190 O O . ASP B 2 119 ? 190.023 197.106 231.024 1 83.37 119 ASP B O 1
ATOM 9195 N N . LEU B 2 120 ? 190.392 194.879 231.074 1 80.82 120 LEU B N 1
ATOM 9196 C CA . LEU B 2 120 ? 189.018 194.508 231.394 1 69.49 120 LEU B CA 1
ATOM 9197 C C . LEU B 2 120 ? 188.555 195.187 232.681 1 60.98 120 LEU B C 1
ATOM 9198 O O . LEU B 2 120 ? 189.289 195.23 233.669 1 68.71 120 LEU B O 1
ATOM 9203 N N . ARG B 2 121 ? 187.307 195.676 232.656 1 59.22 121 ARG B N 1
ATOM 9204 C CA . ARG B 2 121 ? 186.759 196.533 233.7 1 68.6 121 ARG B CA 1
ATOM 9205 C C . ARG B 2 121 ? 185.42 195.987 234.202 1 56.51 121 ARG B C 1
ATOM 9206 O O . ARG B 2 121 ? 185.138 196.052 235.393 1 54.99 121 ARG B O 1
ATOM 9214 N N . ARG B 2 122 ? 184.594 195.46 233.288 1 57.64 122 ARG B N 1
ATOM 9215 C CA . ARG B 2 122 ? 183.258 195.009 233.645 1 60.19 122 ARG B CA 1
ATOM 9216 C C . ARG B 2 122 ? 182.767 193.962 232.646 1 54.76 122 ARG B C 1
ATOM 9217 O O . ARG B 2 122 ? 183.131 194.006 231.47 1 46.32 122 ARG B O 1
ATOM 9225 N N . VAL B 2 123 ? 181.963 193.008 233.153 1 50.88 123 VAL B N 1
ATOM 9226 C CA . VAL B 2 123 ? 181.313 192 232.324 1 51.06 123 VAL B CA 1
ATOM 9227 C C . VAL B 2 123 ? 179.867 191.86 232.798 1 48.83 123 VAL B C 1
ATOM 9228 O O . VAL B 2 123 ? 179.609 191.818 233.999 1 50.28 123 VAL B O 1
ATOM 9232 N N . GLU B 2 124 ? 178.932 191.79 231.841 1 55.42 124 GLU B N 1
ATOM 9233 C CA . GLU B 2 124 ? 177.525 191.568 232.152 1 62.72 124 GLU B CA 1
ATOM 9234 C C . GLU B 2 124 ? 176.989 190.369 231.375 1 58.23 124 GLU B C 1
ATOM 9235 O O . GLU B 2 124 ? 177.347 190.186 230.209 1 50.71 124 GLU B O 1
ATOM 9241 N N . LEU B 2 125 ? 176.123 189.589 232.041 1 53.76 125 LEU B N 1
ATOM 9242 C CA . LEU B 2 125 ? 175.262 188.609 231.394 1 53.67 125 LEU B CA 1
ATOM 9243 C C . LEU B 2 125 ? 173.811 189.028 231.586 1 50.5 125 LEU B C 1
ATOM 9244 O O . LEU B 2 125 ? 173.36 189.139 232.719 1 53.43 125 LEU B O 1
ATOM 9249 N N . ALA B 2 126 ? 173.089 189.233 230.478 1 52.28 126 ALA B N 1
ATOM 9250 C CA . ALA B 2 126 ? 171.649 189.434 230.503 1 51.94 126 ALA B CA 1
ATOM 9251 C C . ALA B 2 126 ? 170.972 188.246 229.822 1 50.76 126 ALA B C 1
ATOM 9252 O O . ALA B 2 126 ? 171.345 187.889 228.708 1 49.47 126 ALA B O 1
ATOM 9254 N N . ILE B 2 127 ? 170.007 187.61 230.5 1 52.68 127 ILE B N 1
ATOM 9255 C CA . ILE B 2 127 ? 169.265 186.512 229.894 1 60.31 127 ILE B CA 1
ATOM 9256 C C . ILE B 2 127 ? 167.817 186.973 229.7 1 59.88 127 ILE B C 1
ATOM 9257 O O . ILE B 2 127 ? 167.191 187.488 230.632 1 60.32 127 ILE B O 1
ATOM 9262 N N . THR B 2 128 ? 167.317 186.802 228.461 1 58 128 THR B N 1
ATOM 9263 C CA . THR B 2 128 ? 166.072 187.411 228.009 1 63.44 128 THR B CA 1
ATOM 9264 C C . THR B 2 128 ? 165.207 186.395 227.264 1 62.08 128 THR B C 1
ATOM 9265 O O . THR B 2 128 ? 165.712 185.421 226.715 1 62.24 128 THR B O 1
ATOM 9269 N N . GLY B 2 129 ? 163.896 186.66 227.226 1 62.89 129 GLY B N 1
ATOM 9270 C CA . GLY B 2 129 ? 162.943 185.792 226.553 1 61.76 129 GLY B CA 1
ATOM 9271 C C . GLY B 2 129 ? 162.297 184.813 227.525 1 62.67 129 GLY B C 1
ATOM 9272 O O . GLY B 2 129 ? 162.314 185.043 228.732 1 68.19 129 GLY B O 1
ATOM 9273 N N . GLN B 2 130 ? 161.744 183.719 226.98 1 65.45 130 GLN B N 1
ATOM 9274 C CA . GLN B 2 130 ? 161.037 182.712 227.76 1 68.25 130 GLN B CA 1
ATOM 9275 C C . GLN B 2 130 ? 161.547 181.312 227.406 1 65.89 130 GLN B C 1
ATOM 9276 O O . GLN B 2 130 ? 161.918 181.04 226.264 1 62.84 130 GLN B O 1
ATOM 9282 N N . ALA B 2 131 ? 161.548 180.423 228.409 1 63.31 131 ALA B N 1
ATOM 9283 C CA . ALA B 2 131 ? 162.032 179.062 228.243 1 68.41 131 ALA B CA 1
ATOM 9284 C C . ALA B 2 131 ? 161.107 178.29 227.306 1 71.52 131 ALA B C 1
ATOM 9285 O O . ALA B 2 131 ? 159.896 178.503 227.315 1 74.28 131 ALA B O 1
ATOM 9287 N N . PRO B 2 132 ? 161.586 177.308 226.516 1 69.3 132 PRO B N 1
ATOM 9288 C CA . PRO B 2 132 ? 163.012 176.993 226.334 1 66.17 132 PRO B CA 1
ATOM 9289 C C . PRO B 2 132 ? 163.771 177.687 225.199 1 60.99 132 PRO B C 1
ATOM 9290 O O . PRO B 2 132 ? 164.518 177.032 224.458 1 63.48 132 PRO B O 1
ATOM 9294 N N . PHE B 2 133 ? 163.6 179.018 225.097 1 58.31 133 PHE B N 1
ATOM 9295 C CA . PHE B 2 133 ? 164.111 179.792 223.973 1 60.66 133 PHE B CA 1
ATOM 9296 C C . PHE B 2 133 ? 164.734 181.12 224.416 1 58.55 133 PHE B C 1
ATOM 9297 O O . PHE B 2 133 ? 164.807 182.054 223.619 1 67.37 133 PHE B O 1
ATOM 9305 N N . ARG B 2 134 ? 165.243 181.187 225.657 1 51.12 134 ARG B N 1
ATOM 9306 C CA . ARG B 2 134 ? 165.897 182.382 226.165 1 42.87 134 ARG B CA 1
ATOM 9307 C C . ARG B 2 134 ? 167.26 182.59 225.51 1 39.18 134 ARG B C 1
ATOM 9308 O O . ARG B 2 134 ? 167.944 181.637 225.17 1 43.47 134 ARG B O 1
ATOM 9316 N N . THR B 2 135 ? 167.659 183.861 225.373 1 41.81 135 THR B N 1
ATOM 9317 C CA . THR B 2 135 ? 168.976 184.227 224.875 1 42.86 135 THR B CA 1
ATOM 9318 C C . THR B 2 135 ? 169.779 184.934 225.97 1 40.67 135 THR B C 1
ATOM 9319 O O . THR B 2 135 ? 169.308 185.897 226.577 1 42.52 135 THR B O 1
ATOM 9323 N N . LEU B 2 136 ? 171.005 184.431 226.19 1 40.25 136 LEU B N 1
ATOM 9324 C CA . LEU B 2 136 ? 172.037 185.105 226.96 1 38.09 136 LEU B CA 1
ATOM 9325 C C . LEU B 2 136 ? 172.773 186.082 226.051 1 36.86 136 LEU B C 1
ATOM 9326 O O . LEU B 2 136 ? 173.137 185.731 224.935 1 38.55 136 LEU B O 1
ATOM 9331 N N . VAL B 2 137 ? 172.985 187.304 226.553 1 36.37 137 VAL B N 1
ATOM 9332 C CA . VAL B 2 137 ? 173.914 188.247 225.952 1 39.77 137 VAL B CA 1
ATOM 9333 C C . VAL B 2 137 ? 175.022 188.539 226.963 1 39.47 137 VAL B C 1
ATOM 9334 O O . VAL B 2 137 ? 174.734 188.808 228.124 1 43.63 137 VAL B O 1
ATOM 9338 N N . GLN B 2 138 ? 176.276 188.47 226.509 1 42.38 138 GLN B N 1
ATOM 9339 C CA . GLN B 2 138 ? 177.44 188.86 227.294 1 44.51 138 GLN B CA 1
ATOM 9340 C C . GLN B 2 138 ? 178.051 190.137 226.716 1 45.99 138 GLN B C 1
ATOM 9341 O O . GLN B 2 138 ? 178.42 190.168 225.541 1 46.05 138 GLN B O 1
ATOM 9347 N N . ARG B 2 139 ? 178.203 191.161 227.572 1 52.88 139 ARG B N 1
ATOM 9348 C CA . ARG B 2 139 ? 178.823 192.429 227.198 1 53.46 139 ARG B CA 1
ATOM 9349 C C . ARG B 2 139 ? 180.075 192.667 228.044 1 53.14 139 ARG B C 1
ATOM 9350 O O . ARG B 2 139 ? 180.156 192.226 229.191 1 50.37 139 ARG B O 1
ATOM 9358 N N . ILE B 2 140 ? 181.038 193.377 227.441 1 59.39 140 ILE B N 1
ATOM 9359 C CA . ILE B 2 140 ? 182.397 193.523 227.949 1 61.58 140 ILE B CA 1
ATOM 9360 C C . ILE B 2 140 ? 182.775 195.005 227.921 1 59.29 140 ILE B C 1
ATOM 9361 O O . ILE B 2 140 ? 182.538 195.678 226.924 1 63.51 140 ILE B O 1
ATOM 9366 N N . TRP B 2 141 ? 183.386 195.495 229.014 1 67.34 141 TRP B N 1
ATOM 9367 C CA . TRP B 2 141 ? 183.908 196.856 229.1 1 65.85 141 TRP B CA 1
ATOM 9368 C C . TRP B 2 141 ? 185.378 196.842 229.515 1 69.05 141 TRP B C 1
ATOM 9369 O O . TRP B 2 141 ? 185.785 196.01 230.327 1 74.01 141 TRP B O 1
ATOM 9380 N N . THR B 2 142 ? 186.148 197.808 228.989 1 74.09 142 THR B N 1
ATOM 9381 C CA . THR B 2 142 ? 187.528 198.037 229.396 1 77.52 142 THR B CA 1
ATOM 9382 C C . THR B 2 142 ? 187.669 199.454 229.944 1 85.07 142 THR B C 1
ATOM 9383 O O . THR B 2 142 ? 187.088 200.392 229.41 1 86.4 142 THR B O 1
ATOM 9387 N N . THR B 2 143 ? 188.439 199.607 231.021 1 99.83 143 THR B N 1
ATOM 9388 C CA . THR B 2 143 ? 188.735 200.93 231.545 1 105.94 143 THR B CA 1
ATOM 9389 C C . THR B 2 143 ? 189.695 201.604 230.569 1 113.94 143 THR B C 1
ATOM 9390 O O . THR B 2 143 ? 190.711 201.006 230.233 1 109.75 143 THR B O 1
ATOM 9394 N N . THR B 2 144 ? 189.355 202.816 230.095 1 132.58 144 THR B N 1
ATOM 9395 C CA . THR B 2 144 ? 190.219 203.554 229.177 1 149.3 144 THR B CA 1
ATOM 9396 C C . THR B 2 144 ? 190.916 204.682 229.939 1 160.87 144 THR B C 1
ATOM 9397 O O . THR B 2 144 ? 190.787 204.762 231.155 1 162.25 144 THR B O 1
ATOM 9401 N N . SER B 2 145 ? 191.667 205.537 229.226 1 174.97 145 SER B N 1
ATOM 9402 C CA . SER B 2 145 ? 192.427 206.613 229.849 1 181.86 145 SER B CA 1
ATOM 9403 C C . SER B 2 145 ? 191.563 207.361 230.865 1 188.39 145 SER B C 1
ATOM 9404 O O . SER B 2 145 ? 190.448 207.758 230.54 1 187.92 145 SER B O 1
ATOM 9407 N N . ASP B 2 146 ? 192.086 207.533 232.091 1 198.81 146 ASP B N 1
ATOM 9408 C CA . ASP B 2 146 ? 191.405 208.236 233.174 1 207.84 146 ASP B CA 1
ATOM 9409 C C . ASP B 2 146 ? 190.299 207.371 233.788 1 200.42 146 ASP B C 1
ATOM 9410 O O . ASP B 2 146 ? 189.49 207.873 234.571 1 197.36 146 ASP B O 1
ATOM 9415 N N . GLY B 2 147 ? 190.289 206.069 233.469 1 190.68 147 GLY B N 1
ATOM 9416 C CA . GLY B 2 147 ? 189.321 205.145 234.039 1 182.76 147 GLY B CA 1
ATOM 9417 C C . GLY B 2 147 ? 187.945 205.289 233.399 1 174.79 147 GLY B C 1
ATOM 9418 O O . GLY B 2 147 ? 186.937 205.251 234.101 1 173.97 147 GLY B O 1
ATOM 9419 N N . GLU B 2 148 ? 187.915 205.472 232.074 1 168.02 148 GLU B N 1
ATOM 9420 C CA . GLU B 2 148 ? 186.65 205.548 231.362 1 165.31 148 GLU B CA 1
ATOM 9421 C C . GLU B 2 148 ? 186.224 204.138 230.962 1 150.91 148 GLU B C 1
ATOM 9422 O O . GLU B 2 148 ? 186.929 203.467 230.216 1 144.52 148 GLU B O 1
ATOM 9428 N N . ALA B 2 149 ? 185.053 203.709 231.449 1 140.52 149 ALA B N 1
ATOM 9429 C CA . ALA B 2 149 ? 184.525 202.388 231.139 1 130.37 149 ALA B CA 1
ATOM 9430 C C . ALA B 2 149 ? 183.896 202.395 229.746 1 118.27 149 ALA B C 1
ATOM 9431 O O . ALA B 2 149 ? 182.748 202.803 229.579 1 117.39 149 ALA B O 1
ATOM 9433 N N . VAL B 2 150 ? 184.654 201.921 228.749 1 110.86 150 VAL B N 1
ATOM 9434 C CA . VAL B 2 150 ? 184.191 201.866 227.37 1 106.53 150 VAL B CA 1
ATOM 9435 C C . VAL B 2 150 ? 183.8 200.427 227.022 1 101.14 150 VAL B C 1
ATOM 9436 O O . VAL B 2 150 ? 184.545 199.49 227.295 1 104.37 150 VAL B O 1
ATOM 9440 N N . GLU B 2 151 ? 182.626 200.263 226.398 1 96.8 151 GLU B N 1
ATOM 9441 C CA . GLU B 2 151 ? 182.138 198.956 225.982 1 91.58 151 GLU B CA 1
ATOM 9442 C C . GLU B 2 151 ? 182.815 198.498 224.688 1 83.43 151 GLU B C 1
ATOM 9443 O O . GLU B 2 151 ? 182.894 199.243 223.714 1 84.98 151 GLU B O 1
ATOM 9449 N N . LEU B 2 152 ? 183.274 197.24 224.692 1 87.97 152 LEU B N 1
ATOM 9450 C CA . LEU B 2 152 ? 183.783 196.569 223.505 1 90.01 152 LEU B CA 1
ATOM 9451 C C . LEU B 2 152 ? 182.613 195.904 222.782 1 94.66 152 LEU B C 1
ATOM 9452 O O . LEU B 2 152 ? 182.429 194.686 222.863 1 101.46 152 LEU B O 1
ATOM 9457 N N . ALA B 2 153 ? 181.837 196.726 222.06 1 89.24 153 ALA B N 1
ATOM 9458 C CA . ALA B 2 153 ? 180.595 196.303 221.427 1 85.39 153 ALA B CA 1
ATOM 9459 C C . ALA B 2 153 ? 180.838 195.154 220.45 1 80.21 153 ALA B C 1
ATOM 9460 O O . ALA B 2 153 ? 180.033 194.225 220.381 1 88.39 153 ALA B O 1
ATOM 9462 N N . SER B 2 154 ? 181.967 195.21 219.73 1 78.34 154 SER B N 1
ATOM 9463 C CA . SER B 2 154 ? 182.337 194.208 218.739 1 81.12 154 SER B CA 1
ATOM 9464 C C . SER B 2 154 ? 182.647 192.847 219.37 1 85.98 154 SER B C 1
ATOM 9465 O O . SER B 2 154 ? 182.638 191.832 218.672 1 90.21 154 SER B O 1
ATOM 9468 N N . GLU B 2 155 ? 182.933 192.825 220.68 1 84.64 155 GLU B N 1
ATOM 9469 C CA . GLU B 2 155 ? 183.266 191.596 221.39 1 81.15 155 GLU B CA 1
ATOM 9470 C C . GLU B 2 155 ? 182.034 190.971 222.058 1 66.07 155 GLU B C 1
ATOM 9471 O O . GLU B 2 155 ? 182.157 189.905 222.661 1 65.23 155 GLU B O 1
ATOM 9477 N N . THR B 2 156 ? 180.859 191.615 221.94 1 57 156 THR B N 1
ATOM 9478 C CA . THR B 2 156 ? 179.601 191.111 222.492 1 56.99 156 THR B CA 1
ATOM 9479 C C . THR B 2 156 ? 179.302 189.691 222.002 1 51.56 156 THR B C 1
ATOM 9480 O O . THR B 2 156 ? 179.5 189.389 220.825 1 52.01 156 THR B O 1
ATOM 9484 N N . LEU B 2 157 ? 178.812 188.832 222.913 1 43.52 157 LEU B N 1
ATOM 9485 C CA . LEU B 2 157 ? 178.471 187.455 222.576 1 42.18 157 LEU B CA 1
ATOM 9486 C C . LEU B 2 157 ? 177.003 187.188 222.88 1 35.41 157 LEU B C 1
ATOM 9487 O O . LEU B 2 157 ? 176.471 187.687 223.861 1 37 157 LEU B O 1
ATOM 9492 N N . MET B 2 158 ? 176.38 186.371 222.027 1 39.2 158 MET B N 1
ATOM 9493 C CA . MET B 2 158 ? 174.953 186.089 222.088 1 41.8 158 MET B CA 1
ATOM 9494 C C . MET B 2 158 ? 174.755 184.58 221.916 1 37.37 158 MET B C 1
ATOM 9495 O O . MET B 2 158 ? 175.335 183.971 221.008 1 33.8 158 MET B O 1
ATOM 9500 N N . LYS B 2 159 ? 173.942 183.986 222.801 1 30.61 159 LYS B N 1
ATOM 9501 C CA . LYS B 2 159 ? 173.743 182.546 222.797 1 31.48 159 LYS B CA 1
ATOM 9502 C C . LYS B 2 159 ? 172.321 182.206 223.229 1 31.64 159 LYS B C 1
ATOM 9503 O O . LYS B 2 159 ? 171.909 182.606 224.306 1 33.64 159 LYS B O 1
ATOM 9509 N N . ARG B 2 160 ? 171.575 181.45 222.405 1 37.85 160 ARG B N 1
ATOM 9510 C CA . ARG B 2 160 ? 170.29 180.909 222.847 1 39.6 160 ARG B CA 1
ATOM 9511 C C . ARG B 2 160 ? 170.554 179.693 223.728 1 32.19 160 ARG B C 1
ATOM 9512 O O . ARG B 2 160 ? 171.517 178.97 223.497 1 37.2 160 ARG B O 1
ATOM 9520 N N . GLU B 2 161 ? 169.702 179.479 224.737 1 34.24 161 GLU B N 1
ATOM 9521 C CA . GLU B 2 161 ? 169.823 178.329 225.622 1 36.25 161 GLU B CA 1
ATOM 9522 C C . GLU B 2 161 ? 169.635 177.028 224.844 1 40.8 161 GLU B C 1
ATOM 9523 O O . GLU B 2 161 ? 169.041 177.004 223.767 1 41.1 161 GLU B O 1
ATOM 9529 N N . LEU B 2 162 ? 170.177 175.941 225.408 1 45.76 162 LEU B N 1
ATOM 9530 C CA . LEU B 2 162 ? 169.83 174.598 224.978 1 45.1 162 LEU B CA 1
ATOM 9531 C C . LEU B 2 162 ? 168.334 174.42 225.165 1 44.53 162 LEU B C 1
ATOM 9532 O O . LEU B 2 162 ? 167.826 174.649 226.258 1 49.69 162 LEU B O 1
ATOM 9537 N N . THR B 2 163 ? 167.642 173.999 224.1 1 48.65 163 THR B N 1
ATOM 9538 C CA . THR B 2 163 ? 166.196 173.851 224.167 1 53.34 163 THR B CA 1
ATOM 9539 C C . THR B 2 163 ? 165.863 172.599 224.978 1 49.21 163 THR B C 1
ATOM 9540 O O . THR B 2 163 ? 164.8 172.551 225.598 1 57.07 163 THR B O 1
ATOM 9544 N N . SER B 2 164 ? 166.781 171.616 224.984 1 49.89 164 SER B N 1
ATOM 9545 C CA . SER B 2 164 ? 166.706 170.469 225.884 1 55.48 164 SER B CA 1
ATOM 9546 C C . SER B 2 164 ? 168.106 170.058 226.338 1 50.27 164 SER B C 1
ATOM 9547 O O . SER B 2 164 ? 169.027 170.031 225.526 1 52.91 164 SER B O 1
ATOM 9550 N N . PHE B 2 165 ? 168.266 169.74 227.633 1 44.99 165 PHE B N 1
ATOM 9551 C CA . PHE B 2 165 ? 169.555 169.294 228.151 1 43.54 165 PHE B CA 1
ATOM 9552 C C . PHE B 2 165 ? 169.369 168.34 229.334 1 45.05 165 PHE B C 1
ATOM 9553 O O . PHE B 2 165 ? 168.414 168.464 230.103 1 46.43 165 PHE B O 1
ATOM 9561 N N . VAL B 2 166 ? 170.3 167.386 229.458 1 47.28 166 VAL B N 1
ATOM 9562 C CA . VAL B 2 166 ? 170.448 166.558 230.649 1 53.67 166 VAL B CA 1
ATOM 9563 C C . VAL B 2 166 ? 171.896 166.655 231.113 1 46.47 166 VAL B C 1
ATOM 9564 O O . VAL B 2 166 ? 172.793 166.387 230.324 1 50.53 166 VAL B O 1
ATOM 9568 N N . VAL B 2 167 ? 172.127 167.007 232.38 1 46.45 167 VAL B N 1
ATOM 9569 C CA . VAL B 2 167 ? 173.457 166.851 232.954 1 47.34 167 VAL B CA 1
ATOM 9570 C C . VAL B 2 167 ? 173.335 166.145 234.307 1 43.87 167 VAL B C 1
ATOM 9571 O O . VAL B 2 167 ? 172.402 166.376 235.071 1 42.79 167 VAL B O 1
ATOM 9575 N N . LEU B 2 168 ? 174.279 165.235 234.558 1 45.36 168 LEU B N 1
ATOM 9576 C CA . LEU B 2 168 ? 174.307 164.461 235.788 1 46.34 168 LEU B CA 1
ATOM 9577 C C . LEU B 2 168 ? 175.386 165.045 236.691 1 47.54 168 LEU B C 1
ATOM 9578 O O . LEU B 2 168 ? 176.492 165.319 236.23 1 56.12 168 LEU B O 1
ATOM 9583 N N . VAL B 2 169 ? 175.033 165.262 237.963 1 44.75 169 VAL B N 1
ATOM 9584 C CA . VAL B 2 169 ? 175.798 166.128 238.836 1 47.18 169 VAL B CA 1
ATOM 9585 C C . VAL B 2 169 ? 176.027 165.444 240.189 1 49.7 169 VAL B C 1
ATOM 9586 O O . VAL B 2 169 ? 175.147 164.751 240.692 1 57.33 169 VAL B O 1
ATOM 9590 N N . PRO B 2 170 ? 177.226 165.582 240.81 1 51.16 170 PRO B N 1
ATOM 9591 C CA . PRO B 2 170 ? 177.461 165.07 242.164 1 52.57 170 PRO B CA 1
ATOM 9592 C C . PRO B 2 170 ? 176.494 165.629 243.203 1 45.11 170 PRO B C 1
ATOM 9593 O O . PRO B 2 170 ? 176.094 166.784 243.128 1 48.81 170 PRO B O 1
ATOM 9597 N N . GLN B 2 171 ? 176.127 164.775 244.165 1 50.87 171 GLN B N 1
ATOM 9598 C CA . GLN B 2 171 ? 175.264 165.148 245.277 1 53.05 171 GLN B CA 1
ATOM 9599 C C . GLN B 2 171 ? 175.666 164.353 246.517 1 52.73 171 GLN B C 1
ATOM 9600 O O . GLN B 2 171 ? 176.347 163.334 246.425 1 50.16 171 GLN B O 1
ATOM 9606 N N . GLY B 2 172 ? 175.234 164.843 247.684 1 56.66 172 GLY B N 1
ATOM 9607 C CA . GLY B 2 172 ? 175.491 164.161 248.939 1 61.1 172 GLY B CA 1
ATOM 9608 C C . GLY B 2 172 ? 176.768 164.656 249.61 1 66.07 172 GLY B C 1
ATOM 9609 O O . GLY B 2 172 ? 177.544 165.407 249.022 1 68.07 172 GLY B O 1
ATOM 9610 N N . THR B 2 173 ? 176.954 164.237 250.869 1 70.8 173 THR B N 1
ATOM 9611 C CA . THR B 2 173 ? 178.145 164.559 251.637 1 73.14 173 THR B CA 1
ATOM 9612 C C . THR B 2 173 ? 179.13 163.404 251.486 1 72.7 173 THR B C 1
ATOM 9613 O O . THR B 2 173 ? 178.73 162.247 251.593 1 75.71 173 THR B O 1
ATOM 9617 N N . PRO B 2 174 ? 180.438 163.661 251.234 1 69.78 174 PRO B N 1
ATOM 9618 C CA . PRO B 2 174 ? 181.42 162.582 251.163 1 68.61 174 PRO B CA 1
ATOM 9619 C C . PRO B 2 174 ? 181.6 161.895 252.513 1 65.95 174 PRO B C 1
ATOM 9620 O O . PRO B 2 174 ? 181.395 162.492 253.57 1 57.49 174 PRO B O 1
ATOM 9624 N N . ASP B 2 175 ? 182.006 160.626 252.444 1 66.84 175 ASP B N 1
ATOM 9625 C CA . ASP B 2 175 ? 182.21 159.806 253.625 1 71.26 175 ASP B CA 1
ATOM 9626 C C . ASP B 2 175 ? 183.506 160.208 254.326 1 69.45 175 ASP B C 1
ATOM 9627 O O . ASP B 2 175 ? 183.555 160.195 255.552 1 69.06 175 ASP B O 1
ATOM 9632 N N . VAL B 2 176 ? 184.539 160.574 253.545 1 68.33 176 VAL B N 1
ATOM 9633 C CA . VAL B 2 176 ? 185.823 161.022 254.077 1 66.82 176 VAL B CA 1
ATOM 9634 C C . VAL B 2 176 ? 186.329 162.21 253.255 1 64.34 176 VAL B C 1
ATOM 9635 O O . VAL B 2 176 ? 186.205 162.216 252.035 1 61.42 176 VAL B O 1
ATOM 9639 N N . GLN B 2 177 ? 186.913 163.203 253.944 1 61.52 177 GLN B N 1
ATOM 9640 C CA . GLN B 2 177 ? 187.591 164.316 253.301 1 57.98 177 GLN B CA 1
ATOM 9641 C C . GLN B 2 177 ? 189.015 164.429 253.842 1 56.46 177 GLN B C 1
ATOM 9642 O O . GLN B 2 177 ? 189.214 164.48 255.052 1 57.09 177 GLN B O 1
ATOM 9648 N N . LEU B 2 178 ? 189.999 164.503 252.935 1 58.37 178 LEU B N 1
ATOM 9649 C CA . LEU B 2 178 ? 191.4 164.687 253.29 1 56.41 178 LEU B CA 1
ATOM 9650 C C . LEU B 2 178 ? 191.962 165.874 252.51 1 57.33 178 LEU B C 1
ATOM 9651 O O . LEU B 2 178 ? 191.99 165.841 251.281 1 56.23 178 LEU B O 1
ATOM 9656 N N . ARG B 2 179 ? 192.418 166.911 253.232 1 60.88 179 ARG B N 1
ATOM 9657 C CA . ARG B 2 179 ? 192.99 168.101 252.619 1 59.02 179 ARG B CA 1
ATOM 9658 C C . ARG B 2 179 ? 194.494 167.931 252.425 1 52.38 179 ARG B C 1
ATOM 9659 O O . ARG B 2 179 ? 195.228 167.825 253.402 1 57.74 179 ARG B O 1
ATOM 9667 N N . LEU B 2 180 ? 194.937 167.939 251.161 1 48.88 180 LEU B N 1
ATOM 9668 C CA . LEU B 2 180 ? 196.344 167.847 250.806 1 49.62 180 LEU B CA 1
ATOM 9669 C C . LEU B 2 180 ? 196.855 169.213 250.328 1 53.33 180 LEU B C 1
ATOM 9670 O O . LEU B 2 180 ? 196.27 169.831 249.438 1 58.23 180 LEU B O 1
ATOM 9675 N N . THR B 2 181 ? 197.998 169.648 250.875 1 52.38 181 THR B N 1
ATOM 9676 C CA . THR B 2 181 ? 198.766 170.76 250.326 1 50.38 181 THR B CA 1
ATOM 9677 C C . THR B 2 181 ? 199.329 170.379 248.955 1 46.55 181 THR B C 1
ATOM 9678 O O . THR B 2 181 ? 199.303 169.214 248.572 1 47.91 181 THR B O 1
ATOM 9682 N N . ARG B 2 182 ? 199.892 171.362 248.238 1 47.37 182 ARG B N 1
ATOM 9683 C CA . ARG B 2 182 ? 200.376 171.176 246.876 1 49.65 182 ARG B CA 1
ATOM 9684 C C . ARG B 2 182 ? 201.476 170.105 246.795 1 52 182 ARG B C 1
ATOM 9685 O O . ARG B 2 182 ? 201.442 169.265 245.89 1 53.79 182 ARG B O 1
ATOM 9693 N N . PRO B 2 183 ? 202.497 170.08 247.692 1 53.21 183 PRO B N 1
ATOM 9694 C CA . PRO B 2 183 ? 203.458 168.976 247.722 1 51.88 183 PRO B CA 1
ATOM 9695 C C . PRO B 2 183 ? 202.828 167.604 247.995 1 51.12 183 PRO B C 1
ATOM 9696 O O . PRO B 2 183 ? 203.19 166.62 247.344 1 51.79 183 PRO B O 1
ATOM 9700 N N . GLN B 2 184 ? 201.863 167.543 248.925 1 47.5 184 GLN B N 1
ATOM 9701 C CA . GLN B 2 184 ? 201.222 166.285 249.29 1 46.24 184 GLN B CA 1
ATOM 9702 C C . GLN B 2 184 ? 200.418 165.72 248.119 1 46.24 184 GLN B C 1
ATOM 9703 O O . GLN B 2 184 ? 200.498 164.524 247.857 1 51.77 184 GLN B O 1
ATOM 9709 N N . LEU B 2 185 ? 199.655 166.565 247.404 1 48.64 185 LEU B N 1
ATOM 9710 C CA . LEU B 2 185 ? 198.857 166.089 246.286 1 47.88 185 LEU B CA 1
ATOM 9711 C C . LEU B 2 185 ? 199.77 165.612 245.157 1 52 185 LEU B C 1
ATOM 9712 O O . LEU B 2 185 ? 199.516 164.56 244.578 1 46.15 185 LEU B O 1
ATOM 9717 N N . THR B 2 186 ? 200.84 166.36 244.85 1 59.76 186 THR B N 1
ATOM 9718 C CA . THR B 2 186 ? 201.745 165.969 243.776 1 65.99 186 THR B CA 1
ATOM 9719 C C . THR B 2 186 ? 202.419 164.624 244.081 1 62.45 186 THR B C 1
ATOM 9720 O O . THR B 2 186 ? 202.582 163.817 243.167 1 63.37 186 THR B O 1
ATOM 9724 N N . LYS B 2 187 ? 202.746 164.353 245.354 1 63.17 187 LYS B N 1
ATOM 9725 C CA . LYS B 2 187 ? 203.194 163.03 245.78 1 72.1 187 LYS B CA 1
ATOM 9726 C C . LYS B 2 187 ? 202.151 161.949 245.457 1 66.37 187 LYS B C 1
ATOM 9727 O O . LYS B 2 187 ? 202.508 160.883 244.951 1 69.13 187 LYS B O 1
ATOM 9733 N N . VAL B 2 188 ? 200.866 162.212 245.755 1 59.71 188 VAL B N 1
ATOM 9734 C CA . VAL B 2 188 ? 199.781 161.273 245.484 1 55.57 188 VAL B CA 1
ATOM 9735 C C . VAL B 2 188 ? 199.645 161.029 243.981 1 59.33 188 VAL B C 1
ATOM 9736 O O . VAL B 2 188 ? 199.449 159.889 243.559 1 62.87 188 VAL B O 1
ATOM 9740 N N . LEU B 2 189 ? 199.738 162.092 243.17 1 60.99 189 LEU B N 1
ATOM 9741 C CA . LEU B 2 189 ? 199.613 161.944 241.73 1 64.64 189 LEU B CA 1
ATOM 9742 C C . LEU B 2 189 ? 200.789 161.135 241.182 1 72.78 189 LEU B C 1
ATOM 9743 O O . LEU B 2 189 ? 200.604 160.38 240.233 1 72.61 189 LEU B O 1
ATOM 9748 N N . ASN B 2 190 ? 201.979 161.258 241.792 1 80.19 190 ASN B N 1
ATOM 9749 C CA . ASN B 2 190 ? 203.145 160.47 241.403 1 84.73 190 ASN B CA 1
ATOM 9750 C C . ASN B 2 190 ? 202.972 158.997 241.799 1 85.15 190 ASN B C 1
ATOM 9751 O O . ASN B 2 190 ? 203.443 158.107 241.09 1 86.14 190 ASN B O 1
ATOM 9756 N N . ALA B 2 191 ? 202.29 158.737 242.925 1 82.97 191 ALA B N 1
ATOM 9757 C CA . ALA B 2 191 ? 202.014 157.382 243.391 1 81.38 191 ALA B CA 1
ATOM 9758 C C . ALA B 2 191 ? 200.913 156.695 242.569 1 88.06 191 ALA B C 1
ATOM 9759 O O . ALA B 2 191 ? 200.786 155.472 242.609 1 95.44 191 ALA B O 1
ATOM 9761 N N . THR B 2 192 ? 200.096 157.482 241.855 1 90.86 192 THR B N 1
ATOM 9762 C CA . THR B 2 192 ? 198.979 156.989 241.054 1 94.91 192 THR B CA 1
ATOM 9763 C C . THR B 2 192 ? 199.497 156.215 239.834 1 93.57 192 THR B C 1
ATOM 9764 O O . THR B 2 192 ? 200.524 156.564 239.254 1 83.9 192 THR B O 1
ATOM 9768 N N . GLY B 2 193 ? 198.741 155.182 239.43 1 100.11 193 GLY B N 1
ATOM 9769 C CA . GLY B 2 193 ? 199.171 154.213 238.432 1 112.17 193 GLY B CA 1
ATOM 9770 C C . GLY B 2 193 ? 199.278 154.799 237.023 1 124.71 193 GLY B C 1
ATOM 9771 O O . GLY B 2 193 ? 198.498 155.669 236.637 1 120.6 193 GLY B O 1
ATOM 9772 N N . ALA B 2 194 ? 200.228 154.257 236.247 1 145.17 194 ALA B N 1
ATOM 9773 C CA . ALA B 2 194 ? 200.613 154.796 234.949 1 161.21 194 ALA B CA 1
ATOM 9774 C C . ALA B 2 194 ? 199.698 154.297 233.828 1 173.54 194 ALA B C 1
ATOM 9775 O O . ALA B 2 194 ? 199.651 154.911 232.761 1 173.83 194 ALA B O 1
ATOM 9777 N N . ASP B 2 195 ? 198.991 153.18 234.063 1 183.76 195 ASP B N 1
ATOM 9778 C CA . ASP B 2 195 ? 198.09 152.593 233.08 1 189.9 195 ASP B CA 1
ATOM 9779 C C . ASP B 2 195 ? 197.15 151.614 233.787 1 191.85 195 ASP B C 1
ATOM 9780 O O . ASP B 2 195 ? 197.421 151.181 234.906 1 189.86 195 ASP B O 1
ATOM 9785 N N . SER B 2 196 ? 196.051 151.281 233.095 1 196.17 196 SER B N 1
ATOM 9786 C CA . SER B 2 196 ? 195.088 150.246 233.453 1 197.58 196 SER B CA 1
ATOM 9787 C C . SER B 2 196 ? 195.742 148.932 233.894 1 195.07 196 SER B C 1
ATOM 9788 O O . SER B 2 196 ? 195.157 148.192 234.687 1 195.42 196 SER B O 1
ATOM 9791 N N . ALA B 2 197 ? 196.926 148.625 233.346 1 191.07 197 ALA B N 1
ATOM 9792 C CA . ALA B 2 197 ? 197.643 147.391 233.645 1 187.44 197 ALA B CA 1
ATOM 9793 C C . ALA B 2 197 ? 198.324 147.44 235.017 1 179.03 197 ALA B C 1
ATOM 9794 O O . ALA B 2 197 ? 198.779 146.403 235.502 1 179.62 197 ALA B O 1
ATOM 9796 N N . THR B 2 198 ? 198.411 148.638 235.624 1 168.11 198 THR B N 1
ATOM 9797 C CA . THR B 2 198 ? 199.001 148.832 236.945 1 158.95 198 THR B CA 1
ATOM 9798 C C . THR B 2 198 ? 198.101 149.756 237.773 1 140.51 198 THR B C 1
ATOM 9799 O O . THR B 2 198 ? 198.453 150.904 238.041 1 134.3 198 THR B O 1
ATOM 9803 N N . PRO B 2 199 ? 196.921 149.274 238.239 1 128.63 199 PRO B N 1
ATOM 9804 C CA . PRO B 2 199 ? 195.973 150.117 238.973 1 122.61 199 PRO B CA 1
ATOM 9805 C C . PRO B 2 199 ? 196.52 150.587 240.321 1 112.6 199 PRO B C 1
ATOM 9806 O O . PRO B 2 199 ? 197.56 150.107 240.77 1 117.12 199 PRO B O 1
ATOM 9810 N N . THR B 2 200 ? 195.821 151.54 240.952 1 101.39 200 THR B N 1
ATOM 9811 C CA . THR B 2 200 ? 196.279 152.109 242.212 1 94.85 200 THR B CA 1
ATOM 9812 C C . THR B 2 200 ? 195.182 152.029 243.272 1 82.97 200 THR B C 1
ATOM 9813 O O . THR B 2 200 ? 193.994 152.151 242.975 1 86.6 200 THR B O 1
ATOM 9817 N N . THR B 2 201 ? 195.624 151.831 244.518 1 73.59 201 THR B N 1
ATOM 9818 C CA . THR B 2 201 ? 194.753 151.669 245.669 1 69.82 201 THR B CA 1
ATOM 9819 C C . THR B 2 201 ? 194.91 152.877 246.587 1 65.48 201 THR B C 1
ATOM 9820 O O . THR B 2 201 ? 196.033 153.275 246.881 1 69.31 201 THR B O 1
ATOM 9824 N N . PHE B 2 202 ? 193.776 153.434 247.034 1 61.16 202 PHE B N 1
ATOM 9825 C CA . PHE B 2 202 ? 193.725 154.426 248.098 1 61.04 202 PHE B CA 1
ATOM 9826 C C . PHE B 2 202 ? 193.183 153.758 249.358 1 62.77 202 PHE B C 1
ATOM 9827 O O . PHE B 2 202 ? 192.132 153.125 249.306 1 72.36 202 PHE B O 1
ATOM 9835 N N . GLU B 2 203 ? 193.882 153.912 250.49 1 62.54 203 GLU B N 1
ATOM 9836 C CA . GLU B 2 203 ? 193.462 153.273 251.726 1 63.28 203 GLU B CA 1
ATOM 9837 C C . GLU B 2 203 ? 193.6 154.217 252.912 1 59.67 203 GLU B C 1
ATOM 9838 O O . GLU B 2 203 ? 194.573 154.956 253.019 1 65.58 203 GLU B O 1
ATOM 9844 N N . LEU B 2 204 ? 192.632 154.122 253.826 1 57.82 204 LEU B N 1
ATOM 9845 C CA . LEU B 2 204 ? 192.7 154.771 255.12 1 60.7 204 LEU B CA 1
ATOM 9846 C C . LEU B 2 204 ? 192.537 153.702 256.205 1 73.61 204 LEU B C 1
ATOM 9847 O O . LEU B 2 204 ? 191.523 153.006 256.246 1 79.53 204 LEU B O 1
ATOM 9852 N N . GLY B 2 205 ? 193.551 153.57 257.076 1 81.17 205 GLY B N 1
ATOM 9853 C CA . GLY B 2 205 ? 193.611 152.509 258.073 1 88.71 205 GLY B CA 1
ATOM 9854 C C . GLY B 2 205 ? 193.105 152.943 259.45 1 99.78 205 GLY B C 1
ATOM 9855 O O . GLY B 2 205 ? 192.844 154.123 259.682 1 98.97 205 GLY B O 1
ATOM 9856 N N . VAL B 2 206 ? 193.017 151.965 260.366 1 118.39 206 VAL B N 1
ATOM 9857 C CA . VAL B 2 206 ? 192.41 152.124 261.686 1 134.39 206 VAL B CA 1
ATOM 9858 C C . VAL B 2 206 ? 193.161 153.154 262.536 1 137.61 206 VAL B C 1
ATOM 9859 O O . VAL B 2 206 ? 192.579 153.74 263.452 1 135.28 206 VAL B O 1
ATOM 9863 N N . ASN B 2 207 ? 194.455 153.35 262.238 1 140.71 207 ASN B N 1
ATOM 9864 C CA . ASN B 2 207 ? 195.329 154.233 263.001 1 144.67 207 ASN B CA 1
ATOM 9865 C C . ASN B 2 207 ? 195.361 155.649 262.416 1 141.11 207 ASN B C 1
ATOM 9866 O O . ASN B 2 207 ? 196.084 156.504 262.927 1 142.72 207 ASN B O 1
ATOM 9871 N N . GLY B 2 208 ? 194.591 155.897 261.347 1 132.27 208 GLY B N 1
ATOM 9872 C CA . GLY B 2 208 ? 194.598 157.182 260.664 1 120.06 208 GLY B CA 1
ATOM 9873 C C . GLY B 2 208 ? 195.697 157.284 259.606 1 105.22 208 GLY B C 1
ATOM 9874 O O . GLY B 2 208 ? 195.94 158.361 259.073 1 102.61 208 GLY B O 1
ATOM 9875 N N . LYS B 2 209 ? 196.357 156.166 259.287 1 96.63 209 LYS B N 1
ATOM 9876 C CA . LYS B 2 209 ? 197.332 156.157 258.209 1 91.91 209 LYS B CA 1
ATOM 9877 C C . LYS B 2 209 ? 196.589 156.174 256.878 1 83.65 209 LYS B C 1
ATOM 9878 O O . LYS B 2 209 ? 195.784 155.287 256.617 1 89.89 209 LYS B O 1
ATOM 9884 N N . PHE B 2 210 ? 196.863 157.195 256.052 1 78.29 210 PHE B N 1
ATOM 9885 C CA . PHE B 2 210 ? 196.349 157.281 254.692 1 67.45 210 PHE B CA 1
ATOM 9886 C C . PHE B 2 210 ? 197.473 156.908 253.731 1 59.87 210 PHE B C 1
ATOM 9887 O O . PHE B 2 210 ? 198.608 157.33 253.931 1 71.8 210 PHE B O 1
ATOM 9895 N N . SER B 2 211 ? 197.168 156.12 252.691 1 57.13 211 SER B N 1
ATOM 9896 C CA . SER B 2 211 ? 198.197 155.62 251.793 1 56.27 211 SER B CA 1
ATOM 9897 C C . SER B 2 211 ? 197.664 155.439 250.372 1 56.05 211 SER B C 1
ATOM 9898 O O . SER B 2 211 ? 196.494 155.128 250.174 1 60.85 211 SER B O 1
ATOM 9901 N N . VAL B 2 212 ? 198.554 155.633 249.389 1 55.56 212 VAL B N 1
ATOM 9902 C CA . VAL B 2 212 ? 198.253 155.431 247.98 1 59.39 212 VAL B CA 1
ATOM 9903 C C . VAL B 2 212 ? 199.397 154.621 247.374 1 63.8 212 VAL B C 1
ATOM 9904 O O . VAL B 2 212 ? 200.563 154.98 247.546 1 71.91 212 VAL B O 1
ATOM 9908 N N . PHE B 2 213 ? 199.064 153.544 246.649 1 65.47 213 PHE B N 1
ATOM 9909 C CA . PHE B 2 213 ? 200.094 152.652 246.136 1 77.08 213 PHE B CA 1
ATOM 9910 C C . PHE B 2 213 ? 199.659 151.945 244.851 1 86.24 213 PHE B C 1
ATOM 9911 O O . PHE B 2 213 ? 198.482 151.915 244.499 1 92 213 PHE B O 1
ATOM 9919 N N . THR B 2 214 ? 200.664 151.404 244.148 1 101.81 214 THR B N 1
ATOM 9920 C CA . THR B 2 214 ? 200.492 150.675 242.898 1 120.79 214 THR B CA 1
ATOM 9921 C C . THR B 2 214 ? 201.618 149.638 242.809 1 136.15 214 THR B C 1
ATOM 9922 O O . THR B 2 214 ? 202.307 149.396 243.799 1 137.92 214 THR B O 1
ATOM 9926 N N . THR B 2 215 ? 201.837 149.052 241.621 1 149.36 215 THR B N 1
ATOM 9927 C CA . THR B 2 215 ? 202.693 147.878 241.484 1 156.79 215 THR B CA 1
ATOM 9928 C C . THR B 2 215 ? 204.165 148.183 241.785 1 154.75 215 THR B C 1
ATOM 9929 O O . THR B 2 215 ? 204.918 147.253 242.078 1 158.25 215 THR B O 1
ATOM 9933 N N . SER B 2 216 ? 204.581 149.461 241.704 1 148.91 216 SER B N 1
ATOM 9934 C CA . SER B 2 216 ? 205.993 149.824 241.771 1 143.13 216 SER B CA 1
ATOM 9935 C C . SER B 2 216 ? 206.291 150.969 242.749 1 134.5 216 SER B C 1
ATOM 9936 O O . SER B 2 216 ? 207.462 151.307 242.923 1 136.07 216 SER B O 1
ATOM 9939 N N . THR B 2 217 ? 205.267 151.568 243.386 1 122.85 217 THR B N 1
ATOM 9940 C CA . THR B 2 217 ? 205.487 152.728 244.246 1 113.44 217 THR B CA 1
ATOM 9941 C C . THR B 2 217 ? 204.378 152.872 245.291 1 96.85 217 THR B C 1
ATOM 9942 O O . THR B 2 217 ? 203.265 152.379 245.113 1 102.61 217 THR B O 1
ATOM 9946 N N . CYS B 2 218 ? 204.717 153.564 246.389 1 85.96 218 CYS B N 1
ATOM 9947 C CA . CYS B 2 218 ? 203.829 153.757 247.525 1 78.28 218 CYS B CA 1
ATOM 9948 C C . CYS B 2 218 ? 204.139 155.089 248.209 1 76.26 218 CYS B C 1
ATOM 9949 O O . CYS B 2 218 ? 205.302 155.481 248.307 1 82.61 218 CYS B O 1
ATOM 9952 N N . VAL B 2 219 ? 203.077 155.771 248.67 1 69.63 219 VAL B N 1
ATOM 9953 C CA . VAL B 2 219 ? 203.165 157.033 249.394 1 67.16 219 VAL B CA 1
ATOM 9954 C C . VAL B 2 219 ? 202.202 156.961 250.58 1 57.88 219 VAL B C 1
ATOM 9955 O O . VAL B 2 219 ? 201.143 156.349 250.471 1 65.82 219 VAL B O 1
ATOM 9959 N N . THR B 2 220 ? 202.561 157.598 251.704 1 56.44 220 THR B N 1
ATOM 9960 C CA . THR B 2 220 ? 201.833 157.449 252.959 1 58.89 220 THR B CA 1
ATOM 9961 C C . THR B 2 220 ? 201.818 158.768 253.737 1 54.56 220 THR B C 1
ATOM 9962 O O . THR B 2 220 ? 202.761 159.555 253.647 1 61.68 220 THR B O 1
ATOM 9966 N N . PHE B 2 221 ? 200.748 158.969 254.528 1 50.07 221 PHE B N 1
ATOM 9967 C CA . PHE B 2 221 ? 200.521 160.185 255.296 1 55.62 221 PHE B CA 1
ATOM 9968 C C . PHE B 2 221 ? 199.83 159.862 256.623 1 61.43 221 PHE B C 1
ATOM 9969 O O . PHE B 2 221 ? 199.136 158.855 256.742 1 67.68 221 PHE B O 1
ATOM 9977 N N . ALA B 2 222 ? 199.998 160.744 257.612 1 64.17 222 ALA B N 1
ATOM 9978 C CA . ALA B 2 222 ? 199.289 160.64 258.877 1 74.07 222 ALA B CA 1
ATOM 9979 C C . ALA B 2 222 ? 198.09 161.583 258.86 1 77.23 222 ALA B C 1
ATOM 9980 O O . ALA B 2 222 ? 198.259 162.793 258.985 1 79.58 222 ALA B O 1
ATOM 9982 N N . ALA B 2 223 ? 196.882 161.022 258.715 1 84.05 223 ALA B N 1
ATOM 9983 C CA . ALA B 2 223 ? 195.662 161.814 258.655 1 83.46 223 ALA B CA 1
ATOM 9984 C C . ALA B 2 223 ? 195.147 162.101 260.066 1 85.08 223 ALA B C 1
ATOM 9985 O O . ALA B 2 223 ? 195.334 161.295 260.974 1 90.56 223 ALA B O 1
ATOM 9987 N N . ARG B 2 224 ? 194.493 163.26 260.238 1 94.39 224 ARG B N 1
ATOM 9988 C CA . ARG B 2 224 ? 193.951 163.665 261.528 1 110.37 224 ARG B CA 1
ATOM 9989 C C . ARG B 2 224 ? 192.74 164.581 261.343 1 118.69 224 ARG B C 1
ATOM 9990 O O . ARG B 2 224 ? 192.663 165.325 260.368 1 122.75 224 ARG B O 1
ATOM 9998 N N . GLU B 2 225 ? 191.809 164.545 262.308 1 129.33 225 GLU B N 1
ATOM 9999 C CA . GLU B 2 225 ? 190.633 165.404 262.296 1 140.05 225 GLU B CA 1
ATOM 10000 C C . GLU B 2 225 ? 191.018 166.857 262.575 1 148.9 225 GLU B C 1
ATOM 10001 O O . GLU B 2 225 ? 191.857 167.133 263.432 1 149.68 225 GLU B O 1
ATOM 10007 N N . GLU B 2 226 ? 190.351 167.783 261.872 1 161.27 226 GLU B N 1
ATOM 10008 C CA . GLU B 2 226 ? 190.489 169.207 262.137 1 170.41 226 GLU B CA 1
ATOM 10009 C C . GLU B 2 226 ? 189.867 169.545 263.5 1 171.13 226 GLU B C 1
ATOM 10010 O O . GLU B 2 226 ? 188.707 169.136 263.734 1 171.63 226 GLU B O 1
ATOM 10016 N N . ASN B 2 252 ? 206.63 167.49 259.755 1 145.21 252 ASN B N 1
ATOM 10017 C CA . ASN B 2 252 ? 205.15 167.673 259.764 1 142.28 252 ASN B CA 1
ATOM 10018 C C . ASN B 2 252 ? 204.558 167.551 258.355 1 130.94 252 ASN B C 1
ATOM 10019 O O . ASN B 2 252 ? 203.338 167.574 258.205 1 124.75 252 ASN B O 1
ATOM 10024 N N . ALA B 2 253 ? 205.405 167.363 257.332 1 123.02 253 ALA B N 1
ATOM 10025 C CA . ALA B 2 253 ? 204.968 167.326 255.944 1 115.42 253 ALA B CA 1
ATOM 10026 C C . ALA B 2 253 ? 204.064 166.123 255.659 1 110.8 253 ALA B C 1
ATOM 10027 O O . ALA B 2 253 ? 203.375 166.105 254.641 1 108.26 253 ALA B O 1
ATOM 10029 N N . LYS B 2 254 ? 204.06 165.122 256.553 1 111.15 254 LYS B N 1
ATOM 10030 C CA . LYS B 2 254 ? 203.236 163.93 256.382 1 108.02 254 LYS B CA 1
ATOM 10031 C C . LYS B 2 254 ? 201.854 164.097 257.019 1 94.75 254 LYS B C 1
ATOM 10032 O O . LYS B 2 254 ? 200.992 163.249 256.815 1 94.15 254 LYS B O 1
ATOM 10038 N N . THR B 2 255 ? 201.626 165.182 257.773 1 90.79 255 THR B N 1
ATOM 10039 C CA . THR B 2 255 ? 200.341 165.424 258.418 1 91.1 255 THR B CA 1
ATOM 10040 C C . THR B 2 255 ? 199.301 165.89 257.393 1 89.88 255 THR B C 1
ATOM 10041 O O . THR B 2 255 ? 199.506 166.883 256.697 1 90.97 255 THR B O 1
ATOM 10045 N N . VAL B 2 256 ? 198.166 165.177 257.341 1 86.24 256 VAL B N 1
ATOM 10046 C CA . VAL B 2 256 ? 197.047 165.507 256.47 1 79.09 256 VAL B CA 1
ATOM 10047 C C . VAL B 2 256 ? 195.821 165.778 257.34 1 85.86 256 VAL B C 1
ATOM 10048 O O . VAL B 2 256 ? 195.414 164.931 258.13 1 94.33 256 VAL B O 1
ATOM 10052 N N . TYR B 2 257 ? 195.24 166.975 257.21 1 91.47 257 TYR B N 1
ATOM 10053 C CA . TYR B 2 257 ? 194.034 167.317 257.943 1 89.73 257 TYR B CA 1
ATOM 10054 C C . TYR B 2 257 ? 192.817 166.775 257.197 1 95.92 257 TYR B C 1
ATOM 10055 O O . TYR B 2 257 ? 192.852 166.593 255.982 1 93.74 257 TYR B O 1
ATOM 10064 N N . GLY B 2 258 ? 191.727 166.513 257.928 1 100.64 258 GLY B N 1
ATOM 10065 C CA . GLY B 2 258 ? 190.553 165.939 257.295 1 100.64 258 GLY B CA 1
ATOM 10066 C C . GLY B 2 258 ? 189.303 165.898 258.172 1 105.28 258 GLY B C 1
ATOM 10067 O O . GLY B 2 258 ? 189.229 166.518 259.239 1 102.39 258 GLY B O 1
ATOM 10068 N N . GLU B 2 259 ? 188.323 165.146 257.648 1 108.88 259 GLU B N 1
ATOM 10069 C CA . GLU B 2 259 ? 187.035 164.889 258.269 1 111.75 259 GLU B CA 1
ATOM 10070 C C . GLU B 2 259 ? 186.692 163.41 258.086 1 108.86 259 GLU B C 1
ATOM 10071 O O . GLU B 2 259 ? 186.875 162.857 256.997 1 92.93 259 GLU B O 1
ATOM 10077 N N . ASN B 2 260 ? 186.181 162.81 259.177 1 114.35 260 ASN B N 1
ATOM 10078 C CA . ASN B 2 260 ? 185.815 161.401 259.279 1 114.77 260 ASN B CA 1
ATOM 10079 C C . ASN B 2 260 ? 187.028 160.493 259.05 1 111.88 260 ASN B C 1
ATOM 10080 O O . ASN B 2 260 ? 186.892 159.407 258.488 1 108.53 260 ASN B O 1
ATOM 10085 N N . THR B 2 261 ? 188.196 160.914 259.56 1 115.62 261 THR B N 1
ATOM 10086 C CA . THR B 2 261 ? 189.448 160.172 259.457 1 118.89 261 THR B CA 1
ATOM 10087 C C . THR B 2 261 ? 189.313 158.752 260.02 1 119.6 261 THR B C 1
ATOM 10088 O O . THR B 2 261 ? 190.082 157.865 259.647 1 116.61 261 THR B O 1
ATOM 10092 N N . HIS B 2 262 ? 188.341 158.553 260.923 1 119.02 262 HIS B N 1
ATOM 10093 C CA . HIS B 2 262 ? 188.091 157.275 261.575 1 115.47 262 HIS B CA 1
ATOM 10094 C C . HIS B 2 262 ? 187.414 156.261 260.647 1 101.11 262 HIS B C 1
ATOM 10095 O O . HIS B 2 262 ? 187.434 155.067 260.94 1 104.33 262 HIS B O 1
ATOM 10102 N N . ARG B 2 263 ? 186.794 156.73 259.552 1 89.79 263 ARG B N 1
ATOM 10103 C CA . ARG B 2 263 ? 186.109 155.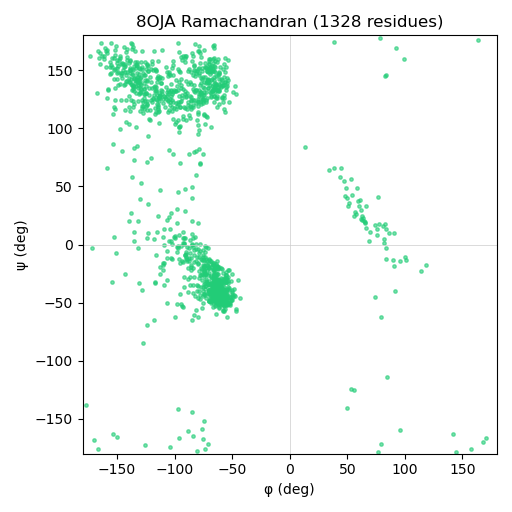864 258.598 1 89.08 263 ARG B CA 1
ATOM 10104 C C . ARG B 2 263 ? 187.145 155.218 257.677 1 77.02 263 ARG B C 1
ATOM 10105 O O . ARG B 2 263 ? 187.557 155.805 256.68 1 89.28 263 ARG B O 1
ATOM 10113 N N . THR B 2 264 ? 187.562 153.998 258.026 1 66.79 264 THR B N 1
ATOM 10114 C CA . THR B 2 264 ? 188.544 153.257 257.25 1 65.8 264 THR B CA 1
ATOM 10115 C C . THR B 2 264 ? 187.937 152.833 255.915 1 54.96 264 THR B C 1
ATOM 10116 O O . THR B 2 264 ? 186.725 152.646 255.815 1 68.6 264 THR B O 1
ATOM 10120 N N . PHE B 2 265 ? 188.789 152.682 254.893 1 46.85 265 PHE B N 1
ATOM 10121 C CA . PHE B 2 265 ? 188.352 152.235 253.579 1 46.92 265 PHE B CA 1
ATOM 10122 C C . PHE B 2 265 ? 189.533 151.71 252.762 1 45.97 265 PHE B C 1
ATOM 10123 O O . PHE B 2 265 ? 190.689 151.987 253.073 1 49.29 265 PHE B O 1
ATOM 10131 N N . SER B 2 266 ? 189.209 150.946 251.714 1 49.38 266 SER B N 1
ATOM 10132 C CA . SER B 2 266 ? 190.126 150.629 250.633 1 57.17 266 SER B CA 1
ATOM 10133 C C . SER B 2 266 ? 189.36 150.697 249.314 1 63.13 266 SER B C 1
ATOM 10134 O O . SER B 2 266 ? 188.29 150.097 249.198 1 74.47 266 SER B O 1
ATOM 10137 N N . VAL B 2 267 ? 189.893 151.458 248.34 1 63.5 267 VAL B N 1
ATOM 10138 C CA . VAL B 2 267 ? 189.28 151.607 247.026 1 62.01 267 VAL B CA 1
ATOM 10139 C C . VAL B 2 267 ? 190.369 151.594 245.954 1 65.66 267 VAL B C 1
ATOM 10140 O O . VAL B 2 267 ? 191.512 151.942 246.232 1 71.8 267 VAL B O 1
ATOM 10144 N N . VAL B 2 268 ? 189.991 151.238 244.719 1 67.65 268 VAL B N 1
ATOM 10145 C CA . VAL B 2 268 ? 190.936 151.106 243.62 1 76.98 268 VAL B CA 1
ATOM 10146 C C . VAL B 2 268 ? 190.462 151.939 242.424 1 84.58 268 VAL B C 1
ATOM 10147 O O . VAL B 2 268 ? 189.26 152.111 242.213 1 88.36 268 VAL B O 1
ATOM 10151 N N . VAL B 2 269 ? 191.426 152.471 241.654 1 91.23 269 VAL B N 1
ATOM 10152 C CA . VAL B 2 269 ? 191.138 153.092 240.368 1 100.97 269 VAL B CA 1
ATOM 10153 C C . VAL B 2 269 ? 192.154 152.596 239.333 1 109.46 269 VAL B C 1
ATOM 10154 O O . VAL B 2 269 ? 193.34 152.435 239.63 1 111.69 269 VAL B O 1
ATOM 10158 N N . ASP B 2 270 ? 191.651 152.324 238.118 1 128.49 270 ASP B N 1
ATOM 10159 C CA . ASP B 2 270 ? 192.421 151.712 237.043 1 149.35 270 ASP B CA 1
ATOM 10160 C C . ASP B 2 270 ? 193.141 152.778 236.214 1 157.73 270 ASP B C 1
ATOM 10161 O O . ASP B 2 270 ? 194.294 152.592 235.824 1 159.24 270 ASP B O 1
ATOM 10166 N N . ASP B 2 271 ? 192.444 153.89 235.939 1 166.64 271 ASP B N 1
ATOM 10167 C CA . ASP B 2 271 ? 192.894 154.88 234.97 1 174.06 271 ASP B CA 1
ATOM 10168 C C . ASP B 2 271 ? 194.008 155.763 235.538 1 173.93 271 ASP B C 1
ATOM 10169 O O . ASP B 2 271 ? 193.985 156.15 236.708 1 171.9 271 ASP B O 1
ATOM 10174 N N . CYS B 2 272 ? 194.962 156.107 234.659 1 172.95 272 CYS B N 1
ATOM 10175 C CA . CYS B 2 272 ? 196.006 157.088 234.928 1 169.44 272 CYS B CA 1
ATOM 10176 C C . CYS B 2 272 ? 195.479 158.52 234.808 1 147.73 272 CYS B C 1
ATOM 10177 O O . CYS B 2 272 ? 196.233 159.477 235.014 1 143.61 272 CYS B O 1
ATOM 10180 N N . SER B 2 273 ? 194.18 158.653 234.494 1 120.24 273 SER B N 1
ATOM 10181 C CA . SER B 2 273 ? 193.542 159.923 234.185 1 98.25 273 SER B CA 1
ATOM 10182 C C . SER B 2 273 ? 193.646 160.908 235.347 1 78.07 273 SER B C 1
ATOM 10183 O O . SER B 2 273 ? 193.745 162.107 235.113 1 82.54 273 SER B O 1
ATOM 10186 N N . MET B 2 274 ? 193.629 160.419 236.593 1 65.7 274 MET B N 1
ATOM 10187 C CA . MET B 2 274 ? 193.587 161.303 237.748 1 60.54 274 MET B CA 1
ATOM 10188 C C . MET B 2 274 ? 194.828 162.203 237.784 1 58.31 274 MET B C 1
ATOM 10189 O O . MET B 2 274 ? 194.71 163.384 238.095 1 62.27 274 MET B O 1
ATOM 10194 N N . ARG B 2 275 ? 196.01 161.691 237.412 1 60.61 275 ARG B N 1
ATOM 10195 C CA . ARG B 2 275 ? 197.203 162.528 237.348 1 60.82 275 ARG B CA 1
ATOM 10196 C C . ARG B 2 275 ? 197.077 163.538 236.202 1 51.01 275 ARG B C 1
ATOM 10197 O O . ARG B 2 275 ? 197.289 164.73 236.412 1 51.93 275 ARG B O 1
ATOM 10205 N N . ALA B 2 276 ? 196.698 163.064 235.008 1 44.76 276 ALA B N 1
ATOM 10206 C CA . ALA B 2 276 ? 196.632 163.89 233.811 1 46.3 276 ALA B CA 1
ATOM 10207 C C . ALA B 2 276 ? 195.624 165.037 233.965 1 50.82 276 ALA B C 1
ATOM 10208 O O . ALA B 2 276 ? 195.944 166.179 233.616 1 51.41 276 ALA B O 1
ATOM 10210 N N . VAL B 2 277 ? 194.434 164.736 234.519 1 44.55 277 VAL B N 1
ATOM 10211 C CA . VAL B 2 277 ? 193.351 165.695 234.702 1 45.75 277 VAL B CA 1
ATOM 10212 C C . VAL B 2 277 ? 193.76 166.792 235.686 1 39.86 277 VAL B C 1
ATOM 10213 O O . VAL B 2 277 ? 193.53 167.972 235.427 1 45.28 277 VAL B O 1
ATOM 10217 N N . LEU B 2 278 ? 194.331 166.399 236.825 1 40.72 278 LEU B N 1
ATOM 10218 C CA . LEU B 2 278 ? 194.597 167.336 237.904 1 42.6 278 LEU B CA 1
ATOM 10219 C C . LEU B 2 278 ? 195.811 168.211 237.583 1 45.2 278 LEU B C 1
ATOM 10220 O O . LEU B 2 278 ? 195.865 169.351 238.031 1 46.94 278 LEU B O 1
ATOM 10225 N N . ARG B 2 279 ? 196.734 167.726 236.74 1 47.65 279 ARG B N 1
ATOM 10226 C CA . ARG B 2 279 ? 197.819 168.553 236.232 1 48.43 279 ARG B CA 1
ATOM 10227 C C . ARG B 2 279 ? 197.287 169.506 235.16 1 43.68 279 ARG B C 1
ATOM 10228 O O . ARG B 2 279 ? 197.642 170.68 235.172 1 43.44 279 ARG B O 1
ATOM 10236 N N . ARG B 2 280 ? 196.441 169.01 234.241 1 43.44 280 ARG B N 1
ATOM 10237 C CA . ARG B 2 280 ? 195.79 169.829 233.222 1 41.34 280 ARG B CA 1
ATOM 10238 C C . ARG B 2 280 ? 195.101 171.047 233.859 1 39.83 280 ARG B C 1
ATOM 10239 O O . ARG B 2 280 ? 195.284 172.174 233.399 1 46.04 280 ARG B O 1
ATOM 10247 N N . LEU B 2 281 ? 194.335 170.819 234.93 1 38.56 281 LEU B N 1
ATOM 10248 C CA . LEU B 2 281 ? 193.609 171.864 235.634 1 39.92 281 LEU B CA 1
ATOM 10249 C C . LEU B 2 281 ? 194.502 172.703 236.555 1 36.61 281 LEU B C 1
ATOM 10250 O O . LEU B 2 281 ? 194.008 173.651 237.156 1 42.87 281 LEU B O 1
ATOM 10255 N N . GLN B 2 282 ? 195.78 172.321 236.704 1 40.18 282 GLN B N 1
ATOM 10256 C CA . GLN B 2 282 ? 196.789 173.009 237.502 1 38.38 282 GLN B CA 1
ATOM 10257 C C . GLN B 2 282 ? 196.341 173.105 238.953 1 39.67 282 GLN B C 1
ATOM 10258 O O . GLN B 2 282 ? 196.44 174.167 239.568 1 43.2 282 GLN B O 1
ATOM 10264 N N . VAL B 2 283 ? 195.9 171.974 239.512 1 41.84 283 VAL B N 1
ATOM 10265 C CA . VAL B 2 283 ? 195.407 171.94 240.88 1 44.21 283 VAL B CA 1
ATOM 10266 C C . VAL B 2 283 ? 196.584 172.033 241.857 1 50.59 283 VAL B C 1
ATOM 10267 O O . VAL B 2 283 ? 197.381 171.109 241.994 1 55.3 283 VAL B O 1
ATOM 10271 N N . GLY B 2 284 ? 196.652 173.155 242.578 1 58.29 284 GLY B N 1
ATOM 10272 C CA . GLY B 2 284 ? 197.726 173.394 243.523 1 60.99 284 GLY B CA 1
ATOM 10273 C C . GLY B 2 284 ? 197.326 173.004 244.938 1 61.2 284 GLY B C 1
ATOM 10274 O O . GLY B 2 284 ? 197.177 173.864 245.813 1 68.33 284 GLY B O 1
ATOM 10275 N N . GLY B 2 285 ? 197.189 171.696 245.156 1 54.37 285 GLY B N 1
ATOM 10276 C CA . GLY B 2 285 ? 196.643 171.199 246.411 1 56.28 285 GLY B CA 1
ATOM 10277 C C . GLY B 2 285 ? 195.115 171.199 246.424 1 56.51 285 GLY B C 1
ATOM 10278 O O . GLY B 2 285 ? 194.477 172.078 245.846 1 63.08 285 GLY B O 1
ATOM 10279 N N . GLY B 2 286 ? 194.534 170.209 247.106 1 57.89 286 GLY B N 1
ATOM 10280 C CA . GLY B 2 286 ? 193.099 169.998 247.055 1 57.59 286 GLY B CA 1
ATOM 10281 C C . GLY B 2 286 ? 192.596 169.039 248.131 1 57.41 286 GLY B C 1
ATOM 10282 O O . GLY B 2 286 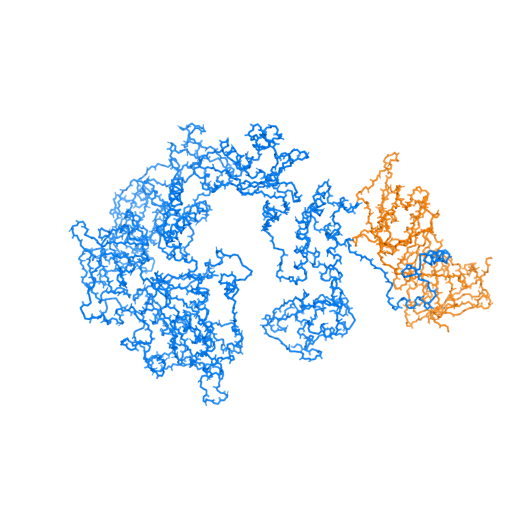? 193.376 168.336 248.77 1 49.76 286 GLY B O 1
ATOM 10283 N N . THR B 2 287 ? 191.267 169.027 248.306 1 56.72 287 THR B N 1
ATOM 10284 C CA . THR B 2 287 ? 190.598 168.063 249.162 1 52.35 287 THR B CA 1
ATOM 10285 C C . THR B 2 287 ? 190.257 166.814 248.348 1 51.38 287 THR B C 1
ATOM 10286 O O . THR B 2 287 ? 189.559 166.904 247.343 1 55.29 287 THR B O 1
ATOM 10290 N N . LEU B 2 288 ? 190.745 165.648 248.794 1 51.57 288 LEU B N 1
ATOM 10291 C CA . LEU B 2 288 ? 190.208 164.368 248.35 1 50.33 288 LEU B CA 1
ATOM 10292 C C . LEU B 2 288 ? 188.891 164.117 249.087 1 48 288 LEU B C 1
ATOM 10293 O O . LEU B 2 288 ? 188.876 164.081 250.31 1 46.74 288 LEU B O 1
ATOM 10298 N N . LYS B 2 289 ? 187.799 163.962 248.33 1 51.99 289 LYS B N 1
ATOM 10299 C CA . LYS B 2 289 ? 186.471 163.679 248.868 1 50.37 289 LYS B CA 1
ATOM 10300 C C . LYS B 2 289 ? 186.037 162.289 248.402 1 46.53 289 LYS B C 1
ATOM 10301 O O . LYS B 2 289 ? 185.884 162.066 247.209 1 42.07 289 LYS B O 1
ATOM 10307 N N . PHE B 2 290 ? 185.846 161.358 249.348 1 53.48 290 PHE B N 1
ATOM 10308 C CA . PHE B 2 290 ? 185.552 159.964 249.029 1 53.06 290 PHE B CA 1
ATOM 10309 C C . PHE B 2 290 ? 184.064 159.69 249.243 1 51.41 290 PHE B C 1
ATOM 10310 O O . PHE B 2 290 ? 183.532 159.992 250.306 1 51.77 290 PHE B O 1
ATOM 10318 N N . PHE B 2 291 ? 183.41 159.135 248.214 1 53.42 291 PHE B N 1
ATOM 10319 C CA . PHE B 2 291 ? 182.02 158.707 248.279 1 55.32 291 PHE B CA 1
ATOM 10320 C C . PHE B 2 291 ? 181.989 157.19 248.121 1 58.73 291 PHE B C 1
ATOM 10321 O O . PHE B 2 291 ? 182.338 156.675 247.063 1 56.9 291 PHE B O 1
ATOM 10329 N N . LEU B 2 292 ? 181.575 156.49 249.184 1 70.11 292 LEU B N 1
ATOM 10330 C CA . LEU B 2 292 ? 181.818 155.062 249.324 1 76.75 292 LEU B CA 1
ATOM 10331 C C . LEU B 2 292 ? 180.506 154.271 249.35 1 83.47 292 LEU B C 1
ATOM 10332 O O . LEU B 2 292 ? 180.467 153.146 248.85 1 86.39 292 LEU B O 1
ATOM 10337 N N . THR B 2 293 ? 179.435 154.868 249.901 1 83.01 293 THR B N 1
ATOM 10338 C CA . THR B 2 293 ? 178.151 154.195 250.057 1 84.35 293 THR B CA 1
ATOM 10339 C C . THR B 2 293 ? 177.309 154.295 248.781 1 78.08 293 THR B C 1
ATOM 10340 O O . THR B 2 293 ? 176.13 154.645 248.845 1 80.27 293 THR B O 1
ATOM 10344 N N . THR B 2 294 ? 177.913 153.966 247.628 1 72.96 294 THR B N 1
ATOM 10345 C CA . THR B 2 294 ? 177.207 153.894 246.356 1 78.25 294 THR B CA 1
ATOM 10346 C C . THR B 2 294 ? 177.701 152.658 245.604 1 73 294 THR B C 1
ATOM 10347 O O . THR B 2 294 ? 178.77 152.143 245.914 1 76.88 294 THR B O 1
ATOM 10351 N N . PRO B 2 295 ? 176.928 152.115 244.635 1 77.44 295 PRO B N 1
ATOM 10352 C CA . PRO B 2 295 ? 177.326 150.916 243.898 1 83.49 295 PRO B CA 1
ATOM 10353 C C . PRO B 2 295 ? 178.699 151.065 243.253 1 85.42 295 PRO B C 1
ATOM 10354 O O . PRO B 2 295 ? 179.555 150.199 243.412 1 86.26 295 PRO B O 1
ATOM 10358 N N . VAL B 2 296 ? 178.889 152.155 242.506 1 82.62 296 VAL B N 1
ATOM 10359 C CA . VAL B 2 296 ? 180.214 152.539 242.055 1 78.14 296 VAL B CA 1
ATOM 10360 C C . VAL B 2 296 ? 180.708 153.579 243.05 1 77.08 296 VAL B C 1
ATOM 10361 O O . VAL B 2 296 ? 180.014 154.567 243.266 1 73.02 296 VAL B O 1
ATOM 10365 N N . PRO B 2 297 ? 181.844 153.368 243.759 1 74.83 297 PRO B N 1
ATOM 10366 C CA . PRO B 2 297 ? 182.397 154.421 244.617 1 69.58 297 PRO B CA 1
ATOM 10367 C C . PRO B 2 297 ? 182.949 155.555 243.751 1 60.91 297 PRO B C 1
ATOM 10368 O O . PRO B 2 297 ? 183.211 155.347 242.569 1 55.91 297 PRO B O 1
ATOM 10372 N N . SER B 2 298 ? 183.108 156.755 244.324 1 59.16 298 SER B N 1
ATOM 10373 C CA . SER B 2 298 ? 183.697 157.859 243.576 1 62.11 298 SER B CA 1
ATOM 10374 C C . SER B 2 298 ? 184.628 158.714 244.436 1 56.27 298 SER B C 1
ATOM 10375 O O . SER B 2 298 ? 184.405 158.896 245.632 1 44.79 298 SER B O 1
ATOM 10378 N N . LEU B 2 299 ? 185.658 159.261 243.771 1 50.72 299 LEU B N 1
ATOM 10379 C CA . LEU B 2 299 ? 186.575 160.221 244.364 1 45.79 299 LEU B CA 1
ATOM 10380 C C . LEU B 2 299 ? 186.41 161.566 243.659 1 40.9 299 LEU B C 1
ATOM 10381 O O . LEU B 2 299 ? 186.59 161.661 242.451 1 37.65 299 LEU B O 1
ATOM 10386 N N . CYS B 2 300 ? 186.043 162.597 244.423 1 41.86 300 CYS B N 1
ATOM 10387 C CA . CYS B 2 300 ? 186.052 163.959 243.92 1 43.12 300 CYS B CA 1
ATOM 10388 C C . CYS B 2 300 ? 187.266 164.693 244.489 1 43.36 300 CYS B C 1
ATOM 10389 O O . CYS B 2 300 ? 187.449 164.721 245.7 1 42.43 300 CYS B O 1
ATOM 10392 N N . VAL B 2 301 ? 188.094 165.269 243.606 1 43.47 301 VAL B N 1
ATOM 10393 C CA . VAL B 2 301 ? 189.196 166.116 244.031 1 45.03 301 VAL B CA 1
ATOM 10394 C C . VAL B 2 301 ? 188.817 167.568 243.762 1 43.17 301 VAL B C 1
ATOM 10395 O O . VAL B 2 301 ? 188.62 167.937 242.611 1 39.64 301 VAL B O 1
ATOM 10399 N N . THR B 2 302 ? 188.7 168.359 244.841 1 44.45 302 THR B N 1
ATOM 10400 C CA . THR B 2 302 ? 188.348 169.77 244.778 1 44.46 302 THR B CA 1
ATOM 10401 C C . THR B 2 302 ? 189.587 170.604 245.099 1 41.52 302 THR B C 1
ATOM 10402 O O . THR B 2 302 ? 190.176 170.432 246.158 1 44.21 302 THR B O 1
ATOM 10406 N N . ALA B 2 303 ? 189.944 171.528 244.195 1 42.37 303 ALA B N 1
ATOM 10407 C CA . ALA B 2 303 ? 191.095 172.408 244.351 1 39.75 303 ALA B CA 1
ATOM 10408 C C . ALA B 2 303 ? 190.914 173.362 245.539 1 46.13 303 ALA B C 1
ATOM 10409 O O . ALA B 2 303 ? 189.793 173.64 245.963 1 47.53 303 ALA B O 1
ATOM 10411 N N . THR B 2 304 ? 192.032 173.876 246.072 1 57.53 304 THR B N 1
ATOM 10412 C CA . THR B 2 304 ? 192.002 174.799 247.204 1 73.09 304 THR B CA 1
ATOM 10413 C C . THR B 2 304 ? 192.714 176.122 246.907 1 85 304 THR B C 1
ATOM 10414 O O . THR B 2 304 ? 192.842 176.948 247.809 1 94.14 304 THR B O 1
ATOM 10418 N N . GLY B 2 305 ? 193.167 176.323 245.66 1 98.58 305 GLY B N 1
ATOM 10419 C CA . GLY B 2 305 ? 193.862 177.541 245.271 1 107.23 305 GLY B CA 1
ATOM 10420 C C . GLY B 2 305 ? 192.879 178.645 244.89 1 111.45 305 GLY B C 1
ATOM 10421 O O . GLY B 2 305 ? 191.813 178.766 245.493 1 110.36 305 GLY B O 1
ATOM 10422 N N . PRO B 2 306 ? 193.208 179.494 243.89 1 113.7 306 PRO B N 1
ATOM 10423 C CA . PRO B 2 306 ? 192.249 180.47 243.368 1 111.63 306 PRO B CA 1
ATOM 10424 C C . PRO B 2 306 ? 191.007 179.813 242.762 1 101.25 306 PRO B C 1
ATOM 10425 O O . PRO B 2 306 ? 189.896 180.325 242.905 1 97.74 306 PRO B O 1
ATOM 10429 N N . ASN B 2 307 ? 191.209 178.672 242.09 1 95.79 307 ASN B N 1
ATOM 10430 C CA . ASN B 2 307 ? 190.117 177.955 241.448 1 87.06 307 ASN B CA 1
ATOM 10431 C C . ASN B 2 307 ? 189.41 177.096 242.493 1 86.89 307 ASN B C 1
ATOM 10432 O O . ASN B 2 307 ? 190.047 176.541 243.394 1 86.74 307 ASN B O 1
ATOM 10437 N N . ALA B 2 308 ? 188.087 176.974 242.337 1 71.82 308 ALA B N 1
ATOM 10438 C CA . ALA B 2 308 ? 187.295 176.019 243.098 1 61.74 308 ALA B CA 1
ATOM 10439 C C . ALA B 2 308 ? 186.936 174.8 242.245 1 50.53 308 ALA B C 1
ATOM 10440 O O . ALA B 2 308 ? 185.929 174.146 242.511 1 55.93 308 ALA B O 1
ATOM 10442 N N . VAL B 2 309 ? 187.765 174.473 241.247 1 39.63 309 VAL B N 1
ATOM 10443 C CA . VAL B 2 309 ? 187.462 173.418 240.287 1 37.43 309 VAL B CA 1
ATOM 10444 C C . VAL B 2 309 ? 187.518 172.037 240.961 1 36.95 309 VAL B C 1
ATOM 10445 O O . VAL B 2 309 ? 188.255 171.83 241.918 1 37.15 309 VAL B O 1
ATOM 10449 N N . SER B 2 310 ? 186.703 171.102 240.446 1 39.35 310 SER B N 1
ATOM 10450 C CA . SER B 2 310 ? 186.576 169.752 240.98 1 38.84 310 SER B CA 1
ATOM 10451 C C . SER B 2 310 ? 186.57 168.741 239.837 1 37.49 310 SER B C 1
ATOM 10452 O O . SER B 2 310 ? 185.932 168.971 238.823 1 37.56 310 SER B O 1
ATOM 10455 N N . ALA B 2 311 ? 187.305 167.637 240.014 1 39.18 311 ALA B N 1
ATOM 10456 C CA . ALA B 2 311 ? 187.283 166.512 239.093 1 38.94 311 ALA B CA 1
ATOM 10457 C C . ALA B 2 311 ? 186.743 165.29 239.838 1 39.22 311 ALA B C 1
ATOM 10458 O O . ALA B 2 311 ? 187.111 165.065 240.986 1 39.68 311 ALA B O 1
ATOM 10460 N N . VAL B 2 312 ? 185.852 164.518 239.194 1 43.52 312 VAL B N 1
ATOM 10461 C CA . VAL B 2 312 ? 185.26 163.344 239.822 1 43.97 312 VAL B CA 1
ATOM 10462 C C . VAL B 2 312 ? 185.626 162.097 239.021 1 43.28 312 VAL B C 1
ATOM 10463 O O . VAL B 2 312 ? 185.362 162.006 237.822 1 45.52 312 VAL B O 1
ATOM 10467 N N . PHE B 2 313 ? 186.204 161.131 239.749 1 45.17 313 PHE B N 1
ATOM 10468 C CA . PHE B 2 313 ? 186.715 159.89 239.2 1 52.63 313 PHE B CA 1
ATOM 10469 C C . PHE B 2 313 ? 185.914 158.724 239.785 1 55.65 313 PHE B C 1
ATOM 10470 O O . PHE B 2 313 ? 185.693 158.662 240.991 1 54.06 313 PHE B O 1
ATOM 10478 N N . LEU B 2 314 ? 185.476 157.795 238.927 1 64.27 314 LEU B N 1
ATOM 10479 C CA . LEU B 2 314 ? 184.779 156.603 239.393 1 70.71 314 LEU B CA 1
ATOM 10480 C C . LEU B 2 314 ? 185.787 155.603 239.962 1 71.52 314 LEU B C 1
ATOM 10481 O O . LEU B 2 314 ? 186.866 155.413 239.404 1 71.93 314 LEU B O 1
ATOM 10486 N N . LEU B 2 315 ? 185.406 154.97 241.082 1 75.5 315 LEU B N 1
ATOM 10487 C CA . LEU B 2 315 ? 186.235 153.997 241.781 1 81.14 315 LEU B CA 1
ATOM 10488 C C . LEU B 2 315 ? 185.683 152.587 241.549 1 93.12 315 LEU B C 1
ATOM 10489 O O . LEU B 2 315 ? 184.473 152.403 241.426 1 93.27 315 LEU B O 1
ATOM 10494 N N . LYS B 2 316 ? 186.588 151.595 241.52 1 111.56 316 LYS B N 1
ATOM 10495 C CA . LYS B 2 316 ? 186.239 150.193 241.322 1 120.81 316 LYS B CA 1
ATOM 10496 C C . LYS B 2 316 ? 185.362 149.72 242.484 1 125.23 316 LYS B C 1
ATOM 10497 O O . LYS B 2 316 ? 185.742 149.899 243.64 1 118.29 316 LYS B O 1
ATOM 10503 N N . PRO B 2 317 ? 184.16 149.137 242.234 1 136.82 317 PRO B N 1
ATOM 10504 C CA . PRO B 2 317 ? 183.301 148.632 243.313 1 144.27 317 PRO B CA 1
ATOM 10505 C C . PRO B 2 317 ? 183.961 147.645 244.278 1 153.07 317 PRO B C 1
ATOM 10506 O O . PRO B 2 317 ? 184.752 146.794 243.873 1 150.8 317 PRO B O 1
ATOM 10510 N N . GLN B 2 318 ? 183.608 147.775 245.564 1 163.38 318 GLN B N 1
ATOM 10511 C CA . GLN B 2 318 ? 184.219 146.996 246.631 1 178.36 318 GLN B CA 1
ATOM 10512 C C . GLN B 2 318 ? 183.606 145.59 246.653 1 186.25 318 GLN B C 1
ATOM 10513 O O . GLN B 2 318 ? 182.37 145.504 246.801 1 191.21 318 GLN B O 1
#

Organism: Human herpesvirus 1 (strain 17) (NCBI:txid10299)

Secondary structure (DSSP, 8-state):
---SS---S-S----EEEEEEGGG-TTS-GGGSSSEEEEEE-S--EEEETTEEEETT--STT-SS----SEETTEE-PPTT-----SEEEEEEEEEEEE-TTTTTTS---HHHHHHTSS-EEEEEEEEE-TT--EEEEEEE---EEEEEEHHHHHHHH---SHHHHHHHHHHHHHTSGGGTTBTB-GGGEEEEEEEEEESS-TTPPPEEEEEEEES-HHHHHHHHTTSSTTSPPBSTT--HHHHHHHTSTT--SSEEEEE---TTS--PEEPPGGG--BS-SEEEEEEGGGEEE-SS--S----EEEEEEEEEE--SS-TTSPP-TTSTTSEEEEEEEEEEETTT--EEEEEEEEES-----HHHHHHHHHTTPPPPEEEEESSHHHHHHHHHHHHHHH--SEEEESSIIIIIHHHHHHIIIIIS----TTSSSBSSS--EEEEE--EEEEETTBEEEEHHHHHHTT---S---HHHHHHHHT--------TTTHHHHHHH-HHHHHHHHHHHHHHHHHHHHHHHHH-HHHHHHHHHHHHTS-HHHHHHS-SHHHHHHHHHHHHHHTTEEPBP--TTS---EEE-S-EEEEEETTHHHHHHHHTT--TTTEES-GGGTTTS-BTTTEEEEEETTEEEEEE-TTT---HHHHHHHHHHHHHHHHHHHGGGS-HHHHHHHHHHHHHHHHHHHTHHHHHH-TTSSS--HHHHHHHHHHHHHHHHHHHHHHHHHTSSHHHHHHH-TTHHHHB-SS--EEEEEEE-SSEEEEEEETB-STTHHHHHHHHHHHHHHHH--TT--EEEEEEEEEEEEEETTEEEEEETTS-EEEES--SS-TTS-HHHHHHHHHHHHHHHH-HHHHHHHHHGGGS-GGGGGSSPPPTT-HHHHHHHHHHHHHHH-TT--GGGG-EEEE--S-GGG-S----HHHHHHHHHHHHH-----SSSEEEEEEB---SHHHHT---GGGG---SS--TTTTEE-HHHHHHTTPPB-HHHHHHHHHHHHHHHHGGGGTT-HHHHHHHHHTTSPPEE---HHHHHHHHHTTPEEEETTS-HHHHHHHHHHHHHHH-/--SEEEEEEHHHHHHHHHHHGGGTTTTSS-EEEEETTEEEEEEEETTEEEEEEEEGGGSSEEE--SS-EEEESEETTTEETTGGGSTTSSTTEEEEEEEEES-TTS-EEEEEEEEEETTTEEEE-GGG-EEEEPPSEEEEEE--S--SEEEEE-HHHHHHHHHHS-SSTTS-EEEEE-TTSEEEEE-SS-EEEEEEEE--TTEEEEE-TT--EEEEE--THHHHHHHHTT--SEEEEEE-SSSS-EEEEEE-SS---EEEEE-B--

Foldseek 3Di:
DFFLDFFQFDLWDFKFWFKAQQLLCVVDDPVRRAFIDTDMDGGAQWWDFPNDIDRLNDDDDPDLADFLFQDRRRDGPDPDPDDDDAFKWWFFAKDKDKDALVSCVPWPDPPVQSVLQVGMAIWIWTWGAGLVGFTEIETAGDQWDKKKWAPVVCCVPQVDDDQLSVLQLLQVCQCVDPVSVNNVGHSVQKGWDWDWFWAQFEALTDIGIIIIMTGRDLVSLVCCQVPPPVVIFMFCSVPDSLLSLQLVQPPDFNTAMKTFAQADVRDGWAKTDSSHDQFRGRTYTYDHSRRMDGDPPDDQGHFFKEKEKDWDWFARPPDRLDDADLLPSRTAGAKMWIWMAGLRVLATDATEMQGAHAADADPVLQVVCVVVVHDRYIYMYGPGRVSSLSSVLVCCRRHVRLEYEYACCLVPVLVSSVSNCVPVIPRDCQCSHGGSGPHAFDWQPPVIATDGPSYHYDYLLVVDVVPDDDPDSDLQRCCCVPVVDHDDADDSVCCVVLVSPHNHSNSVVRSRRSVRSVSRSVSCVVSVVSLLLSLLSRQQRHRSSCSVPPDLQSSLVSVLCSLCVVVRHTYIDDPPQWFLFAKDLFKKWKKFKDLQLLWCCQQQQDASNQKDQDPVSCVVDDAPVFWDWDQFPNGTMIGGDVVSPGHSSNVLLVVLVVVLVVLVVCQVVDDPVSNVNSVSNSVSSVSSSSCPLVNQCDDVHRPHPVVRNRVSQVVLVVLVVVLQVCCCPQPQDPVSLCVQPVVQVVFFADDDFGWGFRHDDSTMTIIGTPRGHQVCCLVSQQVSQVVSCVPPGGPPIGMGGDFMFSMKGRQGVQFIWTATPVRDIDGTPDDLQDPQAFQLLSVLSVVLVCCCHPVVLNVVQLNVLVVDAQVVCVVDPGGGSCLVSLVSLQVSLVQQQDLVHDCRSQKGKDFACADLLPDPPSLAQQNLAQQLCCPPPVHDHDGRGMQIKFFFDPPVVLLVSLPGPVVVSDNPPDDSSSRIYRSVVCNVVSTHGDSCVNSVVSLVSNLSRSCSSRSVDSVSSSVVSVVSHDDDDDDDPVVVVVVVVVVQDDADDPDDPVSNVVSVVVVVVVVD/DFQWKFKAFDPLLVLLLLQCALQACVQQFWKWKQAQQATWTWDDDPNWTKIFGDGCVSTPHTGGDDDIFMWGQDDPNDGGVCCVSHNPSPPQWGMKMWGWHDHPPWIKIKIWTWGQDVVGNTHTPPVPIDMTTTDNDDDDDDDDDAFLKKKWAAQVRVLVQLVQQDPALVKKKKWWQDQQLKTKIHTDPDIDIAREDDVVNRYIYIPNSNDIDMWIDRHNVVSVVCVSSPARIFMWGWHQPDQWTKTKTAGDGSHRMIIIDTIDGD

Sequence (1338 aa):
TGPTQRHTYYSECDEFRFIAPRVLDEDAPPEKRAGVHDGHLKRAPKVYCGGDERDVLRVGSGGFWPRRSRLWGGVDHAPAGFNPTVTVFHVYDILENVEHAYGMRAAQFHARFMDAITPTGTVITLLGLTPEGHRVAVHVYGTRQYFYMNKEEVDRHLQCRAPRDLCERMAAALRESPGASFRGISADHFEAEVVERTDVYYYETRPALFYRVYVRSGRVLSYLCDNFCPAIKKYEGGVDATTRFILDNPGFVTFGWYRLKPGRNNTLAQPRAPMAFGTSSDVEFNCTADNLAIEGGMSDLPAYKLMCFDIECKAGGEDELAFPVAGHPEDLVIQISCLLYDLSTTALEHVLLFSLGSCDLPESHLNELAARGLPTPVVLEFDSEFEMLLAFMTLVKQYGPEFVTGYNIINFDWPFLLAKLTDIYKVPLDGYGRMNGRGVFRVWDIRSKIKVNGMVNIDMYGIITDKIKLSSYKLNAVAEAVLKDKKKDLSYRDIPAYYAAGPAQRGVIGEYYCIQQDSLLVGQLFFKFLPHLELSAVARLAGINITRTIYDGQQIRVFTCLLRLADQKGFILPDTRVLDPTSGFHVNPVVVFDFASLYPSIIQAHNLCFSTLSLRADAVAHLEAGKDYLEIEVGGRRLFFVKAHVRESLLSILLRDWLAMRKQIRSRIPQSSPEEAVLLDKQQAAIKVVCNSVYGFTGVQHGLLPCLHVAATVTTIGREMLLATREYVHARWAAFEQLLADFPEAADMRAPGPYSMRIIYGDTDSIFVLCRGLTAAGLTAVGDKMASHISRALFLPPIKLECEKTFTKLLLIAKKKYIGVIYGGKMLIKGVDLVRKNNCAFINRTSRALVDLLFYDDTVSGAAAALAERPAEEWLARPLPEGLQAFGAVLVDAHRRITDPERDIQDFVLTAELSRHPRAYTNKRLAHLTVYYKLMARRAQVPSIKDRIPYVIVAQTREVEETVARLAALRKPRKLLVSELAEDPAYAIAHGVALNTDYYFSHLLGAACVTFKALFGNNAKITESLLKRFIPEVWHPPDDVAARLRTAGFGAVGAGATAEETRRMLHRAFDTLAGAPCQVVLQGAELNGILQAFAPLRTSLLDSLLVMGDRGILIHNTIFGEQVFLPLEHSQFSRYRWRGPTAAFLSLVDQKRSLLSVFRANQYPDLRRVELAITGQAPFRTLVQRIWTTTSDGEAVELASETLMKRELTSFVVLVPQGTPDVQLRLTRPQLTKVLNATGADSATPTTFELGVNGKFSVFTTSTCVTFAAREENAKTVYGENTHRTFSVVVDDCSMRAVLRRLQVGGGTLKFFLTTPVPSLCVTATGPNAVSAVFLLKPQ

GO terms:
  GO:0042025 host cell nucleus (C, IDA)
  GO:0039686 bidirectional double-stranded viral DNA replication (P, IDA)
  GO:0008409 5'-3' exonuclease activity (F, IDA)
  GO:0004523 RNA-DNA hybrid ribonuclease activity (F, IDA)
  GO:0034061 DNA polymerase activity (F, IDA)
  GO:0005515 protein binding (F, IPI)
  GO:0042575 DNA polymerase complex (C, IDA)

Nearest PDB structures (foldseek):
  8oja-assembly1_B  TM=1.004E+00  e=1.959E-56  Human alphaherpesvirus 1 strain KOS
  8v1r-assembly1_B  TM=9.892E-01  e=1.770E-47  Human alphaherpesvirus 1 strain KOS
  1dml-assembly2_C  TM=9.702E-01  e=3.246E-47  Human alphaherpesvirus 1
  1dml-assembly1_A  TM=9.664E-01  e=5.634E-47  Human alphaherpesvirus 1
  8v1s-assembly1_B  TM=9.835E-01  e=2.266E-45  Human alphaherpesvirus 1 strain KOS

Radius of gyration: 44.38 Å; Cα contacts (8 Å, |Δi|>4): 2791; chains: 2; bounding box: 63×96×141 Å

B-factor: mean 67.53, std 82.54, range [3.54, 563.58]

Solvent-accessible surface area: 58864 Å² total; per-residue (Å²): 192,33,39,43,85,184,20,18,9,57,24,138,23,108,80,8,54,38,0,4,3,79,19,37,53,84,138,20,64,104,141,112,97,80,38,23,63,68,35,135,62,170,69,28,2,41,2,74,21,85,86,95,100,20,50,1,14,136,25,24,130,41,33,32,23,29,82,40,29,28,11,14,31,13,88,61,79,24,101,112,76,55,129,31,117,16,67,16,0,5,0,0,5,7,19,63,43,60,14,92,16,162,40,4,146,71,7,132,17,96,72,64,0,35,94,22,0,72,66,17,1,7,1,0,4,0,0,1,0,1,73,120,25,40,3,0,0,0,6,0,3,48,20,72,11,21,1,3,0,28,48,99,63,0,33,152,97,29,121,1,208,36,47,201,40,0,8,95,82,0,3,38,26,0,119,138,5,120,78,38,64,13,168,67,15,25,19,128,26,14,78,13,52,62,18,111,45,15,18,0,38,72,29,57,34,174,60,35,87,5,0,37,0,34,1,56,7,28,134,11,6,59,36,0,36,99,71,11,12,115,92,6,102,16,10,6,8,70,5,37,0,8,8,7,2,3,26,74,32,129,60,18,18,0,12,4,12,0,90,28,80,71,9,202,139,107,30,109,20,17,87,13,50,36,52,5,5,15,3,14,2,21,14,1,18,0,0,23,23,29,0,5,30,64,36,64,86,69,80,103,36,10,36,0,29,0,0,1,1,21,4,50,22,31,6,17,32,188,51,90,49,36,151,20,71,13,47,84,42,51,5,1,0,0,0,0,0,0,0,0,12,8,6,53,92,65,46,25,62,59,1,1,0,0,0,0,6,47,4,84,18,28,134,74,1,63,88,74,1,71,93,96,68,45,33,104,15,48,27,0,40,2,51,0,0,7,0,0,0,0,0,0,1,0,0,2,6,2,5,12,3,1,0,0,0,0,30,52,0,9,50,49,2,0,33,11,0,11,28,0,1,68,87,11,7,157,6,56,23,43,0,2,6,9,26,6,13,223,9,79,16,123,37,71,115,133,177,12,55,1,44,4,14,5,10,0,3,3,15,0,44,31,25,0,36,128,89,54,181,48,92,42,55,162,27,35,32,0,0,61,51,24,42,166,54,158,53,162,111,26,35,145,151,39,18,25,68,78,1,46,62,3,43,57,67,1,0,36,2,0,29,62,3,0,24,20,0,7,4,2,1,68,0,0,38,117,19,37,0,5,28,46,20,8,11,10,0,115,30,0,2,3,14,0,19,47,2,45,21,38,49,113,46,26,38,0,27,1,5,0,0,77,16,0,75,128,108,30,21,2,2,16,47,126,230,85,19,64,23,121,20,9,9,26,59,43,11,0,0,7,0,42,5,36,53,8,46,10,3,0,0,24,18,34,6,0,0,0,0,0,0,0,44,134,48,93,7,1,82,129,31,104,60,49,118,12,17,42,75,30,111,8,82,68,123,132,0,6,1,0,58,55,122,42,57,71,0,2,0,12,9,16,0,108,63,13,53,61,82,41,153,96,7,115,67,109,46,110,130,27,44,118,99,82,30,58,54,10,67,37,67,22,39,4,3,98,71,1,4,80,8,0,60,32,3,0,25,58,124,159,6,68,3,28,7,76,52,0,5,38,0,0,33,25,11,1,129,102,11,4,60,17,0,49,93,31,0,23,68,90,0,65,41,23,124,71,0,63,81,44,13,89,60,0,62,126,4,92,18,146,35,111,30,32,3,114,16,29,4,4,32,79,47,10,0,4,0,5,0,107,4,3,54,15,63,26,0,49,72,2,0,68,109,0,0,28,33,0,5,188,55,60,23,88,111,63,6,91,3,82,17,87,52,2,0,36,28,0,0,0,7,34,102,112,86,13,0,0,8,39,114,76,36,157,29,58,59,89,44,21,114,21,86,133,171,88,22,3,49,0,4,24,115,2,7,82,44,0,1,47,38,1,3,113,42,106,80,0,2,35,5,2,21,26,3,79,146,88,87,14,111,67,12,48,27,85,92,40,19,148,5,12,124,37,10,2,58,32,0,30,58,0,46,144,52,2,79,56,139,152,62,89,21,131,23,0,23,16,57,21,96,1,68,109,86,2,134,66,19,127,109,74,99,63,14,19,4,10,2,21,17,14,18,77,53,64,165,81,42,138,90,17,113,70,52,168,5,58,29,0,0,3,28,71,66,173,118,13,59,142,72,22,90,87,66,16,87,142,202,99,118,157,147,15,62,71,14,6,11,0,5,13,14,61,45,2,113,73,79,69,31,53,10,20,35,106,32,0,9,50,75,0,2,38,21,0,13,76,6,3,51,2,18,8,62,59,46,47,156,11,0,83,21,2,6,69,55,50,16,47,52,81,66,93,13,90,126,85,40,10,56,131,3,130,63,7,27,14,5,34,0,12,47,78,36,78,64,132,78,7,133,149,37,9,55,108,0,3,92,8,0,88,127,23,52,1,21,2,1,5,70,52,83,66,6,76,35,1,42,98,6,9,46,22,1,116,78,15,4,32,88,5,5,6,1,0,7,47,51,2,8,0,0,4,29,67,10,105,64,25,12,0,0,0,7,5,33,77,87,70,12,38,129,40,91,18,142,60,64,20,0,0,0,42,0,44,6,34,113,165,78,2,2,8,17,2,14,87,67,124,93,26,120,86,24,96,38,3,21,17,20,0,54,38,146,44,59,126,8,23,0,29,3,91,0,27,18,53,46,100,157,48,102,43,59,56,44,68,106,54,17,9,25,19,64,7,4,36,49,19,21,1,3,0,7,42,26,113,12,32,0,43,0,104,4,82,141,93,13,0,58,123,0,5,90,1,4,1,68,77,72,91,28,51,0,22,0,61,2,26,147,117,9,108,0,11,0,66,24,108,105,57,79,28,54,10,58,12,134,85,142,153,87,147,27,0,85,5,74,48,10,145,86,51,14,50,2,45,6,64,76,53,12,1,48,41,0,2,141,108,0,71,11,21,1,0,14,0,6,0,23,8,108,43,98,27,2,3,0,0,1,7,6,77,41,92,4,39,1,0,0,4,3,53,3,123,66,142